Protein AF-A0A9E0LVC6-F1 (afdb_monomer_lite)

Structure (mmCIF, N/CA/C/O backbone):
data_AF-A0A9E0LVC6-F1
#
_entry.id   AF-A0A9E0LVC6-F1
#
loop_
_atom_site.group_PDB
_atom_site.id
_atom_site.type_symbol
_atom_site.label_atom_id
_atom_site.label_alt_id
_atom_site.label_comp_id
_atom_site.label_asym_id
_atom_site.label_entity_id
_atom_site.label_seq_id
_atom_site.pdbx_PDB_ins_code
_atom_site.Cartn_x
_atom_site.Cartn_y
_atom_site.Cartn_z
_atom_site.occupancy
_atom_site.B_iso_or_equiv
_atom_site.auth_seq_id
_atom_site.auth_comp_id
_atom_site.auth_asym_id
_atom_site.auth_atom_id
_atom_site.pdbx_PDB_model_num
ATOM 1 N N . ASP A 1 1 ? 4.984 -20.442 42.184 1.00 42.31 1 ASP A N 1
ATOM 2 C CA . ASP A 1 1 ? 4.432 -19.124 41.804 1.00 42.31 1 ASP A CA 1
ATOM 3 C C . ASP A 1 1 ? 4.838 -17.998 42.746 1.00 42.31 1 ASP A C 1
ATOM 5 O O . ASP A 1 1 ? 5.598 -17.144 42.315 1.00 42.31 1 ASP A O 1
ATOM 9 N N . ASP A 1 2 ? 4.480 -18.013 44.036 1.00 40.62 2 ASP A N 1
ATOM 10 C CA . ASP A 1 2 ? 4.706 -16.874 44.961 1.00 40.62 2 ASP A CA 1
ATOM 11 C C . ASP A 1 2 ? 6.154 -16.354 45.084 1.00 40.62 2 ASP A C 1
ATOM 13 O O . ASP A 1 2 ? 6.376 -15.153 45.225 1.00 40.62 2 ASP A O 1
ATOM 17 N N . PHE A 1 3 ? 7.162 -17.232 45.043 1.00 42.22 3 PHE A N 1
ATOM 18 C CA . PHE A 1 3 ? 8.569 -16.814 45.148 1.00 42.22 3 PHE A CA 1
ATOM 19 C C . PHE A 1 3 ? 9.093 -16.172 43.857 1.00 42.22 3 PHE A C 1
ATOM 21 O O . PHE A 1 3 ? 9.934 -15.277 43.913 1.00 42.22 3 PHE A O 1
ATOM 28 N N . ALA A 1 4 ? 8.594 -16.618 42.705 1.00 41.31 4 ALA A N 1
ATOM 29 C CA . ALA A 1 4 ? 8.999 -16.098 41.409 1.00 41.31 4 ALA A CA 1
ATOM 30 C C . ALA A 1 4 ? 8.216 -14.821 41.063 1.00 41.31 4 ALA A C 1
ATOM 32 O O . ALA A 1 4 ? 8.831 -13.833 40.688 1.00 41.31 4 ALA A O 1
ATOM 33 N N . ALA A 1 5 ? 6.916 -14.756 41.378 1.00 42.84 5 ALA A N 1
ATOM 34 C CA . ALA A 1 5 ? 6.105 -13.536 41.297 1.00 42.84 5 ALA A CA 1
ATOM 35 C C . ALA A 1 5 ? 6.629 -12.381 42.177 1.00 42.84 5 ALA A C 1
ATOM 37 O O . ALA A 1 5 ? 6.423 -11.211 41.869 1.00 42.84 5 ALA A O 1
ATOM 38 N N . ALA A 1 6 ? 7.312 -12.696 43.284 1.00 42.25 6 ALA A N 1
ATOM 39 C CA . ALA A 1 6 ? 7.898 -11.698 44.179 1.00 42.25 6 ALA A CA 1
ATOM 40 C C . ALA A 1 6 ? 9.251 -11.136 43.702 1.00 42.25 6 ALA A C 1
ATOM 42 O O . ALA A 1 6 ? 9.681 -10.104 44.218 1.00 42.25 6 ALA A O 1
ATOM 43 N N . ASN A 1 7 ? 9.933 -11.810 42.769 1.00 41.09 7 ASN A N 1
ATOM 44 C CA . ASN A 1 7 ? 11.288 -11.454 42.327 1.00 41.09 7 ASN A CA 1
ATOM 45 C C . ASN A 1 7 ? 11.408 -11.233 40.808 1.00 41.09 7 ASN A C 1
ATOM 47 O O . ASN A 1 7 ? 12.396 -10.651 40.374 1.00 41.09 7 ASN A O 1
ATOM 51 N N . ASP A 1 8 ? 10.406 -11.635 40.026 1.00 43.59 8 ASP A N 1
ATOM 52 C CA . ASP A 1 8 ? 10.249 -11.344 38.602 1.00 43.59 8 ASP A CA 1
ATOM 53 C C . ASP A 1 8 ? 8.955 -10.524 38.407 1.00 43.59 8 ASP A C 1
ATOM 55 O O . ASP A 1 8 ? 7.855 -11.084 38.468 1.00 43.59 8 ASP A O 1
ATOM 59 N N . PRO A 1 9 ? 9.051 -9.198 38.169 1.00 41.72 9 PRO A N 1
ATOM 60 C CA . PRO A 1 9 ? 7.889 -8.335 37.938 1.00 41.72 9 PRO A CA 1
ATOM 61 C C . PRO A 1 9 ? 7.063 -8.722 36.700 1.00 41.72 9 PRO A C 1
ATOM 63 O O . PRO A 1 9 ? 5.965 -8.202 36.524 1.00 41.72 9 PRO A O 1
ATOM 66 N N . SER A 1 10 ? 7.591 -9.605 35.845 1.00 40.19 10 SER A N 1
ATOM 67 C CA . SER A 1 10 ? 6.977 -10.079 34.600 1.00 40.19 10 SER A CA 1
ATOM 68 C C . SER A 1 10 ? 6.557 -11.554 34.663 1.00 40.19 10 SER A C 1
ATOM 70 O O . SER A 1 10 ? 6.209 -12.127 33.632 1.00 40.19 10 SER A O 1
ATOM 72 N N . TRP A 1 11 ? 6.540 -12.167 35.859 1.00 43.72 11 TRP A N 1
ATOM 73 C CA . TRP A 1 11 ? 6.175 -13.578 36.080 1.00 43.72 11 TRP A CA 1
ATOM 74 C C . TRP A 1 11 ? 4.830 -13.984 35.450 1.00 43.72 11 TRP A C 1
ATOM 76 O O . TRP A 1 11 ? 4.664 -15.119 35.012 1.00 43.72 11 TRP A O 1
ATOM 86 N N . GLY A 1 12 ? 3.868 -13.056 35.386 1.00 42.09 12 GLY A N 1
ATOM 87 C CA . GLY A 1 12 ? 2.541 -13.302 34.814 1.00 42.09 12 GLY A CA 1
ATOM 88 C C . GLY A 1 12 ? 2.458 -13.255 33.284 1.00 42.09 12 GLY A C 1
ATOM 89 O O . GLY A 1 12 ? 1.423 -13.628 32.749 1.00 42.09 12 GLY A O 1
ATOM 90 N N . CYS A 1 13 ? 3.503 -12.796 32.584 1.00 42.22 13 CYS A N 1
ATOM 91 C CA . CYS A 1 13 ? 3.407 -12.419 31.164 1.00 42.22 13 CYS A CA 1
ATOM 92 C C . CYS A 1 13 ? 4.495 -13.041 30.271 1.00 42.22 13 CYS A C 1
ATOM 94 O O . CYS A 1 13 ? 4.649 -12.636 29.121 1.00 42.22 13 CYS A O 1
ATOM 96 N N . ARG A 1 14 ? 5.286 -13.990 30.784 1.00 46.53 14 ARG A N 1
ATOM 97 C CA . ARG A 1 14 ? 6.279 -14.738 29.997 1.00 46.53 14 ARG A CA 1
ATOM 98 C C . ARG A 1 14 ? 5.700 -16.096 29.617 1.00 46.53 14 ARG A C 1
ATOM 100 O O . ARG A 1 14 ? 5.074 -16.730 30.462 1.00 46.53 14 ARG A O 1
ATOM 107 N N . ARG A 1 15 ? 5.958 -16.570 28.391 1.00 50.81 15 ARG A N 1
ATOM 108 C CA . ARG A 1 15 ? 5.830 -18.003 28.092 1.00 50.81 15 ARG A CA 1
ATOM 109 C C . ARG A 1 15 ? 6.840 -18.718 28.987 1.00 50.81 15 ARG A C 1
ATOM 111 O O . ARG A 1 15 ? 8.023 -18.369 29.000 1.00 50.81 15 ARG A O 1
ATOM 118 N N . LYS A 1 16 ? 6.338 -19.585 29.857 1.00 63.16 16 LYS A N 1
ATOM 119 C CA . LYS A 1 16 ? 7.128 -20.205 30.918 1.00 63.16 16 LYS A CA 1
ATOM 120 C C . LYS A 1 16 ? 7.737 -21.470 30.326 1.00 63.16 16 LYS A C 1
ATOM 122 O O . LYS A 1 16 ? 7.055 -22.222 29.646 1.00 63.16 16 LYS A O 1
ATOM 127 N N . PHE A 1 17 ? 9.011 -21.711 30.591 1.00 65.69 17 PHE A N 1
ATOM 128 C CA . PHE A 1 17 ? 9.679 -22.937 30.173 1.00 65.69 17 PHE A CA 1
ATOM 129 C C . PHE A 1 17 ? 10.327 -23.569 31.394 1.00 65.69 17 PHE A C 1
ATOM 131 O O . PHE A 1 17 ? 10.954 -22.875 32.201 1.00 65.69 17 PHE A O 1
ATOM 138 N N . ILE A 1 18 ? 10.202 -24.883 31.534 1.00 76.38 18 ILE A N 1
ATOM 139 C CA . ILE A 1 18 ? 10.920 -25.638 32.555 1.00 76.38 18 ILE A CA 1
ATOM 140 C C . ILE A 1 18 ? 12.070 -26.354 31.876 1.00 76.38 18 ILE A C 1
ATOM 142 O O . ILE A 1 18 ? 11.872 -27.217 31.034 1.00 76.38 18 ILE A O 1
ATOM 146 N N . LEU A 1 19 ? 13.290 -26.021 32.278 1.00 79.38 19 LEU A N 1
ATOM 147 C CA . LEU A 1 19 ? 14.463 -26.811 31.948 1.00 79.38 19 LEU A CA 1
ATOM 148 C C . LEU A 1 19 ? 14.785 -27.718 33.136 1.00 79.38 19 LEU A C 1
ATOM 150 O O . LEU A 1 19 ? 15.366 -27.283 34.134 1.00 79.38 19 LEU A O 1
ATOM 154 N N . LEU A 1 20 ? 14.414 -28.987 33.028 1.00 83.38 20 LEU A N 1
ATOM 155 C CA . LEU A 1 20 ? 14.748 -29.994 34.020 1.00 83.38 20 LEU A CA 1
ATOM 156 C C . LEU A 1 20 ? 16.104 -30.612 33.683 1.00 83.38 20 LEU A C 1
ATOM 158 O O . LEU A 1 20 ? 16.220 -31.371 32.727 1.00 83.38 20 LEU A O 1
ATOM 162 N N . LEU A 1 21 ? 17.120 -30.334 34.499 1.00 84.62 21 LEU A N 1
ATOM 163 C CA . LEU A 1 21 ? 18.437 -30.958 34.377 1.00 84.62 21 LEU A CA 1
ATOM 164 C C . LEU A 1 21 ? 18.627 -32.030 35.459 1.00 84.62 21 LEU A C 1
ATOM 166 O O . LEU A 1 21 ? 18.575 -31.720 36.648 1.00 84.62 21 LEU A O 1
ATOM 170 N N . THR A 1 22 ? 18.892 -33.271 35.053 1.00 83.94 22 THR A N 1
ATOM 171 C CA . THR A 1 22 ? 19.113 -34.413 35.958 1.00 83.94 22 THR A CA 1
ATOM 172 C C . THR A 1 22 ? 20.403 -35.168 35.624 1.00 83.94 22 THR A C 1
ATOM 174 O O . THR A 1 22 ? 20.855 -35.147 34.483 1.00 83.94 22 THR A O 1
ATOM 177 N N . ASP A 1 23 ? 21.011 -35.834 36.608 1.00 81.69 23 ASP A N 1
ATOM 178 C CA . ASP A 1 23 ? 22.166 -36.736 36.455 1.00 81.69 23 ASP A CA 1
ATOM 179 C C . ASP A 1 23 ? 21.789 -38.228 36.591 1.00 81.69 23 ASP A C 1
ATOM 181 O O . ASP A 1 23 ? 22.654 -39.108 36.627 1.00 81.69 23 ASP A O 1
ATOM 185 N N . GLY A 1 24 ? 20.486 -38.524 36.657 1.00 77.06 24 GLY A N 1
ATOM 186 C CA . GLY A 1 24 ? 19.945 -39.866 36.852 1.00 77.06 24 GLY A CA 1
ATOM 187 C C . GLY A 1 24 ? 18.432 -39.952 36.632 1.00 77.06 24 GLY A C 1
ATOM 188 O O . GLY A 1 24 ? 17.780 -38.984 36.245 1.00 77.06 24 GLY A O 1
ATOM 189 N N . ASP A 1 25 ? 17.874 -41.141 36.859 1.00 74.19 25 ASP A N 1
ATOM 190 C CA . ASP A 1 25 ? 16.427 -41.384 36.776 1.00 74.19 25 ASP A CA 1
ATOM 191 C C . ASP A 1 25 ? 15.678 -40.793 37.986 1.00 74.19 25 ASP A C 1
ATOM 193 O O . ASP A 1 25 ? 16.260 -40.587 39.057 1.00 74.19 25 ASP A O 1
ATOM 197 N N . GLU A 1 26 ? 14.374 -40.565 37.839 1.00 74.75 26 GLU A N 1
ATOM 198 C CA . GLU A 1 26 ? 13.529 -40.063 38.923 1.00 74.75 26 GLU A CA 1
ATOM 199 C C . GLU A 1 26 ? 13.328 -41.150 39.994 1.00 74.75 26 GLU A C 1
ATOM 201 O O . GLU A 1 26 ? 12.801 -42.234 39.735 1.00 74.75 26 GLU A O 1
ATOM 206 N N . THR A 1 27 ? 13.751 -40.867 41.228 1.00 73.00 27 THR A N 1
ATOM 207 C CA . THR A 1 27 ? 13.759 -41.831 42.348 1.00 73.00 27 THR A CA 1
ATOM 208 C C . THR A 1 27 ? 13.055 -41.324 43.608 1.00 73.00 27 THR A C 1
ATOM 210 O O . THR A 1 27 ? 12.930 -42.066 44.586 1.00 73.00 27 THR A O 1
ATOM 213 N N . CYS A 1 28 ? 12.560 -40.087 43.597 1.00 64.19 28 CYS A N 1
ATOM 214 C CA . CYS A 1 28 ? 11.994 -39.390 44.750 1.00 64.19 28 CYS A CA 1
ATOM 215 C C . CYS A 1 28 ? 10.492 -39.666 44.960 1.00 64.19 28 CYS A C 1
ATOM 217 O O . CYS A 1 28 ? 9.945 -39.291 45.998 1.00 64.19 28 CYS A O 1
ATOM 219 N N . GLY A 1 29 ? 9.842 -40.389 44.039 1.00 70.00 29 GLY A N 1
ATOM 220 C CA . GLY A 1 29 ? 8.406 -40.696 44.073 1.00 70.00 29 GLY A CA 1
ATOM 221 C C . GLY A 1 29 ? 7.518 -39.496 43.704 1.00 70.00 29 GLY A C 1
ATOM 222 O O . GLY A 1 29 ? 7.975 -38.361 43.678 1.00 70.00 29 GLY A O 1
ATOM 223 N N . GLY A 1 30 ? 6.236 -39.744 43.407 1.00 76.81 30 GLY A N 1
ATOM 224 C CA . GLY A 1 30 ? 5.285 -38.726 42.929 1.00 76.81 30 GLY A CA 1
ATOM 225 C C . GLY A 1 30 ? 4.680 -39.078 41.566 1.00 76.81 30 GLY A C 1
ATOM 226 O O . GLY A 1 30 ? 4.800 -40.219 41.121 1.00 76.81 30 GLY A O 1
ATOM 227 N N . ALA A 1 31 ? 4.021 -38.108 40.925 1.00 82.56 31 ALA A N 1
ATOM 228 C CA . ALA A 1 31 ? 3.431 -38.239 39.587 1.00 82.56 31 ALA A CA 1
ATOM 229 C C . ALA A 1 31 ? 3.926 -37.112 38.652 1.00 82.56 31 ALA A C 1
ATOM 231 O O . ALA A 1 31 ? 3.130 -36.285 38.224 1.00 82.56 31 ALA A O 1
ATOM 232 N N . PRO A 1 32 ? 5.241 -37.025 38.380 1.00 83.12 32 PRO A N 1
ATOM 233 C CA . PRO A 1 32 ? 5.841 -35.883 37.687 1.00 83.12 32 PRO A CA 1
ATOM 234 C C . PRO A 1 32 ? 5.346 -35.706 36.246 1.00 83.12 32 PRO A C 1
ATOM 236 O O . PRO A 1 32 ? 5.228 -34.573 35.809 1.00 83.12 32 PRO A O 1
ATOM 239 N N . CYS A 1 33 ? 4.990 -36.787 35.547 1.00 83.75 33 CYS A N 1
ATOM 240 C CA . CYS A 1 33 ? 4.400 -36.703 34.207 1.00 83.75 33 CYS A CA 1
ATOM 241 C C . CYS A 1 33 ? 3.018 -36.031 34.237 1.00 83.75 33 CYS A C 1
ATOM 243 O O . CYS A 1 33 ? 2.792 -35.085 33.507 1.00 83.75 33 CYS A O 1
ATOM 245 N N . ALA A 1 34 ? 2.167 -36.378 35.213 1.00 81.12 34 ALA A N 1
ATOM 246 C CA . ALA A 1 34 ? 0.881 -35.701 35.410 1.00 81.12 34 ALA A CA 1
ATOM 247 C C . ALA A 1 34 ? 1.026 -34.222 35.816 1.00 81.12 34 ALA A C 1
ATOM 249 O O . ALA A 1 34 ? 0.116 -33.436 35.604 1.00 81.12 34 ALA A O 1
ATOM 250 N N . TYR A 1 35 ? 2.143 -33.834 36.440 1.00 80.12 35 TYR A N 1
ATOM 251 C CA . TYR A 1 35 ? 2.419 -32.424 36.720 1.00 80.12 35 TYR A CA 1
ATOM 252 C C . TYR A 1 35 ? 2.980 -31.683 35.506 1.00 80.12 35 TYR A C 1
ATOM 254 O O . TYR A 1 35 ? 2.711 -30.497 35.390 1.00 80.12 35 TYR A O 1
ATOM 262 N N . ALA A 1 36 ? 3.751 -32.351 34.643 1.00 78.50 36 ALA A N 1
ATOM 263 C CA . ALA A 1 36 ? 4.173 -31.791 33.361 1.00 78.50 36 ALA A CA 1
ATOM 264 C C . ALA A 1 36 ? 2.949 -31.534 32.467 1.00 78.50 36 ALA A C 1
ATOM 266 O O . ALA A 1 36 ? 2.804 -30.417 31.991 1.00 78.50 36 ALA A O 1
ATOM 267 N N . ASP A 1 37 ? 2.031 -32.505 32.416 1.00 77.25 37 ASP A N 1
ATOM 268 C CA . ASP A 1 37 ? 0.720 -32.420 31.755 1.00 77.25 37 ASP A CA 1
ATOM 269 C C . ASP A 1 37 ? -0.072 -31.200 32.241 1.00 77.25 37 ASP A C 1
ATOM 271 O O . ASP A 1 37 ? -0.324 -30.281 31.483 1.00 77.25 37 ASP A O 1
ATOM 275 N N . ILE A 1 38 ? -0.335 -31.088 33.550 1.00 73.12 38 ILE A N 1
ATOM 276 C CA . ILE A 1 38 ? -1.068 -29.941 34.133 1.00 73.12 38 ILE A CA 1
ATOM 277 C C . ILE A 1 38 ? -0.401 -28.584 33.839 1.00 73.12 38 ILE A C 1
ATOM 279 O O . ILE A 1 38 ? -1.066 -27.549 33.827 1.00 73.12 38 ILE A O 1
ATOM 283 N N . LEU A 1 39 ? 0.924 -28.556 33.696 1.00 68.75 39 LEU A N 1
ATOM 284 C CA . LEU A 1 39 ? 1.664 -27.324 33.440 1.00 68.75 39 LEU A CA 1
ATOM 285 C C . LEU A 1 39 ? 1.609 -26.916 31.961 1.00 68.75 39 LEU A C 1
ATOM 287 O O . LEU A 1 39 ? 1.588 -25.714 31.691 1.00 68.75 39 LEU A O 1
ATOM 291 N N . ASP A 1 40 ? 1.558 -27.876 31.038 1.00 67.75 40 ASP A N 1
ATOM 292 C CA . ASP A 1 40 ? 1.463 -27.657 29.590 1.00 67.75 40 ASP A CA 1
ATOM 293 C C . ASP A 1 40 ? 0.011 -27.495 29.100 1.00 67.75 40 ASP A C 1
ATOM 295 O O . ASP A 1 40 ? -0.238 -26.671 28.224 1.00 67.75 40 ASP A O 1
ATOM 299 N N . ASP A 1 41 ? -0.944 -28.213 29.707 1.00 61.31 41 ASP A N 1
ATOM 300 C CA . ASP A 1 41 ? -2.323 -28.390 29.233 1.00 61.31 41 ASP A CA 1
ATOM 301 C C . ASP A 1 41 ? -3.058 -27.059 28.997 1.00 61.31 41 ASP A C 1
ATOM 303 O O . ASP A 1 41 ? -3.315 -26.264 29.905 1.00 61.31 41 ASP A O 1
ATOM 307 N N . THR A 1 42 ? -3.409 -26.812 27.735 1.00 51.31 42 THR A N 1
ATOM 308 C CA . THR A 1 42 ? -4.194 -25.647 27.307 1.00 51.31 42 THR A CA 1
ATOM 309 C C . THR A 1 42 ? -5.649 -26.002 26.979 1.00 51.31 42 THR A C 1
ATOM 311 O O . THR A 1 42 ? -6.442 -25.094 26.717 1.00 51.31 42 THR A O 1
ATOM 314 N N . GLU A 1 43 ? -6.036 -27.285 27.022 1.00 43.41 43 GLU A N 1
ATOM 315 C CA . GLU A 1 43 ? -7.347 -27.766 26.564 1.00 43.41 43 GLU A CA 1
ATOM 316 C C . GLU A 1 43 ? -8.480 -27.511 27.571 1.00 43.41 43 GLU A C 1
ATOM 318 O O . GLU A 1 43 ? -9.631 -27.314 27.172 1.00 43.41 43 GLU A O 1
ATOM 323 N N . ASP A 1 44 ? -8.190 -27.477 28.874 1.00 39.53 44 ASP A N 1
ATOM 324 C CA . ASP A 1 44 ? -9.189 -27.293 29.936 1.00 39.53 44 ASP A CA 1
ATOM 325 C C . ASP A 1 44 ? -9.209 -25.874 30.546 1.00 39.53 44 ASP A C 1
ATOM 327 O O . ASP A 1 44 ? -10.019 -25.574 31.433 1.00 39.53 44 ASP A O 1
ATOM 331 N N . GLY A 1 45 ? -8.357 -24.976 30.036 1.00 40.44 45 GLY A N 1
ATOM 332 C CA . GLY A 1 45 ? -8.273 -23.571 30.441 1.00 40.44 45 GLY A CA 1
ATOM 333 C C . GLY A 1 45 ? -7.672 -23.335 31.832 1.00 40.44 45 GLY A C 1
ATOM 334 O O . GLY A 1 45 ? -7.797 -22.221 32.347 1.00 40.44 45 GLY A O 1
ATOM 335 N N . ASN A 1 46 ? -7.049 -24.352 32.444 1.00 42.12 46 ASN A N 1
ATOM 336 C CA . ASN A 1 46 ? -6.427 -24.257 33.770 1.00 42.12 46 ASN A CA 1
ATOM 337 C C . ASN A 1 46 ? -4.893 -24.384 33.776 1.00 42.12 46 ASN A C 1
ATOM 339 O O . ASN A 1 46 ? -4.298 -24.065 34.811 1.00 42.12 46 ASN A O 1
ATOM 343 N N . GLY A 1 47 ? -4.254 -24.848 32.699 1.00 52.06 47 GLY A N 1
ATOM 344 C CA . GLY A 1 47 ? -2.794 -24.909 32.617 1.00 52.06 47 GLY A CA 1
ATOM 345 C C . GLY A 1 47 ? -2.147 -23.587 32.198 1.00 52.06 47 GLY A C 1
ATOM 346 O O . GLY A 1 47 ? -2.783 -22.656 31.702 1.00 52.06 47 GLY A O 1
ATOM 347 N N . ASP A 1 48 ? -0.846 -23.488 32.467 1.00 53.69 48 ASP A N 1
ATOM 348 C CA . ASP A 1 48 ? -0.050 -22.262 32.342 1.00 53.69 48 ASP A CA 1
ATOM 349 C C . ASP A 1 48 ? 0.736 -22.186 31.008 1.00 53.69 48 ASP A C 1
ATOM 351 O O . ASP A 1 48 ? 1.524 -21.251 30.820 1.00 53.69 48 ASP A O 1
ATOM 355 N N . GLY A 1 49 ? 0.545 -23.160 30.100 1.00 55.16 49 GLY A N 1
ATOM 356 C CA . GLY A 1 49 ? 1.219 -23.262 28.796 1.00 55.16 49 GLY A CA 1
ATOM 357 C C . GLY A 1 49 ? 2.740 -23.427 28.905 1.00 55.16 49 GLY A C 1
ATOM 358 O O . GLY A 1 49 ? 3.494 -22.771 28.177 1.00 55.16 49 GLY A O 1
ATOM 359 N N . VAL A 1 50 ? 3.197 -24.210 29.888 1.00 66.75 50 VAL A N 1
ATOM 360 C CA . VAL A 1 50 ? 4.605 -24.323 30.287 1.00 66.75 50 VAL A CA 1
ATOM 361 C C . VAL A 1 50 ? 5.283 -25.537 29.655 1.00 66.75 50 VAL A C 1
ATOM 363 O O . VAL A 1 50 ? 5.221 -26.643 30.192 1.00 66.75 50 VAL A O 1
ATOM 366 N N . SER A 1 51 ? 6.061 -25.316 28.595 1.00 70.50 51 SER A N 1
ATOM 367 C CA . SER A 1 51 ? 6.805 -26.411 27.965 1.00 70.50 51 SER A CA 1
ATOM 368 C C . SER A 1 51 ? 8.007 -26.848 28.813 1.00 70.50 51 SER A C 1
ATOM 370 O O . SER A 1 51 ? 8.806 -26.033 29.294 1.00 70.50 51 SER A O 1
ATOM 372 N N . THR A 1 52 ? 8.158 -28.158 28.995 1.00 79.75 52 THR A N 1
ATOM 373 C CA . THR A 1 52 ? 9.149 -28.785 29.871 1.00 79.75 52 THR A CA 1
ATOM 374 C C . THR A 1 52 ? 10.212 -29.523 29.063 1.00 79.75 52 THR A C 1
ATOM 376 O O . THR A 1 52 ? 10.010 -30.641 28.605 1.00 79.75 52 THR A O 1
ATOM 379 N N . TYR A 1 53 ? 11.399 -28.929 28.959 1.00 81.12 53 TYR A N 1
ATOM 380 C CA . TYR A 1 53 ? 12.587 -29.553 28.390 1.00 81.12 53 TYR A CA 1
ATOM 381 C C . TYR A 1 53 ? 13.290 -30.425 29.428 1.00 81.12 53 TYR A C 1
ATOM 383 O O . TYR A 1 53 ? 13.798 -29.936 30.441 1.00 81.12 53 TYR A O 1
ATOM 391 N N . VAL A 1 54 ? 13.386 -31.723 29.152 1.00 86.00 54 VAL A N 1
ATOM 392 C CA . VAL A 1 54 ? 14.081 -32.677 30.023 1.00 86.00 54 VAL A CA 1
ATOM 393 C C . VAL A 1 54 ? 15.486 -32.948 29.490 1.00 86.00 54 VAL A C 1
ATOM 395 O O . VAL A 1 54 ? 15.649 -33.455 28.385 1.00 86.00 54 VAL A O 1
ATOM 398 N N . VAL A 1 55 ? 16.513 -32.658 30.290 1.00 86.75 55 VAL A N 1
ATOM 399 C CA . VAL A 1 55 ? 17.926 -32.925 29.989 1.00 86.75 55 VAL A CA 1
ATOM 400 C C . VAL A 1 55 ? 18.502 -33.879 31.032 1.00 86.75 55 VAL A C 1
ATOM 402 O O . VAL A 1 55 ? 18.638 -33.520 32.200 1.00 86.75 55 VAL A O 1
ATOM 405 N N . ALA A 1 56 ? 18.887 -35.090 30.627 1.00 88.12 56 ALA A N 1
ATOM 406 C CA . ALA A 1 56 ? 19.466 -36.088 31.526 1.00 88.12 56 ALA A CA 1
ATOM 407 C C . ALA A 1 56 ? 20.941 -36.360 31.198 1.00 88.12 56 ALA A C 1
ATOM 409 O O . ALA A 1 56 ? 21.288 -37.087 30.264 1.00 88.12 56 ALA A O 1
ATOM 410 N N . PHE A 1 57 ? 21.827 -35.756 31.984 1.00 87.50 57 PHE A N 1
ATOM 411 C CA . PHE A 1 57 ? 23.267 -35.801 31.796 1.00 87.50 57 PHE A CA 1
ATOM 412 C C . PHE A 1 57 ? 23.880 -37.117 32.288 1.00 87.50 57 PHE A C 1
ATOM 414 O O . PHE A 1 57 ? 23.749 -37.488 33.450 1.00 87.50 57 PHE A O 1
ATOM 421 N N . GLY A 1 58 ? 24.600 -37.815 31.409 1.00 79.75 58 GLY A N 1
ATOM 422 C CA . GLY A 1 58 ? 25.254 -39.089 31.720 1.00 79.75 58 GLY A CA 1
ATOM 423 C C . GLY A 1 58 ? 24.300 -40.286 31.803 1.00 79.75 58 GLY A C 1
ATOM 424 O O . GLY A 1 58 ? 24.707 -41.356 32.259 1.00 79.75 58 GLY A O 1
ATOM 425 N N . VAL A 1 59 ? 23.047 -40.126 31.357 1.00 82.62 59 VAL A N 1
ATOM 426 C CA . VAL A 1 59 ? 22.032 -41.187 31.324 1.00 82.62 59 VAL A CA 1
ATOM 427 C C . VAL A 1 59 ? 21.977 -41.794 29.915 1.00 82.62 59 VAL A C 1
ATOM 429 O O . VAL A 1 59 ? 21.646 -41.084 28.969 1.00 82.62 59 VAL A O 1
ATOM 432 N N . PRO A 1 60 ? 22.301 -43.086 29.720 1.00 69.44 60 PRO A N 1
ATOM 433 C CA . PRO A 1 60 ? 22.488 -43.658 28.381 1.00 69.44 60 PRO A CA 1
ATOM 434 C C . PRO A 1 60 ? 21.185 -43.945 27.615 1.00 69.44 60 PRO A C 1
ATOM 436 O O . PRO A 1 60 ? 21.224 -44.111 26.400 1.00 69.44 60 PRO A O 1
ATOM 439 N N . THR A 1 61 ? 20.043 -44.032 28.304 1.00 71.12 61 THR A N 1
ATOM 440 C CA . THR A 1 61 ? 18.715 -44.281 27.715 1.00 71.12 61 THR A CA 1
ATOM 441 C C . THR A 1 61 ? 17.637 -43.610 28.561 1.00 71.12 61 THR A C 1
ATOM 443 O O . THR A 1 61 ? 17.662 -43.765 29.783 1.00 71.12 61 THR A O 1
ATOM 446 N N . GLY A 1 62 ? 16.679 -42.929 27.928 1.00 62.31 62 GLY A N 1
ATOM 447 C CA . GLY A 1 62 ? 15.535 -42.325 28.616 1.00 62.31 62 GLY A CA 1
ATOM 448 C C . GLY A 1 62 ? 14.659 -43.393 29.271 1.00 62.31 62 GLY A C 1
ATOM 449 O O . GLY A 1 62 ? 14.397 -44.446 28.684 1.00 62.31 62 GLY A O 1
ATOM 450 N N . THR A 1 63 ? 14.240 -43.152 30.508 1.00 69.75 63 THR A N 1
ATOM 451 C CA . THR A 1 63 ? 13.314 -44.029 31.237 1.00 69.75 63 THR A CA 1
ATOM 452 C C . THR A 1 63 ? 11.871 -43.648 30.913 1.00 69.75 63 THR A C 1
ATOM 454 O O . THR A 1 63 ? 11.622 -42.557 30.406 1.00 69.75 63 THR A O 1
ATOM 457 N N . ASN A 1 64 ? 10.897 -44.521 31.208 1.00 71.62 64 ASN A N 1
ATOM 458 C CA . ASN A 1 64 ? 9.481 -44.211 30.951 1.00 71.62 64 ASN A CA 1
ATOM 459 C C . ASN A 1 64 ? 9.049 -42.888 31.596 1.00 71.62 64 ASN A C 1
ATOM 461 O O . ASN A 1 64 ? 8.270 -42.166 30.991 1.00 71.62 64 ASN A O 1
ATOM 465 N N . THR A 1 65 ? 9.574 -42.566 32.782 1.00 81.94 65 THR A N 1
ATOM 466 C CA . THR A 1 65 ? 9.233 -41.337 33.503 1.00 81.94 65 THR A CA 1
ATOM 467 C C . THR A 1 65 ? 9.829 -40.101 32.835 1.00 81.94 65 THR A C 1
ATOM 469 O O . THR A 1 65 ? 9.109 -39.145 32.598 1.00 81.94 65 THR A O 1
ATOM 472 N N . LEU A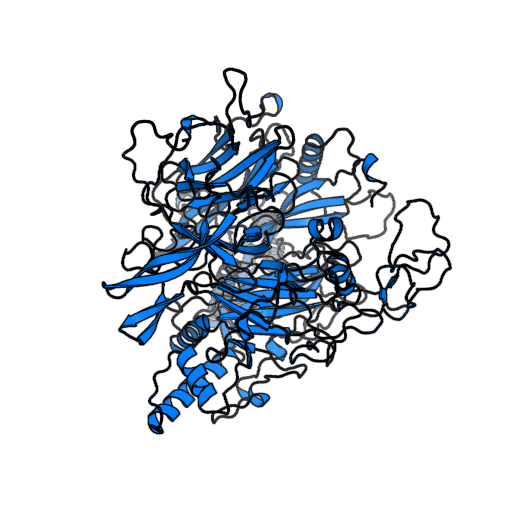 1 66 ? 11.114 -40.115 32.465 1.00 84.19 66 LEU A N 1
ATOM 473 C CA . LEU A 1 66 ? 11.723 -38.980 31.756 1.00 84.19 66 LEU A CA 1
ATOM 474 C C . LEU A 1 66 ? 11.109 -38.780 30.362 1.00 84.19 66 LEU A C 1
ATOM 476 O O . LEU A 1 66 ? 10.975 -37.648 29.910 1.00 84.19 66 LEU A O 1
ATOM 480 N N . ASN A 1 67 ? 10.706 -39.874 29.707 1.00 81.88 67 ASN A N 1
ATOM 481 C CA . ASN A 1 67 ? 10.009 -39.828 28.425 1.00 81.88 67 ASN A CA 1
ATOM 482 C C . ASN A 1 67 ? 8.603 -39.226 28.562 1.00 81.88 67 ASN A C 1
ATOM 484 O O . ASN A 1 67 ? 8.267 -38.366 27.759 1.00 81.88 67 ASN A O 1
ATOM 488 N N . CYS A 1 68 ? 7.810 -39.622 29.570 1.00 84.44 68 CYS A N 1
ATOM 489 C CA . CYS A 1 68 ? 6.491 -39.009 29.770 1.00 84.44 68 CYS A CA 1
ATOM 490 C C . CYS A 1 68 ? 6.571 -37.575 30.290 1.00 84.44 68 CYS A C 1
ATOM 492 O O . CYS A 1 68 ? 5.754 -36.766 29.906 1.00 84.44 68 CYS A O 1
ATOM 494 N N . MET A 1 69 ? 7.579 -37.201 31.080 1.00 82.81 69 MET A N 1
ATOM 495 C CA . MET A 1 69 ? 7.734 -35.802 31.500 1.00 82.81 69 MET A CA 1
ATOM 496 C C . MET A 1 69 ? 8.047 -34.857 30.341 1.00 82.81 69 MET A C 1
ATOM 498 O O . MET A 1 69 ? 7.634 -33.706 30.379 1.00 82.81 69 MET A O 1
ATOM 502 N N . ALA A 1 70 ? 8.817 -35.325 29.357 1.00 77.94 70 ALA A N 1
ATOM 503 C CA . ALA A 1 70 ? 9.032 -34.566 28.138 1.00 77.94 70 ALA A CA 1
ATOM 504 C C . ALA A 1 70 ? 7.718 -34.495 27.348 1.00 77.94 70 ALA A C 1
ATOM 506 O O . ALA A 1 70 ? 7.214 -33.396 27.132 1.00 77.94 70 ALA A O 1
ATOM 507 N N . ALA A 1 71 ? 7.153 -35.661 26.998 1.00 76.50 71 ALA A N 1
ATOM 508 C CA . ALA A 1 71 ? 5.986 -35.778 26.119 1.00 76.50 71 ALA A CA 1
ATOM 509 C C . ALA A 1 71 ? 4.746 -35.062 26.666 1.00 76.50 71 ALA A C 1
ATOM 511 O O . ALA A 1 71 ? 4.133 -34.288 25.943 1.00 76.50 71 ALA A O 1
ATOM 512 N N . ASP A 1 72 ? 4.430 -35.279 27.943 1.00 79.44 72 ASP A N 1
ATOM 513 C CA . ASP A 1 72 ? 3.303 -34.646 28.632 1.00 79.44 72 ASP A CA 1
ATOM 514 C C . ASP A 1 72 ? 3.610 -33.171 28.963 1.00 79.44 72 ASP A C 1
ATOM 516 O O . ASP A 1 72 ? 2.725 -32.410 29.304 1.00 79.44 72 ASP A O 1
ATOM 520 N N . GLY A 1 73 ? 4.874 -32.745 28.888 1.00 69.94 73 GLY A N 1
ATOM 521 C CA . GLY A 1 73 ? 5.285 -31.351 29.054 1.00 69.94 73 GLY A CA 1
ATOM 522 C C . GLY A 1 73 ? 5.475 -30.615 27.727 1.00 69.94 73 GLY A C 1
ATOM 523 O O . GLY A 1 73 ? 6.303 -29.705 27.669 1.00 69.94 73 GLY A O 1
ATOM 524 N N . GLY A 1 74 ? 4.832 -31.063 26.648 1.00 65.38 74 GLY A N 1
ATOM 525 C CA . GLY A 1 74 ? 4.876 -30.407 25.338 1.00 65.38 74 GLY A CA 1
ATOM 526 C C . GLY A 1 74 ? 6.190 -30.564 24.559 1.00 65.38 74 GLY A C 1
ATOM 527 O O . GLY A 1 74 ? 6.374 -29.923 23.526 1.00 65.38 74 GLY A O 1
ATOM 528 N N . THR A 1 75 ? 7.133 -31.404 25.010 1.00 66.06 75 THR A N 1
ATOM 529 C CA . THR A 1 75 ? 8.380 -31.697 24.276 1.00 66.06 75 THR A CA 1
ATOM 530 C C . THR A 1 75 ? 8.456 -33.172 23.884 1.00 66.06 75 THR A C 1
ATOM 532 O O . THR A 1 75 ? 8.181 -34.069 24.659 1.00 66.06 75 THR A O 1
ATOM 535 N N . THR A 1 76 ? 8.846 -33.508 22.659 1.00 61.22 76 THR A N 1
ATOM 536 C CA . THR A 1 76 ? 8.646 -34.884 22.155 1.00 61.22 76 THR A CA 1
ATOM 537 C C . THR A 1 76 ? 9.485 -35.963 22.865 1.00 61.22 76 THR A C 1
ATOM 539 O O . THR A 1 76 ? 9.069 -37.122 22.915 1.00 61.22 76 THR A O 1
ATOM 542 N N . ALA A 1 77 ? 10.672 -35.632 23.396 1.00 75.88 77 ALA A N 1
ATOM 543 C CA . ALA A 1 77 ? 11.562 -36.585 24.075 1.00 75.88 77 ALA A CA 1
ATOM 544 C C . ALA A 1 77 ? 12.650 -35.900 24.937 1.00 75.88 77 ALA A C 1
ATOM 546 O O . ALA A 1 77 ? 13.055 -34.776 24.634 1.00 75.88 77 ALA A O 1
ATOM 547 N N . PRO A 1 78 ? 13.204 -36.583 25.964 1.00 81.88 78 PRO A N 1
ATOM 548 C CA . PRO A 1 78 ? 14.307 -36.061 26.767 1.00 81.88 78 PRO A CA 1
ATOM 549 C C . PRO A 1 78 ? 15.638 -36.053 25.999 1.00 81.88 78 PRO A C 1
ATOM 551 O O . PRO A 1 78 ? 15.977 -36.992 25.275 1.00 81.88 78 PRO A O 1
ATOM 554 N N . ILE A 1 79 ? 16.451 -35.027 26.237 1.00 83.81 79 ILE A N 1
ATOM 555 C CA . ILE A 1 79 ? 17.784 -34.850 25.658 1.00 83.81 79 ILE A CA 1
ATOM 556 C C . ILE A 1 79 ? 18.817 -35.487 26.596 1.00 83.81 79 ILE A C 1
ATOM 558 O O . ILE A 1 79 ? 18.862 -35.187 27.788 1.00 83.81 79 ILE A O 1
ATOM 562 N N . LEU A 1 80 ? 19.664 -36.378 26.075 1.00 84.88 80 LEU A N 1
ATOM 563 C CA . LEU A 1 80 ? 20.532 -37.248 26.887 1.00 84.88 80 LEU A CA 1
ATOM 564 C C . LEU A 1 80 ? 22.032 -36.977 26.657 1.00 84.88 80 LEU A C 1
ATOM 566 O O . LEU A 1 80 ? 22.729 -37.818 26.074 1.00 84.88 80 LEU A O 1
ATOM 570 N N . PRO A 1 81 ? 22.575 -35.820 27.077 1.00 83.25 81 PRO A N 1
ATOM 571 C CA . PRO A 1 81 ? 23.984 -35.508 26.865 1.00 83.25 81 PRO A CA 1
ATOM 572 C C . PRO A 1 81 ? 24.894 -36.429 27.691 1.00 83.25 81 PRO A C 1
ATOM 574 O O . PRO A 1 81 ? 24.692 -36.607 28.886 1.00 83.25 81 PRO A O 1
ATOM 577 N N . GLN A 1 82 ? 25.938 -36.998 27.085 1.00 87.25 82 GLN A N 1
ATOM 578 C CA . GLN A 1 82 ? 26.848 -37.956 27.738 1.00 87.25 82 GLN A CA 1
ATOM 579 C C . GLN A 1 82 ? 28.167 -37.330 28.212 1.00 87.25 82 GLN A C 1
ATOM 581 O O . GLN A 1 82 ? 28.924 -37.948 28.962 1.00 87.25 82 GLN A O 1
ATOM 586 N N . ASN A 1 83 ? 28.485 -36.120 27.757 1.00 83.56 83 ASN A N 1
ATOM 587 C CA . ASN A 1 83 ? 29.715 -35.411 28.101 1.00 83.56 83 ASN A CA 1
ATOM 588 C C . ASN A 1 83 ? 29.486 -33.896 28.174 1.00 83.56 83 ASN A C 1
ATOM 590 O O . ASN A 1 83 ? 28.442 -33.385 27.766 1.00 83.56 83 ASN A O 1
ATOM 594 N N . LYS A 1 84 ? 30.450 -33.186 28.763 1.00 82.19 84 LYS A N 1
ATOM 595 C CA . LYS A 1 84 ? 30.346 -31.750 29.033 1.00 82.19 84 LYS A CA 1
ATOM 596 C C . LYS A 1 84 ? 30.016 -30.959 27.765 1.00 82.19 84 LYS A C 1
ATOM 598 O O . LYS A 1 84 ? 29.212 -30.038 27.832 1.00 82.19 84 LYS A O 1
ATOM 603 N N . GLU A 1 85 ? 30.639 -31.309 26.646 1.00 74.88 85 GLU A N 1
ATOM 604 C CA . GLU A 1 85 ? 30.426 -30.664 25.354 1.00 74.88 85 GLU A CA 1
ATOM 605 C C . GLU A 1 85 ? 28.967 -30.824 24.899 1.00 74.88 85 GLU A C 1
ATOM 607 O O . GLU A 1 85 ? 28.309 -29.820 24.644 1.00 74.88 85 GLU A O 1
ATOM 612 N N . GLN A 1 86 ? 28.427 -32.046 24.943 1.00 71.88 86 GLN A N 1
ATOM 613 C CA . GLN A 1 86 ? 27.025 -32.336 24.617 1.00 71.88 86 GLN A CA 1
ATOM 614 C C . GLN A 1 86 ? 26.034 -31.665 25.576 1.00 71.88 86 GLN A C 1
ATOM 616 O O . GLN A 1 86 ? 24.946 -31.282 25.163 1.00 71.88 86 GLN A O 1
ATOM 621 N N . LEU A 1 87 ? 26.379 -31.515 26.860 1.00 78.75 87 LEU A N 1
ATOM 622 C CA . LEU A 1 87 ? 25.517 -30.823 27.824 1.00 78.75 87 LEU A CA 1
ATOM 623 C C . LEU A 1 87 ? 25.450 -29.324 27.533 1.00 78.75 87 LEU A C 1
ATOM 625 O O . LEU A 1 87 ? 24.374 -28.735 27.564 1.00 78.75 87 LEU A O 1
ATOM 629 N N . VAL A 1 88 ? 26.597 -28.705 27.248 1.00 67.31 88 VAL A N 1
ATOM 630 C CA . VAL A 1 88 ? 26.648 -27.295 26.849 1.00 67.31 88 VAL A CA 1
ATOM 631 C C . VAL A 1 88 ? 25.861 -27.084 25.560 1.00 67.31 88 VAL A C 1
ATOM 633 O O . VAL A 1 88 ? 25.143 -26.096 25.466 1.00 67.31 88 VAL A O 1
ATOM 636 N N . GLU A 1 89 ? 25.959 -28.015 24.613 1.00 56.31 89 GLU A N 1
ATOM 637 C CA . GLU A 1 89 ? 25.223 -27.983 23.351 1.00 56.31 89 GLU A CA 1
ATOM 638 C C . GLU A 1 89 ? 23.708 -28.134 23.527 1.00 56.31 89 GLU A C 1
ATOM 640 O O . GLU A 1 89 ? 22.952 -27.314 23.013 1.00 56.31 89 GLU A O 1
ATOM 645 N N . ALA A 1 90 ? 23.264 -29.088 24.349 1.00 66.88 90 ALA A N 1
ATOM 646 C CA . ALA A 1 90 ? 21.853 -29.270 24.683 1.00 66.88 90 ALA A CA 1
ATOM 647 C C . ALA A 1 90 ? 21.243 -28.016 25.330 1.00 66.88 90 ALA A C 1
ATOM 649 O O . ALA A 1 90 ? 20.204 -27.530 24.893 1.00 66.88 90 ALA A O 1
ATOM 650 N N . LEU A 1 91 ? 21.910 -27.455 26.345 1.00 71.25 91 LEU A N 1
ATOM 651 C CA . LEU A 1 91 ? 21.428 -26.265 27.057 1.00 71.25 91 LEU A CA 1
ATOM 652 C C . LEU A 1 91 ? 21.337 -25.045 26.143 1.00 71.25 91 LEU A C 1
ATOM 654 O O . LEU A 1 91 ? 20.388 -24.271 26.208 1.00 71.25 91 LEU A O 1
ATOM 658 N N . LYS A 1 92 ? 22.334 -24.882 25.282 1.00 54.88 92 LYS A N 1
ATOM 659 C CA . LYS A 1 92 ? 22.376 -23.816 24.299 1.00 54.88 92 LYS A CA 1
ATOM 660 C C . LYS A 1 92 ? 21.259 -23.966 23.254 1.00 54.88 92 LYS A C 1
ATOM 662 O O . LYS A 1 92 ? 20.594 -22.974 22.967 1.00 54.88 92 LYS A O 1
ATOM 667 N N . GLY A 1 93 ? 21.045 -25.174 22.726 1.00 49.59 93 GLY A N 1
ATOM 668 C CA . GLY A 1 93 ? 19.971 -25.476 21.775 1.00 49.59 93 GLY A CA 1
ATOM 669 C C . GLY A 1 93 ? 18.590 -25.121 22.325 1.00 49.59 93 GLY A C 1
ATOM 670 O O . GLY A 1 93 ? 17.854 -24.348 21.721 1.00 49.59 93 GLY A O 1
ATOM 671 N N . ILE A 1 94 ? 18.292 -25.585 23.540 1.00 59.78 94 ILE A N 1
ATOM 672 C CA . ILE A 1 94 ? 17.021 -25.303 24.223 1.00 59.78 94 ILE A CA 1
ATOM 673 C C . ILE A 1 94 ? 16.815 -23.796 24.408 1.00 59.78 94 ILE A C 1
ATOM 675 O O . ILE A 1 94 ? 15.771 -23.257 24.054 1.00 59.78 94 ILE A O 1
ATOM 679 N N . LEU A 1 95 ? 17.828 -23.089 24.920 1.00 56.38 95 LEU A N 1
ATOM 680 C CA . LEU A 1 95 ? 17.725 -21.653 25.195 1.00 56.38 95 LEU A CA 1
ATOM 681 C C . LEU A 1 95 ? 17.517 -20.800 23.946 1.00 56.38 95 LEU A C 1
ATOM 683 O O . LEU A 1 95 ? 17.025 -19.681 24.063 1.00 56.38 95 LEU A O 1
ATOM 687 N N . SER A 1 96 ? 17.883 -21.295 22.766 1.00 46.44 96 SER A N 1
ATOM 688 C CA . SER A 1 96 ? 17.638 -20.551 21.543 1.00 46.44 96 SER A CA 1
ATOM 689 C C . SER A 1 96 ? 16.407 -20.998 20.766 1.00 46.44 96 SER A C 1
ATOM 691 O O . SER A 1 96 ? 15.879 -20.157 20.053 1.00 46.44 96 SER A O 1
ATOM 693 N N . GLN A 1 97 ? 15.886 -22.213 20.953 1.00 49.75 97 GLN A N 1
ATOM 694 C CA . GLN A 1 97 ? 14.509 -22.520 20.536 1.00 49.75 97 GLN A CA 1
ATOM 695 C C . GLN A 1 97 ? 13.534 -21.613 21.296 1.00 49.75 97 GLN A C 1
ATOM 697 O O . GLN A 1 97 ? 12.694 -20.951 20.698 1.00 49.75 97 GLN A O 1
ATOM 702 N N . ILE A 1 98 ? 13.771 -21.448 22.604 1.00 54.34 98 ILE A N 1
ATOM 703 C CA . ILE A 1 98 ? 13.065 -20.481 23.460 1.00 54.34 98 ILE A CA 1
ATOM 704 C C . ILE A 1 98 ? 13.178 -19.036 22.925 1.00 54.34 98 ILE A C 1
ATOM 706 O O . ILE A 1 98 ? 12.278 -18.225 23.138 1.00 54.34 98 ILE A O 1
ATOM 710 N N . ARG A 1 99 ? 14.274 -18.693 22.233 1.00 46.19 99 ARG A N 1
ATOM 711 C CA . ARG A 1 99 ? 14.507 -17.355 21.661 1.00 46.19 99 ARG A CA 1
ATOM 712 C C . ARG A 1 99 ? 13.880 -17.181 20.274 1.00 46.19 99 ARG A C 1
ATOM 714 O O . ARG A 1 99 ? 13.360 -16.106 19.999 1.00 46.19 99 ARG A O 1
ATOM 721 N N . GLU A 1 100 ? 13.937 -18.200 19.418 1.00 44.47 100 GLU A N 1
ATOM 722 C CA . GLU A 1 100 ? 13.359 -18.191 18.067 1.00 44.47 100 GLU A CA 1
ATOM 723 C C . GLU A 1 100 ? 11.837 -18.067 18.104 1.00 44.47 100 GLU A C 1
ATOM 725 O O . GLU A 1 100 ? 11.289 -17.204 17.417 1.00 44.47 100 GLU A O 1
ATOM 730 N N . GLU A 1 101 ? 11.166 -18.830 18.977 1.00 43.47 101 GLU A N 1
ATOM 731 C CA . GLU A 1 101 ? 9.705 -18.781 19.150 1.00 43.47 101 GLU A CA 1
ATOM 732 C C . GLU A 1 101 ? 9.188 -17.407 19.616 1.00 43.47 101 GLU A C 1
ATOM 734 O O . GLU A 1 101 ? 7.990 -17.139 19.549 1.00 43.47 101 GLU A O 1
ATOM 739 N N . ALA A 1 102 ? 10.078 -16.515 20.060 1.00 40.19 102 ALA A N 1
ATOM 740 C CA . ALA A 1 102 ? 9.752 -15.156 20.477 1.00 40.19 102 ALA A CA 1
ATOM 741 C C . ALA A 1 102 ? 9.999 -14.083 19.390 1.00 40.19 102 ALA A C 1
ATOM 743 O O . ALA A 1 102 ? 9.837 -12.901 19.693 1.00 40.19 102 ALA A O 1
ATOM 744 N N . SER A 1 103 ? 10.430 -14.444 18.165 1.00 36.75 103 SER A N 1
ATOM 745 C CA . SER A 1 103 ? 11.074 -13.481 17.242 1.00 36.75 103 SER A CA 1
ATOM 746 C C . SER A 1 103 ? 10.619 -13.432 15.769 1.00 36.75 103 SER A C 1
ATOM 748 O O . SER A 1 103 ? 11.201 -12.654 15.015 1.00 36.75 103 SER A O 1
ATOM 750 N N . ALA A 1 104 ? 9.585 -14.165 15.339 1.00 32.97 104 ALA A N 1
ATOM 751 C CA . ALA A 1 104 ? 9.153 -14.197 13.930 1.00 32.97 104 ALA A CA 1
ATOM 752 C C . ALA A 1 104 ? 7.757 -13.579 13.723 1.00 32.97 104 ALA A C 1
ATOM 754 O O . ALA A 1 104 ? 6.749 -14.260 13.884 1.00 32.97 104 ALA A O 1
ATOM 755 N N . PHE A 1 105 ? 7.686 -12.296 13.349 1.00 37.44 105 PHE A N 1
ATOM 756 C CA . PHE A 1 105 ? 6.413 -11.642 13.020 1.00 37.44 105 PHE A CA 1
ATOM 757 C C . PHE A 1 105 ? 5.959 -12.014 11.594 1.00 37.44 105 PHE A C 1
ATOM 759 O O . PHE A 1 105 ? 6.774 -12.066 10.676 1.00 37.44 105 PHE A O 1
ATOM 766 N N . ALA A 1 106 ? 4.661 -12.264 11.410 1.00 35.34 106 ALA A N 1
ATOM 767 C CA . ALA A 1 106 ? 4.032 -12.577 10.126 1.00 35.34 106 ALA A CA 1
ATOM 768 C C . ALA A 1 106 ? 2.862 -11.616 9.879 1.00 35.34 106 ALA A C 1
ATOM 770 O O . ALA A 1 106 ? 1.923 -11.584 10.680 1.00 35.34 106 ALA A O 1
ATOM 771 N N . SER A 1 107 ? 2.895 -10.855 8.779 1.00 32.38 107 SER A N 1
ATOM 772 C CA . SER A 1 107 ? 1.663 -10.298 8.206 1.00 32.38 107 SER A CA 1
ATOM 773 C C . SER A 1 107 ? 1.002 -11.379 7.344 1.00 32.38 107 SER A C 1
ATOM 775 O O . SER A 1 107 ? 1.672 -12.233 6.766 1.00 32.38 107 SER A O 1
ATOM 777 N N . ALA A 1 108 ? -0.325 -11.385 7.266 1.00 29.72 108 ALA A N 1
ATOM 778 C CA . ALA A 1 108 ? -1.044 -12.327 6.416 1.00 29.72 108 ALA A CA 1
ATOM 779 C C . ALA A 1 108 ? -1.769 -11.612 5.299 1.00 29.72 108 ALA A C 1
ATOM 781 O O . ALA A 1 108 ? -2.481 -10.635 5.527 1.00 29.72 108 ALA A O 1
ATOM 782 N N . ALA A 1 109 ? -1.667 -12.191 4.111 1.00 36.03 109 ALA A N 1
ATOM 783 C CA . ALA A 1 109 ? -2.509 -11.845 2.991 1.00 36.03 109 ALA A CA 1
ATOM 784 C C . ALA A 1 109 ? -3.508 -12.965 2.764 1.00 36.03 109 ALA A C 1
ATOM 786 O O . ALA A 1 109 ? -3.188 -14.042 2.257 1.00 36.03 109 ALA A O 1
ATOM 787 N N . VAL A 1 110 ? -4.760 -12.699 3.110 1.00 32.56 110 VAL A N 1
ATOM 788 C CA . VAL A 1 110 ? -5.848 -13.569 2.684 1.00 32.56 110 VAL A CA 1
ATOM 789 C C . VAL A 1 110 ? -6.382 -13.019 1.362 1.00 32.56 110 VAL A C 1
ATOM 791 O O . VAL A 1 110 ? -6.861 -11.883 1.344 1.00 32.56 110 VAL A O 1
ATOM 794 N N . PRO A 1 111 ? -6.305 -13.770 0.245 1.00 30.28 111 PRO A N 1
ATOM 795 C CA . PRO A 1 111 ? -6.941 -13.352 -0.997 1.00 30.28 111 PRO A CA 1
ATOM 796 C C . PRO A 1 111 ? -8.431 -13.095 -0.771 1.00 30.28 111 PRO A C 1
ATOM 798 O O . PRO A 1 111 ? -9.101 -13.838 -0.046 1.00 30.28 111 PRO A O 1
ATOM 801 N N . GLN A 1 112 ? -8.965 -12.066 -1.434 1.00 28.12 112 GLN A N 1
ATOM 802 C CA . GLN A 1 112 ? -10.411 -11.906 -1.539 1.00 28.12 112 GLN A CA 1
ATOM 803 C C . GLN A 1 112 ? -11.011 -13.142 -2.231 1.00 28.12 112 GLN A C 1
ATOM 805 O O . GLN A 1 112 ? -10.540 -13.582 -3.277 1.00 28.12 112 GLN A O 1
ATOM 810 N N . VAL A 1 113 ? -12.031 -13.702 -1.580 1.00 28.19 113 VAL A N 1
ATOM 811 C CA . VAL A 1 113 ? -12.719 -14.967 -1.879 1.00 28.19 113 VAL A CA 1
ATOM 812 C C . VAL A 1 113 ? -13.132 -15.102 -3.351 1.00 28.19 113 VAL A C 1
ATOM 814 O O . VAL A 1 113 ? -13.735 -14.182 -3.909 1.00 28.19 113 VAL A O 1
ATOM 817 N N . GLN A 1 114 ? -12.929 -16.292 -3.932 1.00 25.80 114 GLN A N 1
ATOM 818 C CA . GLN A 1 114 ? -13.722 -16.770 -5.067 1.00 25.80 114 GLN A CA 1
ATOM 819 C C . GLN A 1 114 ? -14.718 -17.842 -4.603 1.00 25.80 114 GLN A C 1
ATOM 821 O O . GLN A 1 114 ? -14.421 -18.720 -3.805 1.00 25.80 114 GLN A O 1
ATOM 826 N N . ALA A 1 115 ? -15.939 -17.763 -5.130 1.00 24.72 115 ALA A N 1
ATOM 827 C CA . ALA A 1 115 ? -17.053 -18.638 -4.775 1.00 24.72 115 ALA A CA 1
ATOM 828 C C . ALA A 1 115 ? -17.073 -19.973 -5.549 1.00 24.72 115 ALA A C 1
ATOM 830 O O . ALA A 1 115 ? -18.105 -20.637 -5.565 1.00 24.72 115 ALA A O 1
ATOM 831 N N . ASN A 1 116 ? -15.969 -20.388 -6.180 1.00 27.45 116 ASN A N 1
ATOM 832 C CA . ASN A 1 116 ? -15.885 -21.700 -6.822 1.00 27.45 116 ASN A CA 1
ATOM 833 C C . ASN A 1 116 ? -14.531 -22.371 -6.542 1.00 27.45 116 ASN A C 1
ATOM 835 O O . ASN A 1 116 ? -13.509 -21.963 -7.074 1.00 27.45 116 ASN A O 1
ATOM 839 N N . ALA A 1 117 ? -14.598 -23.410 -5.703 1.00 35.75 117 ALA A N 1
ATOM 840 C CA . ALA A 1 117 ? -13.635 -24.490 -5.467 1.00 35.75 117 ALA A CA 1
ATOM 841 C C . ALA A 1 117 ? -12.155 -24.122 -5.179 1.00 35.75 117 ALA A C 1
ATOM 843 O O . ALA A 1 117 ? -11.377 -23.815 -6.077 1.00 35.75 117 ALA A O 1
ATOM 844 N N . THR A 1 118 ? -11.737 -24.386 -3.927 1.00 50.25 118 THR A N 1
ATOM 845 C CA . THR A 1 118 ? -10.342 -24.442 -3.408 1.00 50.25 118 THR A CA 1
ATOM 846 C C . THR A 1 118 ? -9.634 -23.092 -3.204 1.00 50.25 118 THR A C 1
ATOM 848 O O . THR A 1 118 ? -8.672 -22.741 -3.878 1.00 50.25 118 THR A O 1
ATOM 851 N N . ASP A 1 119 ? -10.095 -22.335 -2.206 1.00 68.88 119 ASP A N 1
ATOM 852 C CA . ASP A 1 119 ? -9.473 -21.080 -1.772 1.00 68.88 119 ASP A CA 1
ATOM 853 C C . ASP A 1 119 ? -8.121 -21.302 -1.052 1.00 68.88 119 ASP A C 1
ATOM 855 O O . ASP A 1 119 ? -7.998 -22.180 -0.193 1.00 68.88 119 ASP A O 1
ATOM 859 N N . LYS A 1 120 ? -7.134 -20.439 -1.335 1.00 76.69 120 LYS A N 1
ATOM 860 C CA . LYS A 1 120 ? -5.788 -20.442 -0.724 1.00 76.69 120 LYS A CA 1
ATOM 861 C C . LYS A 1 120 ? -5.639 -19.383 0.378 1.00 76.69 120 LYS A C 1
ATOM 863 O O . LYS A 1 120 ? -6.390 -18.407 0.411 1.00 76.69 120 LYS A O 1
ATOM 868 N N . ILE A 1 121 ? -4.654 -19.551 1.257 1.00 77.94 121 ILE A N 1
ATOM 869 C CA . ILE A 1 121 ? -4.164 -18.555 2.225 1.00 77.94 121 ILE A CA 1
ATOM 870 C C . ILE A 1 121 ? -2.671 -18.348 1.971 1.00 77.94 121 ILE A C 1
ATOM 872 O O . ILE A 1 121 ? -1.962 -19.333 1.772 1.00 77.94 121 ILE A O 1
ATOM 876 N N . PHE A 1 122 ? -2.206 -17.093 2.000 1.00 80.00 122 PHE A N 1
ATOM 877 C CA . PHE A 1 122 ? -0.788 -16.757 1.891 1.00 80.00 122 PHE A CA 1
ATOM 878 C C . PHE A 1 122 ? -0.285 -16.093 3.175 1.00 80.00 122 PHE A C 1
ATOM 880 O O . PHE A 1 122 ? -0.898 -15.145 3.672 1.00 80.00 122 PHE A O 1
ATOM 887 N N . LEU A 1 123 ? 0.823 -16.589 3.723 1.00 75.69 123 LEU A N 1
ATOM 888 C CA . LEU A 1 123 ? 1.408 -16.083 4.966 1.00 75.69 123 LEU A CA 1
ATOM 889 C C . LEU A 1 123 ? 2.863 -15.682 4.729 1.00 75.69 123 LEU A C 1
ATOM 891 O O . LEU A 1 123 ? 3.658 -16.511 4.287 1.00 75.69 123 LEU A O 1
ATOM 895 N N . SER A 1 124 ? 3.219 -14.433 5.044 1.00 75.94 124 SER A N 1
ATOM 896 C CA . SER A 1 124 ? 4.621 -14.022 5.072 1.00 75.94 124 SER A CA 1
ATOM 897 C C . SER A 1 124 ? 5.220 -14.301 6.446 1.00 75.94 124 SER A C 1
ATOM 899 O O . SER A 1 124 ? 4.534 -14.231 7.459 1.00 75.94 124 SER A O 1
ATOM 901 N N . SER A 1 125 ? 6.502 -14.637 6.509 1.00 70.00 125 SER A N 1
ATOM 902 C CA . SER A 1 125 ? 7.243 -14.743 7.771 1.00 70.00 125 SER A CA 1
ATOM 903 C C . SER A 1 125 ? 8.711 -14.408 7.538 1.00 70.00 125 SER A C 1
ATOM 905 O O . SER A 1 125 ? 9.162 -14.379 6.395 1.00 70.00 125 SER A O 1
ATOM 907 N N . PHE A 1 126 ? 9.481 -14.156 8.594 1.00 68.06 126 PHE A N 1
ATOM 908 C CA . PHE A 1 126 ? 10.926 -13.971 8.468 1.00 68.06 126 PHE A CA 1
ATOM 909 C C . PHE A 1 126 ? 11.690 -14.608 9.623 1.00 68.06 126 PHE A C 1
ATOM 911 O O . PHE A 1 126 ? 11.138 -14.892 10.686 1.00 68.06 126 PHE A O 1
ATOM 918 N N . THR A 1 127 ? 12.986 -14.821 9.403 1.00 64.44 127 THR A N 1
ATOM 919 C CA . THR A 1 127 ? 13.911 -15.364 10.398 1.00 64.44 127 THR A CA 1
ATOM 920 C C . THR A 1 127 ? 15.055 -14.386 10.638 1.00 64.44 127 THR A C 1
ATOM 922 O O . THR A 1 127 ? 15.837 -14.136 9.714 1.00 64.44 127 THR A O 1
ATOM 925 N N . PRO A 1 128 ? 15.189 -13.832 11.855 1.00 58.34 128 PRO A N 1
ATOM 926 C CA . PRO A 1 128 ? 16.285 -12.934 12.165 1.00 58.34 128 PRO A CA 1
ATOM 927 C C . PRO A 1 128 ? 17.622 -13.681 12.177 1.00 58.34 128 PRO A C 1
ATOM 929 O O . PRO A 1 128 ? 17.770 -14.722 12.818 1.00 58.34 128 PRO A O 1
ATOM 932 N N . LEU A 1 129 ? 18.618 -13.121 11.493 1.00 61.62 129 LEU A N 1
ATOM 933 C CA . LEU A 1 129 ? 19.967 -13.680 11.388 1.00 61.62 129 LEU A CA 1
ATOM 934 C C . LEU A 1 129 ? 20.942 -12.901 12.284 1.00 61.62 129 LEU A C 1
ATOM 936 O O . LEU A 1 129 ? 20.846 -11.679 12.420 1.00 61.62 129 LEU A O 1
ATOM 940 N N . GLY A 1 130 ? 21.879 -13.608 12.928 1.00 49.28 130 GLY A N 1
ATOM 941 C CA . GLY A 1 130 ? 22.766 -13.031 13.950 1.00 49.28 130 GLY A CA 1
ATOM 942 C C . GLY A 1 130 ? 23.675 -11.907 13.436 1.00 49.28 130 GLY A C 1
ATOM 943 O O . GLY A 1 130 ? 23.788 -10.869 14.094 1.00 49.28 130 GLY A O 1
ATOM 944 N N . ASP A 1 131 ? 24.230 -12.087 12.235 1.00 52.41 131 ASP A N 1
ATOM 945 C CA . ASP A 1 131 ? 25.318 -11.272 11.672 1.00 52.41 131 ASP A CA 1
ATOM 946 C C . ASP A 1 131 ? 24.983 -10.636 10.306 1.00 52.41 131 ASP A C 1
ATOM 948 O O . ASP A 1 131 ? 25.881 -10.163 9.614 1.00 52.41 131 ASP A O 1
ATOM 952 N N . ALA A 1 132 ? 23.709 -10.614 9.897 1.00 54.06 132 ALA A N 1
ATOM 953 C CA . ALA A 1 132 ? 23.296 -10.065 8.603 1.00 54.06 132 ALA A CA 1
ATOM 954 C C . ALA A 1 132 ? 22.379 -8.843 8.760 1.00 54.06 132 ALA A C 1
ATOM 956 O O . ALA A 1 132 ? 21.522 -8.810 9.644 1.00 54.06 132 ALA A O 1
ATOM 957 N N . GLY A 1 133 ? 22.555 -7.851 7.878 1.00 48.81 133 GLY A N 1
ATOM 958 C CA . GLY A 1 133 ? 21.646 -6.706 7.719 1.00 48.81 133 GLY A CA 1
ATOM 959 C C . GLY A 1 133 ? 20.313 -7.055 7.043 1.00 48.81 133 GLY A C 1
ATOM 960 O O . GLY A 1 133 ? 19.437 -6.205 6.984 1.00 48.81 133 GLY A O 1
ATOM 961 N N . PHE A 1 134 ? 20.162 -8.299 6.575 1.00 63.59 134 PHE A N 1
ATOM 962 C CA . PHE A 1 134 ? 18.925 -8.857 6.038 1.00 63.59 134 PHE A CA 1
ATOM 963 C C . PHE A 1 134 ? 18.444 -10.006 6.913 1.00 63.59 134 PHE A C 1
ATOM 965 O O . PHE A 1 134 ? 19.249 -10.821 7.381 1.00 63.59 134 PHE A O 1
ATOM 972 N N . TRP A 1 135 ? 17.134 -10.098 7.100 1.00 68.81 135 TRP A N 1
ATOM 973 C CA . TRP A 1 135 ? 16.505 -11.289 7.650 1.00 68.81 135 TRP A CA 1
ATOM 974 C C . TRP A 1 135 ? 15.952 -12.147 6.520 1.00 68.81 135 TRP A C 1
ATOM 976 O O . TRP A 1 135 ? 15.556 -11.646 5.471 1.00 68.81 135 TRP A O 1
ATOM 986 N N . ALA A 1 136 ? 15.976 -13.461 6.726 1.00 73.12 136 ALA A N 1
ATOM 987 C CA . ALA A 1 136 ? 15.510 -14.405 5.722 1.00 73.12 136 ALA A CA 1
ATOM 988 C C . ALA A 1 136 ? 13.979 -14.379 5.683 1.00 73.12 136 ALA A C 1
ATOM 990 O O . ALA A 1 136 ? 13.345 -14.878 6.616 1.00 73.12 136 ALA A O 1
ATOM 991 N N . GLY A 1 137 ? 13.399 -13.781 4.641 1.00 76.19 137 GLY A N 1
ATOM 992 C CA . GLY A 1 137 ? 11.958 -13.756 4.409 1.00 76.19 137 GLY A CA 1
ATOM 993 C C . GLY A 1 137 ? 11.438 -15.044 3.776 1.00 76.19 137 GLY A C 1
ATOM 994 O O . GLY A 1 137 ? 12.164 -15.762 3.089 1.00 76.19 137 GLY A O 1
ATOM 995 N N . ARG A 1 138 ? 10.159 -15.337 4.013 1.00 76.69 138 ARG A N 1
ATOM 996 C CA . ARG A 1 138 ? 9.433 -16.506 3.502 1.00 76.69 138 ARG A CA 1
ATOM 997 C C . ARG A 1 138 ? 8.000 -16.148 3.133 1.00 76.69 138 ARG A C 1
ATOM 999 O O . ARG A 1 138 ? 7.416 -15.233 3.717 1.00 76.69 138 ARG A O 1
ATOM 1006 N N . MET A 1 139 ? 7.439 -16.903 2.191 1.00 81.44 139 MET A N 1
ATOM 1007 C CA . MET A 1 139 ? 6.060 -16.751 1.733 1.00 81.44 139 MET A CA 1
ATOM 1008 C C . MET A 1 139 ? 5.429 -18.122 1.514 1.00 81.44 139 MET A C 1
ATOM 1010 O O . MET A 1 139 ? 5.729 -18.798 0.531 1.00 81.44 139 MET A O 1
ATOM 1014 N N . ASP A 1 140 ? 4.523 -18.495 2.409 1.00 80.81 140 ASP A N 1
ATOM 1015 C CA . ASP A 1 140 ? 3.857 -19.791 2.395 1.00 80.81 140 ASP A CA 1
ATOM 1016 C C . ASP A 1 140 ? 2.490 -19.711 1.716 1.00 80.81 140 ASP A C 1
ATOM 1018 O O . ASP A 1 140 ? 1.780 -18.711 1.845 1.00 80.81 140 ASP A O 1
ATOM 1022 N N . SER A 1 141 ? 2.071 -20.807 1.086 1.00 84.12 141 SER A N 1
ATOM 1023 C CA . SER A 1 141 ? 0.711 -21.013 0.593 1.00 84.12 141 SER A CA 1
ATOM 1024 C C . SER A 1 141 ? 0.066 -22.252 1.209 1.00 84.12 141 SER A C 1
ATOM 1026 O O . SER A 1 141 ? 0.680 -23.316 1.293 1.00 84.12 141 SER A O 1
ATOM 1028 N N . PHE A 1 142 ? -1.204 -22.128 1.591 1.00 82.06 142 PHE A N 1
ATOM 1029 C CA . PHE A 1 142 ? -2.017 -23.200 2.166 1.00 82.06 142 PHE A CA 1
ATOM 1030 C C . PHE A 1 142 ? -3.385 -23.270 1.483 1.00 82.06 142 PHE A C 1
ATOM 1032 O O . PHE A 1 142 ? -3.928 -22.240 1.088 1.00 82.06 142 PHE A O 1
ATOM 1039 N N . LEU A 1 143 ? -3.985 -24.458 1.398 1.00 81.38 143 LEU A N 1
ATOM 1040 C CA . LEU A 1 143 ? -5.409 -24.617 1.094 1.00 81.38 143 LEU A CA 1
ATOM 1041 C C . LEU A 1 143 ? -6.240 -24.455 2.362 1.00 81.38 143 LEU A C 1
ATOM 1043 O O . LEU A 1 143 ? -5.912 -25.041 3.391 1.00 81.38 143 LEU A O 1
ATOM 1047 N N . LYS A 1 144 ? -7.341 -23.704 2.264 1.00 74.31 144 LYS A N 1
ATOM 1048 C CA . LYS A 1 144 ? -8.264 -23.479 3.383 1.00 74.31 144 LYS A CA 1
ATOM 1049 C C . LYS A 1 144 ? -8.930 -24.777 3.876 1.00 74.31 144 LYS A C 1
ATOM 1051 O O . LYS A 1 144 ? -9.129 -25.699 3.077 1.00 74.31 144 LYS A O 1
ATOM 1056 N N . PRO A 1 145 ? -9.358 -24.827 5.152 1.00 72.69 145 PRO A N 1
ATOM 1057 C CA . PRO A 1 145 ? -8.997 -23.892 6.232 1.00 72.69 145 PRO A CA 1
ATOM 1058 C C . PRO A 1 145 ? -7.499 -23.983 6.567 1.00 72.69 145 PRO A C 1
ATOM 1060 O O . PRO A 1 145 ? -6.866 -24.961 6.210 1.00 72.69 145 PRO A O 1
ATOM 1063 N N . LEU A 1 146 ? -6.899 -22.977 7.207 1.00 74.06 146 LEU A N 1
ATOM 1064 C CA . LEU A 1 146 ? -5.463 -23.019 7.533 1.00 74.06 146 LEU A CA 1
ATOM 1065 C C . LEU A 1 146 ? -5.145 -24.237 8.436 1.00 74.06 146 LEU A C 1
ATOM 1067 O O . LEU A 1 146 ? -5.734 -24.308 9.517 1.00 74.06 146 LEU A O 1
ATOM 1071 N N . PRO A 1 147 ? -4.248 -25.170 8.048 1.00 76.94 147 PRO A N 1
ATOM 1072 C CA . PRO A 1 147 ? -3.829 -26.248 8.940 1.00 76.94 147 PRO A CA 1
ATOM 1073 C C . PRO A 1 147 ? -3.079 -25.657 10.130 1.00 76.94 147 PRO A C 1
ATOM 1075 O O . PRO A 1 147 ? -2.188 -24.831 9.937 1.00 76.94 147 PRO A O 1
ATOM 1078 N N . LEU A 1 148 ? -3.441 -26.064 11.345 1.00 73.44 148 LEU A N 1
ATOM 1079 C CA . LEU A 1 148 ? -2.817 -25.586 12.576 1.00 73.44 148 LEU A CA 1
ATOM 1080 C C . LEU A 1 148 ? -2.176 -26.744 13.343 1.00 73.44 148 LEU A C 1
ATOM 1082 O O . LEU A 1 148 ? -2.758 -27.825 13.408 1.00 73.44 148 LEU A O 1
ATOM 1086 N N . ASP A 1 149 ? -1.010 -26.491 13.935 1.00 69.19 149 ASP A N 1
ATOM 1087 C CA . ASP A 1 149 ? -0.384 -27.374 14.916 1.00 69.19 149 ASP A CA 1
ATOM 1088 C C . ASP A 1 149 ? -1.107 -27.277 16.274 1.00 69.19 149 ASP A C 1
ATOM 1090 O O . ASP A 1 149 ? -1.976 -26.423 16.482 1.00 69.19 149 ASP A O 1
ATOM 1094 N N . ASP A 1 150 ? -0.720 -28.124 17.230 1.00 67.44 150 ASP A N 1
ATOM 1095 C CA . ASP A 1 150 ? -1.292 -28.134 18.588 1.00 67.44 150 ASP A CA 1
ATOM 1096 C C . ASP A 1 150 ? -1.116 -26.787 19.327 1.00 67.44 150 ASP A C 1
ATOM 1098 O O . ASP A 1 150 ? -1.789 -26.508 20.316 1.00 67.44 150 ASP A O 1
ATOM 1102 N N . LEU A 1 151 ? -0.230 -25.914 18.833 1.00 53.06 151 LEU A N 1
ATOM 1103 C CA . LEU A 1 151 ? 0.053 -24.586 19.377 1.00 53.06 151 LEU A CA 1
ATOM 1104 C C . LEU A 1 151 ? -0.702 -23.463 18.641 1.00 53.06 151 LEU A C 1
ATOM 1106 O O . LEU A 1 151 ? -0.514 -22.280 18.956 1.00 53.06 151 LEU A O 1
ATOM 1110 N N . GLY A 1 152 ? -1.570 -23.811 17.687 1.00 64.31 152 GLY A N 1
ATOM 1111 C CA . GLY A 1 152 ? -2.380 -22.873 16.914 1.00 64.31 152 GLY A CA 1
ATOM 1112 C C . GLY A 1 152 ? -1.597 -22.092 15.855 1.00 64.31 152 GLY A C 1
ATOM 1113 O O . GLY A 1 152 ? -2.045 -21.013 15.453 1.00 64.31 152 GLY A O 1
ATOM 1114 N N . ARG A 1 153 ? -0.432 -22.595 15.429 1.00 65.19 153 ARG A N 1
ATOM 1115 C CA . ARG A 1 153 ? 0.418 -22.022 14.369 1.00 65.19 153 ARG A CA 1
ATOM 1116 C C . ARG A 1 153 ? 0.229 -22.787 13.056 1.00 65.19 153 ARG A C 1
ATOM 1118 O O . ARG A 1 153 ? -0.120 -23.959 13.110 1.00 65.19 153 ARG A O 1
ATOM 1125 N N . PRO A 1 154 ? 0.489 -22.180 11.886 1.00 70.00 154 PRO A N 1
ATOM 1126 C CA . PRO A 1 154 ? 0.386 -22.871 10.601 1.00 70.00 154 PRO A CA 1
ATOM 1127 C C . PRO A 1 154 ? 1.232 -24.157 10.545 1.00 70.00 154 PRO A C 1
ATOM 1129 O O . PRO A 1 154 ? 2.451 -24.102 10.717 1.00 70.00 154 PRO A O 1
ATOM 1132 N N . ASP A 1 155 ? 0.609 -25.305 10.266 1.00 76.19 155 ASP A N 1
ATOM 1133 C CA . ASP A 1 155 ? 1.297 -26.597 10.162 1.00 76.19 155 ASP A CA 1
ATOM 1134 C C . ASP A 1 155 ? 1.703 -26.900 8.712 1.00 76.19 155 ASP A C 1
ATOM 1136 O O . ASP A 1 155 ? 0.883 -27.223 7.849 1.00 76.19 155 ASP A O 1
ATOM 1140 N N . ARG A 1 156 ? 3.011 -26.811 8.449 1.00 76.19 156 ARG A N 1
ATOM 1141 C CA . ARG A 1 156 ? 3.614 -27.101 7.138 1.00 76.19 156 ARG A CA 1
ATOM 1142 C C . ARG A 1 156 ? 3.809 -28.599 6.871 1.00 76.19 156 ARG A C 1
ATOM 1144 O O . ARG A 1 156 ? 4.165 -28.970 5.756 1.00 76.19 156 ARG A O 1
ATOM 1151 N N . SER A 1 157 ? 3.634 -29.465 7.872 1.00 74.25 157 SER A N 1
ATOM 1152 C CA . SER A 1 157 ? 3.851 -30.912 7.735 1.00 74.25 157 SER A CA 1
ATOM 1153 C C . SER A 1 157 ? 2.718 -31.623 6.986 1.00 74.25 157 SER A C 1
ATOM 1155 O O . SER A 1 157 ? 2.921 -32.698 6.415 1.00 74.25 157 SER A O 1
ATOM 1157 N N . ILE A 1 158 ? 1.535 -31.006 6.934 1.00 78.62 158 ILE A N 1
ATOM 1158 C CA . ILE A 1 158 ? 0.362 -31.534 6.239 1.00 78.62 158 ILE A CA 1
ATOM 1159 C C . ILE A 1 158 ? 0.435 -31.126 4.766 1.00 78.62 158 ILE A C 1
ATOM 1161 O O . ILE A 1 158 ? -0.080 -30.083 4.382 1.00 78.62 158 ILE A O 1
ATOM 1165 N N . LEU A 1 159 ? 1.091 -31.927 3.926 1.00 79.31 159 LEU A N 1
ATOM 1166 C CA . LEU A 1 159 ? 1.230 -31.641 2.492 1.00 79.31 159 LEU A CA 1
ATOM 1167 C C . LEU A 1 159 ? -0.061 -31.939 1.718 1.00 79.31 159 LEU A C 1
ATOM 1169 O O . LEU A 1 159 ? -0.722 -32.948 1.962 1.00 79.31 159 LEU A O 1
ATOM 1173 N N . CYS A 1 160 ? -0.394 -31.097 0.738 1.00 76.94 160 CYS A N 1
ATOM 1174 C CA . CYS A 1 160 ? -1.477 -31.406 -0.193 1.00 76.94 160 CYS A CA 1
ATOM 1175 C C . CYS A 1 160 ? -1.069 -32.532 -1.158 1.00 76.94 160 CYS A C 1
ATOM 1177 O O . CYS A 1 160 ? -0.010 -32.477 -1.787 1.00 76.94 160 CYS A O 1
ATOM 1179 N N . ASP A 1 161 ? -1.932 -33.535 -1.323 1.00 72.62 161 ASP A N 1
ATOM 1180 C CA . ASP A 1 161 ? -1.717 -34.669 -2.227 1.00 72.62 161 ASP A CA 1
ATOM 1181 C C . ASP A 1 161 ? -3.022 -35.102 -2.927 1.00 72.62 161 ASP A C 1
ATOM 1183 O O . ASP A 1 161 ? -4.004 -34.357 -2.975 1.00 72.62 161 ASP A O 1
ATOM 1187 N N . SER A 1 162 ? -3.045 -36.285 -3.553 1.00 65.50 162 SER A 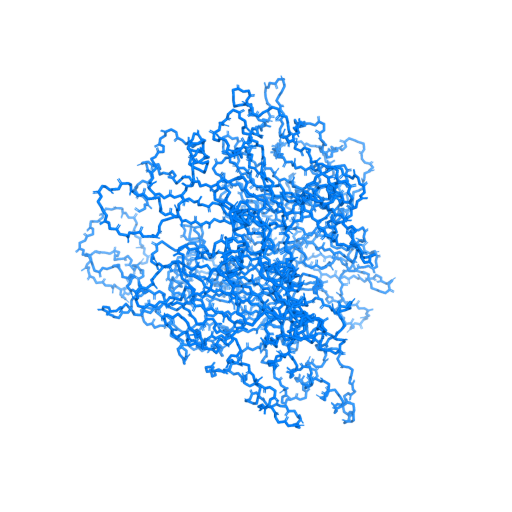N 1
ATOM 1188 C CA . SER A 1 162 ? -4.253 -36.764 -4.241 1.00 65.50 162 SER A CA 1
ATOM 1189 C C . SER A 1 162 ? -5.438 -37.004 -3.302 1.00 65.50 162 SER A C 1
ATOM 1191 O O . SER A 1 162 ? -6.582 -36.929 -3.764 1.00 65.50 162 SER A O 1
ATOM 1193 N N . ASP A 1 163 ? -5.165 -37.285 -2.027 1.00 56.03 163 ASP A N 1
ATOM 1194 C CA . ASP A 1 163 ? -6.143 -37.658 -1.007 1.00 56.03 163 ASP A CA 1
ATOM 1195 C C . ASP A 1 163 ? -6.460 -36.472 -0.066 1.00 56.03 163 ASP A C 1
ATOM 1197 O O . ASP A 1 163 ? -7.577 -36.372 0.443 1.00 56.03 163 ASP A O 1
ATOM 1201 N N . THR A 1 164 ? -5.530 -35.523 0.086 1.00 63.06 164 THR A N 1
ATOM 1202 C CA . THR A 1 164 ? -5.606 -34.335 0.949 1.00 63.06 164 THR A CA 1
ATOM 1203 C C . THR A 1 164 ? -5.794 -33.077 0.099 1.00 63.06 164 THR A C 1
ATOM 1205 O O . THR A 1 164 ? -4.836 -32.510 -0.426 1.00 63.06 164 THR A O 1
ATOM 1208 N N . LYS A 1 165 ? -7.053 -32.643 -0.059 1.00 70.69 165 LYS A N 1
ATOM 1209 C CA . LYS A 1 165 ? -7.454 -31.539 -0.962 1.00 70.69 165 LYS A CA 1
ATOM 1210 C C . LYS A 1 165 ? -7.948 -30.268 -0.259 1.00 70.69 165 LYS A C 1
ATOM 1212 O O . LYS A 1 165 ? -8.530 -29.399 -0.903 1.00 70.69 165 LYS A O 1
ATOM 1217 N N . ALA A 1 166 ? -7.767 -30.180 1.052 1.00 76.12 166 ALA A N 1
ATOM 1218 C CA . ALA A 1 166 ? -8.128 -29.041 1.892 1.00 76.12 166 ALA A CA 1
ATOM 1219 C C . ALA A 1 166 ? -7.301 -29.103 3.182 1.00 76.12 166 ALA A C 1
ATOM 1221 O O . ALA A 1 166 ? -6.853 -30.187 3.554 1.00 76.12 166 ALA A O 1
ATOM 1222 N N . SER A 1 167 ? -7.134 -27.972 3.871 1.00 78.94 167 SER A N 1
ATOM 1223 C CA . SER A 1 167 ? -6.362 -27.887 5.119 1.00 78.94 167 SER A CA 1
ATOM 1224 C C . SER A 1 167 ? -4.956 -28.472 5.027 1.00 78.94 167 SER A C 1
ATOM 1226 O O . SER A 1 167 ? -4.566 -29.320 5.826 1.00 78.94 167 SER A O 1
ATOM 1228 N N . CYS A 1 168 ? -4.201 -28.032 4.026 1.00 80.62 168 CYS A N 1
ATOM 1229 C CA . CYS A 1 168 ? -2.868 -28.547 3.748 1.00 80.62 168 CYS A CA 1
ATOM 1230 C C . CYS A 1 168 ? -1.961 -27.463 3.155 1.00 80.62 168 CYS A C 1
ATOM 1232 O O . CYS A 1 168 ? -2.424 -26.480 2.576 1.00 80.62 168 CYS A O 1
ATOM 1234 N N . PHE A 1 169 ? -0.659 -27.642 3.321 1.00 83.31 169 PHE A N 1
ATOM 1235 C CA . PHE A 1 169 ? 0.408 -26.805 2.799 1.00 83.31 169 PHE A CA 1
ATOM 1236 C C . PHE A 1 169 ? 0.676 -27.109 1.318 1.00 83.31 169 PHE A C 1
ATOM 1238 O O . PHE A 1 169 ? 0.751 -28.273 0.909 1.00 83.31 169 PHE A O 1
ATOM 1245 N N . LEU A 1 170 ? 0.809 -26.044 0.521 1.00 80.31 170 LEU A N 1
ATOM 1246 C CA . LEU A 1 170 ? 1.020 -26.103 -0.924 1.00 80.31 170 LEU A CA 1
ATOM 1247 C C . LEU A 1 170 ? 2.481 -25.891 -1.308 1.00 80.31 170 LEU A C 1
ATOM 1249 O O . LEU A 1 170 ? 3.050 -26.754 -1.969 1.00 80.31 170 LEU A O 1
ATOM 1253 N N . TRP A 1 171 ? 3.054 -24.742 -0.948 1.00 81.62 171 TRP A N 1
ATOM 1254 C CA . TRP A 1 171 ? 4.408 -24.338 -1.330 1.00 81.62 171 TRP A CA 1
ATOM 1255 C C . TRP A 1 171 ? 4.939 -23.212 -0.431 1.00 81.62 171 TRP A C 1
ATOM 1257 O O . TRP A 1 171 ? 4.158 -22.478 0.172 1.00 81.62 171 TRP A O 1
ATOM 1267 N N . ASP A 1 172 ? 6.267 -23.071 -0.371 1.00 81.38 172 ASP A N 1
ATOM 1268 C CA . ASP A 1 172 ? 7.002 -21.931 0.208 1.00 81.38 172 ASP A CA 1
ATOM 1269 C C . ASP A 1 172 ? 7.848 -21.322 -0.915 1.00 81.38 172 ASP A C 1
ATOM 1271 O O . ASP A 1 172 ? 8.664 -22.018 -1.522 1.00 81.38 172 ASP A O 1
ATOM 1275 N N . ALA A 1 173 ? 7.638 -20.042 -1.228 1.00 80.56 173 ALA A N 1
ATOM 1276 C CA . ALA A 1 173 ? 8.391 -19.373 -2.285 1.00 80.56 173 ALA A CA 1
ATOM 1277 C C . ALA A 1 173 ? 9.866 -19.153 -1.908 1.00 80.56 173 ALA A C 1
ATOM 1279 O O . ALA A 1 173 ? 10.698 -19.007 -2.798 1.00 80.56 173 ALA A O 1
ATOM 1280 N N . GLY A 1 174 ? 10.201 -19.101 -0.617 1.00 71.50 174 GLY A N 1
ATOM 1281 C CA . GLY A 1 174 ? 11.527 -18.746 -0.114 1.00 71.50 174 GLY A CA 1
ATOM 1282 C C . GLY A 1 174 ? 12.435 -19.924 0.242 1.00 71.50 174 GLY A C 1
ATOM 1283 O O . GLY A 1 174 ? 13.562 -19.665 0.650 1.00 71.50 174 GLY A O 1
ATOM 1284 N N . ASP A 1 175 ? 11.986 -21.178 0.109 1.00 66.25 175 ASP A N 1
ATOM 1285 C CA . ASP A 1 175 ? 12.730 -22.358 0.581 1.00 66.25 175 ASP A CA 1
ATOM 1286 C C . ASP A 1 175 ? 12.865 -23.467 -0.486 1.00 66.25 175 ASP A C 1
ATOM 1288 O O . ASP A 1 175 ? 11.978 -23.697 -1.312 1.00 66.25 175 ASP A O 1
ATOM 1292 N N . VAL A 1 176 ? 13.981 -24.199 -0.439 1.00 53.97 176 VAL A N 1
ATOM 1293 C CA . VAL A 1 176 ? 14.207 -25.447 -1.180 1.00 53.97 176 VAL A CA 1
ATOM 1294 C C . VAL A 1 176 ? 14.093 -26.576 -0.166 1.00 53.97 176 VAL A C 1
ATOM 1296 O O . VAL A 1 176 ? 15.089 -27.015 0.403 1.00 53.97 176 VAL A O 1
ATOM 1299 N N . GLN A 1 177 ? 12.883 -27.077 0.097 1.00 50.75 177 GLN A N 1
ATOM 1300 C CA . GLN A 1 177 ? 12.771 -28.256 0.955 1.00 50.75 177 GLN A CA 1
ATOM 1301 C C . GLN A 1 177 ? 13.432 -29.471 0.284 1.00 50.75 177 GLN A C 1
ATOM 1303 O O . GLN A 1 177 ? 12.848 -30.137 -0.576 1.00 50.75 177 GLN A O 1
ATOM 1308 N N . GLU A 1 178 ? 14.644 -29.812 0.725 1.00 40.44 178 GLU A N 1
ATOM 1309 C CA . GLU A 1 178 ? 15.213 -31.139 0.530 1.00 40.44 178 GLU A CA 1
ATOM 1310 C C . GLU A 1 178 ? 14.452 -32.142 1.406 1.00 40.44 178 GLU A C 1
ATOM 1312 O O . GLU A 1 178 ? 14.735 -32.316 2.586 1.00 40.44 178 GLU A O 1
ATOM 1317 N N . GLY A 1 179 ? 13.478 -32.824 0.803 1.00 40.00 179 GLY A N 1
ATOM 1318 C CA . GLY A 1 179 ? 12.991 -34.132 1.237 1.00 40.00 179 GLY A CA 1
ATOM 1319 C C . GLY A 1 179 ? 12.493 -34.225 2.682 1.00 40.00 179 GLY A C 1
ATOM 1320 O O . GLY A 1 179 ? 13.234 -34.582 3.595 1.00 40.00 179 GLY A O 1
ATOM 1321 N N . HIS A 1 180 ? 11.182 -34.085 2.868 1.00 36.66 180 HIS A N 1
ATOM 1322 C CA . HIS A 1 180 ? 10.523 -34.459 4.115 1.00 36.66 180 HIS A CA 1
ATOM 1323 C C . HIS A 1 180 ? 10.704 -35.972 4.386 1.00 36.66 180 HIS A C 1
ATOM 1325 O O . HIS A 1 180 ? 10.063 -36.824 3.769 1.00 36.66 180 HIS A O 1
ATOM 1331 N N . GLN A 1 181 ? 11.614 -36.340 5.291 1.00 33.78 181 GLN A N 1
ATOM 1332 C CA . GLN A 1 181 ? 11.794 -37.722 5.752 1.00 33.78 181 GLN A CA 1
ATOM 1333 C C . GLN A 1 181 ? 10.830 -37.985 6.919 1.00 33.78 181 GLN A C 1
ATOM 1335 O O . GLN A 1 181 ? 11.231 -37.914 8.078 1.00 33.78 181 GLN A O 1
ATOM 1340 N N . GLY A 1 182 ? 9.556 -38.283 6.637 1.00 41.41 182 GLY A N 1
ATOM 1341 C CA . GLY A 1 182 ? 8.628 -38.704 7.701 1.00 41.41 182 GLY A CA 1
ATOM 1342 C C . GLY A 1 182 ? 7.127 -38.655 7.411 1.00 41.41 182 GLY A C 1
ATOM 1343 O O . GLY A 1 182 ? 6.383 -39.356 8.091 1.00 41.41 182 GLY A O 1
ATOM 1344 N N . GLY A 1 183 ? 6.680 -37.907 6.401 1.00 40.09 183 GLY A N 1
ATOM 1345 C CA . GLY A 1 183 ? 5.275 -37.833 5.975 1.00 40.09 183 GLY A CA 1
ATOM 1346 C C . GLY A 1 183 ? 5.056 -38.505 4.619 1.00 40.09 183 GLY A C 1
ATOM 1347 O O . GLY A 1 183 ? 5.981 -38.612 3.813 1.00 40.09 183 GLY A O 1
ATOM 1348 N N . ALA A 1 184 ? 3.849 -39.004 4.355 1.00 36.38 184 ALA A N 1
ATOM 1349 C CA . ALA A 1 184 ? 3.493 -39.494 3.028 1.00 36.38 184 ALA A CA 1
ATOM 1350 C C . ALA A 1 184 ? 3.396 -38.298 2.064 1.00 36.38 184 ALA A C 1
ATOM 1352 O O . ALA A 1 184 ? 2.487 -37.491 2.177 1.00 36.38 184 ALA A O 1
ATOM 1353 N N . GLY A 1 185 ? 4.360 -38.171 1.151 1.00 46.81 185 GLY A N 1
ATOM 1354 C CA . GLY A 1 185 ? 4.387 -37.119 0.132 1.00 46.81 185 GLY A CA 1
ATOM 1355 C C . GLY A 1 185 ? 5.797 -36.579 -0.093 1.00 46.81 185 GLY A C 1
ATOM 1356 O O . GLY A 1 185 ? 6.588 -36.455 0.837 1.00 46.81 185 GLY A O 1
ATOM 1357 N N . THR A 1 186 ? 6.149 -36.290 -1.344 1.00 42.09 186 THR A N 1
ATOM 1358 C CA . THR A 1 186 ? 7.374 -35.556 -1.683 1.00 42.09 186 THR A CA 1
ATOM 1359 C C . THR A 1 186 ? 6.939 -34.257 -2.337 1.00 42.09 186 THR A C 1
ATOM 1361 O O . THR A 1 186 ? 6.516 -34.270 -3.491 1.00 42.09 186 THR A O 1
ATOM 1364 N N . TYR A 1 187 ? 7.010 -33.154 -1.592 1.00 51.12 187 TYR A N 1
ATOM 1365 C CA . TYR A 1 187 ? 6.951 -31.822 -2.182 1.00 51.12 187 TYR A CA 1
ATOM 1366 C C . TYR A 1 187 ? 8.169 -31.671 -3.102 1.00 51.12 187 TYR A C 1
ATOM 1368 O O . TYR A 1 187 ? 9.307 -31.856 -2.668 1.00 51.12 187 TYR A O 1
ATOM 1376 N N . ALA A 1 188 ? 7.935 -31.432 -4.394 1.00 53.41 188 ALA A N 1
ATOM 1377 C CA . ALA A 1 188 ? 9.002 -31.011 -5.289 1.00 53.41 188 ALA A CA 1
ATOM 1378 C C . ALA A 1 188 ? 9.200 -29.513 -5.041 1.00 53.41 188 ALA A C 1
ATOM 1380 O O . ALA A 1 188 ? 8.221 -28.785 -5.207 1.00 53.41 188 ALA A O 1
ATOM 1381 N N . PRO A 1 189 ? 10.397 -29.044 -4.643 1.00 53.66 189 PRO A N 1
ATOM 1382 C CA . PRO A 1 189 ? 10.614 -27.623 -4.429 1.00 53.66 189 PRO A CA 1
ATOM 1383 C C . PRO A 1 189 ? 10.214 -26.860 -5.696 1.00 53.66 189 PRO A C 1
ATOM 1385 O O . PRO A 1 189 ? 10.569 -27.243 -6.813 1.00 53.66 189 PRO A O 1
ATOM 1388 N N . GLN A 1 190 ? 9.400 -25.828 -5.520 1.00 58.56 190 GLN A N 1
ATOM 1389 C CA . GLN A 1 190 ? 9.031 -24.840 -6.524 1.00 58.56 190 GLN A CA 1
ATOM 1390 C C . GLN A 1 190 ? 9.034 -23.498 -5.790 1.00 58.56 190 GLN A C 1
ATOM 1392 O O . GLN A 1 190 ? 8.433 -23.390 -4.727 1.00 58.56 190 GLN A O 1
ATOM 1397 N N . GLY A 1 191 ? 9.802 -22.525 -6.277 1.00 74.25 191 GLY A N 1
ATOM 1398 C CA . GLY A 1 191 ? 9.997 -21.274 -5.552 1.00 74.25 191 GLY A CA 1
ATOM 1399 C C . GLY A 1 191 ? 11.113 -20.416 -6.131 1.00 74.25 191 GLY A C 1
ATOM 1400 O O . GLY A 1 191 ? 11.747 -20.783 -7.122 1.00 74.25 191 GLY A O 1
ATOM 1401 N N . LEU A 1 192 ? 11.342 -19.279 -5.482 1.00 82.94 192 LEU A N 1
ATOM 1402 C CA . LEU A 1 192 ? 12.299 -18.244 -5.855 1.00 82.94 192 LEU A CA 1
ATOM 1403 C C . LEU A 1 192 ? 13.745 -18.752 -5.886 1.00 82.94 192 LEU A C 1
ATOM 1405 O O . LEU A 1 192 ? 14.484 -18.398 -6.800 1.00 82.94 192 LEU A O 1
ATOM 1409 N N . LEU A 1 193 ? 14.142 -19.592 -4.922 1.00 78.31 193 LEU A N 1
ATOM 1410 C CA . LEU A 1 193 ? 15.513 -20.113 -4.838 1.00 78.31 193 LEU A CA 1
ATOM 1411 C C . LEU A 1 193 ? 15.900 -20.944 -6.070 1.00 78.31 193 LEU A C 1
ATOM 1413 O O . LEU A 1 193 ? 17.015 -20.846 -6.551 1.00 78.31 193 LEU A O 1
ATOM 1417 N N . LEU A 1 194 ? 14.961 -21.663 -6.692 1.00 78.19 194 LEU A N 1
ATOM 1418 C CA . LEU A 1 194 ? 15.256 -22.416 -7.922 1.00 78.19 194 LEU A CA 1
ATOM 1419 C C . LEU A 1 194 ? 15.538 -21.545 -9.146 1.00 78.19 194 LEU A C 1
ATOM 1421 O O . LEU A 1 194 ? 15.959 -22.071 -10.171 1.00 78.19 194 LEU A O 1
ATOM 1425 N N . GLN A 1 195 ? 15.224 -20.256 -9.069 1.00 83.50 195 GLN A N 1
ATOM 1426 C CA . GLN A 1 195 ? 15.498 -19.292 -10.127 1.00 83.50 195 GLN A CA 1
ATOM 1427 C C . GLN A 1 195 ? 16.740 -18.452 -9.797 1.00 83.50 195 GLN A C 1
ATOM 1429 O O . GLN A 1 195 ? 17.110 -17.565 -10.566 1.00 83.50 195 GLN A O 1
ATOM 1434 N N . ALA A 1 196 ? 17.337 -18.661 -8.623 1.00 83.81 196 ALA A N 1
ATOM 1435 C CA . ALA A 1 196 ? 18.482 -17.910 -8.164 1.00 83.81 196 ALA A CA 1
ATOM 1436 C C . ALA A 1 196 ? 19.783 -18.620 -8.570 1.00 83.81 196 ALA A C 1
ATOM 1438 O O . ALA A 1 196 ? 19.917 -19.832 -8.387 1.00 83.81 196 ALA A O 1
ATOM 1439 N N . PRO A 1 197 ? 20.780 -17.881 -9.079 1.00 84.19 197 PRO A N 1
ATOM 1440 C CA . PRO A 1 197 ? 22.110 -18.435 -9.269 1.00 84.19 197 PRO A CA 1
ATOM 1441 C C . PRO A 1 197 ? 22.741 -18.788 -7.914 1.00 84.19 197 PRO A C 1
ATOM 1443 O O . PRO A 1 197 ? 22.787 -17.953 -7.002 1.00 84.19 197 PRO A O 1
ATOM 1446 N N . HIS A 1 198 ? 23.280 -20.005 -7.795 1.00 82.00 198 HIS A N 1
ATOM 1447 C CA . HIS A 1 198 ? 24.106 -20.383 -6.652 1.00 82.00 198 HIS A CA 1
ATOM 1448 C C . HIS A 1 198 ? 25.467 -19.662 -6.748 1.00 82.00 198 HIS A C 1
ATOM 1450 O O . HIS A 1 198 ? 25.993 -19.501 -7.854 1.00 82.00 198 HIS A O 1
ATOM 1456 N N . PRO A 1 199 ? 26.104 -19.248 -5.634 1.00 76.81 199 PRO A N 1
ATOM 1457 C CA . PRO A 1 199 ? 27.407 -18.574 -5.674 1.00 76.81 199 PRO A CA 1
ATOM 1458 C C . PRO A 1 199 ? 28.510 -19.335 -6.430 1.00 76.81 199 PRO A C 1
ATOM 1460 O O . PRO A 1 199 ? 29.394 -18.706 -7.009 1.00 76.81 199 PRO A O 1
ATOM 1463 N N . ASP A 1 200 ? 28.454 -20.671 -6.451 1.00 76.12 200 ASP A N 1
ATOM 1464 C CA . ASP A 1 200 ? 29.394 -21.517 -7.210 1.00 76.12 200 ASP A CA 1
ATOM 1465 C C . ASP A 1 200 ? 29.120 -21.560 -8.728 1.00 76.12 200 ASP A C 1
ATOM 1467 O O . ASP A 1 200 ? 29.991 -21.997 -9.485 1.00 76.12 200 ASP A O 1
ATOM 1471 N N . ASP A 1 201 ? 27.937 -21.128 -9.177 1.00 70.62 201 ASP A N 1
ATOM 1472 C CA . ASP A 1 201 ? 27.545 -21.124 -10.594 1.00 70.62 201 ASP A CA 1
ATOM 1473 C C . ASP A 1 201 ? 28.026 -19.867 -11.338 1.00 70.62 201 ASP A C 1
ATOM 1475 O O . ASP A 1 201 ? 27.980 -19.821 -12.569 1.00 70.62 201 ASP A O 1
ATOM 1479 N N . VAL A 1 202 ? 28.515 -18.856 -10.611 1.00 72.38 202 VAL A N 1
ATOM 1480 C CA . VAL A 1 202 ? 29.000 -17.594 -11.180 1.00 72.38 202 VAL A CA 1
ATOM 1481 C C . VAL A 1 202 ? 30.524 -17.627 -11.322 1.00 72.38 202 VAL A C 1
ATOM 1483 O O . VAL A 1 202 ? 31.259 -17.935 -10.381 1.00 72.38 202 VAL A O 1
ATOM 1486 N N . ASP A 1 203 ? 31.020 -17.303 -12.520 1.00 66.94 203 ASP A N 1
ATOM 1487 C CA . ASP A 1 203 ? 32.452 -17.284 -12.825 1.00 66.94 203 ASP A CA 1
ATOM 1488 C C . ASP A 1 203 ? 33.232 -16.328 -11.894 1.00 66.94 203 ASP A C 1
ATOM 1490 O O . ASP A 1 203 ? 32.727 -15.342 -11.368 1.00 66.94 203 ASP A O 1
ATOM 1494 N N . ALA A 1 204 ? 34.532 -16.565 -11.696 1.00 60.56 204 ALA A N 1
ATOM 1495 C CA . ALA A 1 204 ? 35.335 -15.742 -10.779 1.00 60.56 204 ALA A CA 1
ATOM 1496 C C . ALA A 1 204 ? 35.707 -14.339 -11.328 1.00 60.56 204 ALA A C 1
ATOM 1498 O O . ALA A 1 204 ? 36.420 -13.595 -10.648 1.00 60.56 204 ALA A O 1
ATOM 1499 N N . VAL A 1 205 ? 35.325 -13.990 -12.569 1.00 66.31 205 VAL A N 1
ATOM 1500 C CA . VAL A 1 205 ? 35.788 -12.773 -13.268 1.00 66.31 205 VAL A CA 1
ATOM 1501 C C . VAL A 1 205 ? 34.608 -11.968 -13.851 1.00 66.31 205 VAL A C 1
ATOM 1503 O O . VAL A 1 205 ? 34.087 -12.366 -14.886 1.00 66.31 205 VAL A O 1
ATOM 1506 N N . PRO A 1 206 ? 34.228 -10.813 -13.266 1.00 68.81 206 PRO A N 1
ATOM 1507 C CA . PRO A 1 206 ? 33.179 -9.932 -13.804 1.00 68.81 206 PRO A CA 1
ATOM 1508 C C . PRO A 1 206 ? 33.609 -9.199 -15.100 1.00 68.81 206 PRO A C 1
ATOM 1510 O O . PRO A 1 206 ? 34.815 -9.058 -15.350 1.00 68.81 206 PRO A O 1
ATOM 1513 N N . PRO A 1 207 ? 32.671 -8.645 -15.905 1.00 68.81 207 PRO A N 1
ATOM 1514 C CA . PRO A 1 207 ? 31.223 -8.557 -15.670 1.00 68.81 207 PRO A CA 1
ATOM 1515 C C . PRO A 1 207 ? 30.476 -9.850 -16.003 1.00 68.81 207 PRO A C 1
ATOM 1517 O O . PRO A 1 207 ? 30.814 -10.503 -16.987 1.00 68.81 207 PRO A O 1
ATOM 1520 N N . PHE A 1 208 ? 29.445 -10.158 -15.216 1.00 73.06 208 PHE A N 1
ATOM 1521 C CA . PHE A 1 208 ? 28.614 -11.346 -15.418 1.00 73.06 208 PHE A CA 1
ATOM 1522 C C . PHE A 1 208 ? 27.504 -11.070 -16.422 1.00 73.06 208 PHE A C 1
ATOM 1524 O O . PHE A 1 208 ? 26.887 -9.997 -16.392 1.00 73.06 208 PHE A O 1
ATOM 1531 N N . ASP A 1 209 ? 27.262 -12.016 -17.324 1.00 71.56 209 ASP A N 1
ATOM 1532 C CA . ASP A 1 209 ? 26.159 -11.898 -18.273 1.00 71.56 209 ASP A CA 1
ATOM 1533 C C . ASP A 1 209 ? 24.821 -12.374 -17.679 1.00 71.56 209 ASP A C 1
ATOM 1535 O O . ASP A 1 209 ? 24.744 -12.929 -16.583 1.00 71.56 209 ASP A O 1
ATOM 1539 N N . ALA A 1 210 ? 23.722 -12.090 -18.383 1.00 74.94 210 ALA A N 1
ATOM 1540 C CA . ALA A 1 210 ? 22.385 -12.444 -17.914 1.00 74.94 210 ALA A CA 1
ATOM 1541 C C . ALA A 1 210 ? 22.183 -13.964 -17.771 1.00 74.94 210 ALA A C 1
ATOM 1543 O O . ALA A 1 210 ? 21.424 -14.380 -16.906 1.00 74.94 210 ALA A O 1
ATOM 1544 N N . GLY A 1 211 ? 22.868 -14.788 -18.573 1.00 76.56 211 GLY A N 1
ATOM 1545 C CA . GLY A 1 211 ? 22.767 -16.244 -18.477 1.00 76.56 211 GLY A CA 1
ATOM 1546 C C . GLY A 1 211 ? 23.449 -16.785 -17.221 1.00 76.56 211 GLY A C 1
ATOM 1547 O O . GLY A 1 211 ? 22.885 -17.643 -16.549 1.00 76.56 211 GLY A O 1
ATOM 1548 N N . GLU A 1 212 ? 24.620 -16.246 -16.868 1.00 77.12 212 GLU A N 1
ATOM 1549 C CA . GLU A 1 212 ? 25.334 -16.581 -15.623 1.00 77.12 212 GLU A CA 1
ATOM 1550 C C . GLU A 1 212 ? 24.536 -16.191 -14.371 1.00 77.12 212 GLU A C 1
ATOM 1552 O O . GLU A 1 212 ? 24.563 -16.893 -13.366 1.00 77.12 212 GLU A O 1
ATOM 1557 N N . LEU A 1 213 ? 23.784 -15.090 -14.443 1.00 83.75 213 LEU A N 1
ATOM 1558 C CA . LEU A 1 213 ? 22.941 -14.604 -13.348 1.00 83.75 213 LEU A CA 1
ATOM 1559 C C . LEU A 1 213 ? 21.523 -15.203 -13.345 1.00 83.75 213 LEU A C 1
ATOM 1561 O O . LEU A 1 213 ? 20.679 -14.730 -12.584 1.00 83.75 213 LEU A O 1
ATOM 1565 N N . GLN A 1 214 ? 21.249 -16.197 -14.200 1.00 87.44 214 GLN A N 1
ATOM 1566 C CA . GLN A 1 214 ? 19.920 -16.791 -14.398 1.00 87.44 214 GLN A CA 1
ATOM 1567 C C . GLN A 1 214 ? 18.823 -15.728 -14.594 1.00 87.44 214 GLN A C 1
ATOM 1569 O O . GLN A 1 214 ? 17.763 -15.780 -13.979 1.00 87.44 214 GLN A O 1
ATOM 1574 N N . LEU A 1 215 ? 19.063 -14.726 -15.438 1.00 88.12 215 LEU A N 1
ATOM 1575 C CA . LEU A 1 215 ? 18.105 -13.669 -15.757 1.00 88.12 215 LEU A CA 1
ATOM 1576 C C . LEU A 1 215 ? 17.561 -13.823 -17.181 1.00 88.12 215 LEU A C 1
ATOM 1578 O O . LEU A 1 215 ? 18.325 -13.811 -18.146 1.00 88.12 215 LEU A O 1
ATOM 1582 N N . GLY A 1 216 ? 16.234 -13.848 -17.328 1.00 84.19 216 GLY A N 1
ATOM 1583 C CA . GLY A 1 216 ? 15.593 -13.940 -18.640 1.00 84.19 216 GLY A CA 1
ATOM 1584 C C . GLY A 1 216 ? 14.179 -14.525 -18.635 1.00 84.19 216 GLY A C 1
ATOM 1585 O O . GLY A 1 216 ? 13.447 -14.461 -17.648 1.00 84.19 216 GLY A O 1
ATOM 1586 N N . THR A 1 217 ? 13.748 -15.034 -19.789 1.00 81.38 217 THR A N 1
ATOM 1587 C CA . THR A 1 217 ? 12.397 -15.580 -20.027 1.00 81.38 217 THR A CA 1
ATOM 1588 C C . THR A 1 217 ? 12.350 -17.110 -19.987 1.00 81.38 217 THR A C 1
ATOM 1590 O O . THR A 1 217 ? 11.318 -17.718 -20.279 1.00 81.38 217 THR A O 1
ATOM 1593 N N . GLY A 1 218 ? 13.448 -17.761 -19.606 1.00 82.06 218 GLY A N 1
ATOM 1594 C CA . GLY A 1 218 ? 13.474 -19.174 -19.269 1.00 82.06 218 GLY A CA 1
ATOM 1595 C C . GLY A 1 218 ? 12.601 -19.488 -18.055 1.00 82.06 218 GLY A C 1
ATOM 1596 O O . GLY A 1 218 ? 12.173 -18.598 -17.314 1.00 82.06 218 GLY A O 1
ATOM 1597 N N . ALA A 1 219 ? 12.324 -20.779 -17.860 1.00 77.06 219 ALA A N 1
ATOM 1598 C CA . ALA A 1 219 ? 11.636 -21.246 -16.666 1.00 77.06 219 ALA A CA 1
ATOM 1599 C C . ALA A 1 219 ? 12.476 -20.863 -15.434 1.00 77.06 219 ALA A C 1
ATOM 1601 O O . ALA A 1 219 ? 12.124 -19.940 -14.697 1.00 77.06 219 ALA A O 1
ATOM 1602 N N . ASP A 1 220 ? 13.621 -21.501 -15.240 1.00 81.06 220 ASP A N 1
ATOM 1603 C CA . ASP A 1 220 ? 14.438 -21.344 -14.033 1.00 81.06 220 ASP A CA 1
ATOM 1604 C C . ASP A 1 220 ? 15.273 -20.044 -14.036 1.00 81.06 220 ASP A C 1
ATOM 1606 O O . ASP A 1 220 ? 16.356 -19.986 -13.481 1.00 81.06 220 ASP A O 1
ATOM 1610 N N . GLU A 1 221 ? 14.773 -18.994 -14.690 1.00 87.38 221 GLU A N 1
ATOM 1611 C CA . GLU A 1 221 ? 15.376 -17.665 -14.721 1.00 87.38 221 GLU A CA 1
ATOM 1612 C C . GLU A 1 221 ? 14.484 -16.658 -13.974 1.00 87.38 221 GLU A C 1
ATOM 1614 O O . GLU A 1 221 ? 13.248 -16.779 -13.959 1.00 87.38 221 GLU A O 1
ATOM 1619 N N . ARG A 1 222 ? 15.104 -15.640 -13.372 1.00 90.50 222 ARG A N 1
ATOM 1620 C CA . ARG A 1 222 ? 14.459 -14.477 -12.753 1.00 90.50 222 ARG A CA 1
ATOM 1621 C C . ARG A 1 222 ? 14.257 -13.338 -13.743 1.00 90.50 222 ARG A C 1
ATOM 1623 O O . ARG A 1 222 ? 14.952 -13.191 -14.748 1.00 90.50 222 ARG A O 1
ATOM 1630 N N . ARG A 1 223 ? 13.291 -12.480 -13.418 1.00 92.12 223 ARG A N 1
ATOM 1631 C CA . ARG A 1 223 ? 12.891 -11.304 -14.207 1.00 92.12 223 ARG A CA 1
ATOM 1632 C C . ARG A 1 223 ? 12.905 -10.066 -13.327 1.00 92.12 223 ARG A C 1
ATOM 1634 O O . ARG A 1 223 ? 11.866 -9.466 -13.068 1.00 92.12 223 ARG A O 1
ATOM 1641 N N . VAL A 1 224 ? 14.094 -9.716 -12.845 1.00 93.56 224 VAL A N 1
ATOM 1642 C CA . VAL A 1 224 ? 14.308 -8.516 -12.030 1.00 93.56 224 VAL A CA 1
ATOM 1643 C C . VAL A 1 224 ? 14.478 -7.320 -12.956 1.00 93.56 224 VAL A C 1
ATOM 1645 O O . VAL A 1 224 ? 15.381 -7.313 -13.793 1.00 93.56 224 VAL A O 1
ATOM 1648 N N . VAL A 1 225 ? 13.613 -6.318 -12.845 1.00 92.88 225 VAL A N 1
ATOM 1649 C CA . VAL A 1 225 ? 13.617 -5.134 -13.711 1.00 92.88 225 VAL A CA 1
ATOM 1650 C C . VAL A 1 225 ? 13.679 -3.843 -12.904 1.00 92.88 225 VAL A C 1
ATOM 1652 O O . VAL A 1 225 ? 13.173 -3.778 -11.791 1.00 92.88 225 VAL A O 1
ATOM 1655 N N . TYR A 1 226 ? 14.284 -2.802 -13.469 1.00 92.75 226 TYR A N 1
ATOM 1656 C CA . TYR A 1 226 ? 14.375 -1.477 -12.858 1.00 92.75 226 TYR A CA 1
ATOM 1657 C C . TYR A 1 226 ? 14.038 -0.368 -13.855 1.00 92.75 226 TYR A C 1
ATOM 1659 O O . TYR A 1 226 ? 14.108 -0.573 -15.071 1.00 92.75 226 TYR A O 1
ATOM 1667 N N . THR A 1 227 ? 13.686 0.816 -13.358 1.00 89.31 227 THR A N 1
ATOM 1668 C CA . THR A 1 227 ? 13.307 1.953 -14.211 1.00 89.31 227 THR A CA 1
ATOM 1669 C C . THR A 1 227 ? 14.517 2.674 -14.806 1.00 89.31 227 THR A C 1
ATOM 1671 O O . THR A 1 227 ? 15.443 3.102 -14.105 1.00 89.31 227 THR A O 1
ATOM 1674 N N . GLN A 1 228 ? 14.473 2.897 -16.119 1.00 83.50 228 GLN A N 1
ATOM 1675 C CA . GLN A 1 228 ? 15.474 3.672 -16.846 1.00 83.50 228 GLN A CA 1
ATOM 1676 C C . GLN A 1 228 ? 15.169 5.178 -16.762 1.00 83.50 228 GLN A C 1
ATOM 1678 O O . GLN A 1 228 ? 14.057 5.614 -17.040 1.00 83.50 228 GLN A O 1
ATOM 1683 N N . TYR A 1 229 ? 16.160 6.013 -16.440 1.00 80.06 229 TYR A N 1
ATOM 1684 C CA . TYR A 1 229 ? 15.951 7.466 -16.304 1.00 80.06 229 TYR A CA 1
ATOM 1685 C C . TYR A 1 229 ? 15.988 8.204 -17.622 1.00 80.06 229 TYR A C 1
ATOM 1687 O O . TYR A 1 229 ? 15.234 9.144 -17.840 1.00 80.06 229 TYR A O 1
ATOM 1695 N N . SER A 1 230 ? 16.861 7.766 -18.523 1.00 69.06 230 SER A N 1
ATOM 1696 C CA . SER A 1 230 ? 16.947 8.324 -19.875 1.00 69.06 230 SER A CA 1
ATOM 1697 C C . SER A 1 230 ? 15.677 8.107 -20.714 1.00 69.06 230 SER A C 1
ATOM 1699 O O . SER A 1 230 ? 15.519 8.764 -21.743 1.00 69.06 230 SER A O 1
ATOM 1701 N N . ALA A 1 231 ? 14.771 7.230 -20.272 1.00 68.50 231 ALA A N 1
ATOM 1702 C CA . ALA A 1 231 ? 13.448 7.029 -20.848 1.00 68.50 231 ALA A CA 1
ATOM 1703 C C . ALA A 1 231 ? 12.445 6.644 -19.738 1.00 68.50 231 ALA A C 1
ATOM 1705 O O . ALA A 1 231 ? 12.168 5.457 -19.565 1.00 68.50 231 ALA A O 1
ATOM 1706 N N . PRO A 1 232 ? 11.936 7.619 -18.960 1.00 62.00 232 PRO A N 1
ATOM 1707 C CA . PRO A 1 232 ? 10.982 7.356 -17.884 1.00 62.00 232 PRO A CA 1
ATOM 1708 C C . PRO A 1 232 ? 9.749 6.616 -18.419 1.00 62.00 232 PRO A C 1
ATOM 1710 O O . PRO A 1 232 ? 9.236 6.974 -19.476 1.00 62.00 232 PRO A O 1
ATOM 1713 N N . GLY A 1 233 ? 9.309 5.580 -17.705 1.00 67.31 233 GLY A N 1
ATOM 1714 C CA . GLY A 1 233 ? 8.271 4.644 -18.159 1.00 67.31 233 GLY A CA 1
ATOM 1715 C C . GLY A 1 233 ? 8.827 3.352 -18.779 1.00 67.31 233 GLY A C 1
ATOM 1716 O O . GLY A 1 233 ? 8.180 2.310 -18.745 1.00 67.31 233 GLY A O 1
ATOM 1717 N N . ASN A 1 234 ? 10.089 3.358 -19.224 1.00 78.50 234 ASN A N 1
ATOM 1718 C CA . ASN A 1 234 ? 10.756 2.137 -19.665 1.00 78.50 234 ASN A CA 1
ATOM 1719 C C . ASN A 1 234 ? 11.429 1.408 -18.501 1.00 78.50 234 ASN A C 1
ATOM 1721 O O . ASN A 1 234 ? 12.054 2.012 -17.622 1.00 78.50 234 ASN A O 1
ATOM 1725 N N . ARG A 1 235 ? 11.394 0.077 -18.572 1.00 87.81 235 ARG A N 1
ATOM 1726 C CA . ARG A 1 235 ? 12.141 -0.809 -17.677 1.00 87.81 235 ARG A CA 1
ATOM 1727 C C . ARG A 1 235 ? 13.326 -1.469 -18.373 1.00 87.81 235 ARG A C 1
ATOM 1729 O O . ARG A 1 235 ? 13.331 -1.665 -19.590 1.00 87.81 235 ARG A O 1
ATOM 1736 N N . LYS A 1 236 ? 14.318 -1.863 -17.584 1.00 87.94 236 LYS A N 1
ATOM 1737 C CA . LYS A 1 236 ? 15.485 -2.641 -18.008 1.00 87.94 236 LYS A CA 1
ATOM 1738 C C . LYS A 1 236 ? 15.659 -3.845 -17.101 1.00 87.94 236 LYS A C 1
ATOM 1740 O O . LYS A 1 236 ? 15.379 -3.758 -15.913 1.00 87.94 236 LYS A O 1
ATOM 1745 N N . LEU A 1 237 ? 16.133 -4.954 -17.661 1.00 88.75 237 LEU A N 1
ATOM 1746 C CA . LEU A 1 237 ? 16.551 -6.109 -16.871 1.00 88.75 237 LEU A CA 1
ATOM 1747 C C . LEU A 1 237 ? 17.730 -5.696 -15.978 1.00 88.75 237 LEU A C 1
ATOM 1749 O O . LEU A 1 237 ? 18.639 -5.011 -16.451 1.00 88.75 237 LEU A O 1
ATOM 1753 N N . PHE A 1 238 ? 17.713 -6.100 -14.711 1.00 90.25 238 PHE A N 1
ATOM 1754 C CA . PHE A 1 238 ? 18.731 -5.796 -13.703 1.00 90.25 238 PHE A CA 1
ATOM 1755 C C . PHE A 1 238 ? 19.987 -6.655 -13.912 1.00 90.25 238 PHE A C 1
ATOM 1757 O O . PHE A 1 238 ? 20.393 -7.456 -13.080 1.00 90.25 238 PHE A O 1
ATOM 1764 N N . THR A 1 239 ? 20.576 -6.504 -15.091 1.00 86.06 239 THR A N 1
ATOM 1765 C CA . THR A 1 239 ? 21.807 -7.152 -15.528 1.00 86.06 239 THR A CA 1
ATOM 1766 C C . THR A 1 239 ? 22.831 -6.087 -15.898 1.00 86.06 239 THR A C 1
ATOM 1768 O O . THR A 1 239 ? 22.521 -4.898 -16.022 1.00 86.06 239 THR A O 1
ATOM 1771 N N . TYR A 1 240 ? 24.074 -6.508 -16.085 1.00 81.62 240 TYR A N 1
ATOM 1772 C CA . TYR A 1 240 ? 25.142 -5.601 -16.439 1.00 81.62 240 TYR A CA 1
ATOM 1773 C C . TYR A 1 240 ? 24.945 -5.023 -17.863 1.00 81.62 240 TYR A C 1
ATOM 1775 O O . TYR A 1 240 ? 24.841 -5.783 -18.832 1.00 81.62 240 TYR A O 1
ATOM 1783 N N . PRO A 1 241 ? 24.908 -3.685 -18.045 1.00 82.50 241 PRO A N 1
ATOM 1784 C CA . PRO A 1 241 ? 24.575 -3.107 -19.341 1.00 82.50 241 PRO A CA 1
ATOM 1785 C C . PRO A 1 241 ? 25.673 -3.238 -20.402 1.00 82.50 241 PRO A C 1
ATOM 1787 O O . PRO A 1 241 ? 26.872 -3.136 -20.127 1.00 82.50 241 PRO A O 1
ATOM 1790 N N . THR A 1 242 ? 25.259 -3.367 -21.666 1.00 79.69 242 THR A N 1
ATOM 1791 C CA . THR A 1 242 ? 26.187 -3.579 -22.796 1.00 79.69 242 THR A CA 1
ATOM 1792 C C . THR A 1 242 ? 26.641 -2.282 -23.470 1.00 79.69 242 THR A C 1
ATOM 1794 O O . THR A 1 242 ? 27.684 -2.261 -24.132 1.00 79.69 242 THR A O 1
ATOM 1797 N N . THR A 1 243 ? 25.906 -1.178 -23.295 1.00 87.81 243 THR A N 1
ATOM 1798 C CA . THR A 1 243 ? 26.243 0.130 -23.879 1.00 87.81 243 THR A CA 1
ATOM 1799 C C . THR A 1 243 ? 26.711 1.132 -22.823 1.00 87.81 243 THR A C 1
ATOM 1801 O O . THR A 1 243 ? 26.284 1.097 -21.674 1.00 87.81 243 THR A O 1
ATOM 1804 N N . ALA A 1 244 ? 27.571 2.083 -23.209 1.00 88.38 244 ALA A N 1
ATOM 1805 C CA . ALA A 1 244 ? 28.070 3.107 -22.284 1.00 88.38 244 ALA A CA 1
ATOM 1806 C C . ALA A 1 244 ? 26.948 3.982 -21.696 1.00 88.38 244 ALA A C 1
ATOM 1808 O O . ALA A 1 244 ? 27.006 4.337 -20.526 1.00 88.38 244 ALA A O 1
ATOM 1809 N N . ALA A 1 245 ? 25.916 4.299 -22.487 1.00 88.12 245 ALA A N 1
ATOM 1810 C CA . ALA A 1 245 ? 24.786 5.099 -22.021 1.00 88.12 245 ALA A CA 1
ATOM 1811 C C . ALA A 1 245 ? 24.001 4.389 -20.908 1.00 88.12 245 ALA A C 1
ATOM 1813 O O . ALA A 1 245 ? 23.658 5.014 -19.912 1.00 88.12 245 ALA A O 1
ATOM 1814 N N . GLU A 1 246 ? 23.766 3.084 -21.053 1.00 87.94 246 GLU A N 1
ATOM 1815 C CA . GLU A 1 246 ? 23.073 2.292 -20.034 1.00 87.94 246 GLU A CA 1
ATOM 1816 C C . GLU A 1 246 ? 23.944 2.065 -18.792 1.00 87.94 246 GLU A C 1
ATOM 1818 O O . GLU A 1 246 ? 23.423 2.062 -17.683 1.00 87.94 246 GLU A O 1
ATOM 1823 N N . LYS A 1 247 ? 25.271 1.938 -18.949 1.00 90.19 247 LYS A N 1
ATOM 1824 C CA . LYS A 1 247 ? 26.196 1.895 -17.805 1.00 90.19 247 LYS A CA 1
ATOM 1825 C C . LYS A 1 247 ? 26.122 3.171 -16.975 1.00 90.19 247 LYS A C 1
ATOM 1827 O O . LYS A 1 247 ? 25.984 3.092 -15.762 1.00 90.19 247 LYS A O 1
ATOM 1832 N N . TYR A 1 248 ? 26.188 4.331 -17.629 1.00 92.31 248 TYR A N 1
ATOM 1833 C CA . TYR A 1 248 ? 26.085 5.621 -16.947 1.00 92.31 248 TYR A CA 1
ATOM 1834 C C . TYR A 1 248 ? 24.724 5.773 -16.257 1.00 92.31 248 TYR A C 1
ATOM 1836 O O . TYR A 1 248 ? 24.683 6.155 -15.095 1.00 92.31 248 TYR A O 1
ATOM 1844 N N . ASP A 1 249 ? 23.634 5.377 -16.924 1.00 91.06 249 ASP A N 1
ATOM 1845 C CA . ASP A 1 249 ? 22.287 5.372 -16.342 1.00 91.06 249 ASP A CA 1
ATOM 1846 C C . ASP A 1 249 ? 22.211 4.489 -15.082 1.00 91.06 249 ASP A C 1
ATOM 1848 O O . ASP A 1 249 ? 21.687 4.932 -14.062 1.00 91.06 249 ASP A O 1
ATOM 1852 N N . LEU A 1 250 ? 22.777 3.280 -15.113 1.00 91.50 250 LEU A N 1
ATOM 1853 C CA . LEU A 1 250 ? 22.805 2.384 -13.957 1.00 91.50 250 LEU A CA 1
ATOM 1854 C C . LEU A 1 250 ? 23.683 2.931 -12.818 1.00 91.50 250 LEU A C 1
ATOM 1856 O O . LEU A 1 250 ? 23.271 2.907 -11.661 1.00 91.50 250 LEU A O 1
ATOM 1860 N N . TRP A 1 251 ? 24.878 3.444 -13.122 1.00 93.81 251 TRP A N 1
ATOM 1861 C CA . TRP A 1 251 ? 25.774 4.011 -12.110 1.00 93.81 251 TRP A CA 1
ATOM 1862 C C . TRP A 1 251 ? 25.211 5.269 -11.463 1.00 93.81 251 TRP A C 1
ATOM 1864 O O . TRP A 1 251 ? 25.381 5.435 -10.260 1.00 93.81 251 TRP A O 1
ATOM 1874 N N . ASP A 1 252 ? 24.530 6.122 -12.232 1.00 92.06 252 ASP A N 1
ATOM 1875 C CA . ASP A 1 252 ? 23.804 7.272 -11.696 1.00 92.06 252 ASP A CA 1
ATOM 1876 C C . ASP A 1 252 ? 22.693 6.805 -10.745 1.00 92.06 252 ASP A C 1
ATOM 1878 O O . ASP A 1 252 ? 22.515 7.393 -9.685 1.00 92.06 252 ASP A O 1
ATOM 1882 N N . GLY A 1 253 ? 21.976 5.727 -11.090 1.00 91.06 253 GLY A N 1
ATOM 1883 C CA . GLY A 1 253 ? 20.962 5.121 -10.220 1.00 91.06 253 GLY A CA 1
ATOM 1884 C C . GLY A 1 253 ? 21.542 4.572 -8.914 1.00 91.06 253 GLY A C 1
ATOM 1885 O O . GLY A 1 253 ? 20.990 4.809 -7.847 1.00 91.06 253 GLY A O 1
ATOM 1886 N N . PHE A 1 254 ? 22.692 3.899 -8.978 1.00 92.56 254 PHE A N 1
ATOM 1887 C CA . PHE A 1 254 ? 23.429 3.467 -7.790 1.00 92.56 254 PHE A CA 1
ATOM 1888 C C . PHE A 1 254 ? 24.181 4.600 -7.081 1.00 92.56 254 PHE A C 1
ATOM 1890 O O . PHE A 1 254 ? 24.862 4.336 -6.096 1.00 92.56 254 PHE A O 1
ATOM 1897 N N . GLU A 1 255 ? 24.169 5.829 -7.595 1.00 92.56 255 GLU A N 1
ATOM 1898 C CA . GLU A 1 255 ? 25.032 6.932 -7.153 1.00 92.56 255 GLU A CA 1
ATOM 1899 C C . GLU A 1 255 ? 26.530 6.568 -7.043 1.00 92.56 255 GLU A C 1
ATOM 1901 O O . GLU A 1 255 ? 27.256 6.996 -6.138 1.00 92.56 255 GLU A O 1
ATOM 1906 N N . ILE A 1 256 ? 27.029 5.733 -7.953 1.00 94.12 256 ILE A N 1
ATOM 1907 C CA . ILE A 1 256 ? 28.449 5.386 -8.038 1.00 94.12 256 ILE A CA 1
ATOM 1908 C C . ILE A 1 256 ? 29.172 6.513 -8.775 1.00 94.12 256 ILE A C 1
ATOM 1910 O O . ILE A 1 256 ? 28.871 6.809 -9.923 1.00 94.12 256 ILE A O 1
ATOM 1914 N N . GLY A 1 257 ? 30.167 7.138 -8.144 1.00 93.94 257 GLY A N 1
ATOM 1915 C CA . GLY A 1 257 ? 30.942 8.204 -8.785 1.00 93.94 257 GLY A CA 1
ATOM 1916 C C . GLY A 1 257 ? 31.830 7.701 -9.934 1.00 93.94 257 GLY A C 1
ATOM 1917 O O . GLY A 1 257 ? 32.636 6.791 -9.743 1.00 93.94 257 GLY A O 1
ATOM 1918 N N . TYR A 1 258 ? 31.753 8.352 -11.099 1.00 95.06 258 TYR A N 1
ATOM 1919 C CA . TYR A 1 258 ? 32.593 8.072 -12.272 1.00 95.06 258 TYR A CA 1
ATOM 1920 C C . TYR A 1 258 ? 33.023 9.351 -13.012 1.00 95.06 258 TYR A C 1
ATOM 1922 O O . TYR A 1 258 ? 32.494 10.442 -12.794 1.00 95.06 258 TYR A O 1
ATOM 1930 N N . VAL A 1 259 ? 34.010 9.224 -13.907 1.00 95.25 259 VAL A N 1
ATOM 1931 C CA . VAL A 1 259 ? 34.459 10.295 -14.810 1.00 95.25 259 VAL A CA 1
ATOM 1932 C C . VAL A 1 259 ? 34.416 9.795 -16.250 1.00 95.25 259 VAL A C 1
ATOM 1934 O O . VAL A 1 259 ? 35.228 8.954 -16.637 1.00 95.25 259 VAL A O 1
ATOM 1937 N N . VAL A 1 260 ? 33.506 10.358 -17.050 1.00 93.00 260 VAL A N 1
ATOM 1938 C CA . VAL A 1 260 ? 33.304 9.992 -18.463 1.00 93.00 260 VAL A CA 1
ATOM 1939 C C . VAL A 1 260 ? 34.614 10.070 -19.251 1.00 93.00 260 VAL A C 1
ATOM 1941 O O . VAL A 1 260 ? 35.283 11.108 -19.279 1.00 93.00 260 VAL A O 1
ATOM 1944 N N . GLY A 1 261 ? 34.974 8.968 -19.914 1.00 91.12 261 GLY A N 1
ATOM 1945 C CA . GLY A 1 261 ? 36.175 8.861 -20.744 1.00 91.12 261 GLY A CA 1
ATOM 1946 C C . GLY A 1 261 ? 37.476 8.613 -19.970 1.00 91.12 261 GLY A C 1
ATOM 1947 O O . GLY A 1 261 ? 38.548 8.585 -20.582 1.00 91.12 261 GLY A O 1
ATOM 1948 N N . ASN A 1 262 ? 37.415 8.428 -18.646 1.00 95.31 262 ASN A N 1
ATOM 1949 C CA . ASN A 1 262 ? 38.541 7.969 -17.836 1.00 95.31 262 ASN A CA 1
ATOM 1950 C C . ASN A 1 262 ? 38.412 6.469 -17.553 1.00 95.31 262 ASN A C 1
ATOM 1952 O O . ASN A 1 262 ? 37.692 6.063 -16.644 1.00 95.31 262 ASN A O 1
ATOM 1956 N N . SER A 1 263 ? 39.195 5.659 -18.268 1.00 93.50 263 SER A N 1
ATOM 1957 C CA . SER A 1 263 ? 39.111 4.198 -18.182 1.00 93.50 263 SER A CA 1
ATOM 1958 C C . SER A 1 263 ? 39.321 3.647 -16.771 1.00 93.50 263 SER A C 1
ATOM 1960 O O . SER A 1 263 ? 38.646 2.703 -16.401 1.00 93.50 263 SER A O 1
ATOM 1962 N N . ALA A 1 264 ? 40.206 4.230 -15.955 1.00 93.75 264 ALA A N 1
ATOM 1963 C CA . ALA A 1 264 ? 40.421 3.735 -14.592 1.00 93.75 264 ALA A CA 1
ATOM 1964 C C . ALA A 1 264 ? 39.216 4.015 -13.679 1.00 93.75 264 ALA A C 1
ATOM 1966 O O . ALA A 1 264 ? 38.879 3.193 -12.834 1.00 93.75 264 ALA A O 1
ATOM 1967 N N . SER A 1 265 ? 38.567 5.170 -13.859 1.00 94.69 265 SER A N 1
ATOM 1968 C CA . SER A 1 265 ? 37.355 5.517 -13.115 1.00 94.69 265 SER A CA 1
ATOM 1969 C C . SER A 1 265 ? 36.164 4.664 -13.543 1.00 94.69 265 SER A C 1
ATOM 1971 O O . SER A 1 265 ? 35.395 4.244 -12.689 1.00 94.69 265 SER A O 1
ATOM 1973 N N . GLU A 1 266 ? 36.014 4.422 -14.845 1.00 92.81 266 GLU A N 1
ATOM 1974 C CA . GLU A 1 266 ? 34.936 3.595 -15.396 1.00 92.81 266 GLU A CA 1
ATOM 1975 C C . GLU A 1 266 ? 35.113 2.120 -15.008 1.00 92.81 266 GLU A C 1
ATOM 1977 O O . GLU A 1 266 ? 34.145 1.489 -14.606 1.00 92.81 266 GLU A O 1
ATOM 1982 N N . THR A 1 267 ? 36.344 1.589 -15.006 1.00 91.44 267 THR A N 1
ATOM 1983 C CA . THR A 1 267 ? 36.624 0.231 -14.504 1.00 91.44 267 THR A CA 1
ATOM 1984 C C . THR A 1 267 ? 36.293 0.082 -13.017 1.00 91.44 267 THR A C 1
ATOM 1986 O O . THR A 1 267 ? 35.706 -0.920 -12.629 1.00 91.44 267 THR A O 1
ATOM 1989 N N . ALA A 1 268 ? 36.604 1.077 -12.181 1.00 91.12 268 ALA A N 1
ATOM 1990 C CA . ALA A 1 268 ? 36.244 1.026 -10.762 1.00 91.12 268 ALA A CA 1
ATOM 1991 C C . ALA A 1 268 ? 34.717 1.065 -10.541 1.00 91.12 268 ALA A C 1
ATOM 1993 O O . ALA A 1 268 ? 34.203 0.379 -9.658 1.00 91.12 268 ALA A O 1
ATOM 1994 N N . ALA A 1 269 ? 33.989 1.851 -11.343 1.00 92.25 269 ALA A N 1
ATOM 1995 C CA . ALA A 1 269 ? 32.527 1.881 -11.304 1.00 92.25 269 ALA A CA 1
ATOM 1996 C C . ALA A 1 269 ? 31.917 0.553 -11.787 1.00 92.25 269 ALA A C 1
ATOM 1998 O O . ALA A 1 269 ? 30.972 0.059 -11.176 1.00 92.25 269 ALA A O 1
ATOM 1999 N N . ASP A 1 270 ? 32.504 -0.056 -12.822 1.00 90.19 270 ASP A N 1
ATOM 2000 C CA . ASP A 1 270 ? 32.147 -1.388 -13.313 1.00 90.19 270 ASP A CA 1
ATOM 2001 C C . ASP A 1 270 ? 32.308 -2.463 -12.229 1.00 90.19 270 ASP A C 1
ATOM 2003 O O . ASP A 1 270 ? 31.374 -3.221 -11.975 1.00 90.19 270 ASP A O 1
ATOM 2007 N N . GLU A 1 271 ? 33.467 -2.531 -11.569 1.00 87.94 271 GLU A N 1
ATOM 2008 C CA . GLU A 1 271 ? 33.738 -3.508 -10.502 1.00 87.94 271 GLU A CA 1
ATOM 2009 C C . GLU A 1 271 ? 32.738 -3.375 -9.342 1.00 87.94 271 GLU A C 1
ATOM 2011 O O . GLU A 1 271 ? 32.200 -4.374 -8.852 1.00 87.94 271 GLU A O 1
ATOM 2016 N N . ARG A 1 272 ? 32.435 -2.134 -8.940 1.00 89.81 272 ARG A N 1
ATOM 2017 C CA . ARG A 1 272 ? 31.477 -1.845 -7.868 1.00 89.81 272 ARG A CA 1
ATOM 2018 C C . ARG A 1 272 ? 30.048 -2.230 -8.262 1.00 89.81 272 ARG A C 1
ATOM 2020 O O . ARG A 1 272 ? 29.399 -2.954 -7.517 1.00 89.81 272 ARG A O 1
ATOM 2027 N N . ALA A 1 273 ? 29.580 -1.827 -9.445 1.00 90.75 273 ALA A N 1
ATOM 2028 C CA . ALA A 1 273 ? 28.233 -2.153 -9.921 1.00 90.75 273 ALA A CA 1
ATOM 2029 C C . ALA A 1 273 ? 28.015 -3.667 -10.086 1.00 90.75 273 ALA A C 1
ATOM 2031 O O . ALA A 1 273 ? 26.974 -4.178 -9.682 1.00 90.75 273 ALA A O 1
ATOM 2032 N N . ASN A 1 274 ? 29.005 -4.398 -10.617 1.00 87.38 274 ASN A N 1
ATOM 2033 C CA . ASN A 1 274 ? 28.930 -5.859 -10.720 1.00 87.38 274 ASN A CA 1
ATOM 2034 C C . ASN A 1 274 ? 28.816 -6.521 -9.345 1.00 87.38 274 ASN A C 1
ATOM 2036 O O . ASN A 1 274 ? 28.017 -7.437 -9.178 1.00 87.38 274 ASN A O 1
ATOM 2040 N N . THR A 1 275 ? 29.575 -6.038 -8.357 1.00 85.12 275 THR A N 1
ATOM 2041 C CA . THR A 1 275 ? 29.492 -6.546 -6.979 1.00 85.12 275 THR A CA 1
ATOM 2042 C C . THR A 1 275 ? 28.079 -6.380 -6.423 1.00 85.12 275 THR A C 1
ATOM 2044 O O . THR A 1 275 ? 27.534 -7.330 -5.865 1.00 85.12 275 THR A O 1
ATOM 2047 N N . VAL A 1 276 ? 27.461 -5.213 -6.639 1.00 88.31 276 VAL A N 1
ATOM 2048 C CA . VAL A 1 276 ? 26.087 -4.954 -6.192 1.00 88.31 276 VAL A CA 1
ATOM 2049 C C . VAL A 1 276 ? 25.077 -5.866 -6.867 1.00 88.31 276 VAL A C 1
ATOM 2051 O O . VAL A 1 276 ? 24.345 -6.557 -6.168 1.00 88.31 276 VAL A O 1
ATOM 2054 N N . ILE A 1 277 ? 25.065 -5.925 -8.202 1.00 89.06 277 ILE A N 1
ATOM 2055 C CA . ILE A 1 277 ? 24.129 -6.781 -8.952 1.00 89.06 277 ILE A CA 1
ATOM 2056 C C . ILE A 1 277 ? 24.222 -8.233 -8.470 1.00 89.06 277 ILE A C 1
ATOM 2058 O O . ILE A 1 277 ? 23.212 -8.865 -8.176 1.00 89.06 277 ILE A O 1
ATOM 2062 N N . THR A 1 278 ? 25.445 -8.741 -8.342 1.00 84.56 278 THR A N 1
ATOM 2063 C CA . THR A 1 278 ? 25.696 -10.135 -7.972 1.00 84.56 278 THR A CA 1
ATOM 2064 C C . THR A 1 278 ? 25.186 -10.439 -6.565 1.00 84.56 278 THR A C 1
ATOM 2066 O O . THR A 1 278 ? 24.473 -11.415 -6.375 1.00 84.56 278 THR A O 1
ATOM 2069 N N . GLN A 1 279 ? 25.468 -9.582 -5.578 1.00 83.25 279 GLN A N 1
ATOM 2070 C CA . GLN A 1 279 ? 25.015 -9.800 -4.194 1.00 83.25 279 GLN A CA 1
ATOM 2071 C C . GLN A 1 279 ? 23.498 -9.637 -4.003 1.00 83.25 279 GLN A C 1
ATOM 2073 O O . GLN A 1 279 ? 22.942 -10.160 -3.038 1.00 83.25 279 GLN A O 1
ATOM 2078 N N . VAL A 1 280 ? 22.822 -8.924 -4.906 1.00 86.94 280 VAL A N 1
ATOM 2079 C CA . VAL A 1 280 ? 21.355 -8.809 -4.911 1.00 86.94 280 VAL A CA 1
ATOM 2080 C C . VAL A 1 280 ? 20.691 -10.064 -5.484 1.00 86.94 280 VAL A C 1
ATOM 2082 O O . VAL A 1 280 ? 19.605 -10.432 -5.037 1.00 86.94 280 VAL A O 1
ATOM 2085 N N . LEU A 1 281 ? 21.315 -10.705 -6.478 1.00 87.81 281 LEU A N 1
ATOM 2086 C CA . LEU A 1 281 ? 20.713 -11.804 -7.238 1.00 87.81 281 LEU A CA 1
ATOM 2087 C C . LEU A 1 281 ? 21.094 -13.200 -6.744 1.00 87.81 281 LEU A C 1
ATOM 2089 O O . LEU A 1 281 ? 20.275 -14.106 -6.878 1.00 87.81 281 LEU A O 1
ATOM 2093 N N . LEU A 1 282 ? 22.309 -13.367 -6.217 1.00 85.56 282 LEU A N 1
ATOM 2094 C CA . LEU A 1 282 ? 22.798 -14.644 -5.702 1.00 85.56 282 LEU A CA 1
ATOM 2095 C C . LEU A 1 282 ? 22.010 -15.101 -4.476 1.00 85.56 282 LEU A C 1
ATOM 2097 O O . LEU A 1 282 ? 21.625 -14.289 -3.628 1.00 85.56 282 LEU A O 1
ATOM 2101 N N . GLU A 1 283 ? 21.878 -16.419 -4.340 1.00 84.81 283 GLU A N 1
ATOM 2102 C CA . GLU A 1 283 ? 21.478 -17.033 -3.078 1.00 84.81 283 GLU A CA 1
ATOM 2103 C C . GLU A 1 283 ? 22.404 -16.585 -1.937 1.00 84.81 283 GLU A C 1
ATOM 2105 O O . GLU A 1 283 ? 23.631 -16.519 -2.078 1.00 84.81 283 GLU A O 1
ATOM 2110 N N . LYS A 1 284 ? 21.806 -16.263 -0.790 1.00 80.12 284 LYS A N 1
ATOM 2111 C CA . LYS A 1 284 ? 22.510 -15.802 0.407 1.00 80.12 284 LYS A CA 1
ATOM 2112 C C . LYS A 1 284 ? 22.509 -16.915 1.442 1.00 80.12 284 LYS A C 1
ATOM 2114 O O . LYS A 1 284 ? 21.479 -17.533 1.698 1.00 80.12 284 LYS A O 1
ATOM 2119 N N . GLU A 1 285 ? 23.647 -17.111 2.097 1.00 77.75 285 GLU A N 1
ATOM 2120 C CA . GLU A 1 285 ? 23.762 -17.998 3.252 1.00 77.75 285 GLU A CA 1
ATOM 2121 C C . GLU A 1 285 ? 23.792 -17.174 4.541 1.00 77.75 285 GLU A C 1
ATOM 2123 O O . GLU A 1 285 ? 24.589 -16.251 4.719 1.00 77.75 285 GLU A O 1
ATOM 2128 N N . GLY A 1 286 ? 22.901 -17.516 5.459 1.00 71.56 286 GLY A N 1
ATOM 2129 C CA . GLY A 1 286 ? 22.865 -17.034 6.825 1.00 71.56 286 GLY A CA 1
ATOM 2130 C C . GLY A 1 286 ? 23.006 -18.188 7.800 1.00 71.56 286 GLY A C 1
ATOM 2131 O O . GLY A 1 286 ? 22.996 -19.362 7.429 1.00 71.56 286 GLY A O 1
ATOM 2132 N N . SER A 1 287 ? 23.101 -17.867 9.083 1.00 65.44 287 SER A N 1
ATOM 2133 C CA . SER A 1 287 ? 22.916 -18.884 10.103 1.00 65.44 287 SER A CA 1
ATOM 2134 C C . SER A 1 287 ? 22.069 -18.380 11.250 1.00 65.44 287 SER A C 1
ATOM 2136 O O . SER A 1 287 ? 22.178 -17.224 11.673 1.00 65.44 287 SER A O 1
ATOM 2138 N N . VAL A 1 288 ? 21.216 -19.271 11.744 1.00 56.97 288 VAL A N 1
ATOM 2139 C CA . VAL A 1 288 ? 20.513 -19.053 12.997 1.00 56.97 288 VAL A CA 1
ATOM 2140 C C . VAL A 1 288 ? 21.269 -19.795 14.073 1.00 56.97 288 VAL A C 1
ATOM 2142 O O . VAL A 1 288 ? 21.447 -21.015 14.033 1.00 56.97 288 VAL A O 1
ATOM 2145 N N . GLU A 1 289 ? 21.783 -19.029 15.025 1.00 50.91 289 GLU A N 1
ATOM 2146 C CA . GLU A 1 289 ? 22.524 -19.593 16.134 1.00 50.91 289 GLU A CA 1
ATOM 2147 C C . GLU A 1 289 ? 21.555 -20.054 17.205 1.00 50.91 289 GLU A C 1
ATOM 2149 O O . GLU A 1 289 ? 21.271 -19.332 18.162 1.00 50.91 289 GLU A O 1
ATOM 2154 N N . VAL A 1 290 ? 21.098 -21.294 17.079 1.00 40.41 290 VAL A N 1
ATOM 2155 C CA . VAL A 1 290 ? 20.341 -21.965 18.120 1.00 40.41 290 VAL A CA 1
ATOM 2156 C C . VAL A 1 290 ? 21.284 -22.552 19.160 1.00 40.41 290 VAL A C 1
ATOM 2158 O O . VAL A 1 290 ? 21.513 -23.756 19.284 1.00 40.41 290 VAL A O 1
ATOM 2161 N N . GLY A 1 291 ? 21.936 -21.650 19.891 1.00 45.72 291 GLY A N 1
ATOM 2162 C CA . GLY A 1 291 ? 22.856 -22.021 20.945 1.00 45.72 291 GLY A CA 1
ATOM 2163 C C . GLY A 1 291 ? 24.249 -22.489 20.491 1.00 45.72 291 GLY A C 1
ATOM 2164 O O . GLY A 1 291 ? 25.200 -21.710 20.528 1.00 45.72 291 GLY A O 1
ATOM 2165 N N . THR A 1 292 ? 24.436 -23.790 20.229 1.00 36.69 292 THR A N 1
ATOM 2166 C CA . THR A 1 292 ? 25.595 -24.344 19.477 1.00 36.69 292 THR A CA 1
ATOM 2167 C C . THR A 1 292 ? 25.159 -24.967 18.163 1.00 36.69 292 THR A C 1
ATOM 2169 O O . THR A 1 292 ? 26.017 -25.310 17.355 1.00 36.69 292 THR A O 1
ATOM 2172 N N . VAL A 1 293 ? 23.852 -25.150 17.967 1.00 38.62 293 VAL A N 1
ATOM 2173 C CA . VAL A 1 293 ? 23.304 -25.586 16.693 1.00 38.62 293 VAL A CA 1
ATOM 2174 C C . VAL A 1 293 ? 23.253 -24.346 15.823 1.00 38.62 293 VAL A C 1
ATOM 2176 O O . VAL A 1 293 ? 22.401 -23.483 15.988 1.00 38.62 293 VAL A O 1
ATOM 2179 N N . THR A 1 294 ? 24.240 -24.221 14.954 1.00 55.09 294 THR A N 1
ATOM 2180 C CA . THR A 1 294 ? 24.222 -23.240 13.879 1.00 55.09 294 THR A CA 1
ATOM 2181 C C . THR A 1 294 ? 23.473 -23.891 12.728 1.00 55.09 294 THR A C 1
ATOM 2183 O O . THR A 1 294 ? 24.022 -24.765 12.057 1.00 55.09 294 THR A O 1
ATOM 2186 N N . THR A 1 295 ? 22.209 -23.519 12.542 1.00 57.84 295 THR A N 1
ATOM 2187 C CA . THR A 1 295 ? 21.427 -23.989 11.396 1.00 57.84 295 THR A CA 1
ATOM 2188 C C . THR A 1 295 ? 21.712 -23.047 10.231 1.00 57.84 295 THR A C 1
ATOM 2190 O O . THR A 1 295 ? 21.429 -21.851 10.363 1.00 57.84 295 THR A O 1
ATOM 2193 N N . PRO A 1 296 ? 22.313 -23.523 9.126 1.00 65.44 296 PRO A N 1
ATOM 2194 C CA . PRO A 1 296 ? 22.438 -22.701 7.934 1.00 65.44 296 PRO A CA 1
ATOM 2195 C C . PRO A 1 296 ? 21.039 -22.401 7.391 1.00 65.44 296 PRO A C 1
ATOM 2197 O O . PRO A 1 296 ? 20.169 -23.270 7.386 1.00 65.44 296 PRO A O 1
ATOM 2200 N N . VAL A 1 297 ? 20.829 -21.164 6.961 1.00 69.94 297 VAL A N 1
ATOM 2201 C CA . VAL A 1 297 ? 19.608 -20.730 6.285 1.00 69.94 297 VAL A CA 1
ATOM 2202 C C . VAL A 1 297 ? 20.021 -20.160 4.945 1.00 69.94 297 VAL A C 1
ATOM 2204 O O . VAL A 1 297 ? 20.755 -19.175 4.903 1.00 69.94 297 VAL A O 1
ATOM 2207 N N . THR A 1 298 ? 19.545 -20.769 3.869 1.00 76.69 298 THR A N 1
ATOM 2208 C CA . THR A 1 298 ? 19.666 -20.201 2.528 1.00 76.69 298 THR A CA 1
ATOM 2209 C C . THR A 1 298 ? 18.442 -19.343 2.263 1.00 76.69 298 THR A C 1
ATOM 2211 O O . THR A 1 298 ? 17.323 -19.744 2.578 1.00 76.69 298 THR A O 1
ATOM 2214 N N . TYR A 1 299 ? 18.644 -18.140 1.740 1.00 78.25 299 TYR A N 1
ATOM 2215 C CA . TYR A 1 299 ? 17.557 -17.214 1.453 1.00 78.25 299 TYR A CA 1
ATOM 2216 C C . TYR A 1 299 ? 17.912 -16.298 0.286 1.00 78.25 299 TYR A C 1
ATOM 2218 O O . TYR A 1 299 ? 19.079 -16.059 -0.017 1.00 78.25 299 TYR A O 1
ATOM 2226 N N . LEU A 1 300 ? 16.884 -15.758 -0.357 1.00 83.19 300 LEU A N 1
ATOM 2227 C CA . LEU A 1 300 ? 17.030 -14.716 -1.375 1.00 83.19 300 LEU A CA 1
ATOM 2228 C C . LEU A 1 300 ? 16.127 -13.526 -1.059 1.00 83.19 300 LEU A C 1
ATOM 2230 O O . LEU A 1 300 ? 16.585 -12.384 -1.100 1.00 83.19 300 LEU A O 1
ATOM 2234 N N . LEU A 1 301 ? 14.885 -13.839 -0.681 1.00 82.56 301 LEU A N 1
ATOM 2235 C CA . LEU A 1 301 ? 13.854 -12.900 -0.264 1.00 82.56 301 LEU A CA 1
ATOM 2236 C C . LEU A 1 301 ? 14.244 -12.207 1.050 1.00 82.56 301 LEU A C 1
ATOM 2238 O O . LEU A 1 301 ? 14.557 -12.873 2.044 1.00 82.56 301 LEU A O 1
ATOM 2242 N N . GLY A 1 302 ? 14.225 -10.874 1.039 1.00 78.88 302 GLY A N 1
ATOM 2243 C CA . GLY A 1 302 ? 14.322 -10.061 2.253 1.00 78.88 302 GLY A CA 1
ATOM 2244 C C . GLY A 1 302 ? 13.099 -10.217 3.163 1.00 78.88 302 GLY A C 1
ATOM 2245 O O . GLY A 1 302 ? 12.097 -10.820 2.778 1.00 78.88 302 GLY A O 1
ATOM 2246 N N . ASP A 1 303 ? 13.149 -9.679 4.379 1.00 72.94 303 ASP A N 1
ATOM 2247 C CA . ASP A 1 303 ? 11.976 -9.706 5.248 1.00 72.94 303 ASP A CA 1
ATOM 2248 C C . ASP A 1 303 ? 10.815 -8.871 4.699 1.00 72.94 303 ASP A C 1
ATOM 2250 O O . ASP A 1 303 ? 10.977 -7.870 3.996 1.00 72.94 303 ASP A O 1
ATOM 2254 N N . ILE A 1 304 ? 9.624 -9.359 5.038 1.00 73.25 304 ILE A N 1
ATOM 2255 C CA . ILE A 1 304 ? 8.323 -8.780 4.722 1.00 73.25 304 ILE A CA 1
ATOM 2256 C C . ILE A 1 304 ? 7.718 -8.401 6.071 1.00 73.25 304 ILE A C 1
ATOM 2258 O O . ILE A 1 304 ? 6.927 -9.152 6.651 1.00 73.25 304 ILE A O 1
ATOM 2262 N N . PHE A 1 305 ? 8.206 -7.300 6.640 1.00 63.78 305 PHE A N 1
ATOM 2263 C CA . PHE A 1 305 ? 7.854 -6.890 7.996 1.00 63.78 305 PHE A CA 1
ATOM 2264 C C . PHE A 1 305 ? 6.720 -5.860 8.008 1.00 63.78 305 PHE A C 1
ATOM 2266 O O . PHE A 1 305 ? 5.781 -5.998 8.798 1.00 63.78 305 PHE A O 1
ATOM 2273 N N . HIS A 1 306 ? 6.773 -4.854 7.129 1.00 67.31 306 HIS A N 1
ATOM 2274 C CA . HIS A 1 306 ? 5.758 -3.801 7.037 1.00 67.31 306 HIS A CA 1
ATOM 2275 C C . HIS A 1 306 ? 4.852 -3.908 5.805 1.00 67.31 306 HIS A C 1
ATOM 2277 O O . HIS A 1 306 ? 3.788 -3.276 5.792 1.00 67.31 306 HIS A O 1
ATOM 2283 N N . ALA A 1 307 ? 5.240 -4.683 4.793 1.00 71.38 307 ALA A N 1
ATOM 2284 C CA . ALA A 1 307 ? 4.415 -4.933 3.624 1.00 71.38 307 ALA A CA 1
ATOM 2285 C C . ALA A 1 307 ? 3.349 -6.004 3.904 1.00 71.38 307 ALA A C 1
ATOM 2287 O O . ALA A 1 307 ? 3.615 -7.065 4.466 1.00 71.38 307 ALA A O 1
ATOM 2288 N N . ASP A 1 308 ? 2.128 -5.728 3.447 1.00 76.12 308 ASP A N 1
ATOM 2289 C CA . ASP A 1 308 ? 1.057 -6.721 3.428 1.00 76.12 308 ASP A CA 1
ATOM 2290 C C . ASP A 1 308 ? 1.053 -7.339 2.027 1.00 76.12 308 ASP A C 1
ATOM 2292 O O . ASP A 1 308 ? 1.005 -6.576 1.050 1.00 76.12 308 ASP A O 1
ATOM 2296 N N . PRO A 1 309 ? 1.116 -8.673 1.886 1.00 79.56 309 PRO A N 1
ATOM 2297 C CA . PRO A 1 309 ? 1.064 -9.270 0.563 1.00 79.56 309 PRO A CA 1
ATOM 2298 C C . PRO A 1 309 ? -0.311 -9.028 -0.087 1.00 79.56 309 PRO A C 1
ATOM 2300 O O . PRO A 1 309 ? -1.336 -8.888 0.583 1.00 79.56 309 PRO A O 1
ATOM 2303 N N . LEU A 1 310 ? -0.351 -8.953 -1.413 1.00 84.56 310 LEU A N 1
ATOM 2304 C CA . LEU A 1 310 ? -1.543 -8.593 -2.175 1.00 84.56 310 LEU A CA 1
ATOM 2305 C C . LEU A 1 310 ? -1.788 -9.613 -3.277 1.00 84.56 310 LEU A C 1
ATOM 2307 O O . LEU A 1 310 ? -0.904 -9.891 -4.081 1.00 84.56 310 LEU A O 1
ATOM 2311 N N . VAL A 1 311 ? -3.010 -10.132 -3.359 1.00 85.75 311 VAL A N 1
ATOM 2312 C CA . VAL A 1 311 ? -3.387 -11.059 -4.429 1.00 85.75 311 VAL A CA 1
ATOM 2313 C C . VAL A 1 311 ? -4.097 -10.311 -5.548 1.00 85.75 311 VAL A C 1
ATOM 2315 O O . VAL A 1 311 ? -5.139 -9.695 -5.325 1.00 85.75 311 VAL A O 1
ATOM 2318 N N . ILE A 1 312 ? -3.555 -10.407 -6.761 1.00 86.62 312 ILE A N 1
ATOM 2319 C CA . ILE A 1 312 ? -4.231 -9.995 -7.992 1.00 86.62 312 ILE A CA 1
ATOM 2320 C C . ILE A 1 312 ? -4.890 -11.227 -8.595 1.00 86.62 312 ILE A C 1
ATOM 2322 O O . ILE A 1 312 ? -4.227 -12.216 -8.881 1.00 86.62 312 ILE A O 1
ATOM 2326 N N . ASN A 1 313 ? -6.194 -11.147 -8.821 1.00 83.75 313 ASN A N 1
ATOM 2327 C CA . ASN A 1 313 ? -6.979 -12.113 -9.589 1.00 83.75 313 ASN A CA 1
ATOM 2328 C C . ASN A 1 313 ? -7.915 -11.312 -10.509 1.00 83.75 313 ASN A C 1
ATOM 2330 O O . ASN A 1 313 ? -7.615 -10.153 -10.771 1.00 83.75 313 ASN A O 1
ATOM 2334 N N . LYS A 1 314 ? -9.028 -11.852 -11.005 1.00 84.56 314 LYS A N 1
ATOM 2335 C CA . LYS A 1 314 ? -10.000 -11.157 -11.863 1.00 84.56 314 LYS A CA 1
ATOM 2336 C C . LYS A 1 314 ? -10.354 -9.727 -11.413 1.00 84.56 314 LYS A C 1
ATOM 2338 O O . LYS A 1 314 ? -10.426 -9.475 -10.205 1.00 84.56 314 LYS A O 1
ATOM 2343 N N . PRO A 1 315 ? -10.634 -8.806 -12.353 1.00 86.81 315 PRO A N 1
ATOM 2344 C CA . PRO A 1 315 ? -11.233 -7.513 -12.030 1.00 86.81 315 PRO A CA 1
ATOM 2345 C C . PRO A 1 315 ? -12.479 -7.684 -11.149 1.00 86.81 315 PRO A C 1
ATOM 2347 O O . PRO A 1 315 ? -13.349 -8.512 -11.433 1.00 86.81 315 PRO A O 1
ATOM 2350 N N . SER A 1 316 ? -12.545 -6.944 -10.041 1.00 80.19 316 SER A N 1
ATOM 2351 C CA . SER A 1 316 ? -13.567 -7.125 -8.998 1.00 80.19 316 SER A CA 1
ATOM 2352 C C . SER A 1 316 ? -14.342 -5.847 -8.661 1.00 80.19 316 SER A C 1
ATOM 2354 O O . SER A 1 316 ? -15.155 -5.852 -7.732 1.00 80.19 316 SER A O 1
ATOM 2356 N N . ASN A 1 317 ? -14.155 -4.757 -9.420 1.00 86.19 317 ASN A N 1
ATOM 2357 C CA . ASN A 1 317 ? -14.861 -3.502 -9.171 1.00 86.19 317 ASN A CA 1
ATOM 2358 C C . ASN A 1 317 ? -16.334 -3.601 -9.604 1.00 86.19 317 ASN A C 1
ATOM 2360 O O . ASN A 1 317 ? -16.712 -3.299 -10.737 1.00 86.19 317 ASN A O 1
ATOM 2364 N N . PHE A 1 318 ? -17.188 -4.024 -8.672 1.00 83.00 318 PHE A N 1
ATOM 2365 C CA . PHE A 1 318 ? -18.620 -4.208 -8.907 1.00 83.00 318 PHE A CA 1
ATOM 2366 C C . PHE A 1 318 ? -19.334 -2.916 -9.331 1.00 83.00 318 PHE A C 1
ATOM 2368 O O . PHE A 1 318 ? -20.241 -2.950 -10.165 1.00 83.00 318 PHE A O 1
ATOM 2375 N N . THR A 1 319 ? -18.926 -1.764 -8.796 1.00 85.44 319 THR A N 1
ATOM 2376 C CA . THR A 1 319 ? -19.520 -0.469 -9.152 1.00 85.44 319 THR A CA 1
ATOM 2377 C C . THR A 1 319 ? -19.270 -0.142 -10.622 1.00 85.44 319 THR A C 1
ATOM 2379 O O . THR A 1 319 ? -20.198 0.243 -11.335 1.00 85.44 319 THR A O 1
ATOM 2382 N N . TYR A 1 320 ? -18.047 -0.345 -11.118 1.00 88.19 320 TYR A N 1
ATOM 2383 C CA . TYR A 1 320 ? -17.749 -0.169 -12.541 1.00 88.19 320 TYR A CA 1
ATOM 2384 C C . TYR A 1 320 ? -18.376 -1.265 -13.399 1.00 88.19 320 TYR A C 1
ATOM 2386 O O . TYR A 1 320 ? -18.885 -0.965 -14.473 1.00 88.19 320 TYR A O 1
ATOM 2394 N N . TYR A 1 321 ? -18.436 -2.508 -12.917 1.00 86.00 321 TYR A N 1
ATOM 2395 C CA . TYR A 1 321 ? -19.103 -3.588 -13.644 1.00 86.00 321 TYR A CA 1
ATOM 2396 C C . TYR A 1 321 ? -20.587 -3.296 -13.858 1.00 86.00 321 TYR A C 1
ATOM 2398 O O . TYR A 1 321 ? -21.092 -3.420 -14.964 1.00 86.00 321 TYR A O 1
ATOM 2406 N N . THR A 1 322 ? -21.299 -2.846 -12.827 1.00 84.94 322 THR A N 1
ATOM 2407 C CA . THR A 1 322 ? -22.737 -2.557 -12.924 1.00 84.94 322 THR A CA 1
ATOM 2408 C C . THR A 1 322 ? -23.041 -1.289 -13.716 1.00 84.94 322 THR A C 1
ATOM 2410 O O . THR A 1 322 ? -23.964 -1.293 -14.532 1.00 84.94 322 THR A O 1
ATOM 2413 N N . SER A 1 323 ? -22.268 -0.218 -13.509 1.00 85.50 323 SER A N 1
ATOM 2414 C CA . SER A 1 323 ? -22.490 1.074 -14.176 1.00 85.50 323 SER A CA 1
ATOM 2415 C C . SER A 1 323 ? -21.905 1.171 -15.590 1.00 85.50 323 SER A C 1
ATOM 2417 O O . SER A 1 323 ? -22.281 2.086 -16.323 1.00 85.50 323 SER A O 1
ATOM 2419 N N . ASP A 1 324 ? -20.999 0.256 -15.954 1.00 85.25 324 ASP A N 1
ATOM 2420 C CA . ASP A 1 324 ? -20.202 0.230 -17.188 1.00 85.25 324 ASP A CA 1
ATOM 2421 C C . ASP A 1 324 ? -19.736 1.627 -17.645 1.00 85.25 324 ASP A C 1
ATOM 2423 O O . ASP A 1 324 ? -20.160 2.154 -18.688 1.00 85.25 324 ASP A O 1
ATOM 2427 N N . PRO A 1 325 ? -18.906 2.305 -16.829 1.00 83.00 325 PRO A N 1
ATOM 2428 C CA . PRO A 1 325 ? -18.519 3.664 -17.125 1.00 83.00 325 PRO A CA 1
ATOM 2429 C C . PRO A 1 325 ? -17.757 3.694 -18.451 1.00 83.00 325 PRO A C 1
ATOM 2431 O O . PRO A 1 325 ? -16.855 2.902 -18.681 1.00 83.00 325 PRO A O 1
ATOM 2434 N N . TYR A 1 326 ? -18.121 4.658 -19.300 1.00 84.44 326 TYR A N 1
ATOM 2435 C CA . TYR A 1 326 ? -17.552 4.902 -20.636 1.00 84.44 326 TYR A CA 1
ATOM 2436 C C . TYR A 1 326 ? -18.064 4.028 -21.778 1.00 84.44 326 TYR A C 1
ATOM 2438 O O . TYR A 1 326 ? -17.701 4.317 -22.922 1.00 84.44 326 TYR A O 1
ATOM 2446 N N . GLN A 1 327 ? -18.969 3.077 -21.537 1.00 82.81 327 GLN A N 1
ATOM 2447 C CA . GLN A 1 327 ? -19.637 2.355 -22.621 1.00 82.81 327 GLN A CA 1
ATOM 2448 C C . GLN A 1 327 ? -20.252 3.337 -23.633 1.00 82.81 327 GLN A C 1
ATOM 2450 O O . GLN A 1 327 ? -21.056 4.199 -23.268 1.00 82.81 327 GLN A O 1
ATOM 2455 N N . ASN A 1 328 ? -19.830 3.246 -24.900 1.00 71.81 328 ASN A N 1
ATOM 2456 C CA . ASN A 1 328 ? -20.294 4.097 -26.003 1.00 71.81 328 ASN A CA 1
ATOM 2457 C C . ASN A 1 328 ? -20.240 5.613 -25.715 1.00 71.81 328 ASN A C 1
ATOM 2459 O O . ASN A 1 328 ? -21.038 6.383 -26.253 1.00 71.81 328 ASN A O 1
ATOM 2463 N N . LYS A 1 329 ? -19.318 6.076 -24.857 1.00 73.62 329 LYS A N 1
ATOM 2464 C CA . LYS A 1 329 ? -19.142 7.510 -24.596 1.00 73.62 329 LYS A CA 1
ATOM 2465 C C . LYS A 1 329 ? -18.181 8.140 -25.598 1.00 73.62 329 LYS A C 1
ATOM 2467 O O . LYS A 1 329 ? -17.118 7.605 -25.891 1.00 73.62 329 LYS A O 1
ATOM 2472 N N . ALA A 1 330 ? -18.544 9.328 -26.077 1.00 74.12 330 ALA A N 1
ATOM 2473 C CA . ALA A 1 330 ? -17.632 10.202 -26.805 1.00 74.12 330 ALA A CA 1
ATOM 2474 C C . ALA A 1 330 ? -16.484 10.624 -25.875 1.00 74.12 330 ALA A C 1
ATOM 2476 O O . ALA A 1 330 ? -16.723 11.245 -24.836 1.00 74.12 330 ALA A O 1
ATOM 2477 N N . LEU A 1 331 ? -15.247 10.303 -26.246 1.00 77.44 331 LEU A N 1
ATOM 2478 C CA . LEU A 1 331 ? -14.059 10.709 -25.500 1.00 77.44 331 LEU A CA 1
ATOM 2479 C C . LEU A 1 331 ? -13.512 11.999 -26.107 1.00 77.44 331 LEU A C 1
ATOM 2481 O O . LEU A 1 331 ? -13.308 12.091 -27.314 1.00 77.44 331 LEU A O 1
ATOM 2485 N N . CYS A 1 332 ? -13.320 13.026 -25.279 1.00 71.00 332 CYS A N 1
ATOM 2486 C CA . CYS A 1 332 ? -12.761 14.319 -25.694 1.00 71.00 332 CYS A CA 1
ATOM 2487 C C . CYS A 1 332 ? -13.424 14.988 -26.898 1.00 71.00 332 CYS A C 1
ATOM 2489 O O . CYS A 1 332 ? -12.772 15.605 -27.739 1.00 71.00 332 CYS A O 1
ATOM 2491 N N . GLY A 1 333 ? -14.749 14.868 -26.982 1.00 66.19 333 GLY A N 1
ATOM 2492 C CA . GLY A 1 333 ? -15.521 15.445 -28.080 1.00 66.19 333 GLY A CA 1
ATOM 2493 C C . GLY A 1 333 ? -15.295 14.759 -29.431 1.00 66.19 333 GLY A C 1
ATOM 2494 O O . GLY A 1 333 ? -15.843 15.223 -30.431 1.00 66.19 333 GLY A O 1
ATOM 2495 N N . VAL A 1 334 ? -14.532 13.660 -29.473 1.00 69.44 334 VAL A N 1
ATOM 2496 C CA . VAL A 1 334 ? -14.451 12.760 -30.625 1.00 69.44 334 VAL A CA 1
ATOM 2497 C C . VAL A 1 334 ? -15.726 11.920 -30.662 1.00 69.44 334 VAL A C 1
ATOM 2499 O O . VAL A 1 334 ? -16.222 11.483 -29.622 1.00 69.44 334 VAL A O 1
ATOM 2502 N N . ALA A 1 335 ? -16.293 11.734 -31.857 1.00 71.00 335 ALA A N 1
ATOM 2503 C CA . ALA A 1 335 ? -17.464 10.882 -32.034 1.00 71.00 335 ALA A CA 1
ATOM 2504 C C . ALA A 1 335 ? -17.170 9.457 -31.543 1.00 71.00 335 ALA A C 1
ATOM 2506 O O . ALA A 1 335 ? -16.049 8.971 -31.666 1.00 71.00 335 ALA A O 1
ATOM 2507 N N . THR A 1 336 ? -18.187 8.802 -30.994 1.00 75.56 336 THR A N 1
ATOM 2508 C CA . THR A 1 336 ? -18.127 7.392 -30.602 1.00 75.56 336 THR A CA 1
ATOM 2509 C C . THR A 1 336 ? -17.684 6.532 -31.782 1.00 75.56 336 THR A C 1
ATOM 2511 O O . THR A 1 336 ? -18.258 6.660 -32.866 1.00 75.56 336 THR A O 1
ATOM 2514 N N . ASP A 1 337 ? -16.709 5.654 -31.563 1.00 70.31 337 ASP A N 1
ATOM 2515 C CA . ASP A 1 337 ? -16.296 4.632 -32.525 1.00 70.31 337 ASP A CA 1
ATOM 2516 C C . ASP A 1 337 ? -16.780 3.257 -32.033 1.00 70.31 337 ASP A C 1
ATOM 2518 O O . ASP A 1 337 ? -16.207 2.727 -31.079 1.00 70.31 337 ASP A O 1
ATOM 2522 N N . PRO A 1 338 ? -17.841 2.688 -32.637 1.00 70.50 338 PRO A N 1
ATOM 2523 C CA . PRO A 1 338 ? -18.344 1.362 -32.278 1.00 70.50 338 PRO A CA 1
ATOM 2524 C C . PRO A 1 338 ? -17.339 0.234 -32.544 1.00 70.50 338 PRO A C 1
ATOM 2526 O O . PRO A 1 338 ? -17.448 -0.820 -31.933 1.00 70.50 338 PRO A O 1
ATOM 2529 N N . ASN A 1 339 ? -16.360 0.458 -33.429 1.00 70.12 339 ASN A N 1
ATOM 2530 C CA . ASN A 1 339 ? -15.371 -0.539 -33.846 1.00 70.12 339 ASN A CA 1
ATOM 2531 C C . ASN A 1 339 ? -14.032 -0.381 -33.111 1.00 70.12 339 ASN A C 1
ATOM 2533 O O . ASN A 1 339 ? -13.017 -0.953 -33.517 1.00 70.12 339 ASN A O 1
ATOM 2537 N N . ARG A 1 340 ? -14.004 0.426 -32.046 1.00 72.75 340 ARG A N 1
ATOM 2538 C CA . ARG A 1 340 ? -12.806 0.645 -31.245 1.00 72.75 340 ARG A CA 1
ATOM 2539 C C . ARG A 1 340 ? -12.353 -0.667 -30.595 1.00 72.75 340 ARG A C 1
ATOM 2541 O O . ARG A 1 340 ? -13.133 -1.321 -29.909 1.00 72.75 340 ARG A O 1
ATOM 2548 N N . SER A 1 341 ? -11.067 -0.984 -30.733 1.00 74.38 341 SER A N 1
ATOM 2549 C CA . SER A 1 341 ? -10.428 -2.118 -30.064 1.00 74.38 341 SER A CA 1
ATOM 2550 C C . SER A 1 341 ? -9.205 -1.653 -29.253 1.00 74.38 341 SER A C 1
ATOM 2552 O O . SER A 1 341 ? -8.295 -1.077 -29.851 1.00 74.38 341 SER A O 1
ATOM 2554 N N . PRO A 1 342 ? -9.157 -1.898 -27.929 1.00 77.44 342 PRO A N 1
ATOM 2555 C CA . PRO A 1 342 ? -10.240 -2.476 -27.134 1.00 77.44 342 PRO A CA 1
ATOM 2556 C C . PRO A 1 342 ? -11.422 -1.498 -26.957 1.00 77.44 342 PRO A C 1
ATOM 2558 O O . PRO A 1 342 ? -11.229 -0.274 -27.011 1.00 77.44 342 PRO A O 1
ATOM 2561 N N . PRO A 1 343 ? -12.645 -2.013 -26.729 1.00 82.50 343 PRO A N 1
ATOM 2562 C CA . PRO A 1 343 ? -13.801 -1.200 -26.365 1.00 82.50 343 PRO A CA 1
ATOM 2563 C C . PRO A 1 343 ? -13.569 -0.391 -25.083 1.00 82.50 343 PRO A C 1
ATOM 2565 O O . PRO A 1 343 ? -12.773 -0.752 -24.221 1.00 82.50 343 PRO A O 1
ATOM 2568 N N . THR A 1 344 ? -14.335 0.685 -24.902 1.00 85.56 344 THR A N 1
ATOM 2569 C CA . THR A 1 344 ? -14.295 1.510 -23.679 1.00 85.56 344 THR A CA 1
ATOM 2570 C C . THR A 1 344 ? -15.050 0.906 -22.490 1.00 85.56 344 THR A C 1
ATOM 2572 O O . THR A 1 344 ? -15.049 1.486 -21.406 1.00 85.56 344 THR A O 1
ATOM 2575 N N . SER A 1 345 ? -15.733 -0.221 -22.694 1.00 86.62 345 SER A N 1
ATOM 2576 C CA . SER A 1 345 ? -16.562 -0.886 -21.685 1.00 86.62 345 SER A CA 1
ATOM 2577 C C . SER A 1 345 ? -15.699 -1.547 -20.607 1.00 86.62 345 SER A C 1
ATOM 2579 O O . SER A 1 345 ? -14.790 -2.321 -20.911 1.00 86.62 345 SER A O 1
ATOM 2581 N N . TYR A 1 346 ? -16.012 -1.265 -19.341 1.00 89.00 346 TYR A N 1
ATOM 2582 C CA . TYR A 1 346 ? -15.429 -1.966 -18.201 1.00 89.00 346 TYR A CA 1
ATOM 2583 C C . TYR A 1 346 ? -15.950 -3.398 -18.102 1.00 89.00 346 TYR A C 1
ATOM 2585 O O . TYR A 1 346 ? -15.194 -4.282 -17.716 1.00 89.00 346 TYR A O 1
ATOM 2593 N N . LYS A 1 347 ? -17.213 -3.658 -18.474 1.00 87.44 347 LYS A N 1
ATOM 2594 C CA . LYS A 1 347 ? -17.748 -5.032 -18.504 1.00 87.44 347 LYS A CA 1
ATOM 2595 C C . LYS A 1 347 ? -16.929 -5.912 -19.436 1.00 87.44 347 LYS A C 1
ATOM 2597 O O . LYS A 1 347 ? -16.430 -6.941 -19.004 1.00 87.44 347 LYS A O 1
ATOM 2602 N N . TRP A 1 348 ? -16.684 -5.437 -20.660 1.00 85.50 348 TRP A N 1
ATOM 2603 C CA . TRP A 1 348 ? -15.819 -6.135 -21.613 1.00 85.50 348 TRP A CA 1
ATOM 2604 C C . TRP A 1 348 ? -14.424 -6.402 -21.033 1.00 85.50 348 TRP A C 1
ATOM 2606 O O . TRP A 1 348 ? -13.908 -7.511 -21.144 1.00 85.50 348 TRP A O 1
ATOM 2616 N N . PHE A 1 349 ? -13.826 -5.401 -20.380 1.00 87.25 349 PHE A N 1
ATOM 2617 C CA . PHE A 1 349 ? -12.524 -5.548 -19.731 1.00 87.25 349 PHE A CA 1
ATOM 2618 C C . PHE A 1 349 ? -12.552 -6.601 -18.614 1.00 87.25 349 PHE A C 1
ATOM 2620 O O . PHE A 1 349 ? -11.675 -7.460 -18.562 1.00 87.25 349 PHE A O 1
ATOM 2627 N N . ALA A 1 350 ? -13.551 -6.555 -17.734 1.00 86.81 350 ALA A N 1
ATOM 2628 C CA . ALA A 1 350 ? -13.694 -7.486 -16.625 1.00 86.81 350 ALA A CA 1
ATOM 2629 C C . ALA A 1 350 ? -13.947 -8.920 -17.107 1.00 86.81 350 ALA A C 1
ATOM 2631 O O . ALA A 1 350 ? -13.310 -9.844 -16.604 1.00 86.81 350 ALA A O 1
ATOM 2632 N N . ASP A 1 351 ? -14.810 -9.090 -18.109 1.00 82.62 351 ASP A N 1
ATOM 2633 C CA . ASP A 1 351 ? -15.163 -10.393 -18.667 1.00 82.62 351 ASP A CA 1
ATOM 2634 C C . ASP A 1 351 ? -13.973 -11.014 -19.416 1.00 82.62 351 ASP A C 1
ATOM 2636 O O . ASP A 1 351 ? -13.644 -12.174 -19.184 1.00 82.62 351 ASP A O 1
ATOM 2640 N N . ARG A 1 352 ? -13.239 -10.227 -20.221 1.00 82.69 352 ARG A N 1
ATOM 2641 C CA . ARG A 1 352 ? -12.001 -10.680 -20.889 1.00 82.69 352 ARG A CA 1
ATOM 2642 C C . ARG A 1 352 ? -10.941 -11.165 -19.899 1.00 82.69 352 ARG A C 1
ATOM 2644 O O . ARG A 1 352 ? -10.171 -12.067 -20.208 1.00 82.69 352 ARG A O 1
ATOM 2651 N N . ASN A 1 353 ? -10.871 -10.541 -18.728 1.00 84.94 353 ASN A N 1
ATOM 2652 C CA . ASN A 1 353 ? -9.854 -10.815 -17.716 1.00 84.94 353 ASN A CA 1
ATOM 2653 C C . ASN A 1 353 ? -10.372 -11.703 -16.573 1.00 84.94 353 ASN A C 1
ATOM 2655 O O . ASN A 1 353 ? -9.720 -11.798 -15.531 1.00 84.94 353 ASN A O 1
ATOM 2659 N N . VAL A 1 354 ? -11.530 -12.354 -16.730 1.00 84.25 354 VAL A N 1
ATOM 2660 C CA . VAL A 1 354 ? -12.159 -13.111 -15.638 1.00 84.25 354 VAL A CA 1
ATOM 2661 C C . VAL A 1 354 ? -11.344 -14.335 -15.210 1.00 84.25 354 VAL A C 1
ATOM 2663 O O . VAL A 1 354 ? -11.308 -14.634 -14.019 1.00 84.25 354 VAL A O 1
ATOM 2666 N N . CYS A 1 355 ? -10.648 -14.999 -16.141 1.00 85.75 355 CYS A N 1
ATOM 2667 C CA . CYS A 1 355 ? -9.754 -16.123 -15.837 1.00 85.75 355 CYS A CA 1
ATOM 2668 C C . CYS A 1 355 ? -8.276 -15.751 -15.906 1.00 85.75 355 CYS A C 1
ATOM 2670 O O . CYS A 1 355 ? -7.427 -16.639 -16.029 1.00 85.75 355 CYS A O 1
ATOM 2672 N N . ARG A 1 356 ? -7.932 -14.455 -15.834 1.00 87.25 356 ARG A N 1
ATOM 2673 C CA . ARG A 1 356 ? -6.520 -14.060 -15.788 1.00 87.25 356 ARG A CA 1
ATOM 2674 C C . ARG A 1 356 ? -5.823 -14.781 -14.639 1.00 87.25 356 ARG A C 1
ATOM 2676 O O . ARG A 1 356 ? -6.440 -15.074 -13.608 1.00 87.25 356 ARG A O 1
ATOM 2683 N N . ARG A 1 357 ? -4.536 -15.075 -14.817 1.00 88.75 357 ARG A N 1
ATOM 2684 C CA . ARG A 1 357 ? -3.757 -15.762 -13.788 1.00 88.75 357 ARG A CA 1
ATOM 2685 C C . ARG A 1 357 ? -3.803 -14.996 -12.463 1.00 88.75 357 ARG A C 1
ATOM 2687 O O . ARG A 1 357 ? -3.852 -13.766 -12.441 1.00 88.75 357 ARG A O 1
ATOM 2694 N N . THR A 1 358 ? -3.725 -15.741 -11.373 1.00 89.44 358 THR A N 1
ATOM 2695 C CA . THR A 1 358 ? -3.628 -15.190 -10.028 1.00 89.44 358 THR A CA 1
ATOM 2696 C C . THR A 1 358 ? -2.161 -14.946 -9.680 1.00 89.44 358 THR A C 1
ATOM 2698 O O . THR A 1 358 ? -1.315 -15.823 -9.861 1.00 89.44 358 THR A O 1
ATOM 2701 N N . LEU A 1 359 ? -1.855 -13.759 -9.164 1.00 89.69 359 LEU A N 1
ATOM 2702 C CA . LEU A 1 359 ? -0.517 -13.351 -8.740 1.00 89.69 359 LEU A CA 1
ATOM 2703 C C . LEU A 1 359 ? -0.528 -12.976 -7.265 1.00 89.69 359 LEU A C 1
ATOM 2705 O O . LEU A 1 359 ? -1.468 -12.335 -6.801 1.00 89.69 359 LEU A O 1
ATOM 2709 N N . LEU A 1 360 ? 0.535 -13.328 -6.552 1.00 89.62 360 LEU A N 1
ATOM 2710 C CA . LEU A 1 360 ? 0.787 -12.885 -5.186 1.00 89.62 360 LEU A CA 1
ATOM 2711 C C . LEU A 1 360 ? 1.938 -11.886 -5.191 1.00 89.62 360 LEU A C 1
ATOM 2713 O O . LEU A 1 360 ? 3.058 -12.229 -5.549 1.00 89.62 360 LEU A O 1
ATOM 2717 N N . LEU A 1 361 ? 1.668 -10.655 -4.789 1.00 89.94 361 LEU A N 1
ATOM 2718 C CA . LEU A 1 361 ? 2.647 -9.584 -4.725 1.00 89.94 361 LEU A CA 1
ATOM 2719 C C . LEU A 1 361 ? 3.083 -9.336 -3.295 1.00 89.94 361 LEU A C 1
ATOM 2721 O O . LEU A 1 361 ? 2.251 -9.310 -2.393 1.00 89.94 361 LEU A O 1
ATOM 2725 N N . THR A 1 362 ? 4.364 -9.069 -3.095 1.00 87.19 362 THR A N 1
ATOM 2726 C CA . THR A 1 362 ? 4.878 -8.612 -1.808 1.00 87.19 362 THR A CA 1
ATOM 2727 C C . THR A 1 362 ? 6.074 -7.708 -2.021 1.00 87.19 362 THR A C 1
ATOM 2729 O O . THR A 1 362 ? 6.913 -7.974 -2.878 1.00 87.19 362 THR A O 1
ATOM 2732 N N . ALA A 1 363 ? 6.140 -6.627 -1.258 1.00 88.25 363 ALA A N 1
ATOM 2733 C CA . ALA A 1 363 ? 7.346 -5.823 -1.179 1.00 88.25 363 ALA A CA 1
ATOM 2734 C C . ALA A 1 363 ? 8.229 -6.367 -0.048 1.00 88.25 363 ALA A C 1
ATOM 2736 O O . ALA A 1 363 ? 7.698 -6.912 0.924 1.00 88.25 363 ALA A O 1
ATOM 2737 N N . SER A 1 364 ? 9.545 -6.276 -0.199 1.00 82.94 364 SER A N 1
ATOM 2738 C CA . SER A 1 364 ? 10.510 -6.711 0.810 1.00 82.94 364 SER A CA 1
ATOM 2739 C C . SER A 1 364 ? 11.644 -5.713 1.000 1.00 82.94 364 SER A C 1
ATOM 2741 O O . SER A 1 364 ? 12.004 -4.899 0.139 1.00 82.94 364 SER A O 1
ATOM 2743 N N . ASN A 1 365 ? 12.267 -5.799 2.171 1.00 78.19 365 ASN A N 1
ATOM 2744 C CA . ASN A 1 365 ? 13.343 -4.897 2.558 1.00 78.19 365 ASN A CA 1
ATOM 2745 C C . ASN A 1 365 ? 14.656 -5.085 1.765 1.00 78.19 365 ASN A C 1
ATOM 2747 O O . ASN A 1 365 ? 15.598 -4.318 1.953 1.00 78.19 365 ASN A O 1
ATOM 2751 N N . ASP A 1 366 ? 14.715 -6.050 0.848 1.00 81.06 366 ASP A N 1
ATOM 2752 C CA . ASP A 1 366 ? 15.781 -6.200 -0.148 1.00 81.06 366 ASP A CA 1
ATOM 2753 C C . ASP A 1 366 ? 15.677 -5.198 -1.312 1.00 81.06 366 ASP A C 1
ATOM 2755 O O . ASP A 1 366 ? 16.481 -5.241 -2.246 1.00 81.06 366 ASP A O 1
ATOM 2759 N N . GLY A 1 367 ? 14.715 -4.271 -1.241 1.00 85.62 367 GLY A N 1
ATOM 2760 C CA . GLY A 1 367 ? 14.553 -3.188 -2.205 1.00 85.62 367 GLY A CA 1
ATOM 2761 C C . GLY A 1 367 ? 13.772 -3.599 -3.448 1.00 85.62 367 GLY A C 1
ATOM 2762 O O . GLY A 1 367 ? 13.848 -2.900 -4.459 1.00 85.62 367 GLY A O 1
ATOM 2763 N N . GLN A 1 368 ? 13.046 -4.717 -3.386 1.00 91.19 368 GLN A N 1
ATOM 2764 C CA . GLN A 1 368 ? 12.296 -5.282 -4.500 1.00 91.19 368 GLN A CA 1
ATOM 2765 C C . GLN A 1 368 ? 10.803 -5.421 -4.174 1.00 91.19 368 GLN A C 1
ATOM 2767 O O . GLN A 1 368 ? 10.392 -5.707 -3.051 1.00 91.19 368 GLN A O 1
ATOM 2772 N N . LEU A 1 369 ? 9.973 -5.230 -5.199 1.00 93.94 369 LEU A N 1
ATOM 2773 C CA . LEU A 1 369 ? 8.612 -5.756 -5.244 1.00 93.94 369 LEU A CA 1
ATOM 2774 C C . LEU A 1 369 ? 8.653 -7.098 -5.977 1.00 93.94 369 LEU A C 1
ATOM 2776 O O . LEU A 1 369 ? 8.981 -7.121 -7.160 1.00 93.94 369 LEU A O 1
ATOM 2780 N N . HIS A 1 370 ? 8.260 -8.181 -5.316 1.00 93.12 370 HIS A N 1
ATOM 2781 C CA . HIS A 1 370 ? 8.186 -9.525 -5.888 1.00 93.12 370 HIS A CA 1
ATOM 2782 C C . HIS A 1 370 ? 6.759 -9.875 -6.311 1.00 93.12 370 HIS A C 1
ATOM 2784 O O . HIS A 1 370 ? 5.802 -9.570 -5.598 1.00 93.12 370 HIS A O 1
ATOM 2790 N N . ALA A 1 371 ? 6.620 -10.564 -7.444 1.00 93.44 371 ALA A N 1
ATOM 2791 C CA . ALA A 1 371 ? 5.369 -11.148 -7.915 1.00 93.44 371 ALA A CA 1
ATOM 2792 C C . ALA A 1 371 ? 5.522 -12.660 -8.088 1.00 93.44 371 ALA A C 1
ATOM 2794 O O . ALA A 1 371 ? 6.305 -13.104 -8.924 1.00 93.44 371 ALA A O 1
ATOM 2795 N N . PHE A 1 372 ? 4.749 -13.447 -7.348 1.00 91.00 372 PHE A N 1
ATOM 2796 C CA . PHE A 1 372 ? 4.763 -14.907 -7.377 1.00 91.00 372 PHE A CA 1
ATOM 2797 C C . PHE A 1 372 ? 3.545 -15.483 -8.098 1.00 91.00 372 PHE A C 1
ATOM 2799 O O . PHE A 1 372 ? 2.448 -14.918 -8.078 1.00 91.00 372 PHE A O 1
ATOM 2806 N N . ASP A 1 373 ? 3.741 -16.643 -8.714 1.00 89.81 373 ASP A N 1
ATOM 2807 C CA . ASP A 1 373 ? 2.691 -17.431 -9.345 1.00 89.81 373 ASP A CA 1
ATOM 2808 C C . ASP A 1 373 ? 1.756 -18.053 -8.298 1.00 89.81 373 ASP A C 1
ATOM 2810 O O . ASP A 1 373 ? 2.114 -19.008 -7.605 1.00 89.81 373 ASP A O 1
ATOM 2814 N N . ALA A 1 374 ? 0.539 -17.519 -8.203 1.00 87.38 374 ALA A N 1
ATOM 2815 C CA . ALA A 1 374 ? -0.465 -17.941 -7.230 1.00 87.38 374 ALA A CA 1
ATOM 2816 C C . ALA A 1 374 ? -1.598 -18.775 -7.848 1.00 87.38 374 ALA A C 1
ATOM 2818 O O . ALA A 1 374 ? -2.522 -19.176 -7.136 1.00 87.38 374 ALA A O 1
ATOM 2819 N N . GLY A 1 375 ? -1.524 -19.075 -9.145 1.00 87.06 375 GLY A N 1
ATOM 2820 C CA . GLY A 1 375 ? -2.403 -20.021 -9.823 1.00 87.06 375 GLY A CA 1
ATOM 2821 C C . GLY A 1 375 ? -2.760 -19.594 -11.240 1.00 87.06 375 GLY A C 1
ATOM 2822 O O . GLY A 1 375 ? -3.032 -18.422 -11.498 1.00 87.06 375 GLY A O 1
ATOM 2823 N N . ILE A 1 376 ? -2.826 -20.551 -12.156 1.00 88.25 376 ILE A N 1
ATOM 2824 C CA . ILE A 1 376 ? -3.186 -20.327 -13.561 1.00 88.25 376 ILE A CA 1
ATOM 2825 C C . ILE A 1 376 ? -4.475 -21.091 -13.854 1.00 88.25 376 ILE A C 1
ATOM 2827 O O . ILE A 1 376 ? -4.653 -22.203 -13.362 1.00 88.25 376 ILE A O 1
ATOM 2831 N N . PHE A 1 377 ? -5.391 -20.494 -14.616 1.00 87.19 377 PHE A N 1
ATOM 2832 C CA . PHE A 1 377 ? -6.626 -21.164 -15.020 1.00 87.19 377 PHE A CA 1
ATOM 2833 C C . PHE A 1 377 ? -6.318 -22.248 -16.060 1.00 87.19 377 PHE A C 1
ATOM 2835 O O . PHE A 1 377 ? -5.623 -21.977 -17.040 1.00 87.19 377 PHE A O 1
ATOM 2842 N N . ARG A 1 378 ? -6.781 -23.480 -15.821 1.00 84.31 378 ARG A N 1
ATOM 2843 C CA . ARG A 1 378 ? -6.438 -24.675 -16.606 1.00 84.31 378 ARG A CA 1
ATOM 2844 C C . ARG A 1 378 ? -7.646 -25.546 -16.911 1.00 84.31 378 ARG A C 1
ATOM 2846 O O . ARG A 1 378 ? -8.661 -25.493 -16.212 1.00 84.31 378 ARG A O 1
ATOM 2853 N N . ASP A 1 379 ? -7.437 -26.418 -17.898 1.00 75.50 379 ASP A N 1
ATOM 2854 C CA . ASP A 1 379 ? -8.327 -27.506 -18.291 1.00 75.50 379 ASP A CA 1
ATOM 2855 C C . ASP A 1 379 ? -8.850 -28.294 -17.082 1.00 75.50 379 ASP A C 1
ATOM 2857 O O . ASP A 1 379 ? -8.063 -28.745 -16.235 1.00 75.50 379 ASP A O 1
ATOM 2861 N N . PRO A 1 380 ? -10.170 -28.526 -16.999 1.00 67.94 380 PRO A N 1
ATOM 2862 C CA . PRO A 1 380 ? -10.708 -29.466 -16.037 1.00 67.94 380 PRO A CA 1
ATOM 2863 C C . PRO A 1 380 ? -10.250 -30.893 -16.399 1.00 67.94 380 PRO A C 1
ATOM 2865 O O . PRO A 1 380 ? -10.017 -31.216 -17.564 1.00 67.94 380 PRO A O 1
ATOM 2868 N N . PRO A 1 381 ? -10.217 -31.838 -15.441 1.00 57.25 381 PRO A N 1
ATOM 2869 C CA . PRO A 1 381 ? -9.900 -33.240 -15.737 1.00 57.25 381 PRO A CA 1
ATOM 2870 C C . PRO A 1 381 ? -10.822 -33.905 -16.783 1.00 57.25 381 PRO A C 1
ATOM 2872 O O . PRO A 1 381 ? -10.516 -34.997 -17.265 1.00 57.25 381 PRO A O 1
ATOM 2875 N N . SER A 1 382 ? -11.975 -33.295 -17.081 1.00 55.19 382 SER A N 1
ATOM 2876 C CA . SER A 1 382 ? -13.043 -33.797 -17.949 1.00 55.19 382 SER A CA 1
ATOM 2877 C C . SER A 1 382 ? -13.046 -33.255 -19.384 1.00 55.19 382 SER A C 1
ATOM 2879 O O . SER A 1 382 ? -13.823 -33.778 -20.185 1.00 55.19 382 SER A O 1
ATOM 2881 N N . GLY A 1 383 ? -12.223 -32.260 -19.735 1.00 64.62 383 GLY A N 1
ATOM 2882 C CA . GLY A 1 383 ? -12.324 -31.568 -21.028 1.00 64.62 383 GLY A CA 1
ATOM 2883 C C . GLY A 1 383 ? -11.319 -30.428 -21.209 1.00 64.62 383 GLY A C 1
ATOM 2884 O O . GLY A 1 383 ? -10.387 -30.309 -20.424 1.00 64.62 383 GLY A O 1
ATOM 2885 N N . SER A 1 384 ? -11.492 -29.632 -22.266 1.00 66.31 384 SER A N 1
ATOM 2886 C CA . SER A 1 384 ? -10.773 -28.366 -22.484 1.00 66.31 384 SER A CA 1
ATOM 2887 C C . SER A 1 384 ? -11.357 -27.273 -21.595 1.00 66.31 384 SER A C 1
ATOM 2889 O O . SER A 1 384 ? -12.571 -27.249 -21.395 1.00 66.31 384 SER A O 1
ATOM 2891 N N . ALA A 1 385 ? -10.511 -26.401 -21.045 1.00 62.53 385 ALA A N 1
ATOM 2892 C CA . ALA A 1 385 ? -10.990 -25.242 -20.314 1.00 62.53 385 ALA A CA 1
ATOM 2893 C C . ALA A 1 385 ? -11.617 -24.230 -21.263 1.00 62.53 385 ALA A C 1
ATOM 2895 O O . ALA A 1 385 ? -11.068 -23.936 -22.315 1.00 62.53 385 ALA A O 1
ATOM 2896 N N . GLU A 1 386 ? -12.729 -23.650 -20.837 1.00 69.25 386 GLU A N 1
ATOM 2897 C CA . GLU A 1 386 ? -13.386 -22.555 -21.537 1.00 69.25 386 GLU A CA 1
ATOM 2898 C C . GLU A 1 386 ? -13.587 -21.420 -20.530 1.00 69.25 386 GLU A C 1
ATOM 2900 O O . GLU A 1 386 ? -14.158 -21.617 -19.451 1.00 69.25 386 GLU A O 1
ATOM 2905 N N . CYS A 1 387 ? -13.072 -20.232 -20.858 1.00 75.44 387 CYS A N 1
ATOM 2906 C CA . CYS A 1 387 ? -13.254 -19.014 -20.075 1.00 75.44 387 CYS A CA 1
ATOM 2907 C C . CYS A 1 387 ? -14.160 -18.026 -20.821 1.00 75.44 387 CYS A C 1
ATOM 2909 O O . CYS A 1 387 ? -13.815 -16.873 -21.104 1.00 75.44 387 CYS A O 1
ATOM 2911 N N . LEU A 1 388 ? -15.355 -18.494 -21.166 1.00 66.25 388 LEU A N 1
ATOM 2912 C CA . LEU A 1 388 ? -16.319 -17.719 -21.929 1.00 66.25 388 LEU A CA 1
ATOM 2913 C C . LEU A 1 388 ? -17.494 -17.356 -21.021 1.00 66.25 388 LEU A C 1
ATOM 2915 O O . LEU A 1 388 ? -18.398 -18.149 -20.752 1.00 66.25 388 LEU A O 1
ATOM 2919 N N . LEU A 1 389 ? -17.477 -16.118 -20.529 1.00 59.81 389 LEU A N 1
ATOM 2920 C CA . LEU A 1 389 ? -18.677 -15.494 -19.983 1.00 59.81 389 LEU A CA 1
ATOM 2921 C C . LEU A 1 389 ? -19.606 -15.115 -21.143 1.00 59.81 389 LEU A C 1
ATOM 2923 O O . LEU A 1 389 ? -19.114 -14.752 -22.211 1.00 59.81 389 LEU A O 1
ATOM 2927 N N . PRO A 1 390 ? -20.935 -15.232 -20.976 1.00 49.06 390 PRO A N 1
ATOM 2928 C CA . PRO A 1 390 ? -21.866 -15.173 -22.096 1.00 49.06 390 PRO A CA 1
ATOM 2929 C C . PRO A 1 390 ? -21.701 -13.895 -22.919 1.00 49.06 390 PRO A C 1
ATOM 2931 O O . PRO A 1 390 ? -21.896 -12.789 -22.410 1.00 49.06 390 PRO A O 1
ATOM 2934 N N . ALA A 1 391 ? -21.482 -14.054 -24.226 1.00 40.34 391 ALA A N 1
ATOM 2935 C CA . ALA A 1 391 ? -22.142 -13.167 -25.166 1.00 40.34 391 ALA A CA 1
ATOM 2936 C C . ALA A 1 391 ? -23.638 -13.429 -24.982 1.00 40.34 391 ALA A C 1
ATOM 2938 O O . ALA A 1 391 ? -24.098 -14.559 -25.118 1.00 40.34 391 ALA A O 1
ATOM 2939 N N . LYS A 1 392 ? -24.399 -12.418 -24.571 1.00 39.28 392 LYS A N 1
ATOM 2940 C CA . LYS A 1 392 ? -25.855 -12.531 -24.581 1.00 39.28 392 LYS A CA 1
ATOM 2941 C C . LYS A 1 392 ? -26.250 -12.792 -26.043 1.00 39.28 392 LYS A C 1
ATOM 2943 O O . LYS A 1 392 ? -25.983 -11.926 -26.871 1.00 39.28 392 LYS A O 1
ATOM 2948 N N . ASP A 1 393 ? -26.823 -13.957 -26.354 1.00 40.12 393 ASP A N 1
ATOM 2949 C CA . ASP A 1 393 ? -27.587 -14.156 -27.590 1.00 40.12 393 ASP A CA 1
ATOM 2950 C C . ASP A 1 393 ? -28.728 -13.123 -27.548 1.00 40.12 393 ASP A C 1
ATOM 2952 O O . ASP A 1 393 ? -29.642 -13.204 -26.723 1.00 40.12 393 ASP A O 1
ATOM 2956 N N . LEU A 1 394 ? -28.558 -12.039 -28.309 1.00 40.12 394 LEU A N 1
ATOM 2957 C CA . LEU A 1 394 ? -29.425 -10.861 -28.274 1.00 40.12 394 LEU A CA 1
ATOM 2958 C C . LEU A 1 394 ? -30.654 -11.018 -29.183 1.00 40.12 394 LEU A C 1
ATOM 2960 O O . LEU A 1 394 ? -31.527 -10.150 -29.122 1.00 40.12 394 LEU A O 1
ATOM 2964 N N . ASP A 1 395 ? -30.750 -12.080 -29.993 1.00 40.50 395 ASP A N 1
ATOM 2965 C CA . ASP A 1 395 ? -31.889 -12.313 -30.891 1.00 40.50 395 ASP A CA 1
ATOM 2966 C C . ASP A 1 395 ? -32.527 -13.715 -30.806 1.00 40.50 395 ASP A C 1
ATOM 2968 O O . ASP A 1 395 ? -33.602 -13.927 -31.382 1.00 40.50 395 ASP A O 1
ATOM 2972 N N . GLY A 1 396 ? -31.968 -14.616 -29.994 1.00 40.03 396 GLY A N 1
ATOM 2973 C CA . GLY A 1 396 ? -32.598 -15.872 -29.589 1.00 40.03 396 GLY A CA 1
ATOM 2974 C C . GLY A 1 396 ? -32.619 -16.930 -30.690 1.00 40.03 396 GLY A C 1
ATOM 2975 O O . GLY A 1 396 ? -33.540 -17.757 -30.732 1.00 40.03 396 GLY A O 1
ATOM 2976 N N . ASP A 1 397 ? -31.655 -16.892 -31.608 1.00 46.47 397 ASP A N 1
ATOM 2977 C CA . ASP A 1 397 ? -31.578 -17.810 -32.743 1.00 46.47 397 ASP A CA 1
ATOM 2978 C C . ASP A 1 397 ? -30.692 -19.049 -32.489 1.00 46.47 397 ASP A C 1
ATOM 2980 O O . ASP A 1 397 ? -30.770 -20.035 -33.239 1.00 46.47 397 ASP A O 1
ATOM 2984 N N . GLY A 1 398 ? -29.954 -19.063 -31.371 1.00 39.31 398 GLY A N 1
ATOM 2985 C CA . GLY A 1 398 ? -29.123 -20.186 -30.947 1.00 39.31 398 GLY A CA 1
ATOM 2986 C C . GLY A 1 398 ? -27.782 -20.286 -31.676 1.00 39.31 398 GLY A C 1
ATOM 2987 O O . GLY A 1 398 ? -27.222 -21.387 -31.769 1.00 39.31 398 GLY A O 1
ATOM 2988 N N . THR A 1 399 ? -27.265 -19.175 -32.209 1.00 36.53 399 THR A N 1
ATOM 2989 C CA . THR A 1 399 ? -25.889 -19.065 -32.696 1.00 36.53 399 THR A CA 1
ATOM 2990 C C . THR A 1 399 ? -25.161 -17.870 -32.071 1.00 36.53 399 THR A C 1
ATOM 2992 O O . THR A 1 399 ? -25.715 -16.790 -31.916 1.00 36.53 399 THR A O 1
ATOM 2995 N N . ALA A 1 400 ? -23.887 -18.055 -31.702 1.00 35.56 400 ALA A N 1
ATOM 2996 C CA . ALA A 1 400 ? -23.030 -16.951 -31.277 1.00 35.56 400 ALA A CA 1
ATOM 2997 C C . ALA A 1 400 ? -22.785 -16.017 -32.475 1.00 35.56 400 ALA A C 1
ATOM 2999 O O . ALA A 1 400 ? -21.964 -16.317 -33.348 1.00 35.56 400 ALA A O 1
ATOM 3000 N N . GLU A 1 401 ? -23.525 -14.911 -32.541 1.00 40.84 401 GLU A N 1
ATOM 3001 C CA . GLU A 1 401 ? -23.423 -13.951 -33.638 1.00 4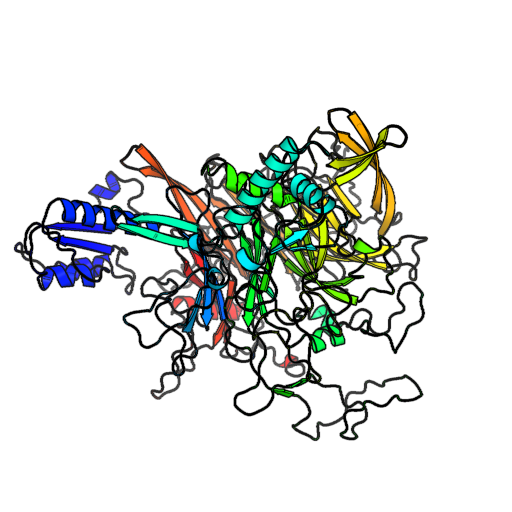0.84 401 GLU A CA 1
ATOM 3002 C C . GLU A 1 401 ? -22.046 -13.266 -33.640 1.00 40.84 401 GLU A C 1
ATOM 3004 O O . GLU A 1 401 ? -21.677 -12.516 -32.733 1.00 40.84 401 GLU A O 1
ATOM 3009 N N . THR A 1 402 ? -21.273 -13.534 -34.696 1.00 33.06 402 THR A N 1
ATOM 3010 C CA . THR A 1 402 ? -20.078 -12.758 -35.071 1.00 33.06 402 THR A CA 1
ATOM 3011 C C . THR A 1 402 ? -20.347 -11.832 -36.254 1.00 33.06 402 THR A C 1
ATOM 3013 O O . THR A 1 402 ? -19.415 -11.187 -36.734 1.00 33.06 402 THR A O 1
ATOM 3016 N N . ASP A 1 403 ? -21.600 -11.684 -36.691 1.00 27.47 403 ASP A N 1
ATOM 3017 C CA . ASP A 1 403 ? -21.904 -10.919 -37.891 1.00 27.47 403 ASP A CA 1
ATOM 3018 C C . ASP A 1 403 ? -22.590 -9.573 -37.579 1.00 27.47 403 ASP A C 1
ATOM 3020 O O . ASP A 1 403 ? -23.588 -9.453 -36.872 1.00 27.47 403 ASP A O 1
ATOM 3024 N N . GLU A 1 404 ? -21.992 -8.514 -38.133 1.00 43.81 404 GLU A N 1
ATOM 3025 C CA . GLU A 1 404 ? -22.455 -7.127 -38.111 1.00 43.81 404 GLU A CA 1
ATOM 3026 C C . GLU A 1 404 ? -23.940 -6.983 -38.513 1.00 43.81 404 GLU A C 1
ATOM 3028 O O . GLU A 1 404 ? -24.319 -7.327 -39.638 1.00 43.81 404 GLU A O 1
ATOM 3033 N N . PHE A 1 405 ? -24.760 -6.316 -37.686 1.00 35.44 405 PHE A N 1
ATOM 3034 C CA . PHE A 1 405 ? -26.072 -5.812 -38.115 1.00 35.44 405 PHE A CA 1
ATOM 3035 C C . PHE A 1 405 ? -26.068 -4.305 -38.436 1.00 35.44 405 PHE A C 1
ATOM 3037 O O . PHE A 1 405 ? -25.546 -3.455 -37.717 1.00 35.44 405 PHE A O 1
ATOM 3044 N N . SER A 1 406 ? -26.695 -3.988 -39.574 1.00 38.31 406 SER A N 1
ATOM 3045 C CA . SER A 1 406 ? -26.630 -2.741 -40.353 1.00 38.31 406 SER A CA 1
ATOM 3046 C C . SER A 1 406 ? -27.375 -1.511 -39.777 1.00 38.31 406 SER A C 1
ATOM 3048 O O . SER A 1 406 ? -27.569 -0.543 -40.523 1.00 38.31 406 SER A O 1
ATOM 3050 N N . ASP A 1 407 ? -27.809 -1.474 -38.515 1.00 39.31 407 ASP A N 1
ATOM 3051 C CA . ASP A 1 407 ? -28.535 -0.300 -37.982 1.00 39.31 407 ASP A CA 1
ATOM 3052 C C . ASP A 1 407 ? -28.297 0.095 -36.508 1.00 39.31 407 ASP A C 1
ATOM 3054 O O . ASP A 1 407 ? -28.793 1.144 -36.093 1.00 39.31 407 ASP A O 1
ATOM 3058 N N . GLY A 1 408 ? -27.440 -0.608 -35.761 1.00 35.72 408 GLY A N 1
ATOM 3059 C CA . GLY A 1 408 ? -26.746 -0.046 -34.590 1.00 35.72 408 GLY A CA 1
ATOM 3060 C C . GLY A 1 408 ? -27.603 0.382 -33.386 1.00 35.72 408 GLY A C 1
ATOM 3061 O O . GLY A 1 408 ? -27.215 1.319 -32.685 1.00 35.72 408 GLY A O 1
ATOM 3062 N N . ILE A 1 409 ? -28.740 -0.267 -33.112 1.00 31.47 409 ILE A N 1
ATOM 3063 C CA . ILE A 1 409 ? -29.517 -0.058 -31.874 1.00 31.47 409 ILE A CA 1
ATOM 3064 C C . ILE A 1 409 ? -29.837 -1.419 -31.237 1.00 31.47 409 ILE A C 1
ATOM 3066 O O . ILE A 1 409 ? -30.504 -2.235 -31.860 1.00 31.47 409 ILE A O 1
ATOM 3070 N N . VAL A 1 410 ? -29.398 -1.637 -29.990 1.00 33.38 410 VAL A N 1
ATOM 3071 C CA . VAL A 1 410 ? -29.756 -2.807 -29.162 1.00 33.38 410 VAL A CA 1
ATOM 3072 C C . VAL A 1 410 ? -30.928 -2.433 -28.245 1.00 33.38 410 VAL A C 1
ATOM 3074 O O . VAL A 1 410 ? -30.866 -1.409 -27.559 1.00 33.38 410 VAL A O 1
ATOM 3077 N N . ASP A 1 411 ? -31.990 -3.241 -28.259 1.00 31.75 411 ASP A N 1
ATOM 3078 C CA . ASP A 1 411 ? -33.140 -3.170 -27.347 1.00 31.75 411 ASP A CA 1
ATOM 3079 C C . ASP A 1 411 ? -32.888 -4.066 -26.118 1.00 31.75 411 ASP A C 1
ATOM 3081 O O . ASP A 1 411 ? -32.327 -5.153 -26.239 1.00 31.75 411 ASP A O 1
ATOM 3085 N N . TYR A 1 412 ? -33.268 -3.597 -24.931 1.00 36.31 412 TYR A N 1
ATOM 3086 C CA . TYR A 1 412 ? -33.045 -4.271 -23.647 1.00 36.31 412 TYR A CA 1
ATOM 3087 C C . TYR A 1 412 ? -34.398 -4.528 -22.965 1.00 36.31 412 TYR A C 1
ATOM 3089 O O . TYR A 1 412 ? -34.722 -3.837 -22.001 1.00 36.31 412 TYR A O 1
ATOM 3097 N N . ASP A 1 413 ? -35.187 -5.494 -23.443 1.00 28.22 413 ASP A N 1
ATOM 3098 C CA . ASP A 1 413 ? -36.406 -5.942 -22.745 1.00 28.22 413 ASP A CA 1
ATOM 3099 C C . ASP A 1 413 ? -36.232 -7.358 -22.147 1.00 28.22 413 ASP A C 1
ATOM 3101 O O . ASP A 1 413 ? -35.476 -8.185 -22.655 1.00 28.22 413 ASP A O 1
ATOM 3105 N N . GLU A 1 414 ? -36.878 -7.584 -20.997 1.00 34.78 414 GLU A N 1
ATOM 3106 C CA . GLU A 1 414 ? -36.585 -8.610 -19.970 1.00 34.78 414 GLU A CA 1
ATOM 3107 C C . GLU A 1 414 ? -37.262 -9.987 -20.142 1.00 34.78 414 GLU A C 1
ATOM 3109 O O . GLU A 1 414 ? -37.233 -10.796 -19.214 1.00 34.78 414 GLU A O 1
ATOM 3114 N N . ASP A 1 415 ? -37.863 -10.306 -21.284 1.00 36.06 415 ASP A N 1
ATOM 3115 C CA . ASP A 1 415 ? -38.697 -11.509 -21.401 1.00 36.06 415 ASP A CA 1
ATOM 3116 C C . ASP A 1 415 ? -38.200 -12.464 -22.496 1.00 36.06 415 ASP A C 1
ATOM 3118 O O . ASP A 1 415 ? -38.796 -12.509 -23.564 1.00 36.06 415 ASP A O 1
ATOM 3122 N N . ASP A 1 416 ? -37.176 -13.283 -22.215 1.00 34.78 416 ASP A N 1
ATOM 3123 C CA . ASP A 1 416 ? -36.994 -14.551 -22.938 1.00 34.78 416 ASP A CA 1
ATOM 3124 C C . ASP A 1 416 ? -36.411 -15.672 -22.060 1.00 34.78 416 ASP A C 1
ATOM 3126 O O . ASP A 1 416 ? -35.503 -15.493 -21.246 1.00 34.78 416 ASP A O 1
ATOM 3130 N N . ALA A 1 417 ? -37.027 -16.849 -22.179 1.00 34.19 417 ALA A N 1
ATOM 3131 C CA . ALA A 1 417 ? -36.738 -18.033 -21.385 1.00 34.19 417 ALA A CA 1
ATOM 3132 C C . ALA A 1 417 ? -35.580 -18.833 -22.003 1.00 34.19 417 ALA A C 1
ATOM 3134 O O . ALA A 1 417 ? -35.656 -19.253 -23.151 1.00 34.19 417 ALA A O 1
ATOM 3135 N N . VAL A 1 418 ? -34.548 -19.084 -21.194 1.00 34.38 418 VAL A N 1
ATOM 3136 C CA . VAL A 1 418 ? -33.340 -19.863 -21.515 1.00 34.38 418 VAL A CA 1
ATOM 3137 C C . VAL A 1 418 ? -33.693 -21.253 -22.076 1.00 34.38 418 VAL A C 1
ATOM 3139 O O . VAL A 1 418 ? -34.194 -22.109 -21.343 1.00 34.38 418 VAL A O 1
ATOM 3142 N N . GLU A 1 419 ? -33.404 -21.493 -23.361 1.00 34.62 419 GLU A N 1
ATOM 3143 C CA . GLU A 1 419 ? -33.641 -22.766 -24.070 1.00 34.62 419 GLU A CA 1
ATOM 3144 C C . GLU A 1 419 ? -32.349 -23.543 -24.424 1.00 34.62 419 GLU A C 1
ATOM 3146 O O . GLU A 1 419 ? -32.346 -24.318 -25.368 1.00 34.62 419 GLU A O 1
ATOM 3151 N N . SER A 1 420 ? -31.247 -23.458 -23.667 1.00 37.34 420 SER A N 1
ATOM 3152 C CA . SER A 1 420 ? -30.221 -24.524 -23.695 1.00 37.34 420 SER A CA 1
ATOM 3153 C C . SER A 1 420 ? -29.221 -24.419 -22.543 1.00 37.34 420 SER A C 1
ATOM 3155 O O . SER A 1 420 ? -28.694 -23.355 -22.252 1.00 37.34 420 SER A O 1
ATOM 3157 N N . ALA A 1 421 ? -28.899 -25.543 -21.904 1.00 36.06 421 ALA A N 1
ATOM 3158 C CA . ALA A 1 421 ? -27.945 -25.636 -20.796 1.00 36.06 421 ALA A CA 1
ATOM 3159 C C . ALA A 1 421 ? -26.463 -25.699 -21.245 1.00 36.06 421 ALA A C 1
ATOM 3161 O O . ALA A 1 421 ? -25.661 -26.342 -20.573 1.00 36.06 421 ALA A O 1
ATOM 3162 N N . THR A 1 422 ? -26.099 -25.096 -22.385 1.00 39.97 422 THR A N 1
ATOM 3163 C CA . THR A 1 422 ? -24.742 -25.194 -22.972 1.00 39.97 422 THR A CA 1
ATOM 3164 C C . THR A 1 422 ? -24.131 -23.861 -23.418 1.00 39.97 422 THR A C 1
ATOM 3166 O O . THR A 1 422 ? -23.203 -23.880 -24.212 1.00 39.97 422 THR A O 1
ATOM 3169 N N . GLU A 1 423 ? -24.616 -22.714 -22.937 1.00 44.03 423 GLU A N 1
ATOM 3170 C CA . GLU A 1 423 ? -24.151 -21.390 -23.413 1.00 44.03 423 GLU A CA 1
ATOM 3171 C C . GLU A 1 423 ? -23.572 -20.484 -22.305 1.00 44.03 423 GLU A C 1
ATOM 3173 O O . GLU A 1 423 ? -23.353 -19.290 -22.480 1.00 44.03 423 GLU A O 1
ATOM 3178 N N . HIS A 1 424 ? -23.261 -21.074 -21.150 1.00 45.72 424 HIS A N 1
ATOM 3179 C CA . HIS A 1 424 ? -22.496 -20.435 -20.081 1.00 45.72 424 HIS A CA 1
ATOM 3180 C C . HIS A 1 424 ? -21.407 -21.407 -19.638 1.00 45.72 424 HIS A C 1
ATOM 3182 O O . HIS A 1 424 ? -21.716 -22.373 -18.936 1.00 45.72 424 HIS A O 1
ATOM 3188 N N . VAL A 1 425 ? -20.157 -21.189 -20.053 1.00 55.12 425 VAL A N 1
ATOM 3189 C CA . VAL A 1 425 ? -19.076 -22.132 -19.750 1.00 55.12 425 VAL A CA 1
ATOM 3190 C C . VAL A 1 425 ? -17.891 -21.380 -19.146 1.00 55.12 425 VAL A C 1
ATOM 3192 O O . VAL A 1 425 ? -17.002 -20.895 -19.835 1.00 55.12 425 VAL A O 1
ATOM 3195 N N . LEU A 1 426 ? -17.911 -21.268 -17.814 1.00 65.50 426 LEU A N 1
ATOM 3196 C CA . LEU A 1 426 ? -16.681 -21.282 -17.026 1.00 65.50 426 LEU A CA 1
ATOM 3197 C C . LEU A 1 426 ? -16.436 -22.747 -16.658 1.00 65.50 426 LEU A C 1
ATOM 3199 O O . LEU A 1 426 ? -16.967 -23.225 -15.652 1.00 65.50 426 LEU A O 1
ATOM 3203 N N . ASP A 1 427 ? -15.698 -23.465 -17.499 1.00 67.75 427 ASP A N 1
ATOM 3204 C CA . ASP A 1 427 ? -15.309 -24.855 -17.245 1.00 67.75 427 ASP A CA 1
ATOM 3205 C C . ASP A 1 427 ? -13.791 -24.917 -17.145 1.00 67.75 427 ASP A C 1
ATOM 3207 O O . ASP A 1 427 ? -13.080 -24.607 -18.091 1.00 67.75 427 ASP A O 1
ATOM 3211 N N . GLY A 1 428 ? -13.288 -25.221 -15.954 1.00 74.50 428 GLY A N 1
ATOM 3212 C CA . GLY A 1 428 ? -11.873 -25.127 -15.618 1.00 74.50 428 GLY A CA 1
ATOM 3213 C C . GLY A 1 428 ? -11.668 -24.762 -14.156 1.00 74.50 428 GLY A C 1
ATOM 3214 O O . GLY A 1 428 ? -12.612 -24.472 -13.416 1.00 74.50 428 GLY A O 1
ATOM 3215 N N . ALA A 1 429 ? -10.418 -24.817 -13.716 1.00 77.31 429 ALA A N 1
ATOM 3216 C CA . ALA A 1 429 ? -10.042 -24.466 -12.355 1.00 77.31 429 ALA A CA 1
ATOM 3217 C C . ALA A 1 429 ? -8.663 -23.817 -12.338 1.00 77.31 429 ALA A C 1
ATOM 3219 O O . ALA A 1 429 ? -7.822 -24.080 -13.199 1.00 77.31 429 ALA A O 1
ATOM 3220 N N . TYR A 1 430 ? -8.419 -22.989 -11.327 1.00 82.56 430 TYR A N 1
ATOM 3221 C CA . TYR A 1 430 ? -7.065 -22.542 -11.048 1.00 82.56 430 TYR A CA 1
ATOM 3222 C C . TYR A 1 430 ? -6.245 -23.709 -10.499 1.00 82.56 430 TYR A C 1
ATOM 3224 O O . TYR A 1 430 ? -6.688 -24.421 -9.595 1.00 82.56 430 TYR A O 1
ATOM 3232 N N . ASP A 1 431 ? -5.038 -23.893 -11.028 1.00 82.94 431 ASP A N 1
ATOM 3233 C CA . ASP A 1 431 ? -4.057 -24.774 -10.406 1.00 82.94 431 ASP A CA 1
ATOM 3234 C C . ASP A 1 431 ? -3.588 -24.211 -9.049 1.00 82.94 431 ASP A C 1
ATOM 3236 O O . ASP A 1 431 ? -3.928 -23.094 -8.639 1.00 82.94 431 ASP A O 1
ATOM 3240 N N . ASN A 1 432 ? -2.802 -24.996 -8.310 1.00 80.62 432 ASN A N 1
ATOM 3241 C CA . ASN A 1 432 ? -2.343 -24.621 -6.973 1.00 80.62 432 ASN A CA 1
ATOM 3242 C C . ASN A 1 432 ? -1.308 -23.479 -6.965 1.00 80.62 432 ASN A C 1
ATOM 3244 O O . ASN A 1 432 ? -1.007 -22.950 -5.893 1.00 80.62 432 ASN A O 1
ATOM 3248 N N . GLY A 1 433 ? -0.871 -22.988 -8.127 1.00 84.12 433 GLY A N 1
ATOM 3249 C CA . GLY A 1 433 ? 0.271 -22.086 -8.231 1.00 84.12 433 GLY A CA 1
ATOM 3250 C C . GLY A 1 433 ? 1.578 -22.799 -7.896 1.00 84.12 433 GLY A C 1
ATOM 3251 O O . GLY A 1 433 ? 1.589 -23.885 -7.313 1.00 84.12 433 GLY A O 1
ATOM 3252 N N . THR A 1 434 ? 2.682 -22.180 -8.295 1.00 82.38 434 THR A N 1
ATOM 3253 C CA . THR A 1 434 ? 4.022 -22.768 -8.166 1.00 82.38 434 THR A CA 1
ATOM 3254 C C . THR A 1 434 ? 4.918 -22.035 -7.171 1.00 82.38 434 THR A C 1
ATOM 3256 O O . THR A 1 434 ? 6.017 -22.505 -6.897 1.00 82.38 434 THR A O 1
ATOM 3259 N N . GLY A 1 435 ? 4.517 -20.855 -6.681 1.00 83.50 435 GLY A N 1
ATOM 3260 C CA . GLY A 1 435 ? 5.368 -20.014 -5.830 1.00 83.50 435 GLY A CA 1
ATOM 3261 C C . GLY A 1 435 ? 6.598 -19.432 -6.546 1.00 83.50 435 GLY A C 1
ATOM 3262 O O . GLY A 1 435 ? 7.409 -18.757 -5.917 1.00 83.50 435 GLY A O 1
ATOM 3263 N N . ARG A 1 436 ? 6.757 -19.662 -7.859 1.00 87.31 436 ARG A N 1
ATOM 3264 C CA . ARG A 1 436 ? 7.862 -19.118 -8.665 1.00 87.31 436 ARG A CA 1
ATOM 3265 C C . ARG A 1 436 ? 7.662 -17.625 -8.929 1.00 87.31 436 ARG A C 1
ATOM 3267 O O . ARG A 1 436 ? 6.539 -17.161 -9.125 1.00 87.31 436 ARG A O 1
ATOM 3274 N N . GLU A 1 437 ? 8.756 -16.875 -8.972 1.00 90.88 437 GLU A N 1
ATOM 3275 C CA . GLU A 1 437 ? 8.779 -15.445 -9.273 1.00 90.88 437 GLU A CA 1
ATOM 3276 C C . GLU A 1 437 ? 8.477 -15.199 -10.762 1.00 90.88 437 GLU A C 1
ATOM 3278 O O . GLU A 1 437 ? 9.212 -15.605 -11.674 1.00 90.88 437 GLU A O 1
ATOM 3283 N N . ILE A 1 438 ? 7.366 -14.509 -11.007 1.00 92.19 438 ILE A N 1
ATOM 3284 C CA . ILE A 1 438 ? 6.905 -14.039 -12.314 1.00 92.19 438 ILE A CA 1
ATOM 3285 C C . ILE A 1 438 ? 7.711 -12.818 -12.742 1.00 92.19 438 ILE A C 1
ATOM 3287 O O . ILE A 1 438 ? 8.191 -12.778 -13.875 1.00 92.19 438 ILE A O 1
ATOM 3291 N N . PHE A 1 439 ? 7.887 -11.850 -11.845 1.00 93.50 439 PHE A N 1
ATOM 3292 C CA . PHE A 1 439 ? 8.789 -10.716 -12.016 1.00 93.50 439 PHE A CA 1
ATOM 3293 C C . PHE A 1 439 ? 9.198 -10.154 -10.651 1.00 93.50 439 PHE A C 1
ATOM 3295 O O . PHE A 1 439 ? 8.524 -10.390 -9.647 1.00 93.50 439 PHE A O 1
ATOM 3302 N N . SER A 1 440 ? 10.270 -9.368 -10.642 1.00 94.44 440 SER A N 1
ATOM 3303 C CA . SER A 1 440 ? 10.632 -8.492 -9.530 1.00 94.44 440 SER A CA 1
ATOM 3304 C C . SER A 1 440 ? 10.926 -7.088 -10.053 1.00 94.44 440 SER A C 1
ATOM 3306 O O . SER A 1 440 ? 11.448 -6.942 -11.159 1.00 94.44 440 SER A O 1
ATOM 3308 N N . PHE A 1 441 ? 10.561 -6.051 -9.301 1.00 95.25 441 PHE A N 1
ATOM 3309 C CA . PHE A 1 441 ? 10.733 -4.653 -9.693 1.00 95.25 441 PHE A CA 1
ATOM 3310 C C . PHE A 1 441 ? 11.522 -3.848 -8.655 1.00 95.25 441 PHE A C 1
ATOM 3312 O O . PHE A 1 441 ? 11.190 -3.865 -7.472 1.00 95.25 441 PHE A O 1
ATOM 3319 N N . ILE A 1 442 ? 12.518 -3.091 -9.128 1.00 94.56 442 ILE A N 1
ATOM 3320 C CA . ILE A 1 442 ? 13.320 -2.139 -8.351 1.00 94.56 442 ILE A CA 1
ATOM 3321 C C . ILE A 1 442 ? 13.066 -0.724 -8.906 1.00 94.56 442 ILE A C 1
ATOM 3323 O O . ILE A 1 442 ? 13.576 -0.384 -9.980 1.00 94.56 442 ILE A O 1
ATOM 3327 N N . PRO A 1 443 ? 12.310 0.135 -8.201 1.00 92.88 443 PRO A N 1
ATOM 3328 C CA . PRO A 1 443 ? 12.202 1.548 -8.519 1.00 92.88 443 PRO A CA 1
ATOM 3329 C C . PRO A 1 443 ? 13.590 2.177 -8.563 1.00 92.88 443 PRO A C 1
ATOM 3331 O O . PRO A 1 443 ? 14.468 1.845 -7.764 1.00 92.88 443 PRO A O 1
ATOM 3334 N N . ARG A 1 444 ? 13.799 3.137 -9.456 1.00 90.75 444 ARG A N 1
ATOM 3335 C CA . ARG A 1 444 ? 15.102 3.777 -9.621 1.00 90.75 444 ARG A CA 1
ATOM 3336 C C . ARG A 1 444 ? 15.596 4.410 -8.327 1.00 90.75 444 ARG A C 1
ATOM 3338 O O . ARG A 1 444 ? 16.779 4.304 -8.015 1.00 90.75 444 ARG A O 1
ATOM 3345 N N . ALA A 1 445 ? 14.694 5.037 -7.575 1.00 88.56 445 ALA A N 1
ATOM 3346 C CA . ALA A 1 445 ? 15.007 5.631 -6.278 1.00 88.56 445 ALA A CA 1
ATOM 3347 C C . ALA A 1 445 ? 15.562 4.621 -5.255 1.00 88.56 445 ALA A C 1
ATOM 3349 O O . ALA A 1 445 ? 16.213 5.034 -4.303 1.00 88.56 445 ALA A O 1
ATOM 3350 N N . MET A 1 446 ? 15.319 3.321 -5.449 1.00 90.44 446 MET A N 1
ATOM 3351 C CA . MET A 1 446 ? 15.767 2.249 -4.558 1.00 90.44 446 MET A CA 1
ATOM 3352 C C . MET A 1 446 ? 17.122 1.659 -4.954 1.00 90.44 446 MET A C 1
ATOM 3354 O O . MET A 1 446 ? 17.704 0.923 -4.165 1.00 90.44 446 MET A O 1
ATOM 3358 N N . LEU A 1 447 ? 17.674 1.998 -6.125 1.00 92.00 447 LEU A N 1
ATOM 3359 C CA . LEU A 1 447 ? 18.987 1.497 -6.540 1.00 92.00 447 LEU A CA 1
ATOM 3360 C C . LEU A 1 447 ? 20.090 1.917 -5.557 1.00 92.00 447 LEU A C 1
ATOM 3362 O O . LEU A 1 447 ? 20.909 1.088 -5.161 1.00 92.00 447 LEU A O 1
ATOM 3366 N N . GLU A 1 448 ? 20.102 3.175 -5.113 1.00 88.62 448 GLU A N 1
ATOM 3367 C CA . GLU A 1 448 ? 21.066 3.645 -4.116 1.00 88.62 448 GLU A CA 1
ATOM 3368 C C . GLU A 1 448 ? 20.897 2.940 -2.751 1.00 88.62 448 GLU A C 1
ATOM 3370 O O . GLU A 1 448 ? 21.893 2.378 -2.278 1.00 88.62 448 GLU A O 1
ATOM 3375 N N . PRO A 1 449 ? 19.693 2.871 -2.137 1.00 85.62 449 PRO A N 1
ATOM 3376 C CA . PRO A 1 449 ? 19.453 2.039 -0.957 1.00 85.62 449 PRO A CA 1
ATOM 3377 C C . PRO A 1 449 ? 19.925 0.592 -1.117 1.00 85.62 449 PRO A C 1
ATOM 3379 O O . PRO A 1 449 ? 20.622 0.089 -0.240 1.00 85.62 449 PRO A O 1
ATOM 3382 N N . VAL A 1 450 ? 19.640 -0.051 -2.255 1.00 86.69 450 VAL A N 1
ATOM 3383 C CA . VAL A 1 450 ? 20.081 -1.422 -2.561 1.00 86.69 450 VAL A CA 1
ATOM 3384 C C . VAL A 1 450 ? 21.610 -1.533 -2.577 1.00 86.69 450 VAL A C 1
ATOM 3386 O O . VAL A 1 450 ? 22.161 -2.443 -1.962 1.00 86.69 450 VAL A O 1
ATOM 3389 N N . ARG A 1 451 ? 22.332 -0.593 -3.206 1.00 88.62 451 ARG A N 1
ATOM 3390 C CA . ARG A 1 451 ? 23.808 -0.551 -3.142 1.00 88.62 451 ARG A CA 1
ATOM 3391 C C . ARG A 1 451 ? 24.290 -0.419 -1.697 1.00 88.62 451 ARG A C 1
ATOM 3393 O O . ARG A 1 451 ? 25.186 -1.148 -1.282 1.00 88.62 451 ARG A O 1
ATOM 3400 N N . THR A 1 452 ? 23.733 0.527 -0.946 1.00 81.06 452 THR A N 1
ATOM 3401 C CA . THR A 1 452 ? 24.149 0.813 0.434 1.00 81.06 452 THR A CA 1
ATOM 3402 C C . THR A 1 452 ? 23.907 -0.392 1.347 1.00 81.06 452 THR A C 1
ATOM 3404 O O . THR A 1 452 ? 24.786 -0.756 2.126 1.00 81.06 452 THR A O 1
ATOM 3407 N N . LEU A 1 453 ? 22.765 -1.065 1.192 1.00 74.75 453 LEU A N 1
ATOM 3408 C CA . LEU A 1 453 ? 22.433 -2.314 1.877 1.00 74.75 453 LEU A CA 1
ATOM 3409 C C . LEU A 1 453 ? 23.487 -3.404 1.645 1.00 74.75 453 LEU A C 1
ATOM 3411 O O . LEU A 1 453 ? 23.936 -4.057 2.588 1.00 74.75 453 LEU A O 1
ATOM 3415 N N . VAL A 1 454 ? 23.905 -3.575 0.390 1.00 79.00 454 VAL A N 1
ATOM 3416 C CA . VAL A 1 454 ? 24.912 -4.562 -0.013 1.00 79.00 454 VAL A CA 1
ATOM 3417 C C . VAL A 1 454 ? 26.295 -4.234 0.564 1.00 79.00 454 VAL A C 1
ATOM 3419 O O . VAL A 1 454 ? 26.995 -5.116 1.064 1.00 79.00 454 VAL A O 1
ATOM 3422 N N . GLU A 1 455 ? 26.708 -2.969 0.497 1.00 78.88 455 GLU A N 1
ATOM 3423 C CA . GLU A 1 455 ? 28.077 -2.559 0.824 1.00 78.88 455 GLU A CA 1
ATOM 3424 C C . GLU A 1 455 ? 28.330 -2.342 2.317 1.00 78.88 455 GLU A C 1
ATOM 3426 O O . GLU A 1 455 ? 29.450 -2.572 2.781 1.00 78.88 455 GLU A O 1
ATOM 3431 N N . GLU A 1 456 ? 27.333 -1.874 3.072 1.00 66.81 456 GLU A N 1
ATOM 3432 C CA . GLU A 1 456 ? 27.541 -1.478 4.467 1.00 66.81 456 GLU A CA 1
ATOM 3433 C C . GLU A 1 456 ? 27.310 -2.620 5.465 1.00 66.81 456 GLU A C 1
ATOM 3435 O O . GLU A 1 456 ? 27.930 -2.591 6.527 1.00 66.81 456 GLU A O 1
ATOM 3440 N N . GLN A 1 457 ? 26.487 -3.629 5.132 1.00 53.81 457 GLN A N 1
ATOM 3441 C CA . GLN A 1 457 ? 26.189 -4.846 5.926 1.00 53.81 457 GLN A CA 1
ATOM 3442 C C . GLN A 1 457 ? 25.880 -4.627 7.434 1.00 53.81 457 GLN A C 1
ATOM 3444 O O . GLN A 1 457 ? 25.808 -5.585 8.205 1.00 53.81 457 GLN A O 1
ATOM 3449 N N . ASP A 1 458 ? 25.697 -3.383 7.892 1.00 45.53 458 ASP A N 1
ATOM 3450 C CA . ASP A 1 458 ? 25.591 -3.021 9.308 1.00 45.53 458 ASP A CA 1
ATOM 3451 C C . ASP A 1 458 ? 24.129 -3.073 9.769 1.00 45.53 458 ASP A C 1
ATOM 3453 O O . ASP A 1 458 ? 23.299 -2.241 9.393 1.00 45.53 458 ASP A O 1
ATOM 3457 N N . ARG A 1 459 ? 23.845 -4.024 10.669 1.00 41.06 459 ARG A N 1
ATOM 3458 C CA . ARG A 1 459 ? 22.549 -4.257 11.335 1.00 41.06 459 ARG A CA 1
ATOM 3459 C C . ARG A 1 459 ? 21.957 -3.027 12.035 1.00 41.06 459 ARG A C 1
ATOM 3461 O O . ARG A 1 459 ? 20.781 -3.043 12.379 1.00 41.06 459 ARG A O 1
ATOM 3468 N N . ASN A 1 460 ? 22.766 -1.999 12.307 1.00 35.28 460 ASN A N 1
ATOM 3469 C CA . ASN A 1 460 ? 22.343 -0.771 12.985 1.00 35.28 460 ASN A CA 1
ATOM 3470 C C . ASN A 1 460 ? 22.249 0.449 12.053 1.00 35.28 460 ASN A C 1
ATOM 3472 O O . ASN A 1 460 ? 21.984 1.549 12.545 1.00 35.28 460 ASN A O 1
ATOM 3476 N N . LYS A 1 461 ? 22.545 0.294 10.754 1.00 36.81 461 LYS A N 1
ATOM 3477 C CA . LYS A 1 461 ? 22.641 1.412 9.796 1.00 36.81 461 LYS A CA 1
ATOM 3478 C C . LYS A 1 461 ? 22.081 1.141 8.396 1.00 36.81 461 LYS A C 1
ATOM 3480 O O . LYS A 1 461 ? 22.014 2.090 7.623 1.00 36.81 461 LYS A O 1
ATOM 3485 N N . GLY A 1 462 ? 21.713 -0.097 8.058 1.00 41.91 462 GLY A N 1
ATOM 3486 C CA . GLY A 1 462 ? 21.185 -0.424 6.731 1.00 41.91 462 GLY A CA 1
ATOM 3487 C C . GLY A 1 462 ? 19.890 0.346 6.423 1.00 41.91 462 GLY A C 1
ATOM 3488 O O . GLY A 1 462 ? 19.004 0.363 7.278 1.00 41.91 462 GLY A O 1
ATOM 3489 N N . PRO A 1 463 ? 19.774 1.012 5.257 1.00 52.34 463 PRO A N 1
ATOM 3490 C CA . PRO A 1 463 ? 18.531 1.660 4.858 1.00 52.34 463 PRO A CA 1
ATOM 3491 C C . PRO A 1 463 ? 17.450 0.604 4.633 1.00 52.34 463 PRO A C 1
ATOM 3493 O O . PRO A 1 463 ? 17.740 -0.506 4.201 1.00 52.34 463 PRO A O 1
ATOM 3496 N N . TRP A 1 464 ? 16.200 0.941 4.919 1.00 64.31 464 TRP A N 1
ATOM 3497 C CA . TRP A 1 464 ? 15.078 0.059 4.623 1.00 64.31 464 TRP A CA 1
ATOM 3498 C C . TRP A 1 464 ? 14.892 -0.047 3.099 1.00 64.31 464 TRP A C 1
ATOM 3500 O O . TRP A 1 464 ? 15.146 0.910 2.368 1.00 64.31 464 TRP A O 1
ATOM 3510 N N . GLY A 1 465 ? 14.504 -1.220 2.597 1.00 71.38 465 GLY A N 1
ATOM 3511 C CA . GLY A 1 465 ? 14.147 -1.405 1.187 1.00 71.38 465 GLY A CA 1
ATOM 3512 C C . GLY A 1 465 ? 12.712 -0.959 0.889 1.00 71.38 465 GLY A C 1
ATOM 3513 O O . GLY A 1 465 ? 12.168 -0.069 1.540 1.00 71.38 465 GLY A O 1
ATOM 3514 N N . ILE A 1 466 ? 12.063 -1.609 -0.079 1.00 79.69 466 ILE A N 1
ATOM 3515 C CA . ILE A 1 466 ? 10.645 -1.367 -0.368 1.00 79.69 466 ILE A CA 1
ATOM 3516 C C . ILE A 1 466 ? 9.825 -2.238 0.576 1.00 79.69 466 ILE A C 1
ATOM 3518 O O . ILE A 1 466 ? 9.577 -3.396 0.291 1.00 79.69 466 ILE A O 1
ATOM 3522 N N . ASP A 1 467 ? 9.364 -1.684 1.688 1.00 70.81 467 ASP A N 1
ATOM 3523 C CA . ASP A 1 467 ? 8.550 -2.436 2.659 1.00 70.81 467 ASP A CA 1
ATOM 3524 C C . ASP A 1 467 ? 7.124 -1.858 2.774 1.00 70.81 467 ASP A C 1
ATOM 3526 O O . ASP A 1 467 ? 6.447 -1.944 3.794 1.00 70.81 467 ASP A O 1
ATOM 3530 N N . GLY A 1 468 ? 6.664 -1.174 1.721 1.00 74.56 468 GLY A N 1
ATOM 3531 C CA . GLY A 1 468 ? 5.316 -0.616 1.629 1.00 74.56 468 GLY A CA 1
ATOM 3532 C C . GLY A 1 468 ? 4.318 -1.606 1.049 1.00 74.56 468 GLY A C 1
ATOM 3533 O O . GLY A 1 468 ? 4.564 -2.186 -0.006 1.00 74.56 468 GLY A O 1
ATOM 3534 N N . SER A 1 469 ? 3.155 -1.756 1.690 1.00 81.62 469 SER A N 1
ATOM 3535 C CA . SER A 1 469 ? 2.060 -2.555 1.131 1.00 81.62 469 SER A CA 1
ATOM 3536 C C . SER A 1 469 ? 1.563 -1.913 -0.178 1.00 81.62 469 SER A C 1
ATOM 3538 O O . SER A 1 469 ? 1.155 -0.744 -0.158 1.00 81.62 469 SER A O 1
ATOM 3540 N N . PRO A 1 470 ? 1.585 -2.630 -1.316 1.00 88.56 470 PRO A N 1
ATOM 3541 C CA . PRO A 1 470 ? 1.063 -2.109 -2.571 1.00 88.56 470 PRO A CA 1
ATOM 3542 C C . PRO A 1 470 ? -0.472 -2.080 -2.565 1.00 88.56 470 PRO A C 1
ATOM 3544 O O . PRO A 1 470 ? -1.131 -2.786 -1.802 1.00 88.56 470 PRO A O 1
ATOM 3547 N N . ARG A 1 471 ? -1.054 -1.296 -3.474 1.00 89.88 471 ARG A N 1
ATOM 3548 C CA . ARG A 1 471 ? -2.486 -1.298 -3.800 1.00 89.88 471 ARG A CA 1
ATOM 3549 C C . ARG A 1 471 ? -2.672 -1.557 -5.285 1.00 89.88 471 ARG A C 1
ATOM 3551 O O . ARG A 1 471 ? -1.884 -1.076 -6.089 1.00 89.88 471 ARG A O 1
ATOM 3558 N N . VAL A 1 472 ? -3.727 -2.277 -5.647 1.00 91.75 472 VAL A N 1
ATOM 3559 C CA . VAL A 1 472 ? -4.099 -2.541 -7.041 1.00 91.75 472 VAL A CA 1
ATOM 3560 C C . VAL A 1 472 ? -5.558 -2.168 -7.245 1.00 91.75 472 VAL A C 1
ATOM 3562 O O . VAL A 1 472 ? -6.394 -2.468 -6.394 1.00 91.75 472 VAL A O 1
ATOM 3565 N N . ASP A 1 473 ? -5.850 -1.501 -8.356 1.00 93.88 473 ASP A N 1
ATOM 3566 C CA . ASP A 1 473 ? -7.204 -1.115 -8.759 1.00 93.88 473 ASP A CA 1
ATOM 3567 C C . ASP A 1 473 ? -7.250 -0.920 -10.288 1.00 93.88 473 ASP A C 1
ATOM 3569 O O . ASP A 1 473 ? -6.209 -0.901 -10.957 1.00 93.88 473 ASP A O 1
ATOM 3573 N N . ASP A 1 474 ? -8.455 -0.813 -10.843 1.00 95.12 474 ASP A N 1
ATOM 3574 C CA . ASP A 1 474 ? -8.672 -0.677 -12.281 1.00 95.12 474 ASP A CA 1
ATOM 3575 C C . ASP A 1 474 ? -8.957 0.777 -12.677 1.00 95.12 474 ASP A C 1
ATOM 3577 O O . ASP A 1 474 ? -9.820 1.454 -12.109 1.00 95.12 474 ASP A O 1
ATOM 3581 N N . PHE A 1 475 ? -8.270 1.250 -13.714 1.00 94.50 475 PHE A N 1
ATOM 3582 C CA . PHE A 1 475 ? -8.305 2.637 -14.164 1.00 94.50 475 PHE A CA 1
ATOM 3583 C C . PHE A 1 475 ? -8.485 2.738 -15.671 1.00 94.50 475 PHE A C 1
ATOM 3585 O O . PHE A 1 475 ? -7.948 1.934 -16.425 1.00 94.50 475 PHE A O 1
ATOM 3592 N N . PHE A 1 476 ? -9.208 3.764 -16.116 1.00 93.38 476 PHE A N 1
ATOM 3593 C CA . PHE A 1 476 ? -9.346 4.081 -17.534 1.00 93.38 476 PHE A CA 1
ATOM 3594 C C . PHE A 1 476 ? -8.333 5.172 -17.906 1.00 93.38 476 PHE A C 1
ATOM 3596 O O . PHE A 1 476 ? -8.592 6.360 -17.693 1.00 93.38 476 PHE A O 1
ATOM 3603 N N . ILE A 1 477 ? -7.164 4.758 -18.400 1.00 91.94 477 ILE A N 1
ATOM 3604 C CA . ILE A 1 477 ? -5.976 5.602 -18.618 1.00 91.94 477 ILE A CA 1
ATOM 3605 C C . ILE A 1 477 ? -5.295 5.278 -19.949 1.00 91.94 477 ILE A C 1
ATOM 3607 O O . ILE A 1 477 ? -5.497 4.205 -20.509 1.00 91.94 477 ILE A O 1
ATOM 3611 N N . ASP A 1 478 ? -4.496 6.210 -20.462 1.00 89.62 478 ASP A N 1
ATOM 3612 C CA . ASP A 1 478 ? -3.583 5.983 -21.577 1.00 89.62 478 ASP A CA 1
ATOM 3613 C C . ASP A 1 478 ? -2.282 5.376 -21.018 1.00 89.62 478 ASP A C 1
ATOM 3615 O O . ASP A 1 478 ? -1.514 6.086 -20.359 1.00 89.62 478 ASP A O 1
ATOM 3619 N N . PRO A 1 479 ? -2.014 4.074 -21.236 1.00 84.19 479 PRO A N 1
ATOM 3620 C CA . PRO A 1 479 ? -0.837 3.413 -20.672 1.00 84.19 479 PRO A CA 1
ATOM 3621 C C . PRO A 1 479 ? 0.485 3.915 -21.278 1.00 84.19 479 PRO A C 1
ATOM 3623 O O . PRO A 1 479 ? 1.544 3.617 -20.735 1.00 84.19 479 PRO A O 1
ATOM 3626 N N . GLN A 1 480 ? 0.449 4.678 -22.378 1.00 82.19 480 GLN A N 1
ATOM 3627 C CA . GLN A 1 480 ? 1.632 5.235 -23.046 1.00 82.19 480 GLN A CA 1
ATOM 3628 C C . GLN A 1 480 ? 1.820 6.739 -22.777 1.00 82.19 480 GLN A C 1
ATOM 3630 O O . GLN A 1 480 ? 2.711 7.376 -23.351 1.00 82.19 480 GLN A O 1
ATOM 3635 N N . ALA A 1 481 ? 1.015 7.323 -21.884 1.00 77.38 481 ALA A N 1
ATOM 3636 C CA . ALA A 1 481 ? 1.049 8.746 -21.553 1.00 77.38 481 ALA A CA 1
ATOM 3637 C C . ALA A 1 481 ? 2.438 9.238 -21.102 1.00 77.38 481 ALA A C 1
ATOM 3639 O O . ALA A 1 481 ? 2.868 10.334 -21.483 1.00 77.38 481 ALA A O 1
ATOM 3640 N N . ALA A 1 482 ? 3.141 8.432 -20.300 1.00 62.31 482 ALA A N 1
ATOM 3641 C CA . ALA A 1 482 ? 4.467 8.755 -19.776 1.00 62.31 482 ALA A CA 1
ATOM 3642 C C . ALA A 1 482 ? 5.555 8.746 -20.865 1.00 62.31 482 ALA A C 1
ATOM 3644 O O . ALA A 1 482 ? 6.392 9.649 -20.899 1.00 62.31 482 ALA A O 1
ATOM 3645 N N . GLU A 1 483 ? 5.499 7.790 -21.797 1.00 58.22 483 GLU A N 1
ATOM 3646 C CA . GLU A 1 483 ? 6.473 7.640 -22.887 1.00 58.22 483 GLU A CA 1
ATOM 3647 C C . GLU A 1 483 ? 6.306 8.713 -23.975 1.00 58.22 483 GLU A C 1
ATOM 3649 O O . GLU A 1 483 ? 7.286 9.239 -24.508 1.00 58.22 483 GLU A O 1
ATOM 3654 N N . ASN A 1 484 ? 5.060 9.080 -24.290 1.00 52.09 484 ASN A N 1
ATOM 3655 C CA . ASN A 1 484 ? 4.750 10.001 -25.387 1.00 52.09 484 ASN A CA 1
ATOM 3656 C C . ASN A 1 484 ? 4.683 11.476 -24.958 1.00 52.09 484 ASN A C 1
ATOM 3658 O O . ASN A 1 484 ? 4.611 12.368 -25.810 1.00 52.09 484 ASN A O 1
ATOM 3662 N N . GLY A 1 485 ? 4.678 11.759 -23.648 1.00 53.59 485 GLY A N 1
ATOM 3663 C CA . GLY A 1 485 ? 4.594 13.116 -23.093 1.00 53.59 485 GLY A CA 1
ATOM 3664 C C . GLY A 1 485 ? 3.312 13.879 -23.468 1.00 53.59 485 GLY A C 1
ATOM 3665 O O . GLY A 1 485 ? 3.227 15.092 -23.258 1.00 53.59 485 GLY A O 1
ATOM 3666 N N . SER A 1 486 ? 2.328 13.183 -24.038 1.00 55.97 486 SER A N 1
ATOM 3667 C CA . SER A 1 486 ? 1.058 13.697 -24.536 1.00 55.97 486 SER A CA 1
ATOM 3668 C C . SER A 1 486 ? -0.022 12.703 -24.145 1.00 55.97 486 SER A C 1
ATOM 3670 O O . SER A 1 486 ? -0.018 11.588 -24.648 1.00 55.97 486 SER A O 1
ATOM 3672 N N . THR A 1 487 ? -0.952 13.111 -23.286 1.00 65.38 487 THR A N 1
ATOM 3673 C CA . THR A 1 487 ? -2.144 12.318 -22.995 1.00 65.38 487 THR A CA 1
ATOM 3674 C C . THR A 1 487 ? -3.185 12.587 -24.064 1.00 65.38 487 THR A C 1
ATOM 3676 O O . THR A 1 487 ? -3.617 13.733 -24.241 1.00 65.38 487 THR A O 1
ATOM 3679 N N . THR A 1 488 ? -3.628 11.550 -24.775 1.00 69.44 488 THR A N 1
ATOM 3680 C CA . THR A 1 488 ? -4.920 11.644 -25.450 1.00 69.44 488 THR A CA 1
ATOM 3681 C C . THR A 1 488 ? -5.903 10.714 -24.762 1.00 69.44 488 THR A C 1
ATOM 3683 O O . THR A 1 488 ? -5.846 9.497 -24.813 1.00 69.44 488 THR A O 1
ATOM 3686 N N . CYS A 1 489 ? -6.880 11.326 -24.115 1.00 76.06 489 CYS A N 1
ATOM 3687 C CA . CYS A 1 489 ? -8.095 10.686 -23.625 1.00 76.06 489 CYS A CA 1
ATOM 3688 C C . CYS A 1 489 ? -8.802 9.760 -24.636 1.00 76.06 489 CYS A C 1
ATOM 3690 O O . CYS A 1 489 ? -9.656 8.987 -24.215 1.00 76.06 489 CYS A O 1
ATOM 3692 N N . ALA A 1 490 ? -8.512 9.858 -25.942 1.00 79.25 490 ALA A N 1
ATOM 3693 C CA . ALA A 1 490 ? -9.016 8.933 -26.953 1.00 79.25 490 ALA A CA 1
ATOM 3694 C C . ALA A 1 490 ? -8.315 7.565 -26.883 1.00 79.25 490 ALA A C 1
ATOM 3696 O O . ALA A 1 490 ? -8.973 6.552 -27.103 1.00 79.25 490 ALA A O 1
ATOM 3697 N N . ASP A 1 491 ? -7.038 7.542 -26.496 1.00 83.44 491 ASP A N 1
ATOM 3698 C CA . ASP A 1 491 ? -6.212 6.337 -26.374 1.00 83.44 491 ASP A CA 1
ATOM 3699 C C . ASP A 1 491 ? -6.429 5.608 -25.035 1.00 83.44 491 ASP A C 1
ATOM 3701 O O . ASP A 1 491 ? -6.017 4.464 -24.872 1.00 83.44 491 ASP A O 1
ATOM 3705 N N . ARG A 1 492 ? -7.158 6.223 -24.091 1.00 88.75 492 ARG A N 1
ATOM 3706 C CA . ARG A 1 492 ? -7.450 5.632 -22.777 1.00 88.75 492 ARG A CA 1
ATOM 3707 C C . ARG A 1 492 ? -8.191 4.319 -22.868 1.00 88.75 492 ARG A C 1
ATOM 3709 O O . ARG A 1 492 ? -9.234 4.255 -23.510 1.00 88.75 492 ARG A O 1
ATOM 3716 N N . GLU A 1 493 ? -7.728 3.330 -22.134 1.00 89.62 493 GLU A N 1
ATOM 3717 C CA . GLU A 1 493 ? -8.324 2.006 -22.028 1.00 89.62 493 GLU A CA 1
ATOM 3718 C C . GLU A 1 493 ? -8.283 1.529 -20.573 1.00 89.62 493 GLU A C 1
ATOM 3720 O O . GLU A 1 493 ? -7.613 2.123 -19.727 1.00 89.62 493 GLU A O 1
ATOM 3725 N N . TRP A 1 494 ? -9.053 0.489 -20.255 1.00 93.06 494 TRP A N 1
ATOM 3726 C CA . TRP A 1 494 ? -9.059 -0.069 -18.905 1.00 93.06 494 TRP A CA 1
ATOM 3727 C C . TRP A 1 494 ? -7.778 -0.853 -18.638 1.00 93.06 494 TRP A C 1
ATOM 3729 O O . TRP A 1 494 ? -7.403 -1.725 -19.422 1.00 93.06 494 TRP A O 1
ATOM 3739 N N . ARG A 1 495 ? -7.124 -0.525 -17.526 1.00 93.62 495 ARG A N 1
ATOM 3740 C CA . ARG A 1 495 ? -5.863 -1.099 -17.060 1.00 93.62 495 ARG A CA 1
ATOM 3741 C C . ARG A 1 495 ? -5.952 -1.415 -15.574 1.00 93.62 495 ARG A C 1
ATOM 3743 O O . ARG A 1 495 ? -6.527 -0.637 -14.820 1.00 93.62 495 ARG A O 1
ATOM 3750 N N . THR A 1 496 ? -5.346 -2.516 -15.149 1.00 94.69 496 THR A N 1
ATOM 3751 C CA . THR A 1 496 ? -5.127 -2.815 -13.729 1.00 94.69 496 THR A CA 1
ATOM 3752 C C . THR A 1 496 ? -3.754 -2.284 -13.342 1.00 94.69 496 THR A C 1
ATOM 3754 O O . THR A 1 496 ? -2.736 -2.756 -13.851 1.00 94.69 496 THR A O 1
ATOM 3757 N N . VAL A 1 497 ? -3.721 -1.294 -12.452 1.00 95.31 497 VAL A N 1
ATOM 3758 C CA . VAL A 1 497 ? -2.482 -0.612 -12.057 1.00 95.31 497 VAL A CA 1
ATOM 3759 C C . VAL A 1 497 ? -2.187 -0.886 -10.594 1.00 95.31 497 VAL A C 1
ATOM 3761 O O . VAL A 1 497 ? -3.050 -0.742 -9.727 1.00 95.31 497 VAL A O 1
ATOM 3764 N N . LEU A 1 498 ? -0.938 -1.251 -10.334 1.00 95.31 498 LEU A N 1
ATOM 3765 C CA . LEU A 1 498 ? -0.355 -1.341 -9.010 1.00 95.31 498 LEU A CA 1
ATOM 3766 C C . LEU A 1 498 ? 0.261 -0.003 -8.621 1.00 95.31 498 LEU A C 1
ATOM 3768 O O . LEU A 1 498 ? 0.966 0.593 -9.426 1.00 95.31 498 LEU A O 1
ATOM 3772 N N . ILE A 1 499 ? 0.060 0.428 -7.380 1.00 95.38 499 ILE A N 1
ATOM 3773 C CA . ILE A 1 499 ? 0.687 1.611 -6.793 1.00 95.38 499 ILE A CA 1
ATOM 3774 C C . ILE A 1 499 ? 1.329 1.208 -5.467 1.00 95.38 499 ILE A C 1
ATOM 3776 O O . ILE A 1 499 ? 0.656 0.652 -4.601 1.00 95.38 499 ILE A O 1
ATOM 3780 N N . GLY A 1 500 ? 2.618 1.492 -5.296 1.00 93.50 500 GLY A N 1
ATOM 3781 C CA . GLY A 1 500 ? 3.360 1.188 -4.071 1.00 93.50 500 GLY A CA 1
ATOM 3782 C C . GLY A 1 500 ? 4.121 2.398 -3.542 1.00 93.50 500 GLY A C 1
ATOM 3783 O O . GLY A 1 500 ? 4.546 3.256 -4.313 1.00 93.50 500 GLY A O 1
ATOM 3784 N N . GLY A 1 501 ? 4.274 2.474 -2.220 1.00 92.38 501 GLY A N 1
ATOM 3785 C CA . GLY A 1 501 ? 5.199 3.388 -1.545 1.00 92.38 501 GLY A CA 1
ATOM 3786 C C . GLY A 1 501 ? 6.489 2.665 -1.151 1.00 92.38 501 GLY A C 1
ATOM 3787 O O . GLY A 1 501 ? 6.508 1.442 -1.033 1.00 92.38 501 GLY A O 1
ATOM 3788 N N . TYR A 1 502 ? 7.563 3.415 -0.928 1.00 88.75 502 TYR A N 1
ATOM 3789 C CA . TYR A 1 502 ? 8.839 2.890 -0.421 1.00 88.75 502 TYR A CA 1
ATOM 3790 C C . TYR A 1 502 ? 8.866 2.699 1.104 1.00 88.75 502 TYR A C 1
ATOM 3792 O O . TYR A 1 502 ? 9.791 2.081 1.622 1.00 88.75 502 TYR A O 1
ATOM 3800 N N . ARG A 1 503 ? 7.865 3.204 1.842 1.00 83.19 503 ARG A N 1
ATOM 3801 C CA . ARG A 1 503 ? 7.839 3.189 3.314 1.00 83.19 503 ARG A CA 1
ATOM 3802 C C . ARG A 1 503 ? 9.093 3.859 3.890 1.00 83.19 503 ARG A C 1
ATOM 3804 O O . ARG A 1 503 ? 9.443 4.945 3.436 1.00 83.19 503 ARG A O 1
ATOM 3811 N N . GLU A 1 504 ? 9.739 3.255 4.884 1.00 77.94 504 GLU A N 1
ATOM 3812 C CA . GLU A 1 504 ? 10.986 3.731 5.491 1.00 77.94 504 GLU A CA 1
ATOM 3813 C C . GLU A 1 504 ? 12.183 3.656 4.526 1.00 77.94 504 GLU A C 1
ATOM 3815 O O . GLU A 1 504 ? 13.252 4.175 4.841 1.00 77.94 504 GLU A O 1
ATOM 3820 N N . GLY A 1 505 ? 12.026 3.030 3.349 1.00 76.19 505 GLY A N 1
ATOM 3821 C CA . GLY A 1 505 ? 13.042 3.069 2.298 1.00 76.19 505 GLY A CA 1
ATOM 3822 C C . GLY A 1 505 ? 13.127 4.413 1.590 1.00 76.19 505 GLY A C 1
ATOM 3823 O O . GLY A 1 505 ? 14.124 4.706 0.930 1.00 76.19 505 GLY A O 1
ATOM 3824 N N . GLY A 1 506 ? 12.110 5.264 1.760 1.00 83.94 506 GLY A N 1
ATOM 3825 C CA . GLY A 1 506 ? 12.248 6.681 1.488 1.00 83.94 506 GLY A CA 1
ATOM 3826 C C . GLY A 1 506 ? 10.995 7.399 0.978 1.00 83.94 506 GLY A C 1
ATOM 3827 O O . GLY A 1 506 ? 9.882 6.857 0.886 1.00 83.94 506 GLY A O 1
ATOM 3828 N N . PRO A 1 507 ? 11.178 8.669 0.588 1.00 90.00 507 PRO A N 1
ATOM 3829 C CA . PRO A 1 507 ? 10.108 9.542 0.132 1.00 90.00 507 PRO A CA 1
ATOM 3830 C C . PRO A 1 507 ? 9.794 9.343 -1.356 1.00 90.00 507 PRO A C 1
ATOM 3832 O O . PRO A 1 507 ? 10.362 10.002 -2.238 1.00 90.00 507 PRO A O 1
ATOM 3835 N N . GLY A 1 508 ? 8.845 8.454 -1.643 1.00 92.81 508 GLY A N 1
ATOM 3836 C CA . GLY A 1 508 ? 8.295 8.307 -2.984 1.00 92.81 508 GLY A CA 1
ATOM 3837 C C . GLY A 1 508 ? 7.291 7.172 -3.158 1.00 92.81 508 GLY A C 1
ATOM 3838 O O . GLY A 1 508 ? 7.065 6.369 -2.258 1.00 92.81 508 GLY A O 1
ATOM 3839 N N . TYR A 1 509 ? 6.680 7.156 -4.338 1.00 95.38 509 TYR A N 1
ATOM 3840 C CA . TYR A 1 509 ? 5.719 6.152 -4.787 1.00 95.38 509 TYR A CA 1
ATOM 3841 C C . TYR A 1 509 ? 6.044 5.740 -6.220 1.00 95.38 509 TYR A C 1
ATOM 3843 O O . TYR A 1 509 ? 6.715 6.470 -6.945 1.00 95.38 509 TYR A O 1
ATOM 3851 N N . TYR A 1 510 ? 5.521 4.607 -6.658 1.00 94.56 510 TYR A N 1
ATOM 3852 C CA . TYR A 1 510 ? 5.651 4.119 -8.025 1.00 94.56 510 TYR A CA 1
ATOM 3853 C C . TYR A 1 510 ? 4.334 3.512 -8.496 1.00 94.56 510 TYR A C 1
ATOM 3855 O O . TYR A 1 510 ? 3.531 3.067 -7.673 1.00 94.56 510 TYR A O 1
ATOM 3863 N N . ALA A 1 511 ? 4.124 3.484 -9.812 1.00 95.00 511 ALA A N 1
ATOM 3864 C CA . ALA A 1 511 ? 2.982 2.822 -10.423 1.00 95.00 511 ALA A CA 1
ATOM 3865 C C . ALA A 1 511 ? 3.396 1.898 -11.570 1.00 95.00 511 ALA A C 1
ATOM 3867 O O . ALA A 1 511 ? 4.191 2.287 -12.430 1.00 95.00 511 ALA A O 1
ATOM 3868 N N . LEU A 1 512 ? 2.822 0.693 -11.589 1.00 94.50 512 LEU A N 1
ATOM 3869 C CA . LEU A 1 512 ? 3.055 -0.331 -12.606 1.00 94.50 512 LEU A CA 1
ATOM 3870 C C . LEU A 1 512 ? 1.741 -0.760 -13.261 1.00 94.50 512 LEU A C 1
ATOM 3872 O O . LEU A 1 512 ? 0.772 -1.053 -12.563 1.00 94.50 512 LEU A O 1
ATOM 3876 N N . ASP A 1 513 ? 1.724 -0.881 -14.584 1.00 93.56 513 ASP A N 1
ATOM 3877 C CA . ASP A 1 513 ? 0.671 -1.610 -15.288 1.00 93.56 513 ASP A CA 1
ATOM 3878 C C . ASP A 1 513 ? 0.919 -3.117 -15.137 1.00 93.56 513 ASP A C 1
ATOM 3880 O O . ASP A 1 513 ? 1.927 -3.652 -15.611 1.00 93.56 513 ASP A O 1
ATOM 3884 N N . VAL A 1 514 ? -0.014 -3.788 -14.461 1.00 93.81 514 VAL A N 1
ATOM 3885 C CA . VAL A 1 514 ? -0.001 -5.231 -14.183 1.00 93.81 514 VAL A CA 1
ATOM 3886 C C . VAL A 1 514 ? -1.227 -5.924 -14.790 1.00 93.81 514 VAL A C 1
ATOM 3888 O O . VAL A 1 514 ? -1.671 -6.959 -14.299 1.00 93.81 514 VAL A O 1
ATOM 3891 N N . THR A 1 515 ? -1.792 -5.348 -15.857 1.00 91.38 515 THR A N 1
ATOM 3892 C CA . THR A 1 515 ? -3.071 -5.774 -16.443 1.00 91.38 515 THR A CA 1
ATOM 3893 C C . THR A 1 515 ? -3.059 -7.217 -16.924 1.00 91.38 515 THR A C 1
ATOM 3895 O O . THR A 1 515 ? -3.904 -8.001 -16.488 1.00 91.38 515 THR A O 1
ATOM 3898 N N . GLN A 1 516 ? -2.134 -7.548 -17.833 1.00 87.88 516 GLN A N 1
ATOM 3899 C CA . GLN A 1 516 ? -2.162 -8.809 -18.565 1.00 87.88 516 GLN A CA 1
ATOM 3900 C C . GLN A 1 516 ? -0.771 -9.465 -18.635 1.00 87.88 516 GLN A C 1
ATOM 3902 O O . GLN A 1 516 ? 0.067 -9.040 -19.430 1.00 87.88 516 GLN A O 1
ATOM 3907 N N . PRO A 1 517 ? -0.515 -10.508 -17.825 1.00 91.38 517 PRO A N 1
ATOM 3908 C CA . PRO A 1 517 ? 0.762 -11.224 -17.823 1.00 91.38 517 PRO A CA 1
ATOM 3909 C C . PRO A 1 517 ? 0.958 -12.185 -19.001 1.00 91.38 517 PRO A C 1
ATOM 3911 O O . PRO A 1 517 ? 2.101 -12.438 -19.387 1.00 91.38 517 PRO A O 1
ATOM 3914 N N . ASP A 1 518 ? -0.127 -12.720 -19.567 1.00 92.00 518 ASP A N 1
ATOM 3915 C CA . ASP A 1 518 ? -0.082 -13.773 -20.585 1.00 92.00 518 ASP A CA 1
ATOM 3916 C C . ASP A 1 518 ? -0.941 -13.432 -21.805 1.00 92.00 518 ASP A C 1
ATOM 3918 O O . ASP A 1 518 ? -1.958 -12.757 -21.691 1.00 92.00 518 ASP A O 1
ATOM 3922 N N . THR A 1 519 ? -0.594 -13.939 -22.982 1.00 89.88 519 THR A N 1
ATOM 3923 C CA . THR A 1 519 ? -1.522 -13.961 -24.117 1.00 89.88 519 THR A CA 1
ATOM 3924 C C . THR A 1 519 ? -2.737 -14.817 -23.763 1.00 89.88 519 THR A C 1
ATOM 3926 O O . THR A 1 519 ? -2.611 -15.791 -23.019 1.00 89.88 519 THR A O 1
ATOM 3929 N N . LEU A 1 520 ? -3.900 -14.475 -24.304 1.00 85.44 520 LEU A N 1
ATOM 3930 C CA . LEU A 1 520 ? -5.114 -15.279 -24.174 1.00 85.44 520 LEU A CA 1
ATOM 3931 C C . LEU A 1 520 ? -5.359 -16.031 -25.485 1.00 85.44 520 LEU A C 1
ATOM 3933 O O . LEU A 1 520 ? -5.086 -15.477 -26.551 1.00 85.44 520 LEU A O 1
ATOM 3937 N N . ASP A 1 521 ? -5.848 -17.266 -25.411 1.00 82.81 521 ASP A N 1
ATOM 3938 C CA . ASP A 1 521 ? -6.360 -17.970 -26.592 1.00 82.81 521 ASP A CA 1
ATOM 3939 C C . ASP A 1 521 ? -7.789 -17.526 -26.960 1.00 82.81 521 ASP A C 1
ATOM 3941 O O . ASP A 1 521 ? -8.350 -16.599 -26.367 1.00 82.81 521 ASP A O 1
ATOM 3945 N N . ASP A 1 522 ? -8.373 -18.187 -27.964 1.00 77.25 522 ASP A N 1
ATOM 3946 C CA . ASP A 1 522 ? -9.716 -17.894 -28.479 1.00 77.25 522 ASP A CA 1
ATOM 3947 C C . ASP A 1 522 ? -10.828 -18.137 -27.432 1.00 77.25 522 ASP A C 1
ATOM 3949 O O . ASP A 1 522 ? -11.940 -17.630 -27.578 1.00 77.25 522 ASP A O 1
ATOM 3953 N N . GLU A 1 523 ? -10.523 -18.867 -26.357 1.00 76.75 523 GLU A N 1
ATOM 3954 C CA . GLU A 1 523 ? -11.421 -19.201 -25.246 1.00 76.75 523 GLU A CA 1
ATOM 3955 C C . GLU A 1 523 ? -11.137 -18.338 -23.998 1.00 76.75 523 GLU A C 1
ATOM 3957 O O . GLU A 1 523 ? -11.669 -18.604 -22.920 1.00 76.75 523 GLU A O 1
ATOM 3962 N N . ASN A 1 524 ? -10.320 -17.284 -24.143 1.00 78.44 524 ASN A N 1
ATOM 3963 C CA . ASN A 1 524 ? -9.813 -16.401 -23.087 1.00 78.44 524 ASN A CA 1
ATOM 3964 C C . ASN A 1 524 ? -9.031 -17.117 -21.967 1.00 78.44 524 ASN A C 1
ATOM 3966 O O . ASN A 1 524 ? -8.921 -16.600 -20.850 1.00 78.44 524 ASN A O 1
ATOM 3970 N N . VAL A 1 525 ? -8.458 -18.289 -22.240 1.00 85.00 525 VAL A N 1
ATOM 3971 C CA . VAL A 1 525 ? -7.613 -19.008 -21.283 1.00 85.00 525 VAL A CA 1
ATOM 3972 C C . VAL A 1 525 ? -6.173 -18.468 -21.363 1.00 85.00 525 VAL A C 1
ATOM 3974 O O . VAL A 1 525 ? -5.640 -18.284 -22.463 1.00 85.00 525 VAL A O 1
ATOM 3977 N N . PRO A 1 526 ? -5.507 -18.175 -20.225 1.00 90.06 526 PRO A N 1
ATOM 3978 C CA . PRO A 1 526 ? -4.122 -17.703 -20.221 1.00 90.06 526 PRO A CA 1
ATOM 3979 C C . PRO A 1 526 ? -3.124 -18.717 -20.791 1.00 90.06 526 PRO A C 1
ATOM 3981 O O . PRO A 1 526 ? -3.079 -19.872 -20.367 1.00 90.06 526 PRO A O 1
ATOM 3984 N N . GLN A 1 527 ? -2.245 -18.244 -21.678 1.00 90.56 527 GLN A N 1
ATOM 3985 C CA . GLN A 1 527 ? -1.218 -19.038 -22.355 1.00 90.56 527 GLN A CA 1
ATOM 3986 C C . GLN A 1 527 ? 0.203 -18.601 -21.943 1.00 90.56 527 GLN A C 1
ATOM 3988 O O . GLN A 1 527 ? 0.871 -17.876 -22.688 1.00 90.56 527 GLN A O 1
ATOM 3993 N N . PRO A 1 528 ? 0.697 -19.007 -20.756 1.00 90.25 528 PRO A N 1
ATOM 3994 C CA . PRO A 1 528 ? 2.066 -18.736 -20.322 1.00 90.25 528 PRO A CA 1
ATOM 3995 C C . PRO A 1 528 ? 3.099 -19.541 -21.124 1.00 90.25 528 PRO A C 1
ATOM 3997 O O . PRO A 1 528 ? 2.840 -20.650 -21.600 1.00 90.25 528 PRO A O 1
ATOM 4000 N N . THR A 1 529 ? 4.328 -19.031 -21.197 1.00 87.31 529 THR A N 1
ATOM 4001 C CA . THR A 1 529 ? 5.470 -19.768 -21.762 1.00 87.31 529 THR A CA 1
ATOM 4002 C C . THR A 1 529 ? 6.085 -20.688 -20.705 1.00 87.31 529 THR A C 1
ATOM 4004 O O . THR A 1 529 ? 6.078 -20.378 -19.519 1.00 87.31 529 THR A O 1
ATOM 4007 N N . ALA A 1 530 ? 6.629 -21.840 -21.113 1.00 79.00 530 ALA A N 1
ATOM 4008 C CA . ALA A 1 530 ? 7.329 -22.771 -20.214 1.00 79.00 530 ALA A CA 1
ATOM 4009 C C . ALA A 1 530 ? 6.522 -23.177 -18.955 1.00 79.00 530 ALA A C 1
ATOM 4011 O O . ALA A 1 530 ? 7.084 -23.463 -17.902 1.00 79.00 530 ALA A O 1
ATOM 4012 N N . GLY A 1 531 ? 5.190 -23.208 -19.066 1.00 79.31 531 GLY A N 1
ATOM 4013 C CA . GLY A 1 531 ? 4.275 -23.607 -17.998 1.00 79.31 531 GLY A CA 1
ATOM 4014 C C . GLY A 1 531 ? 3.825 -22.465 -17.087 1.00 79.31 531 GLY A C 1
ATOM 4015 O O . GLY A 1 531 ? 2.660 -22.466 -16.711 1.00 79.31 531 GLY A O 1
ATOM 4016 N N . TYR A 1 532 ? 4.673 -21.481 -16.781 1.00 83.44 532 TYR A N 1
ATOM 4017 C CA . TYR A 1 532 ? 4.317 -20.378 -15.871 1.00 83.44 532 TYR A CA 1
ATOM 4018 C C . TYR A 1 532 ? 4.968 -19.029 -16.211 1.00 83.44 532 TYR A C 1
ATOM 4020 O O . TYR A 1 532 ? 4.530 -18.014 -15.671 1.00 83.44 532 TYR A O 1
ATOM 4028 N N . THR A 1 533 ? 5.982 -18.967 -17.077 1.00 88.00 533 THR A N 1
ATOM 4029 C CA . THR A 1 533 ? 6.629 -17.699 -17.435 1.00 88.00 533 THR A CA 1
ATOM 4030 C C . THR A 1 533 ? 5.624 -16.788 -18.149 1.00 88.00 533 THR A C 1
ATOM 4032 O O . THR A 1 533 ? 4.964 -17.254 -19.083 1.00 88.00 533 THR A O 1
ATOM 4035 N N . PRO A 1 534 ? 5.511 -15.504 -17.755 1.00 91.56 534 PRO A N 1
ATOM 4036 C CA . PRO A 1 534 ? 4.595 -14.564 -18.395 1.00 91.56 534 PRO A CA 1
ATOM 4037 C C . PRO A 1 534 ? 4.901 -14.444 -19.891 1.00 91.56 534 PRO A C 1
ATOM 4039 O O . PRO A 1 534 ? 6.001 -14.033 -20.269 1.00 91.56 534 PRO A O 1
ATOM 4042 N N . SER A 1 535 ? 3.949 -14.805 -20.753 1.00 91.88 535 SER A N 1
ATOM 4043 C CA . SER A 1 535 ? 4.154 -14.737 -22.211 1.00 91.88 535 SER A CA 1
ATOM 4044 C C . SER A 1 535 ? 4.134 -13.310 -22.757 1.00 91.88 535 SER A C 1
ATOM 4046 O O . SER A 1 535 ? 4.702 -13.063 -23.818 1.00 91.88 535 SER A O 1
ATOM 4048 N N . CYS A 1 536 ? 3.584 -12.357 -22.001 1.00 91.50 536 CYS A N 1
ATOM 4049 C CA . CYS A 1 536 ? 3.574 -10.941 -22.355 1.00 91.50 536 CYS A CA 1
ATOM 4050 C C . CYS A 1 536 ? 4.725 -10.130 -21.759 1.00 91.50 536 CYS A C 1
ATOM 4052 O O . CYS A 1 536 ? 4.687 -8.898 -21.821 1.00 91.50 536 CYS A O 1
ATOM 4054 N N . PHE A 1 537 ? 5.757 -10.787 -21.208 1.00 90.38 537 PHE A N 1
ATOM 4055 C CA . PHE A 1 537 ? 6.890 -10.089 -20.604 1.00 90.38 537 PHE A CA 1
ATOM 4056 C C . PHE A 1 537 ? 7.499 -9.073 -21.576 1.00 90.38 537 PHE A C 1
ATOM 4058 O O . PHE A 1 537 ? 7.439 -7.877 -21.326 1.00 90.38 537 PHE A O 1
ATOM 4065 N N . ASP A 1 538 ? 7.956 -9.495 -22.751 1.00 84.75 538 ASP A N 1
ATOM 4066 C CA . ASP A 1 538 ? 8.541 -8.586 -23.751 1.00 84.75 538 ASP A CA 1
ATOM 4067 C C . ASP A 1 538 ? 7.490 -7.888 -24.645 1.00 84.75 538 ASP A C 1
ATOM 4069 O O . ASP A 1 538 ? 7.821 -7.323 -25.690 1.00 84.75 538 ASP A O 1
ATOM 4073 N N . GLY A 1 539 ? 6.214 -7.911 -24.241 1.00 83.25 539 GLY A N 1
ATOM 4074 C CA . GLY A 1 539 ? 5.083 -7.509 -25.076 1.00 83.25 539 GLY A CA 1
ATOM 4075 C C . GLY A 1 539 ? 4.836 -8.487 -26.231 1.00 83.25 539 GLY A C 1
ATOM 4076 O O . GLY A 1 539 ? 5.389 -9.583 -26.276 1.00 83.25 539 GLY A O 1
ATOM 4077 N N . GLY A 1 540 ? 3.983 -8.104 -27.181 1.00 73.94 540 GLY A N 1
ATOM 4078 C CA . GLY A 1 540 ? 3.651 -8.956 -28.325 1.00 73.94 540 GLY A CA 1
ATOM 4079 C C . GLY A 1 540 ? 2.256 -8.698 -28.881 1.00 73.94 540 GLY A C 1
ATOM 4080 O O . GLY A 1 540 ? 1.510 -7.869 -28.361 1.00 73.94 540 GLY A O 1
ATOM 4081 N N . ALA A 1 541 ? 1.905 -9.422 -29.949 1.00 68.69 541 ALA A N 1
ATOM 4082 C CA . ALA A 1 541 ? 0.512 -9.501 -30.381 1.00 68.69 541 ALA A CA 1
ATOM 4083 C C . ALA A 1 541 ? -0.330 -10.065 -29.221 1.00 68.69 541 ALA A C 1
ATOM 4085 O O . ALA A 1 541 ? 0.130 -10.959 -28.517 1.00 68.69 541 ALA A O 1
ATOM 4086 N N . ASP A 1 542 ? -1.509 -9.487 -28.987 1.00 74.06 542 ASP A N 1
ATOM 4087 C CA . ASP A 1 542 ? -2.465 -9.879 -27.934 1.00 74.06 542 ASP A CA 1
ATOM 4088 C C . ASP A 1 542 ? -2.059 -9.577 -26.476 1.00 74.06 542 ASP A C 1
ATOM 4090 O O . ASP A 1 542 ? -2.857 -9.782 -25.561 1.00 74.06 542 ASP A O 1
ATOM 4094 N N . CYS A 1 543 ? -0.884 -8.974 -26.259 1.00 77.75 543 CYS A N 1
ATOM 4095 C CA . CYS A 1 543 ? -0.403 -8.505 -24.949 1.00 77.75 543 CYS A CA 1
ATOM 4096 C C . CYS A 1 543 ? -0.802 -7.061 -24.602 1.00 77.75 543 CYS A C 1
ATOM 4098 O O . CYS A 1 543 ? -0.465 -6.547 -23.537 1.00 77.75 543 CYS A O 1
ATOM 4100 N N . GLY A 1 544 ? -1.523 -6.388 -25.500 1.00 77.44 544 GLY A N 1
ATOM 4101 C CA . GLY A 1 544 ? -1.824 -4.963 -25.391 1.00 77.44 544 GLY A CA 1
ATOM 4102 C C . GLY A 1 544 ? -0.682 -4.067 -25.884 1.00 77.44 544 GLY A C 1
ATOM 4103 O O . GLY A 1 544 ? 0.234 -4.509 -26.574 1.00 77.44 544 GLY A O 1
ATOM 4104 N N . ASN A 1 545 ? -0.770 -2.775 -25.558 1.00 78.69 545 ASN A N 1
ATOM 4105 C CA . ASN A 1 545 ? 0.095 -1.727 -26.114 1.00 78.69 545 ASN A CA 1
ATOM 4106 C C . ASN A 1 545 ? 1.410 -1.522 -25.341 1.00 78.69 545 ASN A C 1
ATOM 4108 O O . ASN A 1 545 ? 2.246 -0.724 -25.765 1.00 78.69 545 ASN A O 1
ATOM 4112 N N . VAL A 1 546 ? 1.587 -2.212 -24.212 1.00 84.69 546 VAL A N 1
ATOM 4113 C CA . VAL A 1 546 ? 2.746 -2.083 -23.321 1.00 84.69 546 VAL A CA 1
ATOM 4114 C C . VAL A 1 546 ? 3.225 -3.465 -22.854 1.00 84.69 546 VAL A C 1
ATOM 4116 O O . VAL A 1 546 ? 2.406 -4.374 -22.714 1.00 84.69 546 VAL A O 1
ATOM 4119 N N . PRO A 1 547 ? 4.536 -3.661 -22.633 1.00 87.88 547 PRO A N 1
ATOM 4120 C CA . PRO A 1 547 ? 5.086 -4.925 -22.143 1.00 87.88 547 PRO A CA 1
ATOM 4121 C C . PRO A 1 547 ? 4.773 -5.144 -20.656 1.00 87.88 547 PRO A C 1
ATOM 4123 O O . PRO A 1 547 ? 4.716 -4.187 -19.890 1.00 87.88 547 PRO A O 1
ATOM 4126 N N . TYR A 1 548 ? 4.693 -6.393 -20.198 1.00 90.19 548 TYR A N 1
ATOM 4127 C CA . TYR A 1 548 ? 4.340 -6.714 -18.809 1.00 90.19 548 TYR A CA 1
ATOM 4128 C C . TYR A 1 548 ? 5.561 -6.957 -17.888 1.00 90.19 548 TYR A C 1
ATOM 4130 O O . TYR A 1 548 ? 6.465 -7.695 -18.279 1.00 90.19 548 TYR A O 1
ATOM 4138 N N . PRO A 1 549 ? 5.593 -6.436 -16.642 1.00 92.50 549 PRO A N 1
ATOM 4139 C CA . PRO A 1 549 ? 4.806 -5.306 -16.134 1.00 92.50 549 PRO A CA 1
ATOM 4140 C C . PRO A 1 549 ? 5.358 -3.981 -16.679 1.00 92.50 549 PRO A C 1
ATOM 4142 O O . PRO A 1 549 ? 6.574 -3.828 -16.788 1.00 92.50 549 PRO A O 1
ATOM 4145 N N . SER A 1 550 ? 4.517 -3.002 -17.002 1.00 90.75 550 SER A N 1
ATOM 4146 C CA . SER A 1 550 ? 5.010 -1.711 -17.519 1.00 90.75 550 SER A CA 1
ATOM 4147 C C . SER A 1 550 ? 5.201 -0.699 -16.396 1.00 90.75 550 SER A C 1
ATOM 4149 O O . SER A 1 550 ? 4.387 -0.657 -15.478 1.00 90.75 550 SER A O 1
ATOM 4151 N N . VAL A 1 551 ? 6.240 0.138 -16.459 1.00 91.62 551 VAL A N 1
ATOM 4152 C CA . VAL A 1 551 ? 6.402 1.242 -15.501 1.00 91.62 551 VAL A CA 1
ATOM 4153 C C . VAL A 1 551 ? 5.586 2.422 -16.010 1.00 91.62 551 VAL A C 1
ATOM 4155 O O . VAL A 1 551 ? 5.822 2.904 -17.109 1.00 91.62 551 VAL A O 1
ATOM 4158 N N . LEU A 1 552 ? 4.633 2.915 -15.223 1.00 90.38 552 LEU A N 1
ATOM 4159 C CA . LEU A 1 552 ? 3.895 4.123 -15.596 1.00 90.38 552 LEU A CA 1
ATOM 4160 C C . LEU A 1 552 ? 4.656 5.367 -15.143 1.00 90.38 552 LEU A C 1
ATOM 4162 O O . LEU A 1 552 ? 4.927 6.265 -15.936 1.00 90.38 552 LEU A O 1
ATOM 4166 N N . TRP A 1 553 ? 5.030 5.421 -13.866 1.00 90.69 553 TRP A N 1
ATOM 4167 C CA . TRP A 1 553 ? 5.778 6.542 -13.302 1.00 90.69 553 TRP A CA 1
ATOM 4168 C C . TRP A 1 553 ? 6.382 6.199 -11.941 1.00 90.69 553 TRP A C 1
ATOM 4170 O O . TRP A 1 553 ? 5.923 5.305 -11.231 1.00 90.69 553 TRP A O 1
ATOM 4180 N N . GLU A 1 554 ? 7.385 6.987 -11.558 1.00 91.69 554 GLU A N 1
ATOM 4181 C CA . GLU A 1 554 ? 7.888 7.099 -10.191 1.00 91.69 554 GLU A CA 1
ATOM 4182 C C . GLU A 1 554 ? 7.702 8.538 -9.709 1.00 91.69 554 GLU A C 1
ATOM 4184 O O . GLU A 1 554 ? 7.966 9.501 -10.431 1.00 91.69 554 GLU A O 1
ATOM 4189 N N . PHE A 1 555 ? 7.249 8.686 -8.472 1.00 93.25 555 PHE A N 1
ATOM 4190 C CA . PHE A 1 555 ? 6.924 9.952 -7.842 1.00 93.25 555 PHE A CA 1
ATOM 4191 C C . PHE A 1 555 ? 7.837 10.195 -6.636 1.00 93.25 555 PHE A C 1
ATOM 4193 O O . PHE A 1 555 ? 7.882 9.384 -5.719 1.00 93.25 555 PHE A O 1
ATOM 4200 N N . GLN A 1 556 ? 8.534 11.335 -6.608 1.00 92.56 556 GLN A N 1
ATOM 4201 C CA . GLN A 1 556 ? 9.391 11.762 -5.485 1.00 92.56 556 GLN A CA 1
ATOM 4202 C C . GLN A 1 556 ? 9.143 13.225 -5.070 1.00 92.56 556 GLN A C 1
ATOM 4204 O O . GLN A 1 556 ? 10.004 13.843 -4.448 1.00 92.56 556 GLN A O 1
ATOM 4209 N N . ASP A 1 557 ? 7.997 13.799 -5.454 1.00 94.38 557 ASP A N 1
ATOM 4210 C CA . ASP A 1 557 ? 7.682 15.226 -5.271 1.00 94.38 557 ASP A CA 1
ATOM 4211 C C . ASP A 1 557 ? 8.779 16.166 -5.809 1.00 94.38 557 ASP A C 1
ATOM 4213 O O . ASP A 1 557 ? 9.248 17.089 -5.142 1.00 94.38 557 ASP A O 1
ATOM 4217 N N . LYS A 1 558 ? 9.220 15.891 -7.042 1.00 91.62 558 LYS A N 1
ATOM 4218 C CA . LYS A 1 558 ? 10.220 16.682 -7.763 1.00 91.62 558 LYS A CA 1
ATOM 4219 C C . LYS A 1 558 ? 9.571 17.486 -8.881 1.00 91.62 558 LYS A C 1
ATOM 4221 O O . LYS A 1 558 ? 8.610 17.037 -9.501 1.00 91.62 558 LYS A O 1
ATOM 4226 N N . GLN A 1 559 ? 10.131 18.656 -9.169 1.00 91.25 559 GLN A N 1
ATOM 4227 C CA . GLN A 1 559 ? 9.728 19.485 -10.302 1.00 91.25 559 GLN A CA 1
ATOM 4228 C C . GLN A 1 559 ? 10.947 20.063 -11.008 1.00 91.25 559 GLN A C 1
ATOM 4230 O O . GLN A 1 559 ? 11.919 20.458 -10.365 1.00 91.25 559 GLN A O 1
ATOM 4235 N N . SER A 1 560 ? 10.854 20.205 -12.328 1.00 89.81 560 SER A N 1
ATOM 4236 C CA . SER A 1 560 ? 11.858 20.933 -13.097 1.00 89.81 560 SER A CA 1
ATOM 4237 C C . SER A 1 560 ? 11.772 22.435 -12.829 1.00 89.81 560 SER A C 1
ATOM 4239 O O . SER A 1 560 ? 10.752 23.084 -13.091 1.00 89.81 560 SER A O 1
ATOM 4241 N N . VAL A 1 561 ? 12.856 23.005 -12.305 1.00 91.88 561 VAL A N 1
ATOM 4242 C CA . VAL A 1 561 ? 12.932 24.402 -11.874 1.00 91.88 561 VAL A CA 1
ATOM 4243 C C . VAL A 1 561 ? 14.063 25.130 -12.586 1.00 91.88 561 VAL A C 1
ATOM 4245 O O . VAL A 1 561 ? 15.195 24.652 -12.684 1.00 91.88 561 VAL A O 1
ATOM 4248 N N . GLN A 1 562 ? 13.768 26.339 -13.062 1.00 91.12 562 GLN A N 1
ATOM 4249 C CA . GLN A 1 562 ? 14.774 27.195 -13.673 1.00 91.12 562 GLN A CA 1
ATOM 4250 C C . GLN A 1 562 ? 15.604 27.892 -12.593 1.00 91.12 562 GLN A C 1
ATOM 4252 O O . GLN A 1 562 ? 15.170 28.876 -11.992 1.00 91.12 562 GLN A O 1
ATOM 4257 N N . VAL A 1 563 ? 16.830 27.418 -12.380 1.00 89.19 563 VAL A N 1
ATOM 4258 C CA . VAL A 1 563 ? 17.750 27.991 -11.381 1.00 89.19 563 VAL A CA 1
ATOM 4259 C C . VAL A 1 563 ? 18.592 29.141 -11.926 1.00 89.19 563 VAL A C 1
ATOM 4261 O O . VAL A 1 563 ? 19.091 29.976 -11.172 1.00 89.19 563 VAL A O 1
ATOM 4264 N N . SER A 1 564 ? 18.736 29.223 -13.248 1.00 89.19 564 SER A N 1
ATOM 4265 C CA . SER A 1 564 ? 19.276 30.392 -13.944 1.00 89.19 564 SER A CA 1
ATOM 4266 C C . SER A 1 564 ? 18.802 30.410 -15.398 1.00 89.19 564 SER A C 1
ATOM 4268 O O . SER A 1 564 ? 18.188 29.456 -15.868 1.00 89.19 564 SER A O 1
ATOM 4270 N N . ALA A 1 565 ? 19.039 31.508 -16.121 1.00 90.62 565 ALA A N 1
ATOM 4271 C CA . ALA A 1 565 ? 18.530 31.676 -17.482 1.00 90.62 565 ALA A CA 1
ATOM 4272 C C . ALA A 1 565 ? 18.942 30.505 -18.398 1.00 90.62 565 ALA A C 1
ATOM 4274 O O . ALA A 1 565 ? 20.109 30.368 -18.757 1.00 90.62 565 ALA A O 1
ATOM 4275 N N . GLY A 1 566 ? 17.963 29.679 -18.784 1.00 89.19 566 GLY A N 1
ATOM 4276 C CA . GLY A 1 566 ? 18.162 28.512 -19.649 1.00 89.19 566 GLY A CA 1
ATOM 4277 C C . GLY A 1 566 ? 18.712 27.253 -18.966 1.00 89.19 566 GLY A C 1
ATOM 4278 O O . GLY A 1 566 ? 18.887 26.257 -19.657 1.00 89.19 566 GLY A O 1
ATOM 4279 N N . ILE A 1 567 ? 18.956 27.267 -17.651 1.00 90.00 567 ILE A N 1
ATOM 4280 C CA . ILE A 1 567 ? 19.406 26.095 -16.885 1.00 90.00 567 ILE A CA 1
ATOM 4281 C C . ILE A 1 567 ? 18.255 25.611 -16.005 1.00 90.00 567 ILE A C 1
ATOM 4283 O O . ILE A 1 567 ? 17.788 26.346 -15.130 1.00 90.00 567 ILE A O 1
ATOM 4287 N N . TRP A 1 568 ? 17.835 24.373 -16.248 1.00 88.94 568 TRP A N 1
ATOM 4288 C CA . TRP A 1 568 ? 16.779 23.671 -15.528 1.00 88.94 568 TRP A CA 1
ATOM 4289 C C . TRP A 1 568 ? 17.379 22.483 -14.792 1.00 88.94 568 TRP A C 1
ATOM 4291 O O . TRP A 1 568 ? 18.240 21.799 -15.345 1.00 88.94 568 TRP A O 1
ATOM 4301 N N . ILE A 1 569 ? 16.942 22.269 -13.559 1.00 89.38 569 ILE A N 1
ATOM 4302 C CA . ILE A 1 569 ? 17.277 21.085 -12.769 1.00 89.38 569 ILE A CA 1
ATOM 4303 C C . ILE A 1 569 ? 16.014 20.598 -12.070 1.00 89.38 569 ILE A C 1
ATOM 4305 O O . ILE A 1 569 ? 15.150 21.412 -11.733 1.00 89.38 569 ILE A O 1
ATOM 4309 N N . ASP A 1 570 ? 15.918 19.295 -11.843 1.00 88.44 570 ASP A N 1
ATOM 4310 C CA . ASP A 1 570 ? 14.830 18.734 -11.054 1.00 88.44 570 ASP A CA 1
ATOM 4311 C C . ASP A 1 570 ? 15.162 18.902 -9.574 1.00 88.44 570 ASP A C 1
ATOM 4313 O O . ASP A 1 570 ? 16.192 18.430 -9.089 1.00 88.44 570 ASP A O 1
ATOM 4317 N N . LEU A 1 571 ? 14.313 19.650 -8.876 1.00 91.38 571 LEU A N 1
ATOM 4318 C CA . LEU A 1 571 ? 14.438 19.909 -7.450 1.00 91.38 571 LEU A CA 1
ATOM 4319 C C . LEU A 1 571 ? 13.363 19.150 -6.695 1.00 91.38 571 LEU A C 1
ATOM 4321 O O . LEU A 1 571 ? 12.208 19.126 -7.119 1.00 91.38 571 LEU A O 1
ATOM 4325 N N . GLU A 1 572 ? 13.745 18.612 -5.544 1.00 91.81 572 GLU A N 1
ATOM 4326 C CA . GLU A 1 572 ? 12.796 18.229 -4.503 1.00 91.81 572 GLU A CA 1
ATOM 4327 C C . GLU A 1 572 ? 12.048 19.479 -4.039 1.00 91.81 572 GLU A C 1
ATOM 4329 O O . GLU A 1 572 ? 12.643 20.552 -3.871 1.00 91.81 572 GLU A O 1
ATOM 4334 N N . LEU A 1 573 ? 10.728 19.365 -3.923 1.00 93.75 573 LEU A N 1
ATOM 4335 C CA . LEU A 1 573 ? 9.884 20.495 -3.579 1.00 93.75 573 LEU A CA 1
ATOM 4336 C C . LEU A 1 573 ? 9.873 20.745 -2.064 1.00 93.75 573 LEU A C 1
ATOM 4338 O O . LEU A 1 573 ? 9.691 19.827 -1.270 1.00 93.75 573 LEU A O 1
ATOM 4342 N N . ASP A 1 574 ? 10.070 22.013 -1.709 1.00 92.88 574 ASP A N 1
ATOM 4343 C CA . ASP A 1 574 ? 9.897 22.618 -0.382 1.00 92.88 574 ASP A CA 1
ATOM 4344 C C . ASP A 1 574 ? 8.973 23.831 -0.582 1.00 92.88 574 ASP A C 1
ATOM 4346 O O . ASP A 1 574 ? 9.427 24.974 -0.721 1.00 92.88 574 ASP A O 1
ATOM 4350 N N . GLU A 1 575 ? 7.675 23.572 -0.762 1.00 93.12 575 GLU A N 1
ATOM 4351 C CA . GLU A 1 575 ? 6.655 24.589 -1.037 1.00 93.12 575 GLU A CA 1
ATOM 4352 C C . GLU A 1 575 ? 6.315 25.418 0.208 1.00 93.12 575 GLU A C 1
ATOM 4354 O O . GLU A 1 575 ? 5.811 26.538 0.077 1.00 93.12 575 GLU A O 1
ATOM 4359 N N . ASP A 1 576 ? 6.615 24.914 1.410 1.00 89.88 576 ASP A N 1
ATOM 4360 C CA . ASP A 1 576 ? 6.414 25.656 2.655 1.00 89.88 576 ASP A CA 1
ATOM 4361 C C . ASP A 1 576 ? 7.635 26.477 3.127 1.00 89.88 576 ASP A C 1
ATOM 4363 O O . ASP A 1 576 ? 7.535 27.264 4.081 1.00 89.88 576 ASP A O 1
ATOM 4367 N N . LEU A 1 577 ? 8.742 26.384 2.385 1.00 92.00 577 LEU A N 1
ATOM 4368 C CA . LEU A 1 577 ? 9.977 27.150 2.526 1.00 92.00 577 LEU A CA 1
ATOM 4369 C C . LEU A 1 577 ? 10.644 26.961 3.893 1.00 92.00 577 LEU A C 1
ATOM 4371 O O . LEU A 1 577 ? 1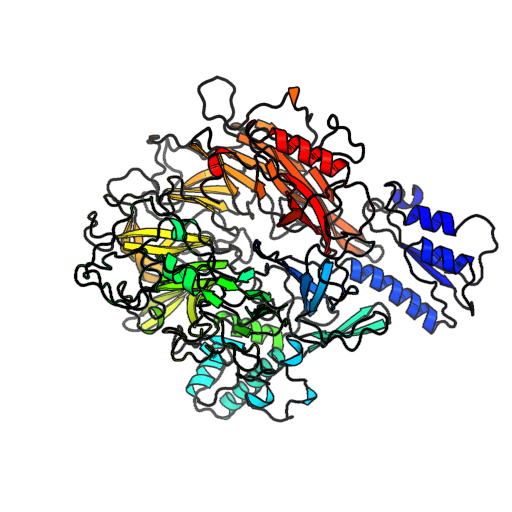1.207 27.920 4.453 1.00 92.00 577 LEU A O 1
ATOM 4375 N N . ASN A 1 578 ? 10.579 25.752 4.441 1.00 87.25 578 ASN A N 1
ATOM 4376 C CA . ASN A 1 578 ? 11.145 25.406 5.742 1.00 87.25 578 ASN A CA 1
ATOM 4377 C C . ASN A 1 578 ? 12.590 24.855 5.666 1.00 87.25 578 ASN A C 1
ATOM 4379 O O . ASN A 1 578 ? 13.194 24.633 6.715 1.00 87.25 578 ASN A O 1
ATOM 4383 N N . ASN A 1 579 ? 13.167 24.768 4.459 1.00 87.31 579 ASN A N 1
ATOM 4384 C CA . ASN A 1 579 ? 14.459 24.160 4.107 1.00 87.31 579 ASN A CA 1
ATOM 4385 C C . ASN A 1 579 ? 14.488 22.623 4.125 1.00 87.31 579 ASN A C 1
ATOM 4387 O O . ASN A 1 579 ? 15.574 22.044 4.097 1.00 87.31 579 ASN A O 1
ATOM 4391 N N . GLU A 1 580 ? 13.337 21.976 4.145 1.00 86.38 580 GLU A N 1
ATOM 4392 C CA . GLU A 1 580 ? 13.163 20.533 4.096 1.00 86.38 580 GLU A CA 1
ATOM 4393 C C . GLU A 1 580 ? 12.217 20.184 2.949 1.00 86.38 580 GLU A C 1
ATOM 4395 O O . GLU A 1 580 ? 11.321 20.946 2.603 1.00 86.38 580 GLU A O 1
ATOM 4400 N N . ARG A 1 581 ? 12.407 19.010 2.353 1.00 89.56 581 ARG A N 1
ATOM 4401 C CA . ARG A 1 581 ? 11.468 18.493 1.353 1.00 89.56 581 ARG A CA 1
ATOM 4402 C C . ARG A 1 581 ? 10.079 18.262 1.962 1.00 89.56 581 ARG A C 1
ATOM 4404 O O . ARG A 1 581 ? 9.967 17.783 3.091 1.00 89.56 581 ARG A O 1
ATOM 4411 N N . ASP A 1 582 ? 9.030 18.512 1.187 1.00 92.62 582 ASP A N 1
ATOM 4412 C CA . ASP A 1 582 ? 7.644 18.385 1.652 1.00 92.62 582 ASP A CA 1
ATOM 4413 C C . ASP A 1 582 ? 7.217 16.915 1.828 1.00 92.62 582 ASP A C 1
ATOM 4415 O O . ASP A 1 582 ? 6.498 16.569 2.770 1.00 92.62 582 ASP A O 1
ATOM 4419 N N . LEU A 1 583 ? 7.626 16.039 0.903 1.00 94.00 583 LEU A N 1
ATOM 4420 C CA . LEU A 1 583 ? 7.352 14.600 0.955 1.00 94.00 583 LEU A CA 1
ATOM 4421 C C . LEU A 1 583 ? 8.359 13.900 1.875 1.00 94.00 583 LEU A C 1
ATOM 4423 O O . LEU A 1 583 ? 9.562 13.941 1.613 1.00 94.00 583 LEU A O 1
ATOM 4427 N N . GLY A 1 584 ? 7.856 13.252 2.924 1.00 91.44 584 GLY A N 1
ATOM 4428 C CA . GLY A 1 584 ? 8.613 12.343 3.782 1.00 91.44 584 GLY A CA 1
ATOM 4429 C C . GLY A 1 584 ? 8.482 10.885 3.337 1.00 91.44 584 GLY A C 1
ATOM 4430 O O . GLY A 1 584 ? 7.921 10.592 2.281 1.00 91.44 584 GLY A O 1
ATOM 4431 N N . ASP A 1 585 ? 8.990 9.978 4.162 1.00 88.56 585 ASP A N 1
ATOM 4432 C CA . ASP A 1 585 ? 8.909 8.534 3.976 1.00 88.56 585 ASP A CA 1
ATOM 4433 C C . ASP A 1 585 ? 7.460 8.104 3.814 1.00 88.56 585 ASP A C 1
ATOM 4435 O O . ASP A 1 585 ? 6.590 8.487 4.602 1.00 88.56 585 ASP A O 1
ATOM 4439 N N . SER A 1 586 ? 7.197 7.309 2.784 1.00 91.88 586 SER A N 1
ATOM 4440 C CA . SER A 1 586 ? 5.855 6.993 2.275 1.00 91.88 586 SER A CA 1
ATOM 4441 C C . SER A 1 586 ? 5.109 5.985 3.162 1.00 91.88 586 SER A C 1
ATOM 4443 O O . SER A 1 586 ? 4.785 4.867 2.770 1.00 91.88 586 SER A O 1
ATOM 4445 N N . TRP A 1 587 ? 4.844 6.390 4.406 1.00 87.69 587 TRP A N 1
ATOM 4446 C CA . TRP A 1 587 ? 4.107 5.612 5.402 1.00 87.69 587 TRP A CA 1
ATOM 4447 C C . TRP A 1 587 ? 2.636 5.411 5.039 1.00 87.69 587 TRP A C 1
ATOM 4449 O O . TRP A 1 587 ? 2.090 4.331 5.288 1.00 87.69 587 TRP A O 1
ATOM 4459 N N . SER A 1 588 ? 2.042 6.444 4.439 1.00 92.50 588 SER A N 1
ATOM 4460 C CA . SER A 1 588 ? 0.662 6.467 3.956 1.00 92.50 588 SER A CA 1
ATOM 4461 C C . SER A 1 588 ? 0.551 5.566 2.730 1.00 92.50 588 SER A C 1
ATOM 4463 O O . SER A 1 588 ? 1.300 5.744 1.772 1.00 92.50 588 SER A O 1
ATOM 4465 N N . LYS A 1 589 ? -0.360 4.593 2.723 1.00 90.94 589 LYS A N 1
ATOM 4466 C CA . LYS A 1 589 ? -0.659 3.842 1.502 1.00 90.94 589 LYS A CA 1
ATOM 4467 C C . LYS A 1 589 ? -1.538 4.719 0.607 1.00 90.94 589 LYS A C 1
ATOM 4469 O O . LYS A 1 589 ? -2.365 5.509 1.072 1.00 90.94 589 LYS A O 1
ATOM 4474 N N . ALA A 1 590 ? -1.348 4.600 -0.704 1.00 93.88 590 ALA A N 1
ATOM 4475 C CA . ALA A 1 590 ? -2.125 5.374 -1.660 1.00 93.88 590 ALA A CA 1
ATOM 4476 C C . ALA A 1 590 ? -3.573 4.868 -1.716 1.00 93.88 590 ALA A C 1
ATOM 4478 O O . ALA A 1 590 ? -3.812 3.701 -2.011 1.00 93.88 590 ALA A O 1
ATOM 4479 N N . THR A 1 591 ? -4.542 5.753 -1.501 1.00 94.88 591 THR A N 1
ATOM 4480 C CA . THR A 1 591 ? -5.960 5.503 -1.786 1.00 94.88 591 THR A CA 1
ATOM 4481 C C . THR A 1 591 ? -6.281 5.940 -3.207 1.00 94.88 591 THR A C 1
ATOM 4483 O O . THR A 1 591 ? -5.801 6.968 -3.673 1.00 94.88 591 THR A O 1
ATOM 4486 N N . THR A 1 592 ? -7.108 5.180 -3.911 1.00 94.94 592 THR A N 1
ATOM 4487 C CA . THR A 1 592 ? -7.434 5.422 -5.318 1.00 94.94 592 THR A CA 1
ATOM 4488 C C . THR A 1 592 ? -8.873 5.896 -5.472 1.00 94.94 592 THR A C 1
ATOM 4490 O O . THR A 1 592 ? -9.737 5.601 -4.646 1.00 94.94 592 THR A O 1
ATOM 4493 N N . GLY A 1 593 ? -9.149 6.647 -6.534 1.00 93.25 593 GLY A N 1
ATOM 4494 C CA . GLY A 1 593 ? -10.521 6.913 -6.946 1.00 93.25 593 GLY A CA 1
ATOM 4495 C C . GLY A 1 593 ? -10.619 7.875 -8.115 1.00 93.25 593 GLY A C 1
ATOM 4496 O O . GLY A 1 593 ? -9.634 8.175 -8.789 1.00 93.25 593 GLY A O 1
ATOM 4497 N N . ARG A 1 594 ? -11.837 8.342 -8.378 1.00 92.19 594 ARG A N 1
ATOM 4498 C CA . ARG A 1 594 ? -12.169 9.133 -9.561 1.00 92.19 594 ARG A CA 1
ATOM 4499 C C . ARG A 1 594 ? -12.683 10.506 -9.158 1.00 92.19 594 ARG A C 1
ATOM 4501 O O . ARG A 1 594 ? -13.522 10.633 -8.270 1.00 92.19 594 ARG A O 1
ATOM 4508 N N . ILE A 1 595 ? -12.201 11.535 -9.842 1.00 90.94 595 ILE A N 1
ATOM 4509 C CA . ILE A 1 595 ? -12.661 12.915 -9.682 1.00 90.94 595 ILE A CA 1
ATOM 4510 C C . ILE A 1 595 ? -13.107 13.490 -11.025 1.00 90.94 595 ILE A C 1
ATOM 4512 O O . ILE A 1 595 ? -12.696 13.027 -12.093 1.00 90.94 595 ILE A O 1
ATOM 4516 N N . ARG A 1 596 ? -13.934 14.534 -10.963 1.00 86.50 596 ARG A N 1
ATOM 4517 C CA . ARG A 1 596 ? -14.387 15.283 -12.134 1.00 86.50 596 ARG A CA 1
ATOM 4518 C C . ARG A 1 596 ? -13.706 16.643 -12.197 1.00 86.50 596 ARG A C 1
ATOM 4520 O O . ARG A 1 596 ? -13.807 17.445 -11.267 1.00 86.50 596 ARG A O 1
ATOM 4527 N N . VAL A 1 597 ? -13.058 16.920 -13.322 1.00 86.56 597 VAL A N 1
ATOM 4528 C CA . VAL A 1 597 ? -12.285 18.145 -13.548 1.00 86.56 597 VAL A CA 1
ATOM 4529 C C . VAL A 1 597 ? -12.693 18.843 -14.846 1.00 86.56 597 VAL A C 1
ATOM 4531 O O . VAL A 1 597 ? -13.399 18.282 -15.678 1.00 86.56 597 VAL A O 1
ATOM 4534 N N . CYS A 1 598 ? -12.248 20.079 -15.038 1.00 83.38 598 CYS A N 1
ATOM 4535 C CA . CYS A 1 598 ? -12.273 20.802 -16.308 1.00 83.38 598 CYS A CA 1
ATOM 4536 C C . CYS A 1 598 ? -10.938 21.532 -16.510 1.00 83.38 598 CYS A C 1
ATOM 4538 O O . CYS A 1 598 ? -10.329 21.990 -15.544 1.00 83.38 598 CYS A O 1
ATOM 4540 N N . THR A 1 599 ? -10.498 21.673 -17.760 1.00 76.50 599 THR A N 1
ATOM 4541 C CA . THR A 1 599 ? -9.238 22.345 -18.151 1.00 76.50 599 THR A CA 1
ATOM 4542 C C . THR A 1 599 ? -9.474 23.651 -18.933 1.00 76.50 599 THR A C 1
ATOM 4544 O O . THR A 1 599 ? -8.526 24.291 -19.389 1.00 76.50 599 THR A O 1
ATOM 4547 N N . GLY A 1 600 ? -10.745 24.044 -19.116 1.00 69.56 600 GLY A N 1
ATOM 4548 C CA . GLY A 1 600 ? -11.192 25.121 -20.010 1.00 69.56 600 GLY A CA 1
ATOM 4549 C C . GLY A 1 600 ? -12.302 26.011 -19.431 1.00 69.56 600 GLY A C 1
ATOM 4550 O O . GLY A 1 600 ? -12.221 26.453 -18.291 1.00 69.56 600 GLY A O 1
ATOM 4551 N N . ALA A 1 601 ? -13.345 26.326 -20.210 1.00 64.62 601 ALA A N 1
ATOM 4552 C CA . ALA A 1 601 ? -14.402 27.256 -19.784 1.00 64.62 601 ALA A CA 1
ATOM 4553 C C . ALA A 1 601 ? -15.400 26.650 -18.770 1.00 64.62 601 ALA A C 1
ATOM 4555 O O . ALA A 1 601 ? -16.243 27.378 -18.242 1.00 64.62 601 ALA A O 1
ATOM 4556 N N . CYS A 1 602 ? -15.263 25.354 -18.458 1.00 67.81 602 CYS A N 1
ATOM 4557 C CA . CYS A 1 602 ? -15.983 24.623 -17.409 1.00 67.81 602 CYS A CA 1
ATOM 4558 C C . CYS A 1 602 ? -17.511 24.663 -17.565 1.00 67.81 602 CYS A C 1
ATOM 4560 O O . CYS A 1 602 ? -18.241 25.009 -16.635 1.00 67.81 602 CYS A O 1
ATOM 4562 N N . GLY A 1 603 ? -18.003 24.295 -18.751 1.00 62.66 603 GLY A N 1
ATOM 4563 C CA . GLY A 1 603 ? -19.409 23.934 -18.971 1.00 62.66 603 GLY A CA 1
ATOM 4564 C C . GLY A 1 603 ? -19.682 22.437 -18.764 1.00 62.66 603 GLY A C 1
ATOM 4565 O O . GLY A 1 603 ? -18.760 21.629 -18.737 1.00 62.66 603 GLY A O 1
ATOM 4566 N N . ALA A 1 604 ? -20.962 22.042 -18.713 1.00 58.78 604 ALA A N 1
ATOM 4567 C CA . ALA A 1 604 ? -21.378 20.643 -18.507 1.00 58.78 604 ALA A CA 1
ATOM 4568 C C . ALA A 1 604 ? -20.876 19.641 -19.570 1.00 58.78 604 ALA A C 1
ATOM 4570 O O . ALA A 1 604 ? -20.863 18.444 -19.311 1.00 58.78 604 ALA A O 1
ATOM 4571 N N . ASN A 1 605 ? -20.446 20.127 -20.740 1.00 60.31 605 ASN A N 1
ATOM 4572 C CA . ASN A 1 605 ? -19.896 19.316 -21.834 1.00 60.31 605 ASN A CA 1
ATOM 4573 C C . ASN A 1 605 ? -18.361 19.419 -21.947 1.00 60.31 605 ASN A C 1
ATOM 4575 O O . ASN A 1 605 ? -17.789 18.928 -22.914 1.00 60.31 605 ASN A O 1
ATOM 4579 N N . GLU A 1 606 ? -17.702 20.094 -21.002 1.00 67.38 606 GLU A N 1
ATOM 4580 C CA . GLU A 1 606 ? -16.250 20.337 -20.985 1.00 67.38 606 GLU A CA 1
ATOM 4581 C C . GLU A 1 606 ? -15.586 19.737 -19.735 1.00 67.38 606 GLU A C 1
ATOM 4583 O O . GLU A 1 606 ? -14.508 20.170 -19.323 1.00 67.38 606 GLU A O 1
ATOM 4588 N N . THR A 1 607 ? -16.251 18.771 -19.097 1.00 77.25 607 THR A N 1
ATOM 4589 C CA . THR A 1 607 ? -15.686 18.035 -17.969 1.00 77.25 607 THR A CA 1
ATOM 4590 C C . THR A 1 607 ? -14.975 16.787 -18.438 1.00 77.25 607 THR A C 1
ATOM 4592 O O . THR A 1 607 ? -15.439 16.093 -19.342 1.00 77.25 607 THR A O 1
ATOM 4595 N N . GLU A 1 608 ? -13.901 16.466 -17.745 1.00 81.88 608 GLU A N 1
ATOM 4596 C CA . GLU A 1 608 ? -13.105 15.277 -17.943 1.00 81.88 608 GLU A CA 1
ATOM 4597 C C . GLU A 1 608 ? -12.974 14.542 -16.613 1.00 81.88 608 GLU A C 1
ATOM 4599 O O . GLU A 1 608 ? -12.958 15.155 -15.543 1.00 81.88 608 GLU A O 1
ATOM 4604 N N . ASP A 1 609 ? -12.887 13.223 -16.677 1.00 87.44 609 ASP A N 1
ATOM 4605 C CA . ASP A 1 609 ? -12.613 12.423 -15.495 1.00 87.44 609 ASP A CA 1
ATOM 4606 C C . ASP A 1 609 ? -11.105 12.235 -15.337 1.00 87.44 609 ASP A C 1
ATOM 4608 O O . ASP A 1 609 ? -10.370 12.089 -16.320 1.00 87.44 609 ASP A O 1
ATOM 4612 N N . ARG A 1 610 ? -10.644 12.237 -14.089 1.00 89.38 610 ARG A N 1
ATOM 4613 C CA . ARG A 1 610 ? -9.278 11.865 -13.720 1.00 89.38 610 ARG A CA 1
ATOM 4614 C C . ARG A 1 610 ? -9.339 10.766 -12.678 1.00 89.38 610 ARG A C 1
ATOM 4616 O O . ARG A 1 610 ? -10.088 10.880 -11.706 1.00 89.38 610 ARG A O 1
ATOM 4623 N N . PHE A 1 611 ? -8.541 9.730 -12.889 1.00 94.75 611 PHE A N 1
ATOM 4624 C CA . PHE A 1 611 ? -8.264 8.727 -11.874 1.00 94.75 611 PHE A CA 1
ATOM 4625 C C . PHE A 1 611 ? -7.039 9.170 -11.089 1.00 94.75 611 PHE A C 1
ATOM 4627 O O . PHE A 1 611 ? -6.056 9.631 -11.668 1.00 94.75 611 PHE A O 1
ATOM 4634 N N . VAL A 1 612 ? -7.127 9.102 -9.767 1.00 96.19 612 VAL A N 1
ATOM 4635 C CA . VAL A 1 612 ? -6.154 9.729 -8.881 1.00 96.19 612 VAL A CA 1
ATOM 4636 C C . VAL A 1 612 ? -5.716 8.794 -7.769 1.00 96.19 612 VAL A C 1
ATOM 4638 O O . VAL A 1 612 ? -6.524 8.049 -7.217 1.00 96.19 612 VAL A O 1
ATOM 4641 N N . ALA A 1 613 ? -4.436 8.886 -7.427 1.00 97.44 613 ALA A N 1
ATOM 4642 C CA . ALA A 1 613 ? -3.849 8.337 -6.219 1.00 97.44 613 ALA A CA 1
ATOM 4643 C C . ALA A 1 613 ? -3.760 9.451 -5.170 1.00 97.44 613 ALA A C 1
ATOM 4645 O O . ALA A 1 613 ? -3.258 10.538 -5.453 1.00 97.44 613 ALA A O 1
ATOM 4646 N N . ILE A 1 614 ? -4.267 9.200 -3.969 1.00 97.94 614 ILE A N 1
ATOM 4647 C CA . ILE A 1 614 ? -4.391 10.154 -2.869 1.00 97.94 614 ILE A CA 1
ATOM 4648 C C . ILE A 1 614 ? -3.635 9.596 -1.678 1.00 97.94 614 ILE A C 1
ATOM 4650 O O . ILE A 1 614 ? -3.915 8.487 -1.232 1.00 97.94 614 ILE A O 1
ATOM 4654 N N . PHE A 1 615 ? -2.700 10.368 -1.142 1.00 97.75 615 PHE A N 1
ATOM 4655 C CA . PHE A 1 615 ? -1.888 9.932 -0.014 1.00 97.75 615 PHE A CA 1
ATOM 4656 C C . PHE A 1 615 ? -1.452 11.107 0.853 1.00 97.75 615 PHE A C 1
ATOM 4658 O O . PHE A 1 615 ? -1.376 12.263 0.419 1.00 97.75 615 PHE A O 1
ATOM 4665 N N . GLY A 1 616 ? -1.178 10.793 2.113 1.00 96.12 616 GLY A N 1
ATOM 4666 C CA . GLY A 1 616 ? -0.497 11.687 3.025 1.00 96.12 616 GLY A CA 1
ATOM 4667 C C . GLY A 1 616 ? 0.975 11.838 2.656 1.00 96.12 616 GLY A C 1
ATOM 4668 O O . GLY A 1 616 ? 1.578 10.971 2.026 1.00 96.12 616 GLY A O 1
ATOM 4669 N N . GLY A 1 617 ? 1.576 12.946 3.070 1.00 93.88 617 GLY A N 1
ATOM 4670 C CA . GLY A 1 617 ? 2.980 13.243 2.817 1.00 93.88 617 GLY A CA 1
ATOM 4671 C C . GLY A 1 617 ? 3.947 12.327 3.555 1.00 93.88 617 GLY A C 1
ATOM 4672 O O . GLY A 1 617 ? 5.151 12.487 3.381 1.00 93.88 617 GLY A O 1
ATOM 4673 N N . GLY A 1 618 ? 3.446 11.393 4.364 1.00 92.12 618 GLY A N 1
ATOM 4674 C CA . GLY A 1 618 ? 4.266 10.413 5.045 1.00 92.12 618 GLY A CA 1
ATOM 4675 C C . GLY A 1 618 ? 4.840 10.937 6.354 1.00 92.12 618 GLY A C 1
ATOM 4676 O O . GLY A 1 618 ? 4.228 11.785 7.009 1.00 92.12 618 GLY A O 1
ATOM 4677 N N . LEU A 1 619 ? 6.000 10.414 6.742 1.00 85.38 619 LEU A N 1
ATOM 4678 C CA . LEU A 1 619 ? 6.692 10.740 7.989 1.00 85.38 619 LEU A CA 1
ATOM 4679 C C . LEU A 1 619 ? 8.097 11.284 7.695 1.00 85.38 619 LEU A C 1
ATOM 4681 O O . LEU A 1 619 ? 8.754 10.840 6.764 1.00 85.38 619 LEU A O 1
ATOM 4685 N N . GLY A 1 620 ? 8.562 12.271 8.458 1.00 74.88 620 GLY A N 1
ATOM 4686 C CA . GLY A 1 620 ? 9.976 12.660 8.441 1.00 74.88 620 GLY A CA 1
ATOM 4687 C C . GLY A 1 620 ? 10.814 11.834 9.418 1.00 74.88 620 GLY A C 1
ATOM 4688 O O . GLY A 1 620 ? 10.271 11.060 10.200 1.00 74.88 620 GLY A O 1
ATOM 4689 N N . ASP A 1 621 ? 12.120 12.109 9.456 1.00 61.19 621 ASP A N 1
ATOM 4690 C CA . ASP A 1 621 ? 13.078 11.485 10.389 1.00 61.19 621 ASP A CA 1
ATOM 4691 C C . ASP A 1 621 ? 12.696 11.668 11.880 1.00 61.19 621 ASP A C 1
ATOM 4693 O O . ASP A 1 621 ? 13.144 10.915 12.744 1.00 61.19 621 ASP A O 1
ATOM 4697 N N . ASP A 1 622 ? 11.858 12.664 12.201 1.00 57.88 622 ASP A N 1
ATOM 4698 C CA . ASP A 1 622 ? 11.072 12.702 13.440 1.00 57.88 622 ASP A CA 1
ATOM 4699 C C . ASP A 1 622 ? 9.687 13.361 13.187 1.00 57.88 622 ASP A C 1
ATOM 4701 O O . ASP A 1 622 ? 9.580 14.302 12.397 1.00 57.88 622 ASP A O 1
ATOM 4705 N N . PRO A 1 623 ? 8.603 12.870 13.822 1.00 53.72 623 PRO A N 1
ATOM 4706 C CA . PRO A 1 623 ? 7.206 13.272 13.626 1.00 53.72 623 PRO A CA 1
ATOM 4707 C C . PRO A 1 623 ? 6.892 14.720 14.019 1.00 53.72 623 PRO A C 1
ATOM 4709 O O . PRO A 1 623 ? 5.777 15.189 13.768 1.00 53.72 623 PRO A O 1
ATOM 4712 N N . PHE A 1 624 ? 7.832 15.405 14.674 1.00 53.44 624 PHE A N 1
ATOM 4713 C CA . PHE A 1 624 ? 7.788 16.827 14.997 1.00 53.44 624 PHE A CA 1
ATOM 4714 C C . PHE A 1 624 ? 8.557 17.695 13.984 1.00 53.44 624 PHE A C 1
ATOM 4716 O O . PHE A 1 624 ? 8.405 18.921 14.019 1.00 53.44 624 PHE A O 1
ATOM 4723 N N . TYR A 1 625 ? 9.357 17.102 13.085 1.00 56.19 625 TYR A N 1
ATOM 4724 C CA . TYR A 1 625 ? 9.980 17.814 11.965 1.00 56.19 625 TYR A CA 1
ATOM 4725 C C . TYR A 1 625 ? 8.957 18.126 10.866 1.00 56.19 625 TYR A C 1
ATOM 4727 O O . TYR A 1 625 ? 7.945 17.437 10.725 1.00 56.19 625 TYR A O 1
ATOM 4735 N N . PRO A 1 626 ? 9.197 19.166 10.052 1.00 69.50 626 PRO A N 1
ATOM 4736 C CA . PRO A 1 626 ? 8.199 19.677 9.127 1.00 69.50 626 PRO A CA 1
ATOM 4737 C C . PRO A 1 626 ? 8.244 18.953 7.765 1.00 69.50 626 PRO A C 1
ATOM 4739 O O . PRO A 1 626 ? 8.169 19.597 6.727 1.00 69.50 626 PRO A O 1
ATOM 4742 N N . ARG A 1 627 ? 8.371 17.616 7.767 1.00 86.94 627 ARG A N 1
ATOM 4743 C CA . ARG A 1 627 ? 8.227 16.773 6.566 1.00 86.94 627 ARG A CA 1
ATOM 4744 C C . ARG A 1 627 ? 6.940 15.951 6.642 1.00 86.94 627 ARG A C 1
ATOM 4746 O O . ARG A 1 627 ? 6.480 15.574 7.724 1.00 86.94 627 ARG A O 1
ATOM 4753 N N . GLY A 1 628 ? 6.348 15.674 5.487 1.00 91.00 628 GLY A N 1
ATOM 4754 C CA . GLY A 1 628 ? 5.129 14.877 5.356 1.00 91.00 628 GLY A CA 1
ATOM 4755 C C . GLY A 1 628 ? 3.843 15.576 5.802 1.00 91.00 628 GLY A C 1
ATOM 4756 O O . GLY A 1 628 ? 2.796 14.946 5.936 1.00 91.00 628 GLY A O 1
ATOM 4757 N N . ASN A 1 629 ? 3.897 16.891 6.002 1.00 91.19 629 ASN A N 1
ATOM 4758 C CA . ASN A 1 629 ? 2.796 17.769 6.409 1.00 91.19 629 ASN A CA 1
ATOM 4759 C C . ASN A 1 629 ? 1.935 18.251 5.225 1.00 91.19 629 ASN A C 1
ATOM 4761 O O . ASN A 1 629 ? 1.352 19.335 5.272 1.00 91.19 629 ASN A O 1
ATOM 4765 N N . PHE A 1 630 ? 1.845 17.455 4.163 1.00 94.25 630 PHE A N 1
ATOM 4766 C CA . PHE A 1 630 ? 1.053 17.746 2.973 1.00 94.25 630 PHE A CA 1
ATOM 4767 C C . PHE A 1 630 ? 0.159 16.566 2.623 1.00 94.25 630 PHE A C 1
ATOM 4769 O O . PHE A 1 630 ? 0.549 15.422 2.804 1.00 94.25 630 PHE A O 1
ATOM 4776 N N . ILE A 1 631 ? -1.025 16.836 2.085 1.00 96.19 631 ILE A N 1
ATOM 4777 C CA . ILE A 1 631 ? -1.826 15.841 1.368 1.00 96.19 631 ILE A CA 1
ATOM 4778 C C . ILE A 1 631 ? -1.574 15.986 -0.131 1.00 96.19 631 ILE A C 1
ATOM 4780 O O . ILE A 1 631 ? -1.526 17.108 -0.644 1.00 96.19 631 ILE A O 1
ATOM 4784 N N . TYR A 1 632 ? -1.456 14.857 -0.822 1.00 97.56 632 TYR A N 1
ATOM 4785 C CA . TYR A 1 632 ? -1.184 14.769 -2.249 1.00 97.56 632 TYR A CA 1
ATOM 4786 C C . TYR A 1 632 ? -2.342 14.089 -2.979 1.00 97.56 632 TYR A C 1
ATOM 4788 O O . TYR A 1 632 ? -2.973 13.170 -2.464 1.00 97.56 632 TYR A O 1
ATOM 4796 N N . MET A 1 633 ? -2.590 14.539 -4.205 1.00 97.44 633 MET A N 1
ATOM 4797 C CA . MET A 1 633 ? -3.349 13.823 -5.224 1.00 97.44 633 MET A CA 1
ATOM 4798 C C . MET A 1 633 ? -2.515 13.828 -6.499 1.00 97.44 633 MET A C 1
ATOM 4800 O O . MET A 1 633 ? -2.192 14.898 -7.032 1.00 97.44 633 MET A O 1
ATOM 4804 N N . VAL A 1 634 ? -2.172 12.641 -6.969 1.00 96.19 634 VAL A N 1
ATOM 4805 C CA . VAL A 1 634 ? -1.408 12.401 -8.187 1.00 96.19 634 VAL A CA 1
ATOM 4806 C C . VAL A 1 634 ? -2.339 11.801 -9.229 1.00 96.19 634 VAL A C 1
ATOM 4808 O O . VAL A 1 634 ? -3.120 10.904 -8.928 1.00 96.19 634 VAL A O 1
ATOM 4811 N N . ASP A 1 635 ? -2.287 12.329 -10.445 1.00 94.06 635 ASP A N 1
ATOM 4812 C CA . ASP A 1 635 ? -2.992 11.766 -11.591 1.00 94.06 635 ASP A CA 1
ATOM 4813 C C . ASP A 1 635 ? -2.352 10.431 -11.988 1.00 94.06 635 ASP A C 1
ATOM 4815 O O . ASP A 1 635 ? -1.163 10.387 -12.300 1.00 94.06 635 ASP A O 1
ATOM 4819 N N . ILE A 1 636 ? -3.131 9.349 -11.972 1.00 94.06 636 ILE A N 1
ATOM 4820 C CA . ILE A 1 636 ? -2.627 7.987 -12.211 1.00 94.06 636 ILE A CA 1
ATOM 4821 C C . ILE A 1 636 ? -2.121 7.826 -13.642 1.00 94.06 636 ILE A C 1
ATOM 4823 O O . ILE A 1 636 ? -1.178 7.078 -13.873 1.00 94.06 636 ILE A O 1
ATOM 4827 N N . GLU A 1 637 ? -2.702 8.550 -14.595 1.00 90.88 637 GLU A N 1
ATOM 4828 C CA . GLU A 1 637 ? -2.276 8.490 -15.993 1.00 90.88 637 GLU A CA 1
ATOM 4829 C C . GLU A 1 637 ? -0.883 9.107 -16.200 1.00 90.88 637 GLU A C 1
ATOM 4831 O O . GLU A 1 637 ? -0.109 8.631 -17.023 1.00 90.88 637 GLU A O 1
ATOM 4836 N N . THR A 1 638 ? -0.542 10.168 -15.460 1.00 88.62 638 THR A N 1
ATOM 4837 C CA . THR A 1 638 ? 0.650 10.986 -15.755 1.00 88.62 638 THR A CA 1
ATOM 4838 C C . THR A 1 638 ? 1.705 11.019 -14.656 1.00 88.62 638 THR A C 1
ATOM 4840 O O . THR A 1 638 ? 2.787 11.562 -14.881 1.00 88.62 638 THR A O 1
ATOM 4843 N N . GLY A 1 639 ? 1.399 10.535 -13.452 1.00 90.75 639 GLY A N 1
ATOM 4844 C CA . GLY A 1 639 ? 2.270 10.663 -12.282 1.00 90.75 639 GLY A CA 1
ATOM 4845 C C . GLY A 1 639 ? 2.433 12.102 -11.782 1.00 90.75 639 GLY A C 1
ATOM 4846 O O . GLY A 1 639 ? 3.235 12.366 -10.885 1.00 90.75 639 GLY A O 1
ATOM 4847 N N . LYS A 1 640 ? 1.683 13.064 -12.340 1.00 91.06 640 LYS A N 1
ATOM 4848 C CA . LYS A 1 640 ? 1.771 14.478 -11.961 1.00 91.06 640 LYS A CA 1
ATOM 4849 C C . LYS A 1 640 ? 0.880 14.785 -10.775 1.00 91.06 640 LYS A C 1
ATOM 4851 O O . LYS A 1 640 ? -0.290 14.411 -10.722 1.00 91.06 640 LYS A O 1
ATOM 4856 N N . THR A 1 641 ? 1.406 15.577 -9.854 1.00 94.94 641 THR A N 1
ATOM 4857 C CA . THR A 1 641 ? 0.650 16.014 -8.688 1.00 94.94 641 THR A CA 1
ATOM 4858 C C . THR A 1 641 ? -0.342 17.112 -9.071 1.00 94.94 641 THR A C 1
ATOM 4860 O O . THR A 1 641 ? 0.042 18.257 -9.302 1.00 94.94 641 THR A O 1
ATOM 4863 N N . ILE A 1 642 ? -1.637 16.805 -9.060 1.00 93.69 642 ILE A N 1
ATOM 4864 C CA . ILE A 1 642 ? -2.711 17.745 -9.415 1.00 93.69 642 ILE A CA 1
ATOM 4865 C C . ILE A 1 642 ? -3.355 18.412 -8.195 1.00 93.69 642 ILE A C 1
ATOM 4867 O O . ILE A 1 642 ? -4.014 19.436 -8.328 1.00 93.69 642 ILE A O 1
ATOM 4871 N N . TYR A 1 643 ? -3.130 17.910 -6.984 1.00 94.62 643 TYR A N 1
ATOM 4872 C CA . TYR A 1 643 ? -3.526 18.585 -5.747 1.00 94.62 643 TYR A CA 1
ATOM 4873 C C . TYR A 1 643 ? -2.442 18.371 -4.699 1.00 94.62 643 TYR A C 1
ATOM 4875 O O . TYR A 1 643 ? -1.957 17.258 -4.516 1.00 94.62 643 TYR A O 1
ATOM 4883 N N . LYS A 1 644 ? -2.031 19.451 -4.041 1.00 94.62 644 LYS A N 1
ATOM 4884 C CA . LYS A 1 644 ? -1.086 19.422 -2.928 1.00 94.62 644 LYS A CA 1
ATOM 4885 C C . LYS A 1 644 ? -1.475 20.524 -1.965 1.00 94.62 644 LYS A C 1
ATOM 4887 O O . LYS A 1 644 ? -1.624 21.674 -2.384 1.00 94.62 644 LYS A O 1
ATOM 4892 N N . LYS A 1 645 ? -1.726 20.163 -0.709 1.00 92.56 645 LYS A N 1
ATOM 4893 C CA . LYS A 1 645 ? -2.167 21.110 0.320 1.00 92.56 645 LYS A CA 1
ATOM 4894 C C . LYS A 1 645 ? -1.464 20.840 1.632 1.00 92.56 645 LYS A C 1
ATOM 4896 O O . LYS A 1 645 ? -1.437 19.701 2.093 1.00 92.56 645 LYS A O 1
ATOM 4901 N N . ARG A 1 646 ? -0.913 21.902 2.214 1.00 90.50 646 ARG A N 1
ATOM 4902 C CA . ARG A 1 646 ? -0.251 21.864 3.513 1.00 90.50 646 ARG A CA 1
ATOM 4903 C C . ARG A 1 646 ? -1.276 21.677 4.627 1.00 90.50 646 ARG A C 1
ATOM 4905 O O . ARG A 1 646 ? -2.396 22.178 4.539 1.00 90.50 646 ARG A O 1
ATOM 4912 N N . VAL A 1 647 ? -0.871 20.981 5.680 1.00 89.19 647 VAL A N 1
ATOM 4913 C CA . VAL A 1 647 ? -1.599 20.835 6.941 1.00 89.19 647 VAL A CA 1
ATOM 4914 C C . VAL A 1 647 ? -0.642 20.956 8.130 1.00 89.19 647 VAL A C 1
ATOM 4916 O O . VAL A 1 647 ? 0.573 21.083 7.983 1.00 89.19 647 VAL A O 1
ATOM 4919 N N . ILE A 1 648 ? -1.194 20.927 9.344 1.00 87.56 648 ILE A N 1
ATOM 4920 C CA . ILE A 1 648 ? -0.405 20.876 10.582 1.00 87.56 648 ILE A CA 1
ATOM 4921 C C . ILE A 1 648 ? -0.192 19.421 11.009 1.00 87.56 648 ILE A C 1
ATOM 4923 O O . ILE A 1 648 ? -1.165 18.721 11.311 1.00 87.56 648 ILE A O 1
ATOM 4927 N N . GLY A 1 649 ? 1.079 19.034 11.133 1.00 88.56 649 GLY A N 1
ATOM 4928 C CA . GLY A 1 649 ? 1.523 17.678 11.463 1.00 88.56 649 GLY A CA 1
ATOM 4929 C C . GLY A 1 649 ? 1.641 16.793 10.227 1.00 88.56 649 GLY A C 1
ATOM 4930 O O . GLY A 1 649 ? 0.980 17.037 9.219 1.00 88.56 649 GLY A O 1
ATOM 4931 N N . SER A 1 650 ? 2.481 15.769 10.318 1.00 92.31 650 SER A N 1
ATOM 4932 C CA . SER A 1 650 ? 2.684 14.794 9.250 1.00 92.31 650 SER A CA 1
ATOM 4933 C C . SER A 1 650 ? 1.448 13.907 9.070 1.00 92.31 650 SER A C 1
ATOM 4935 O O . SER A 1 650 ? 0.668 13.724 10.014 1.00 92.31 650 SER A O 1
ATOM 4937 N N . ILE A 1 651 ? 1.267 13.353 7.872 1.00 94.50 651 ILE A N 1
ATOM 4938 C CA . ILE A 1 651 ? 0.156 12.455 7.529 1.00 94.50 651 ILE A CA 1
ATOM 4939 C C . ILE A 1 651 ? 0.722 11.062 7.191 1.00 94.50 651 ILE A C 1
ATOM 4941 O O . ILE A 1 651 ? 0.949 10.761 6.018 1.00 94.50 651 ILE A O 1
ATOM 4945 N N . PRO A 1 652 ? 0.979 10.208 8.200 1.00 90.81 652 PRO A N 1
ATOM 4946 C CA . PRO A 1 652 ? 1.551 8.877 7.988 1.00 90.81 652 PRO A CA 1
ATOM 4947 C C . PRO A 1 652 ? 0.505 7.815 7.625 1.00 90.81 652 PRO A C 1
ATOM 4949 O O . PRO A 1 652 ? 0.877 6.724 7.222 1.00 90.81 652 PRO A O 1
ATOM 4952 N N . ALA A 1 653 ? -0.782 8.106 7.816 1.00 91.50 653 ALA A N 1
ATOM 4953 C CA . ALA A 1 653 ? -1.878 7.171 7.590 1.00 91.50 653 ALA A CA 1
ATOM 4954 C C . ALA A 1 653 ? -2.501 7.335 6.202 1.00 91.50 653 ALA A C 1
ATOM 4956 O O . ALA A 1 653 ? -2.361 8.383 5.563 1.00 91.50 653 ALA A O 1
ATOM 4957 N N . ASP A 1 654 ? -3.235 6.320 5.772 1.00 92.81 654 ASP A N 1
ATOM 4958 C CA . ASP A 1 654 ? -4.026 6.323 4.546 1.00 92.81 654 ASP A CA 1
ATOM 4959 C C . ASP A 1 654 ? -5.125 7.397 4.607 1.00 92.81 654 ASP A C 1
ATOM 4961 O O . ASP A 1 654 ? -5.593 7.809 5.678 1.00 92.81 654 ASP A O 1
ATOM 4965 N N . ILE A 1 655 ? -5.530 7.884 3.433 1.00 96.31 655 ILE A N 1
ATOM 4966 C CA . ILE A 1 655 ? -6.584 8.891 3.312 1.00 96.31 655 ILE A CA 1
ATOM 4967 C C . ILE A 1 655 ? -7.916 8.190 3.061 1.00 96.31 655 ILE A C 1
ATOM 4969 O O . ILE A 1 655 ? -8.082 7.516 2.043 1.00 96.31 655 ILE A O 1
ATOM 4973 N N . ALA A 1 656 ? -8.898 8.431 3.929 1.00 95.69 656 ALA A N 1
ATOM 4974 C CA . ALA A 1 656 ? -10.241 7.898 3.754 1.00 95.69 656 ALA A CA 1
ATOM 4975 C C . ALA A 1 656 ? -11.005 8.724 2.712 1.00 95.69 656 ALA A C 1
ATOM 4977 O O . ALA A 1 656 ? -11.510 9.813 3.011 1.00 95.69 656 ALA A O 1
ATOM 4978 N N . ALA A 1 657 ? -11.064 8.214 1.481 1.00 93.81 657 ALA A N 1
ATOM 4979 C CA . ALA A 1 657 ? -11.816 8.797 0.375 1.00 93.81 657 ALA A CA 1
ATOM 4980 C C . ALA A 1 657 ? -13.225 8.193 0.310 1.00 93.81 657 ALA A C 1
ATOM 4982 O O . ALA A 1 657 ? -13.387 6.979 0.221 1.00 93.81 657 ALA A O 1
ATOM 4983 N N . VAL A 1 658 ? -14.251 9.040 0.367 1.00 91.25 658 VAL A N 1
ATOM 4984 C CA . VAL A 1 658 ? -15.651 8.619 0.487 1.00 91.25 658 VAL A CA 1
ATOM 4985 C C . VAL A 1 658 ? -16.467 9.216 -0.649 1.00 91.25 658 VAL A C 1
ATOM 4987 O O . VAL A 1 658 ? -16.443 10.430 -0.844 1.00 91.25 658 VAL A O 1
ATOM 4990 N N . ASP A 1 659 ? -17.219 8.370 -1.345 1.00 88.94 659 ASP A N 1
ATOM 4991 C CA . ASP A 1 659 ? -18.364 8.744 -2.179 1.00 88.94 659 ASP A CA 1
ATOM 4992 C C . ASP A 1 659 ? -19.621 8.676 -1.297 1.00 88.94 659 ASP A C 1
ATOM 4994 O O . ASP A 1 659 ? -19.986 7.606 -0.803 1.00 88.94 659 ASP A O 1
ATOM 4998 N N . VAL A 1 660 ? -20.249 9.821 -1.013 1.00 83.12 660 VAL A N 1
ATOM 4999 C CA . VAL A 1 660 ? -21.420 9.870 -0.120 1.00 83.12 660 VAL A CA 1
ATOM 5000 C C . VAL A 1 660 ? -22.739 9.794 -0.879 1.00 83.12 660 VAL A C 1
ATOM 5002 O O . VAL A 1 660 ? -23.788 9.633 -0.246 1.00 83.12 660 VAL A O 1
ATOM 5005 N N . ASN A 1 661 ? -22.713 9.960 -2.201 1.00 82.12 661 ASN A N 1
ATOM 5006 C CA . ASN A 1 661 ? -23.906 10.089 -3.026 1.00 82.12 661 ASN A CA 1
ATOM 5007 C C . ASN A 1 661 ? -24.107 8.905 -3.999 1.00 82.12 661 ASN A C 1
ATOM 5009 O O . ASN A 1 661 ? -25.216 8.729 -4.509 1.00 82.12 661 ASN A O 1
ATOM 5013 N N . GLY A 1 662 ? -23.089 8.058 -4.163 1.00 83.31 662 GLY A N 1
ATOM 5014 C CA . GLY A 1 662 ? -23.112 6.840 -4.965 1.00 83.31 662 GLY A CA 1
ATOM 5015 C C . GLY A 1 662 ? -22.925 7.075 -6.465 1.00 83.31 662 GLY A C 1
ATOM 5016 O O . GLY A 1 662 ? -23.351 6.232 -7.254 1.00 83.31 662 GLY A O 1
ATOM 5017 N N . ASP A 1 663 ? -22.350 8.205 -6.885 1.00 83.62 663 ASP A N 1
ATOM 5018 C CA . ASP A 1 663 ? -22.102 8.521 -8.298 1.00 83.62 663 ASP A CA 1
ATOM 5019 C C . ASP A 1 663 ? -20.725 8.070 -8.811 1.00 83.62 663 ASP A C 1
ATOM 5021 O O . ASP A 1 663 ? -20.388 8.331 -9.970 1.00 83.62 663 ASP A O 1
ATOM 5025 N N . SER A 1 664 ? -19.970 7.328 -7.994 1.00 86.56 664 SER A N 1
ATOM 5026 C CA . SER A 1 664 ? -18.620 6.823 -8.280 1.00 86.56 664 SER A CA 1
ATOM 5027 C C . SER A 1 664 ? -17.541 7.905 -8.369 1.00 86.56 664 SER A C 1
ATOM 5029 O O . SER A 1 664 ? -16.465 7.649 -8.920 1.00 86.56 664 SER A O 1
ATOM 5031 N N . TYR A 1 665 ? -17.804 9.102 -7.842 1.00 88.88 665 TYR A N 1
ATOM 5032 C CA . TYR A 1 665 ? -16.799 10.142 -7.666 1.00 88.88 665 TYR A CA 1
ATOM 5033 C C . TYR A 1 665 ? -16.479 10.337 -6.189 1.00 88.88 665 TYR A C 1
ATOM 5035 O O . TYR A 1 665 ? -17.327 10.202 -5.311 1.00 88.88 665 TYR A O 1
ATOM 5043 N N . ILE A 1 666 ? -15.224 10.675 -5.904 1.00 91.75 666 ILE A N 1
ATOM 5044 C CA . ILE A 1 666 ? -14.831 11.004 -4.539 1.00 91.75 666 ILE A CA 1
ATOM 5045 C C . ILE A 1 666 ? -15.477 12.331 -4.148 1.00 91.75 666 ILE A C 1
ATOM 5047 O O . ILE A 1 666 ? -15.215 13.375 -4.746 1.00 91.75 666 ILE A O 1
ATOM 5051 N N . ASP A 1 667 ? -16.251 12.281 -3.074 1.00 87.38 667 ASP A N 1
ATOM 5052 C CA . ASP A 1 667 ? -16.962 13.419 -2.518 1.00 87.38 667 ASP A CA 1
ATOM 5053 C C . ASP A 1 667 ? -16.206 14.047 -1.348 1.00 87.38 667 ASP A C 1
ATOM 5055 O O . ASP A 1 667 ? -16.215 15.264 -1.164 1.00 87.38 667 ASP A O 1
ATOM 5059 N N . ARG A 1 668 ? -15.572 13.226 -0.506 1.00 89.19 668 ARG A N 1
ATOM 5060 C CA . ARG A 1 668 ? -14.948 13.682 0.740 1.00 89.19 668 ARG A CA 1
ATOM 5061 C C . ARG A 1 668 ? -13.663 12.946 1.030 1.00 89.19 668 ARG A C 1
ATOM 5063 O O . ARG A 1 668 ? -13.564 11.753 0.774 1.00 89.19 668 ARG A O 1
ATOM 5070 N N . LEU A 1 669 ? -12.727 13.656 1.651 1.00 95.06 669 LEU A N 1
ATOM 5071 C CA . LEU A 1 669 ? -11.525 13.065 2.234 1.00 95.06 669 LEU A CA 1
ATOM 5072 C C . LEU A 1 669 ? -11.529 13.295 3.741 1.00 95.06 669 LEU A C 1
ATOM 5074 O O . LEU A 1 669 ? -11.828 14.410 4.180 1.00 95.06 669 LEU A O 1
ATOM 5078 N N . TYR A 1 670 ? -11.148 12.283 4.514 1.00 95.44 670 TYR A N 1
ATOM 5079 C CA . TYR A 1 670 ? -10.900 12.387 5.951 1.00 95.44 670 TYR A CA 1
ATOM 5080 C C . TYR A 1 670 ? -9.530 11.808 6.285 1.00 95.44 670 TYR A C 1
ATOM 5082 O O . TYR A 1 670 ? -9.155 10.759 5.769 1.00 95.44 670 TYR A O 1
ATOM 5090 N N . PHE A 1 671 ? -8.780 12.488 7.148 1.00 96.88 671 PHE A N 1
ATOM 5091 C CA . PHE A 1 671 ? -7.465 12.012 7.576 1.00 96.88 671 PHE A CA 1
ATOM 5092 C C . PHE A 1 671 ? -7.034 12.638 8.901 1.00 96.88 671 PHE A C 1
ATOM 5094 O O . PHE A 1 671 ? -7.472 13.734 9.266 1.00 96.88 671 PHE A O 1
ATOM 5101 N N . GLY A 1 672 ? -6.187 11.920 9.635 1.00 94.56 672 GLY A N 1
ATOM 5102 C CA . GLY A 1 672 ? -5.571 12.379 10.876 1.00 94.56 672 GLY A CA 1
ATOM 5103 C C . GLY A 1 672 ? -4.124 12.816 10.665 1.00 94.56 672 GLY A C 1
ATOM 5104 O O . GLY A 1 672 ? -3.487 12.403 9.700 1.00 94.56 672 GLY A O 1
ATOM 5105 N N . THR A 1 673 ? -3.594 13.640 11.570 1.00 94.12 673 THR A N 1
ATOM 5106 C CA . THR A 1 673 ? -2.174 14.034 11.556 1.00 94.12 673 THR A CA 1
ATOM 5107 C C . THR A 1 673 ? -1.463 13.692 12.861 1.00 94.12 673 THR A C 1
ATOM 5109 O O . THR A 1 673 ? -2.092 13.542 13.917 1.00 94.12 673 THR A O 1
ATOM 5112 N N . THR A 1 674 ? -0.128 13.644 12.828 1.00 92.19 674 THR A N 1
ATOM 5113 C CA . THR A 1 674 ? 0.711 13.458 14.029 1.00 92.19 674 THR A CA 1
ATOM 5114 C C . THR A 1 674 ? 0.529 14.579 15.060 1.00 92.19 674 THR A C 1
ATOM 5116 O O . THR A 1 674 ? 0.753 14.367 16.247 1.00 92.19 674 THR A O 1
ATOM 5119 N N . ALA A 1 675 ? 0.026 15.750 14.652 1.00 90.56 675 ALA A N 1
ATOM 5120 C CA . ALA A 1 675 ? -0.327 16.842 15.562 1.00 90.56 675 ALA A CA 1
ATOM 5121 C C . ALA A 1 675 ? -1.663 16.625 16.309 1.00 90.56 675 ALA A C 1
ATOM 5123 O O . ALA A 1 675 ? -2.029 17.429 17.169 1.00 90.56 675 ALA A O 1
ATOM 5124 N N . GLY A 1 676 ? -2.406 15.557 15.999 1.00 91.62 676 GLY A N 1
ATOM 5125 C CA . GLY A 1 676 ? -3.664 15.222 16.665 1.00 91.62 676 GLY A CA 1
ATOM 5126 C C . GLY A 1 676 ? -4.874 16.000 16.152 1.00 91.62 676 GLY A C 1
ATOM 5127 O O . GLY A 1 676 ? -5.816 16.271 16.904 1.00 91.62 676 GLY A O 1
ATOM 5128 N N . PHE A 1 677 ? -4.857 16.380 14.876 1.00 91.38 677 PHE A N 1
ATOM 5129 C CA . PHE A 1 677 ? -6.007 16.969 14.197 1.00 91.38 677 PHE A CA 1
ATOM 5130 C C .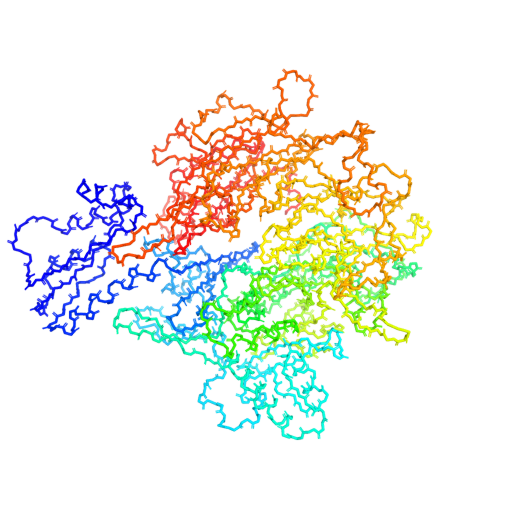 PHE A 1 677 ? -6.630 15.971 13.231 1.00 91.38 677 PHE A C 1
ATOM 5132 O O . PHE A 1 677 ? -5.919 15.241 12.548 1.00 91.38 677 PHE A O 1
ATOM 5139 N N . ILE A 1 678 ? -7.960 15.990 13.149 1.00 92.75 678 ILE A N 1
ATOM 5140 C CA . ILE A 1 678 ? -8.713 15.338 12.078 1.00 92.75 678 ILE A CA 1
ATOM 5141 C C . ILE A 1 678 ? -9.109 16.410 11.071 1.00 92.75 678 ILE A C 1
ATOM 5143 O O . ILE A 1 678 ? -9.742 17.408 11.438 1.00 92.75 678 ILE A O 1
ATOM 5147 N N . TYR A 1 679 ? -8.763 16.184 9.810 1.00 91.50 679 TYR A N 1
ATOM 5148 C CA . TYR A 1 679 ? -9.105 17.038 8.685 1.00 91.50 679 TYR A CA 1
ATOM 5149 C C . TYR A 1 679 ? -10.228 16.439 7.849 1.00 91.50 679 TYR A C 1
ATOM 5151 O O . TYR A 1 679 ? -10.427 15.225 7.803 1.00 91.50 679 TYR A O 1
ATOM 5159 N N . LYS A 1 680 ? -10.940 17.334 7.168 1.00 88.94 680 LYS A N 1
ATOM 5160 C CA . LYS A 1 680 ? -11.915 17.024 6.130 1.00 88.94 680 LYS A CA 1
ATOM 5161 C C . LYS A 1 680 ? -11.619 17.857 4.884 1.00 88.94 680 LYS A C 1
ATOM 5163 O O . LYS A 1 680 ? -11.240 19.023 5.002 1.00 88.94 680 LYS A O 1
ATOM 5168 N N . VAL A 1 681 ? -11.845 17.272 3.713 1.00 88.44 681 VAL A N 1
ATOM 5169 C CA . VAL A 1 681 ? -11.897 17.961 2.413 1.00 88.44 681 VAL A CA 1
ATOM 5170 C C . VAL A 1 681 ? -13.251 17.671 1.770 1.00 88.44 681 VAL A C 1
ATOM 5172 O O . VAL A 1 681 ? -13.743 16.548 1.866 1.00 88.44 681 VAL A O 1
ATOM 5175 N N . GLN A 1 682 ? -13.857 18.680 1.147 1.00 84.00 682 GLN A N 1
ATOM 5176 C CA . GLN A 1 682 ? -15.117 18.576 0.405 1.00 84.00 682 GLN A CA 1
ATOM 5177 C C . GLN A 1 682 ? -14.838 18.733 -1.092 1.00 84.00 682 GLN A C 1
ATOM 5179 O O . GLN A 1 682 ? -14.461 19.817 -1.539 1.00 84.00 682 GLN A O 1
ATOM 5184 N N . LEU A 1 683 ? -14.994 17.639 -1.835 1.00 85.12 683 LEU A N 1
ATOM 5185 C CA . LEU A 1 683 ? -14.746 17.500 -3.273 1.00 85.12 683 LEU A CA 1
ATOM 5186 C C . LEU A 1 683 ? -16.028 17.243 -4.070 1.00 85.12 683 LEU A C 1
ATOM 5188 O O . LEU A 1 683 ? -15.956 17.066 -5.285 1.00 85.12 683 LEU A O 1
ATOM 5192 N N . GLU A 1 684 ? -17.194 17.245 -3.416 1.00 80.69 684 GLU A N 1
ATOM 5193 C CA . GLU A 1 684 ? -18.468 17.002 -4.084 1.00 80.69 684 GLU A CA 1
ATOM 5194 C C . GLU A 1 684 ? -18.607 17.973 -5.259 1.00 80.69 684 GLU A C 1
ATOM 5196 O O . GLU A 1 684 ? -18.590 19.191 -5.073 1.00 80.69 684 GLU A O 1
ATOM 5201 N N . THR A 1 685 ? -18.765 17.476 -6.479 1.00 72.44 685 THR A N 1
ATOM 5202 C CA . THR A 1 685 ? -18.912 18.315 -7.678 1.00 72.44 685 THR A CA 1
ATOM 5203 C C . THR A 1 685 ? -20.061 17.811 -8.532 1.00 72.44 685 THR A C 1
ATOM 5205 O O . THR A 1 685 ? -20.473 16.662 -8.455 1.00 72.44 685 THR A O 1
ATOM 5208 N N . SER A 1 686 ? -20.624 18.687 -9.362 1.00 71.00 686 SER A N 1
ATOM 5209 C CA . SER A 1 686 ? -21.618 18.288 -10.366 1.00 71.00 686 SER A CA 1
ATOM 5210 C C . SER A 1 686 ? -21.104 18.637 -11.755 1.00 71.00 686 SER A C 1
ATOM 5212 O O . SER A 1 686 ? -20.213 19.473 -11.889 1.00 71.00 686 SER A O 1
ATOM 5214 N N . ALA A 1 687 ? -21.685 18.056 -12.807 1.00 66.25 687 ALA A N 1
ATOM 5215 C CA . ALA A 1 687 ? -21.310 18.401 -14.182 1.00 66.25 687 ALA A CA 1
ATOM 5216 C C . ALA A 1 687 ? -21.424 19.916 -14.470 1.00 66.25 687 ALA A C 1
ATOM 5218 O O . ALA A 1 687 ? -20.660 20.455 -15.260 1.00 66.25 687 ALA A O 1
ATOM 5219 N N . GLY A 1 688 ? -22.340 20.627 -13.801 1.00 67.38 688 GLY A N 1
ATOM 5220 C CA . GLY A 1 688 ? -22.489 22.082 -13.933 1.00 67.38 688 GLY A CA 1
ATOM 5221 C C . GLY A 1 688 ? -21.540 22.923 -13.068 1.00 67.38 688 GLY A C 1
ATOM 5222 O O . GLY A 1 688 ? -21.576 24.145 -13.176 1.00 67.38 688 GLY A O 1
ATOM 5223 N N . SER A 1 689 ? -20.743 22.297 -12.196 1.00 75.25 689 SER A N 1
ATOM 5224 C CA . SER A 1 689 ? -19.803 22.957 -11.277 1.00 75.25 689 SER A CA 1
ATOM 5225 C C . SER A 1 689 ? -18.618 22.023 -10.944 1.00 75.25 689 SER A C 1
ATOM 5227 O O . SER A 1 689 ? -18.507 21.536 -9.814 1.00 75.25 689 SER A O 1
ATOM 5229 N N . PRO A 1 690 ? -17.782 21.676 -11.943 1.00 77.56 690 PRO A N 1
ATOM 5230 C CA . PRO A 1 690 ? -16.595 20.834 -11.765 1.00 77.56 690 PRO A CA 1
ATOM 5231 C C . PRO A 1 690 ? -15.434 21.595 -11.101 1.00 77.56 690 PRO A C 1
ATOM 5233 O O . PRO A 1 690 ? -15.404 22.829 -11.081 1.00 77.56 690 PRO A O 1
ATOM 5236 N N . MET A 1 691 ? -14.428 20.859 -10.620 1.00 84.62 691 MET A N 1
ATOM 5237 C CA . MET A 1 691 ? -13.147 21.446 -10.212 1.00 84.62 691 MET A CA 1
ATOM 5238 C C . MET A 1 691 ? -12.319 21.863 -11.429 1.00 84.62 691 MET A C 1
ATOM 5240 O O . MET A 1 691 ? -12.288 21.165 -12.437 1.00 84.62 691 MET A O 1
ATOM 5244 N N . HIS A 1 692 ? -11.606 22.984 -11.332 1.00 85.38 692 HIS A N 1
ATOM 5245 C CA . HIS A 1 692 ? -10.792 23.492 -12.435 1.00 85.38 692 HIS A CA 1
ATOM 5246 C C . HIS A 1 692 ? -9.326 23.098 -12.252 1.00 85.38 692 HIS A C 1
ATOM 5248 O O . HIS A 1 692 ? -8.696 23.487 -11.267 1.00 85.38 692 HIS A O 1
ATOM 5254 N N . LEU A 1 693 ? -8.775 22.348 -13.204 1.00 88.19 693 LEU A N 1
ATOM 5255 C CA . LEU A 1 693 ? -7.349 22.062 -13.289 1.00 88.19 693 LEU A CA 1
ATOM 5256 C C . LEU A 1 693 ? -6.677 23.206 -14.051 1.00 88.19 693 LEU A C 1
ATOM 5258 O O . LEU A 1 693 ? -6.954 23.425 -15.228 1.00 88.19 693 LEU A O 1
ATOM 5262 N N . ALA A 1 694 ? -5.831 23.972 -13.362 1.00 87.31 694 ALA A N 1
ATOM 5263 C CA . ALA A 1 694 ? -5.266 25.200 -13.909 1.00 87.31 694 ALA A CA 1
ATOM 5264 C C . ALA A 1 694 ? -3.771 25.314 -13.640 1.00 87.31 694 ALA A C 1
ATOM 5266 O O . ALA A 1 694 ? -3.302 24.978 -12.553 1.00 87.31 694 ALA A O 1
ATOM 5267 N N . SER A 1 695 ? -3.049 25.900 -14.593 1.00 90.38 695 SER A N 1
ATOM 5268 C CA . SER A 1 695 ? -1.659 26.309 -14.407 1.00 90.38 695 SER A CA 1
ATOM 5269 C C . SER A 1 695 ? -1.545 27.406 -13.340 1.00 90.38 695 SER A C 1
ATOM 5271 O O . SER A 1 695 ? -2.253 28.419 -13.384 1.00 90.38 695 SER A O 1
ATOM 5273 N N . GLN A 1 696 ? -0.663 27.200 -12.363 1.00 90.31 696 GLN A N 1
ATOM 5274 C CA . GLN A 1 696 ? -0.399 28.128 -11.263 1.00 90.31 696 GLN A CA 1
ATOM 5275 C C . GLN A 1 696 ? 1.105 28.224 -10.990 1.00 90.31 696 GLN A C 1
ATOM 5277 O O . GLN A 1 696 ? 1.862 27.310 -11.312 1.00 90.31 696 GLN A O 1
ATOM 5282 N N . VAL A 1 697 ? 1.533 29.340 -10.395 1.00 92.75 697 VAL A N 1
ATOM 5283 C CA . VAL A 1 697 ? 2.933 29.586 -10.024 1.00 92.75 697 VAL A CA 1
ATOM 5284 C C . VAL A 1 697 ? 3.109 29.338 -8.531 1.00 92.75 697 VAL A C 1
ATOM 5286 O O . VAL A 1 697 ? 2.373 29.912 -7.731 1.00 92.75 697 VAL A O 1
ATOM 5289 N N . PHE A 1 698 ? 4.111 28.538 -8.187 1.00 93.12 698 PHE A N 1
ATOM 5290 C CA . PHE A 1 698 ? 4.497 28.177 -6.825 1.00 93.12 698 PHE A CA 1
ATOM 5291 C C . PHE A 1 698 ? 5.955 28.559 -6.569 1.00 93.12 698 PHE A C 1
ATOM 5293 O O . PHE A 1 698 ? 6.696 28.903 -7.499 1.00 93.12 698 PHE A O 1
ATOM 5300 N N . GLN A 1 699 ? 6.362 28.507 -5.303 1.00 94.06 699 GLN A N 1
ATOM 5301 C CA . GLN A 1 699 ? 7.752 28.674 -4.897 1.00 94.06 699 GLN A CA 1
ATOM 5302 C C . GLN A 1 699 ? 8.261 27.372 -4.290 1.00 94.06 699 GLN A C 1
ATOM 5304 O O . GLN A 1 699 ? 7.498 26.660 -3.657 1.00 94.06 699 GLN A O 1
ATOM 5309 N N . THR A 1 700 ? 9.542 27.087 -4.479 1.00 94.25 700 THR A N 1
ATOM 5310 C CA . THR A 1 700 ? 10.274 26.054 -3.741 1.00 94.25 700 THR A CA 1
ATOM 5311 C C . THR A 1 700 ? 11.553 26.659 -3.186 1.00 94.25 700 THR A C 1
ATOM 5313 O O . THR A 1 700 ? 12.062 27.640 -3.749 1.00 94.25 700 THR A O 1
ATOM 5316 N N . ARG A 1 701 ? 12.104 26.101 -2.110 1.00 92.81 701 ARG A N 1
ATOM 5317 C CA . ARG A 1 701 ? 13.417 26.490 -1.600 1.00 92.81 701 ARG A CA 1
ATOM 5318 C C . ARG A 1 701 ? 14.413 25.339 -1.706 1.00 92.81 701 ARG A C 1
ATOM 5320 O O . ARG A 1 701 ? 14.150 24.214 -1.327 1.00 92.81 701 ARG A O 1
ATOM 5327 N N . SER A 1 702 ? 15.616 25.651 -2.181 1.00 90.50 702 SER A N 1
ATOM 5328 C CA . SER A 1 702 ? 16.743 24.716 -2.176 1.00 90.50 702 SER A CA 1
ATOM 5329 C C . SER A 1 702 ? 18.023 25.450 -1.793 1.00 90.50 702 SER A C 1
ATOM 5331 O O . SER A 1 702 ? 18.266 26.570 -2.249 1.00 90.50 702 SER A O 1
ATOM 5333 N N . ALA A 1 703 ? 18.816 24.859 -0.893 1.00 87.00 703 ALA A N 1
ATOM 5334 C CA . ALA A 1 703 ? 20.053 25.445 -0.362 1.00 87.00 703 ALA A CA 1
ATOM 5335 C C . ALA A 1 703 ? 19.900 26.906 0.132 1.00 87.00 703 ALA A C 1
ATOM 5337 O O . ALA A 1 703 ? 20.796 27.738 -0.026 1.00 87.00 703 ALA A O 1
ATOM 5338 N N . GLY A 1 704 ? 18.744 27.238 0.723 1.00 88.62 704 GLY A N 1
ATOM 5339 C CA . GLY A 1 704 ? 18.436 28.580 1.231 1.00 88.62 704 GLY A CA 1
ATOM 5340 C C . GLY A 1 704 ? 18.049 29.617 0.165 1.00 88.62 704 GLY A C 1
ATOM 5341 O O . GLY A 1 704 ? 17.915 30.796 0.495 1.00 88.62 704 GLY A O 1
ATOM 5342 N N . VAL A 1 705 ? 17.862 29.209 -1.093 1.00 92.00 705 VAL A N 1
ATOM 5343 C CA . VAL A 1 705 ? 17.436 30.072 -2.204 1.00 92.00 705 VAL A CA 1
ATOM 5344 C C . VAL A 1 705 ? 16.030 29.682 -2.654 1.00 92.00 705 VAL A C 1
ATOM 5346 O O . VAL A 1 705 ? 15.749 28.504 -2.853 1.00 92.00 705 VAL A O 1
ATOM 5349 N N . ASN A 1 706 ? 15.153 30.674 -2.829 1.00 94.50 706 ASN A N 1
ATOM 5350 C CA . ASN A 1 706 ? 13.802 30.459 -3.344 1.00 94.50 706 ASN A CA 1
ATOM 5351 C C . ASN A 1 706 ? 13.793 30.510 -4.878 1.00 94.50 706 ASN A C 1
ATOM 5353 O O . ASN A 1 706 ? 14.333 31.445 -5.477 1.00 94.50 706 ASN A O 1
ATOM 5357 N N . TYR A 1 707 ? 13.091 29.569 -5.496 1.00 93.94 707 TYR A N 1
ATOM 5358 C CA . TYR A 1 707 ? 12.876 29.481 -6.933 1.00 93.94 707 TYR A CA 1
ATOM 5359 C C . TYR A 1 707 ? 11.383 29.401 -7.242 1.00 93.94 707 TYR A C 1
ATOM 5361 O O . TYR A 1 707 ? 10.616 28.839 -6.467 1.00 93.94 707 TYR A O 1
ATOM 5369 N N . ASN A 1 708 ? 10.966 29.953 -8.382 1.00 93.50 708 ASN A N 1
ATOM 5370 C CA . ASN A 1 708 ? 9.584 29.841 -8.840 1.00 93.50 708 ASN A CA 1
ATOM 5371 C C . ASN A 1 708 ? 9.460 28.694 -9.841 1.00 93.50 708 ASN A C 1
ATOM 5373 O O . ASN A 1 708 ? 10.311 28.544 -10.720 1.00 93.50 708 ASN A O 1
ATOM 5377 N N . PHE A 1 709 ? 8.357 27.962 -9.771 1.00 93.06 709 PHE A N 1
ATOM 5378 C CA . PHE A 1 709 ? 7.995 26.957 -10.762 1.00 93.06 709 PHE A CA 1
ATOM 5379 C C . PHE A 1 709 ? 6.512 27.055 -11.104 1.00 93.06 709 PHE A C 1
ATOM 5381 O O . PHE A 1 709 ? 5.734 27.711 -10.415 1.00 93.06 709 PHE A O 1
ATOM 5388 N N . THR A 1 710 ? 6.127 26.454 -12.223 1.00 92.38 710 THR A N 1
ATOM 5389 C CA . THR A 1 710 ? 4.730 26.390 -12.659 1.00 92.38 710 THR A CA 1
ATOM 5390 C C . THR A 1 710 ? 4.272 24.942 -12.633 1.00 92.38 710 THR A C 1
ATOM 5392 O O . THR A 1 710 ? 5.002 24.071 -13.100 1.00 92.38 710 THR A O 1
ATOM 5395 N N . ALA A 1 711 ? 3.077 24.701 -12.100 1.00 91.38 711 ALA A N 1
ATOM 5396 C CA . ALA A 1 711 ? 2.440 23.390 -12.066 1.00 91.38 711 ALA A CA 1
ATOM 5397 C C . ALA A 1 711 ? 0.930 23.525 -12.294 1.00 91.38 711 ALA A C 1
ATOM 5399 O O . ALA A 1 711 ? 0.331 24.556 -11.975 1.00 91.38 711 ALA A O 1
ATOM 5400 N N . GLU A 1 712 ? 0.308 22.488 -12.849 1.00 90.94 712 GLU A N 1
ATOM 5401 C CA . GLU A 1 712 ? -1.147 22.411 -12.958 1.00 90.94 712 GLU A CA 1
ATOM 5402 C C . GLU A 1 712 ? -1.721 21.839 -11.667 1.00 90.94 712 GLU A C 1
ATOM 5404 O O . GLU A 1 712 ? -1.387 20.726 -11.273 1.00 90.94 712 GLU A O 1
ATOM 5409 N N . ARG A 1 713 ? -2.567 22.615 -10.985 1.00 91.38 713 ARG A N 1
ATOM 5410 C CA . ARG A 1 713 ? -3.214 22.188 -9.741 1.00 91.38 713 ARG A CA 1
ATOM 5411 C C . ARG A 1 713 ? -4.706 22.476 -9.778 1.00 91.38 713 ARG A C 1
ATOM 5413 O O . ARG A 1 713 ? -5.142 23.460 -10.384 1.00 91.38 713 ARG A O 1
ATOM 5420 N N . LEU A 1 714 ? -5.466 21.643 -9.086 1.00 90.00 714 LEU A N 1
ATOM 5421 C CA . LEU A 1 714 ? -6.897 21.784 -8.902 1.00 90.00 714 LEU A CA 1
ATOM 5422 C C . LEU A 1 714 ? -7.231 23.040 -8.092 1.00 90.00 714 LEU A C 1
ATOM 5424 O O . LEU A 1 714 ? -6.541 23.410 -7.139 1.00 90.00 714 LEU A O 1
ATOM 5428 N N . ARG A 1 715 ? -8.326 23.689 -8.482 1.00 82.25 715 ARG A N 1
ATOM 5429 C CA . ARG A 1 715 ? -8.974 24.790 -7.770 1.00 82.25 715 ARG A CA 1
ATOM 5430 C C . ARG A 1 715 ? -10.463 24.497 -7.655 1.00 82.25 715 ARG A C 1
ATOM 5432 O O . ARG A 1 715 ? -11.080 24.034 -8.617 1.00 82.25 715 ARG A O 1
ATOM 5439 N N . GLY A 1 716 ? -11.037 24.806 -6.496 1.00 73.25 716 GLY A N 1
ATOM 5440 C CA . GLY A 1 716 ? -12.483 24.738 -6.309 1.00 73.25 716 GLY A CA 1
ATOM 5441 C C . GLY A 1 716 ? -13.233 25.708 -7.241 1.00 73.25 716 GLY A C 1
ATOM 5442 O O . GLY A 1 716 ? -12.688 26.764 -7.584 1.00 73.25 716 GLY A O 1
ATOM 5443 N N . PRO A 1 717 ? -14.471 25.393 -7.665 1.00 68.19 717 PRO A N 1
ATOM 5444 C CA . PRO A 1 717 ? -15.332 26.307 -8.406 1.00 68.19 717 PRO A CA 1
ATOM 5445 C C . PRO A 1 717 ? -15.520 27.648 -7.684 1.00 68.19 717 PRO A C 1
ATOM 5447 O O . PRO A 1 717 ? -15.869 27.711 -6.506 1.00 68.19 717 PRO A O 1
ATOM 5450 N N . LEU A 1 718 ? -15.345 28.744 -8.431 1.00 58.72 718 LEU A N 1
ATOM 5451 C CA . LEU A 1 718 ? -15.327 30.125 -7.918 1.00 58.72 718 LEU A CA 1
ATOM 5452 C C . LEU A 1 718 ? -16.657 30.595 -7.295 1.00 58.72 718 LEU A C 1
ATOM 5454 O O . LEU A 1 718 ? -16.704 31.660 -6.680 1.00 58.72 718 LEU A O 1
ATOM 5458 N N . THR A 1 719 ? -17.747 29.853 -7.500 1.00 58.88 719 THR A N 1
ATOM 5459 C CA . THR A 1 719 ? -19.113 30.233 -7.109 1.00 58.88 719 THR A CA 1
ATOM 5460 C C . THR A 1 719 ? -19.691 29.400 -5.964 1.00 58.88 719 THR A C 1
ATOM 5462 O O . THR A 1 719 ? -20.823 29.658 -5.557 1.00 58.88 719 THR A O 1
ATOM 5465 N N . GLU A 1 720 ? -18.963 28.404 -5.450 1.00 61.44 720 GLU A N 1
ATOM 5466 C CA . GLU A 1 720 ? -19.453 27.504 -4.399 1.00 61.44 720 GLU A CA 1
ATOM 5467 C C . GLU A 1 720 ? -18.909 27.826 -3.001 1.00 61.44 720 GLU A C 1
ATOM 5469 O O . GLU A 1 720 ? -17.861 28.441 -2.837 1.00 61.44 720 GLU A O 1
ATOM 5474 N N . VAL A 1 721 ? -19.647 27.380 -1.976 1.00 56.25 721 VAL A N 1
ATOM 5475 C CA . VAL A 1 721 ? -19.315 27.536 -0.543 1.00 56.25 721 VAL A CA 1
ATOM 5476 C C . VAL A 1 721 ? -18.577 26.297 0.010 1.00 56.25 721 VAL A C 1
ATOM 5478 O O . VAL A 1 721 ? -18.282 26.230 1.202 1.00 56.25 721 VAL A O 1
ATOM 5481 N N . LYS A 1 722 ? -18.296 25.290 -0.830 1.00 64.44 722 LYS A N 1
ATOM 5482 C CA . LYS A 1 722 ? -17.611 24.054 -0.414 1.00 64.44 722 LYS A CA 1
ATOM 5483 C C . LYS A 1 722 ? -16.144 24.309 -0.068 1.00 64.44 722 LYS A C 1
ATOM 5485 O O . LYS A 1 722 ? -15.504 25.198 -0.629 1.00 64.44 722 LYS A O 1
ATOM 5490 N N . ARG A 1 723 ? -15.617 23.515 0.868 1.00 74.00 723 ARG A N 1
ATOM 5491 C CA . ARG A 1 723 ? -14.245 23.632 1.381 1.00 74.00 723 ARG A CA 1
ATOM 5492 C C . ARG A 1 723 ? -13.322 22.607 0.722 1.00 74.00 723 ARG A C 1
ATOM 5494 O O . ARG A 1 723 ? -13.118 21.514 1.245 1.00 74.00 723 ARG A O 1
ATOM 5501 N N . TYR A 1 724 ? -12.787 23.006 -0.428 1.00 78.94 724 TYR A N 1
ATOM 5502 C CA . TYR A 1 724 ? -11.843 22.222 -1.229 1.00 78.94 724 TYR A CA 1
ATOM 5503 C C . TYR A 1 724 ? -10.437 22.167 -0.632 1.00 78.94 724 TYR A C 1
ATOM 5505 O O . TYR A 1 724 ? -9.687 21.266 -0.974 1.00 78.94 724 TYR A O 1
ATOM 5513 N N . ASP A 1 725 ? -10.083 23.111 0.242 1.00 81.25 725 ASP A N 1
ATOM 5514 C CA . ASP A 1 725 ? -8.847 23.051 1.022 1.00 81.25 725 ASP A CA 1
ATOM 5515 C C . ASP A 1 725 ? -9.101 22.313 2.346 1.00 81.25 725 ASP A C 1
ATOM 5517 O O . ASP A 1 725 ? -10.197 22.444 2.911 1.00 81.25 725 ASP A O 1
ATOM 5521 N N . PRO A 1 726 ? -8.123 21.552 2.876 1.00 87.12 726 PRO A N 1
ATOM 5522 C CA . PRO A 1 726 ? -8.313 20.797 4.105 1.00 87.12 726 PRO A CA 1
ATOM 5523 C C . PRO A 1 726 ? -8.619 21.706 5.291 1.00 87.12 726 PRO A C 1
ATOM 5525 O O . PRO A 1 726 ? -7.920 22.685 5.545 1.00 87.12 726 PRO A O 1
ATOM 5528 N N . PHE A 1 727 ? -9.632 21.347 6.078 1.00 80.50 727 PHE A N 1
ATOM 5529 C CA . PHE A 1 727 ? -9.982 22.068 7.300 1.00 80.50 727 PHE A CA 1
ATOM 5530 C C . PHE A 1 727 ? -10.139 21.117 8.484 1.00 80.50 727 PHE A C 1
ATOM 5532 O O . PHE A 1 727 ? -10.625 19.994 8.351 1.00 80.50 727 PHE A O 1
ATOM 5539 N N . GLN A 1 728 ? -9.741 21.589 9.665 1.00 85.00 728 GLN A N 1
ATOM 5540 C CA . GLN A 1 728 ? -9.813 20.817 10.902 1.00 85.00 728 GLN A CA 1
ATOM 5541 C C . GLN A 1 728 ? -11.267 20.688 11.368 1.00 85.00 728 GLN A C 1
ATOM 5543 O O . GLN A 1 728 ? -11.964 21.691 11.535 1.00 85.00 728 GLN A O 1
ATOM 5548 N N . ILE A 1 729 ? -11.713 19.459 11.626 1.00 82.06 729 ILE A N 1
ATOM 5549 C CA . ILE A 1 729 ? -13.049 19.171 12.170 1.00 82.06 729 ILE A CA 1
ATOM 5550 C C . ILE A 1 729 ? -13.009 18.758 13.642 1.00 82.06 729 ILE A C 1
ATOM 5552 O O . ILE A 1 729 ? -13.968 19.006 14.376 1.00 82.06 729 ILE A O 1
ATOM 5556 N N . PHE A 1 730 ? -11.893 18.192 14.104 1.00 86.06 730 PHE A N 1
ATOM 5557 C CA . PHE A 1 730 ? -11.733 17.722 15.477 1.00 86.06 730 PHE A CA 1
ATOM 5558 C C . PHE A 1 730 ? -10.268 17.783 15.929 1.00 86.06 730 PHE A C 1
ATOM 5560 O O . PHE A 1 730 ? -9.352 17.645 15.118 1.00 86.06 730 PHE A O 1
ATOM 5567 N N . SER A 1 731 ? -10.054 17.982 17.230 1.00 90.62 731 SER A N 1
ATOM 5568 C CA . SER A 1 731 ? -8.744 17.924 17.879 1.00 90.62 731 SER A CA 1
ATOM 5569 C C . SER A 1 731 ? -8.751 16.917 19.027 1.00 90.62 731 SER A C 1
ATOM 5571 O O . SER A 1 731 ? -9.608 16.968 19.911 1.00 90.62 731 SER A O 1
ATOM 5573 N N . THR A 1 732 ? -7.736 16.055 19.046 1.00 92.75 732 THR A N 1
ATOM 5574 C CA . THR A 1 732 ? -7.491 15.048 20.088 1.00 92.75 732 THR A CA 1
ATOM 5575 C C . THR A 1 732 ? -6.775 15.619 21.319 1.00 92.75 732 THR A C 1
ATOM 5577 O O . THR A 1 732 ? -6.408 14.870 22.226 1.00 92.75 732 THR A O 1
ATOM 5580 N N . GLY A 1 733 ? -6.503 16.931 21.343 1.00 89.94 733 GLY A N 1
ATOM 5581 C CA . GLY A 1 733 ? -5.693 17.568 22.383 1.00 89.94 733 GLY A CA 1
ATOM 5582 C C . GLY A 1 733 ? -4.193 17.264 22.282 1.00 89.94 733 GLY A C 1
ATOM 5583 O O . GLY A 1 733 ? -3.511 17.288 23.303 1.00 89.94 733 GLY A O 1
ATOM 5584 N N . GLY A 1 734 ? -3.687 16.972 21.077 1.00 89.25 734 GLY A N 1
ATOM 5585 C CA . GLY A 1 734 ? -2.266 16.695 20.821 1.00 89.25 734 GLY A CA 1
ATOM 5586 C C . GLY A 1 734 ? -1.879 15.215 20.895 1.00 89.25 734 GLY A C 1
ATOM 5587 O O . GLY A 1 734 ? -0.698 14.898 20.990 1.00 89.25 734 GLY A O 1
ATOM 5588 N N . ARG A 1 735 ? -2.858 14.301 20.873 1.00 92.81 735 ARG A N 1
ATOM 5589 C CA . ARG A 1 735 ? -2.603 12.859 20.737 1.00 92.81 735 ARG A CA 1
ATOM 5590 C C . ARG A 1 735 ? -2.420 12.521 19.260 1.00 92.81 735 ARG A C 1
ATOM 5592 O O . ARG A 1 735 ? -3.358 12.779 18.497 1.00 92.81 735 ARG A O 1
ATOM 5599 N N . PRO A 1 736 ? -1.279 11.957 18.846 1.00 92.62 736 PRO A N 1
ATOM 5600 C CA . PRO A 1 736 ? -1.009 11.715 17.439 1.00 92.62 736 PRO A CA 1
ATOM 5601 C C . PRO A 1 736 ? -1.948 10.650 16.863 1.00 92.62 736 PRO A C 1
ATOM 5603 O O . PRO A 1 736 ? -2.338 9.706 17.559 1.00 92.62 736 PRO A O 1
ATOM 5606 N N . ILE A 1 737 ? -2.284 10.800 15.583 1.00 94.25 737 ILE A N 1
ATOM 5607 C CA . ILE A 1 737 ? -3.064 9.829 14.811 1.00 94.25 737 ILE A CA 1
ATOM 5608 C C . ILE A 1 737 ? -2.135 9.237 13.749 1.00 94.25 737 ILE A C 1
ATOM 5610 O O . ILE A 1 737 ? -1.630 9.969 12.901 1.00 94.25 737 ILE A O 1
ATOM 5614 N N . TYR A 1 738 ? -1.902 7.925 13.829 1.00 90.38 738 TYR A N 1
ATOM 5615 C CA . TYR A 1 738 ? -1.045 7.169 12.903 1.00 90.38 738 TYR A CA 1
ATOM 5616 C C . TYR A 1 738 ? -1.802 6.119 12.081 1.00 90.38 738 TYR A C 1
ATOM 5618 O O . TYR A 1 738 ? -1.209 5.502 11.205 1.00 90.38 738 TYR A O 1
ATOM 5626 N N . GLN A 1 739 ? -3.081 5.893 12.386 1.00 89.75 739 GLN A N 1
ATOM 5627 C CA . GLN A 1 739 ? -3.923 4.911 11.703 1.00 89.75 739 GLN A CA 1
ATOM 5628 C C . GLN A 1 739 ? -4.891 5.607 10.754 1.00 89.75 739 GLN A C 1
ATOM 5630 O O . GLN A 1 739 ? -5.242 6.773 10.976 1.00 89.75 739 GLN A O 1
ATOM 5635 N N . GLU A 1 740 ? -5.345 4.878 9.735 1.00 91.50 740 GLU A N 1
ATOM 5636 C CA . GLU A 1 740 ? -6.421 5.337 8.862 1.00 91.50 740 GLU A CA 1
ATOM 5637 C C . GLU A 1 740 ? -7.676 5.667 9.686 1.00 91.50 740 GLU A C 1
ATOM 5639 O O . GLU A 1 740 ? -8.009 5.011 10.680 1.00 91.50 740 GLU A O 1
ATOM 5644 N N . ILE A 1 741 ? -8.389 6.709 9.260 1.00 94.69 741 ILE A N 1
ATOM 5645 C CA . ILE A 1 741 ? -9.727 7.002 9.765 1.00 94.69 741 ILE A CA 1
ATOM 5646 C C . ILE A 1 741 ? -10.724 6.106 9.036 1.00 94.69 741 ILE A C 1
ATOM 5648 O O . ILE A 1 741 ? -11.008 6.338 7.867 1.00 94.69 741 ILE A O 1
ATOM 5652 N N . ALA A 1 742 ? -11.344 5.149 9.725 1.00 94.00 742 ALA A N 1
ATOM 5653 C CA . ALA A 1 742 ? -12.394 4.360 9.089 1.00 94.00 742 ALA A CA 1
ATOM 5654 C C . ALA A 1 742 ? -13.676 5.200 8.955 1.00 94.00 742 ALA A C 1
ATOM 5656 O O . ALA A 1 742 ? -14.291 5.596 9.953 1.00 94.00 742 ALA A O 1
ATOM 5657 N N . ALA A 1 743 ? -14.082 5.472 7.714 1.00 91.62 743 ALA A N 1
ATOM 5658 C CA . ALA A 1 743 ? -15.324 6.166 7.394 1.00 91.62 743 ALA A CA 1
ATOM 5659 C C . ALA A 1 743 ? -16.481 5.165 7.253 1.00 91.62 743 ALA A C 1
ATOM 5661 O O . ALA A 1 743 ? -16.526 4.354 6.334 1.00 91.62 743 ALA A O 1
ATOM 5662 N N . ILE A 1 744 ? -17.448 5.233 8.167 1.00 89.56 744 ILE A N 1
ATOM 5663 C CA . ILE A 1 744 ? -18.562 4.288 8.270 1.00 89.56 744 ILE A CA 1
ATOM 5664 C C . ILE A 1 744 ? -19.861 4.999 7.899 1.00 89.56 744 ILE A C 1
ATOM 5666 O O . ILE A 1 744 ? -20.284 5.942 8.571 1.00 89.56 744 ILE A O 1
ATOM 5670 N N . TYR A 1 745 ? -20.541 4.535 6.852 1.00 83.75 745 TYR A N 1
ATOM 5671 C CA . TYR A 1 745 ? -21.837 5.092 6.476 1.00 83.75 745 TYR A CA 1
ATOM 5672 C C . TYR A 1 745 ? -22.945 4.640 7.439 1.00 83.75 745 TYR A C 1
ATOM 5674 O O . TYR A 1 745 ? -23.261 3.459 7.580 1.00 83.75 745 TYR A O 1
ATOM 5682 N N . VAL A 1 746 ? -23.586 5.604 8.095 1.00 77.12 746 VAL A N 1
ATOM 5683 C CA . VAL A 1 746 ? -24.701 5.395 9.020 1.00 77.12 746 VAL A CA 1
ATOM 5684 C C . VAL A 1 746 ? -26.015 5.577 8.260 1.00 77.12 746 VAL A C 1
ATOM 5686 O O . VAL A 1 746 ? -26.612 6.659 8.252 1.00 77.12 746 VAL A O 1
ATOM 5689 N N . ALA A 1 747 ? -26.489 4.496 7.634 1.00 68.81 747 ALA A N 1
ATOM 5690 C CA . ALA A 1 747 ? -27.619 4.508 6.697 1.00 68.81 747 ALA A CA 1
ATOM 5691 C C . ALA A 1 747 ? -28.893 5.172 7.243 1.00 68.81 747 ALA A C 1
ATOM 5693 O O . ALA A 1 747 ? -29.471 6.042 6.596 1.00 68.81 747 ALA A O 1
ATOM 5694 N N . HIS A 1 748 ? -29.304 4.849 8.475 1.00 66.44 748 HIS A N 1
ATOM 5695 C CA . HIS A 1 748 ? -30.500 5.445 9.090 1.00 66.44 748 HIS A CA 1
ATOM 5696 C C . HIS A 1 748 ? -30.428 6.967 9.265 1.00 66.44 748 HIS A C 1
ATOM 5698 O O . HIS A 1 748 ? -31.452 7.599 9.525 1.00 66.44 748 HIS A O 1
ATOM 5704 N N . ARG A 1 749 ? -29.231 7.552 9.172 1.00 67.88 749 ARG A N 1
ATOM 5705 C CA . ARG A 1 749 ? -28.993 8.988 9.334 1.00 67.88 749 ARG A CA 1
ATOM 5706 C C . ARG A 1 749 ? -28.554 9.668 8.047 1.00 67.88 749 ARG A C 1
ATOM 5708 O O . ARG A 1 749 ? -28.570 10.894 8.005 1.00 67.88 749 ARG A O 1
ATOM 5715 N N . ASN A 1 750 ? -28.196 8.904 7.013 1.00 72.50 750 ASN A N 1
ATOM 5716 C CA . ASN A 1 750 ? -27.566 9.420 5.803 1.00 72.50 750 ASN A CA 1
ATOM 5717 C C . ASN A 1 750 ? -26.354 10.314 6.144 1.00 72.50 750 ASN A C 1
ATOM 5719 O O . ASN A 1 750 ? -26.297 11.493 5.782 1.00 72.50 750 ASN A O 1
ATOM 5723 N N . ARG A 1 751 ? -25.450 9.787 6.978 1.00 77.25 751 ARG A N 1
ATOM 5724 C CA . ARG A 1 751 ? -24.261 10.479 7.501 1.00 77.25 751 ARG A CA 1
ATOM 5725 C C . ARG A 1 751 ? -23.086 9.520 7.594 1.00 77.25 751 ARG A C 1
ATOM 5727 O O . ARG A 1 751 ? -23.289 8.316 7.686 1.00 77.25 751 ARG A O 1
ATOM 5734 N N . VAL A 1 752 ? -21.882 10.075 7.641 1.00 85.75 752 VAL A N 1
ATOM 5735 C CA . VAL A 1 752 ? -20.643 9.327 7.868 1.00 85.75 752 VAL A CA 1
ATOM 5736 C C . VAL A 1 752 ? -20.257 9.446 9.342 1.00 85.75 752 VAL A C 1
ATOM 5738 O O . VAL A 1 752 ? -20.303 10.536 9.913 1.00 85.75 752 VAL A O 1
ATOM 5741 N N . ALA A 1 753 ? -19.904 8.328 9.964 1.00 88.94 753 ALA A N 1
ATOM 5742 C CA . ALA A 1 753 ? -19.213 8.278 11.242 1.00 88.94 753 ALA A CA 1
ATOM 5743 C C . ALA A 1 753 ? -17.732 7.961 11.010 1.00 88.94 753 ALA A C 1
ATOM 5745 O O . ALA A 1 753 ? -17.393 7.242 10.077 1.00 88.94 753 ALA A O 1
ATOM 5746 N N . LEU A 1 754 ? -16.858 8.515 11.839 1.00 93.88 754 LEU A N 1
ATOM 5747 C CA . LEU A 1 754 ? -15.411 8.409 11.725 1.00 93.88 754 LEU A CA 1
ATOM 5748 C C . LEU A 1 754 ? -14.885 7.659 12.944 1.00 93.88 754 LEU A C 1
ATOM 5750 O O . LEU A 1 754 ? -15.018 8.157 14.066 1.00 93.88 754 LEU A O 1
ATOM 5754 N N . ALA A 1 755 ? -14.296 6.489 12.723 1.00 95.88 755 ALA A N 1
ATOM 5755 C CA . ALA A 1 755 ? -13.601 5.741 13.759 1.00 95.88 755 ALA A CA 1
ATOM 5756 C C . ALA A 1 755 ? -12.109 6.092 13.735 1.00 95.88 755 ALA A C 1
ATOM 5758 O O . ALA A 1 755 ? -11.478 6.020 12.681 1.00 95.88 755 ALA A O 1
ATOM 5759 N N . VAL A 1 756 ? -11.553 6.516 14.873 1.00 95.94 756 VAL A N 1
ATOM 5760 C CA . VAL A 1 756 ? -10.181 7.045 14.939 1.00 95.94 756 VAL A CA 1
ATOM 5761 C C . VAL A 1 756 ? -9.462 6.554 16.185 1.00 95.94 756 VAL A C 1
ATOM 5763 O O . VAL A 1 756 ? -9.884 6.838 17.304 1.00 95.94 756 VAL A O 1
ATOM 5766 N N . GLY A 1 757 ? -8.331 5.880 15.997 1.00 95.56 757 GLY A N 1
ATOM 5767 C CA . GLY A 1 757 ? -7.413 5.512 17.072 1.00 95.56 757 GLY A CA 1
ATOM 5768 C C . GLY A 1 757 ? -6.263 6.506 17.230 1.00 95.56 757 GLY A C 1
ATOM 5769 O O . GLY A 1 757 ? -5.755 7.042 16.247 1.00 95.56 757 GLY A O 1
ATOM 5770 N N . THR A 1 758 ? -5.823 6.746 18.466 1.00 95.38 758 THR A N 1
ATOM 5771 C CA . THR A 1 758 ? -4.612 7.542 18.744 1.00 95.38 758 THR A CA 1
ATOM 5772 C C . THR A 1 758 ? -3.480 6.688 19.285 1.00 95.38 758 THR A C 1
ATOM 5774 O O . THR A 1 758 ? -3.723 5.689 19.963 1.00 95.38 758 THR A O 1
ATOM 5777 N N . GLY A 1 759 ? -2.253 7.160 19.093 1.00 89.88 759 GLY A N 1
ATOM 5778 C CA . GLY A 1 759 ? -1.056 6.568 19.675 1.00 89.88 759 GLY A CA 1
ATOM 5779 C C . GLY A 1 759 ? 0.143 6.721 18.753 1.00 89.88 759 GLY A C 1
ATOM 5780 O O . GLY A 1 759 ? -0.011 6.755 17.536 1.00 89.88 759 GLY A O 1
ATOM 5781 N N . ASN A 1 760 ? 1.342 6.834 19.326 1.00 82.88 760 ASN A N 1
ATOM 5782 C CA . ASN A 1 760 ? 2.570 6.934 18.542 1.00 82.88 760 ASN A CA 1
ATOM 5783 C C . ASN A 1 760 ? 2.968 5.562 17.966 1.00 82.88 760 ASN A C 1
ATOM 5785 O O . ASN A 1 760 ? 3.608 4.775 18.658 1.00 82.88 760 ASN A O 1
ATOM 5789 N N . ARG A 1 761 ? 2.596 5.277 16.710 1.00 78.44 761 ARG A N 1
ATOM 5790 C CA . ARG A 1 761 ? 2.962 4.018 16.035 1.00 78.44 761 ARG A CA 1
ATOM 5791 C C . ARG A 1 761 ? 4.451 3.945 15.698 1.00 78.44 761 ARG A C 1
ATOM 5793 O O . ARG A 1 761 ? 5.010 2.858 15.739 1.00 78.44 761 ARG A O 1
ATOM 5800 N N . TRP A 1 762 ? 5.086 5.083 15.414 1.00 74.69 762 TRP A N 1
ATOM 5801 C CA . TRP A 1 762 ? 6.515 5.135 15.096 1.00 74.69 762 TRP A CA 1
ATOM 5802 C C . TRP A 1 762 ? 7.388 4.667 16.265 1.00 74.69 762 TRP A C 1
ATOM 5804 O O . TRP A 1 762 ? 8.387 3.984 16.074 1.00 74.69 762 TRP A O 1
ATOM 5814 N N . ASN A 1 763 ? 6.978 4.971 17.500 1.00 74.06 763 ASN A N 1
ATOM 5815 C CA . ASN A 1 763 ? 7.629 4.442 18.693 1.00 74.06 763 ASN A CA 1
ATOM 5816 C C . ASN A 1 763 ? 6.603 3.968 19.726 1.00 74.06 763 ASN A C 1
ATOM 5818 O O . ASN A 1 763 ? 6.150 4.728 20.590 1.00 74.06 763 ASN A O 1
ATOM 5822 N N . LEU A 1 764 ? 6.281 2.674 19.663 1.00 75.50 764 LEU A N 1
ATOM 5823 C CA . LEU A 1 764 ? 5.337 2.047 20.587 1.00 75.50 764 LEU A CA 1
ATOM 5824 C C . LEU A 1 764 ? 5.817 2.098 22.044 1.00 75.50 764 LEU A C 1
ATOM 5826 O O . LEU A 1 764 ? 4.987 2.247 22.936 1.00 75.50 764 LEU A O 1
ATOM 5830 N N . TRP A 1 765 ? 7.132 2.076 22.286 1.00 71.56 765 TRP A N 1
ATOM 5831 C CA . TRP A 1 765 ? 7.755 2.086 23.620 1.00 71.56 765 TRP A CA 1
ATOM 5832 C C . TRP A 1 765 ? 8.110 3.488 24.122 1.00 71.56 765 TRP A C 1
ATOM 5834 O O . TRP A 1 765 ? 8.938 3.657 25.015 1.00 71.56 765 TRP A O 1
ATOM 5844 N N . GLN A 1 766 ? 7.482 4.522 23.569 1.00 74.06 766 GLN A N 1
ATOM 5845 C CA . GLN A 1 766 ? 7.480 5.830 24.204 1.00 74.06 766 GLN A CA 1
ATOM 5846 C C . GLN A 1 766 ? 6.541 5.817 25.421 1.00 74.06 766 GLN A C 1
ATOM 5848 O O . GLN A 1 766 ? 5.332 5.614 25.264 1.00 74.06 766 GLN A O 1
ATOM 5853 N N . PHE A 1 767 ? 7.118 6.065 26.604 1.00 81.25 767 PHE A N 1
ATOM 5854 C CA . PHE A 1 767 ? 6.426 6.175 27.894 1.00 81.25 767 PHE A CA 1
ATOM 5855 C C . PHE A 1 767 ? 6.361 7.639 28.349 1.00 81.25 767 PHE A C 1
ATOM 5857 O O . PHE A 1 767 ? 7.176 8.098 29.152 1.00 81.25 767 PHE A O 1
ATOM 5864 N N . ASP A 1 768 ? 5.429 8.405 27.789 1.00 82.31 768 ASP A N 1
ATOM 5865 C CA . ASP A 1 768 ? 5.205 9.811 28.150 1.00 82.31 768 ASP A CA 1
ATOM 5866 C C . ASP A 1 768 ? 4.014 10.003 29.108 1.00 82.31 768 ASP A C 1
ATOM 5868 O O . ASP A 1 768 ? 3.724 11.124 29.538 1.00 82.31 768 ASP A O 1
ATOM 5872 N N . GLY A 1 769 ? 3.347 8.908 29.481 1.00 86.25 769 GLY A N 1
ATOM 5873 C CA . GLY A 1 769 ? 2.163 8.881 30.326 1.00 86.25 769 GLY A CA 1
ATOM 5874 C C . GLY A 1 769 ? 0.904 9.394 29.624 1.00 86.25 769 GLY A C 1
ATOM 5875 O O . GLY A 1 769 ? -0.121 9.587 30.288 1.00 86.25 769 GLY A O 1
ATOM 5876 N N . GLN A 1 770 ? 0.942 9.650 28.309 1.00 89.81 770 GLN A N 1
ATOM 5877 C CA . GLN A 1 770 ? -0.223 10.105 27.561 1.00 89.81 770 GLN A CA 1
ATOM 5878 C C . GLN A 1 770 ? -1.260 8.979 27.495 1.00 89.81 770 GLN A C 1
ATOM 5880 O O . GLN A 1 770 ? -1.013 7.881 27.007 1.00 89.81 770 GLN A O 1
ATOM 5885 N N . THR A 1 771 ? -2.464 9.255 27.993 1.00 93.50 771 THR A N 1
ATOM 5886 C CA . THR A 1 771 ? -3.584 8.313 27.911 1.00 93.50 771 THR A CA 1
ATOM 5887 C C . THR A 1 771 ? -4.121 8.246 26.486 1.00 93.50 771 THR A C 1
ATOM 5889 O O . THR A 1 771 ? -4.572 9.275 25.965 1.00 93.50 771 THR A O 1
ATOM 5892 N N . GLY A 1 772 ? -4.137 7.053 25.891 1.00 92.69 772 GLY A N 1
ATOM 5893 C CA . GLY A 1 772 ? -4.685 6.819 24.557 1.00 92.69 772 GLY A CA 1
ATOM 5894 C C . GLY A 1 772 ? -6.201 7.031 24.475 1.00 92.69 772 GLY A C 1
ATOM 5895 O O . GLY A 1 772 ? -6.921 7.124 25.480 1.00 92.69 772 GLY A O 1
ATOM 5896 N N . ARG A 1 773 ? -6.697 7.162 23.248 1.00 95.56 773 ARG A N 1
ATOM 5897 C CA . ARG A 1 773 ? -8.108 7.344 22.909 1.00 95.56 773 ARG A CA 1
ATOM 5898 C C . ARG A 1 773 ? -8.462 6.527 21.675 1.00 95.56 773 ARG A C 1
ATOM 5900 O O . ARG A 1 773 ? -7.670 6.436 20.737 1.00 95.56 773 ARG A O 1
ATOM 5907 N N . PHE A 1 774 ? -9.686 6.024 21.666 1.00 97.19 774 PHE A N 1
ATOM 5908 C CA . PHE A 1 774 ? -10.391 5.638 20.455 1.00 97.19 774 PHE A CA 1
ATOM 5909 C C . PHE A 1 774 ? -11.662 6.480 20.344 1.00 97.19 774 PHE A C 1
ATOM 5911 O O . PHE A 1 774 ? -12.367 6.681 21.331 1.00 97.19 774 PHE A O 1
ATOM 5918 N N . TYR A 1 775 ? -11.949 6.998 19.159 1.00 95.88 775 TYR A N 1
ATOM 5919 C CA . TYR A 1 775 ? -13.076 7.881 18.900 1.00 95.88 775 TYR A CA 1
ATOM 5920 C C . TYR A 1 775 ? -14.026 7.254 17.891 1.00 95.88 775 TYR A C 1
ATOM 5922 O O . TYR A 1 775 ? -13.583 6.675 16.906 1.00 95.88 775 TYR A O 1
ATOM 5930 N N . MET A 1 776 ? -15.322 7.471 18.091 1.00 94.44 776 MET A N 1
ATOM 5931 C CA . MET A 1 776 ? -16.347 7.282 17.073 1.00 94.44 776 MET A CA 1
ATOM 5932 C C . MET A 1 776 ? -17.138 8.583 16.943 1.00 94.44 776 MET A C 1
ATOM 5934 O O . MET A 1 776 ? -17.910 8.941 17.834 1.00 94.44 776 MET A O 1
ATOM 5938 N N . LEU A 1 777 ? -16.919 9.314 15.853 1.00 90.00 777 LEU A N 1
ATOM 5939 C CA . LEU A 1 777 ? -17.390 10.689 15.673 1.00 90.00 777 LEU A CA 1
ATOM 5940 C C . LEU A 1 777 ? -18.391 10.762 14.519 1.00 90.00 777 LEU A C 1
ATOM 5942 O O . LEU A 1 777 ? -18.052 10.429 13.392 1.00 90.00 777 LEU A O 1
ATOM 5946 N N . LEU A 1 778 ? -19.612 11.238 14.751 1.00 85.12 778 LEU A N 1
ATOM 5947 C CA . LEU A 1 778 ? -20.567 11.495 13.673 1.00 85.12 778 LEU A CA 1
ATOM 5948 C C . LEU A 1 778 ? -20.227 12.822 12.978 1.00 85.12 778 LEU A C 1
ATOM 5950 O O . LEU A 1 778 ? -20.255 13.880 13.612 1.00 85.12 778 LEU A O 1
ATOM 5954 N N . ASP A 1 779 ? -19.971 12.792 11.670 1.00 81.00 779 ASP A N 1
ATOM 5955 C CA . ASP A 1 779 ? -19.782 14.007 10.873 1.00 81.00 779 ASP A CA 1
ATOM 5956 C C . ASP A 1 779 ? -21.121 14.743 10.709 1.00 81.00 779 ASP A C 1
ATOM 5958 O O . ASP A 1 779 ? -21.947 14.432 9.844 1.00 81.00 779 ASP A O 1
ATOM 5962 N N . ASN A 1 780 ? -21.360 15.721 11.584 1.00 65.81 780 ASN A N 1
ATOM 5963 C CA . ASN A 1 780 ? -22.598 16.494 11.637 1.00 65.81 780 ASN A CA 1
ATOM 5964 C C . ASN A 1 780 ? -22.555 17.716 10.706 1.00 65.81 780 ASN A C 1
ATOM 5966 O O . ASN A 1 780 ? -22.665 18.864 11.144 1.00 65.81 780 ASN A O 1
ATOM 5970 N N . ASP A 1 781 ? -22.363 17.463 9.414 1.00 62.91 781 ASP A N 1
ATOM 5971 C CA . ASP A 1 781 ? -22.298 18.503 8.390 1.00 62.91 781 ASP A CA 1
ATOM 5972 C C . ASP A 1 781 ? -23.649 19.243 8.298 1.00 62.91 781 ASP A C 1
ATOM 5974 O O . ASP A 1 781 ? -24.603 18.780 7.667 1.00 62.91 781 ASP A O 1
ATOM 5978 N N . THR A 1 782 ? -23.774 20.403 8.951 1.00 49.31 782 THR A N 1
ATOM 5979 C CA . THR A 1 782 ? -24.863 21.333 8.644 1.00 49.31 782 THR A CA 1
ATOM 5980 C C . THR A 1 782 ? -24.464 22.073 7.380 1.00 49.31 782 THR A C 1
ATOM 5982 O O . THR A 1 782 ? -23.550 22.895 7.415 1.00 49.31 782 THR A O 1
ATOM 5985 N N . SER A 1 783 ? -25.161 21.814 6.281 1.00 38.59 783 SER A N 1
ATOM 5986 C CA . SER A 1 783 ? -24.915 22.336 4.930 1.00 38.59 783 SER A CA 1
ATOM 5987 C C . SER A 1 783 ? -24.913 23.871 4.766 1.00 38.59 783 SER A C 1
ATOM 5989 O O . SER A 1 783 ? -25.008 24.347 3.643 1.00 38.59 783 SER A O 1
ATOM 5991 N N . ASN A 1 784 ? -24.829 24.672 5.839 1.00 39.38 784 ASN A N 1
ATOM 5992 C CA . ASN A 1 784 ? -24.985 26.131 5.803 1.00 39.38 784 ASN A CA 1
ATOM 5993 C C . ASN A 1 784 ? -24.273 26.930 6.922 1.00 39.38 784 ASN A C 1
ATOM 5995 O O . ASN A 1 784 ? -24.662 28.070 7.184 1.00 39.38 784 ASN A O 1
ATOM 5999 N N . SER A 1 785 ? -23.242 26.425 7.611 1.00 39.72 785 SER A N 1
ATOM 6000 C CA . SER A 1 785 ? -22.550 27.275 8.600 1.00 39.72 785 SER A CA 1
ATOM 6001 C C . SER A 1 785 ? -21.522 28.199 7.934 1.00 39.72 785 SER A C 1
ATOM 6003 O O . SER A 1 785 ? -20.368 27.833 7.730 1.00 39.72 785 SER A O 1
ATOM 6005 N N . THR A 1 786 ? -21.946 29.431 7.658 1.00 36.16 786 THR A N 1
ATOM 6006 C CA . THR A 1 786 ? -21.184 30.607 7.189 1.00 36.16 786 THR A CA 1
ATOM 6007 C C . THR A 1 786 ? -20.079 31.100 8.152 1.00 36.16 786 THR A C 1
ATOM 6009 O O . THR A 1 786 ? -19.777 32.291 8.197 1.00 36.16 786 THR A O 1
ATOM 6012 N N . GLY A 1 787 ? -19.490 30.223 8.967 1.00 41.78 787 GLY A N 1
ATOM 6013 C CA . GLY A 1 787 ? -18.395 30.538 9.890 1.00 41.78 787 GLY A CA 1
ATOM 6014 C C . GLY A 1 787 ? -17.053 30.166 9.271 1.00 41.78 787 GLY A C 1
ATOM 6015 O O . GLY A 1 787 ? -16.509 29.111 9.585 1.00 41.78 787 GLY A O 1
ATOM 6016 N N . ALA A 1 788 ? -16.570 30.999 8.351 1.00 38.69 788 ALA A N 1
ATOM 6017 C CA . ALA A 1 788 ? -15.342 30.771 7.599 1.00 38.69 788 ALA A CA 1
ATOM 6018 C C . ALA A 1 788 ? -14.107 30.640 8.510 1.00 38.69 788 ALA A C 1
ATOM 6020 O O . ALA A 1 788 ? -13.913 31.470 9.392 1.00 38.69 788 ALA A O 1
ATOM 6021 N N . PHE A 1 789 ? -13.243 29.660 8.238 1.00 43.56 789 PHE A N 1
ATOM 6022 C CA . PHE A 1 789 ? -11.801 29.895 8.291 1.00 43.56 789 PHE A CA 1
ATOM 6023 C C . PHE A 1 789 ? -11.449 30.485 6.929 1.00 43.56 789 PHE A C 1
ATOM 6025 O O . PHE A 1 789 ? -11.660 29.831 5.911 1.00 43.56 789 PHE A O 1
ATOM 6032 N N . VAL A 1 790 ? -11.039 31.748 6.892 1.00 37.16 790 VAL A N 1
ATOM 6033 C CA . VAL A 1 790 ? -10.559 32.370 5.658 1.00 37.16 790 VAL A CA 1
ATOM 6034 C C . VAL A 1 790 ? -9.044 32.211 5.663 1.00 37.16 790 VAL A C 1
ATOM 6036 O O . VAL A 1 790 ? -8.363 32.968 6.350 1.00 37.16 790 VAL A O 1
ATOM 6039 N N . ASP A 1 791 ? -8.534 31.219 4.935 1.00 39.31 791 ASP A N 1
ATOM 6040 C CA . ASP A 1 791 ? -7.136 31.202 4.494 1.00 39.31 791 ASP A CA 1
ATOM 6041 C C . ASP A 1 791 ? -7.027 32.192 3.325 1.00 39.31 791 ASP A C 1
ATOM 6043 O O . ASP A 1 791 ? -7.205 31.863 2.153 1.00 39.31 791 ASP A O 1
ATOM 6047 N N . THR A 1 792 ? -6.913 33.476 3.668 1.00 37.62 792 THR A N 1
ATOM 6048 C CA . THR A 1 792 ? -6.897 34.567 2.679 1.00 37.62 792 THR A CA 1
ATOM 6049 C C . THR A 1 792 ? -5.652 34.520 1.790 1.00 37.62 792 THR A C 1
ATOM 6051 O O . THR A 1 792 ? -5.665 35.097 0.700 1.00 37.62 792 THR A O 1
ATOM 6054 N N . ASP A 1 793 ? -4.588 33.871 2.253 1.00 42.16 793 ASP A N 1
ATOM 6055 C CA . ASP A 1 793 ? -3.290 33.741 1.603 1.00 42.16 793 ASP A CA 1
ATOM 6056 C C . ASP A 1 793 ? -3.099 32.426 0.836 1.00 42.16 793 ASP A C 1
ATOM 6058 O O . ASP A 1 793 ? -2.205 32.370 -0.008 1.00 42.16 793 ASP A O 1
ATOM 6062 N N . HIS A 1 794 ? -4.004 31.456 0.997 1.00 42.81 794 HIS A N 1
ATOM 6063 C CA . HIS A 1 794 ? -3.963 30.131 0.363 1.00 42.81 794 HIS A CA 1
ATOM 6064 C C . HIS A 1 794 ? -2.662 29.370 0.663 1.00 42.81 794 HIS A C 1
ATOM 6066 O O . HIS A 1 794 ? -2.196 28.589 -0.173 1.00 42.81 794 HIS A O 1
ATOM 6072 N N . ASP A 1 795 ? -2.048 29.623 1.820 1.00 41.47 795 ASP A N 1
ATOM 6073 C CA . ASP A 1 795 ? -0.772 29.019 2.207 1.00 41.47 795 ASP A CA 1
ATOM 6074 C C . ASP A 1 795 ? -0.954 27.696 2.975 1.00 41.47 795 ASP A C 1
ATOM 6076 O O . ASP A 1 795 ? 0.025 27.014 3.290 1.00 41.47 795 ASP A O 1
ATOM 6080 N N . GLY A 1 796 ? -2.203 27.303 3.257 1.00 41.56 796 GLY A N 1
ATOM 6081 C CA . GLY A 1 796 ? -2.530 26.103 4.025 1.00 41.56 796 GLY A CA 1
ATOM 6082 C C . GLY A 1 796 ? -2.071 26.183 5.484 1.00 41.56 796 GLY A C 1
ATOM 6083 O O . GLY A 1 796 ? -2.097 25.176 6.197 1.00 41.56 796 GLY A O 1
ATOM 6084 N N . VAL A 1 797 ? -1.642 27.361 5.949 1.00 42.41 797 VAL A N 1
ATOM 6085 C CA . VAL A 1 797 ? -1.230 27.626 7.322 1.00 42.41 797 VAL A CA 1
ATOM 6086 C C . VAL A 1 797 ? -2.366 28.321 8.047 1.00 42.41 797 VAL A C 1
ATOM 6088 O O . VAL A 1 797 ? -3.001 29.268 7.594 1.00 42.41 797 VAL A O 1
ATOM 6091 N N . LEU A 1 798 ? -2.628 27.836 9.252 1.00 42.69 798 LEU A N 1
ATOM 6092 C CA . LEU A 1 798 ? -3.661 28.369 10.114 1.00 42.69 798 LEU A CA 1
ATOM 6093 C C . LEU A 1 798 ? -3.282 29.784 10.599 1.00 42.69 798 LEU A C 1
ATOM 6095 O O . LEU A 1 798 ? -2.732 29.955 11.687 1.00 42.69 798 LEU A O 1
ATOM 6099 N N . ASN A 1 799 ? -3.635 30.824 9.845 1.00 45.97 799 ASN A N 1
ATOM 6100 C CA . ASN A 1 799 ? -3.627 32.198 10.340 1.00 45.97 799 ASN A CA 1
ATOM 6101 C C . ASN A 1 799 ? -4.811 32.402 11.311 1.00 45.97 799 ASN A C 1
ATOM 6103 O O . ASN A 1 799 ? -5.799 33.069 10.995 1.00 45.97 799 ASN A O 1
ATOM 6107 N N . ILE A 1 800 ? -4.735 31.835 12.530 1.00 44.34 800 ILE A N 1
ATOM 6108 C CA . ILE A 1 800 ? -5.689 32.124 13.621 1.00 44.34 800 ILE A CA 1
ATOM 6109 C C . ILE A 1 800 ? -5.496 33.578 14.077 1.00 44.34 800 ILE A C 1
ATOM 6111 O O . ILE A 1 800 ? -4.901 33.869 15.111 1.00 44.34 800 ILE A O 1
ATOM 6115 N N . THR A 1 801 ? -6.044 34.522 13.323 1.00 40.94 801 THR A N 1
ATOM 6116 C CA . THR A 1 801 ? -6.279 35.894 13.792 1.00 40.94 801 THR A CA 1
ATOM 6117 C C . THR A 1 801 ? -7.670 36.406 13.412 1.00 40.94 801 THR A C 1
ATOM 6119 O O . THR A 1 801 ? -7.924 37.608 13.437 1.00 40.94 801 THR A O 1
ATOM 6122 N N . CYS A 1 802 ? -8.624 35.513 13.125 1.00 43.81 802 CYS A N 1
ATOM 6123 C CA . CYS A 1 802 ? -10.011 35.890 12.864 1.00 43.81 802 CYS A CA 1
ATOM 6124 C C . CYS A 1 802 ? -10.902 35.734 14.110 1.00 43.81 802 CYS A C 1
ATOM 6126 O O . CYS A 1 802 ? -11.180 34.640 14.602 1.00 43.81 802 CYS A O 1
ATOM 6128 N N . SER A 1 803 ? -11.391 36.865 14.623 1.00 37.12 803 SER A N 1
ATOM 6129 C CA . SER A 1 803 ? -12.459 36.904 15.628 1.00 37.12 803 SER A CA 1
ATOM 6130 C C . SER A 1 803 ? -13.762 36.367 15.015 1.00 37.12 803 SER A C 1
ATOM 6132 O O . SER A 1 803 ? -14.314 37.007 14.123 1.00 37.12 803 SER A O 1
ATOM 6134 N N . GLY A 1 804 ? -14.249 35.210 15.485 1.00 43.38 804 GLY A N 1
ATOM 6135 C CA . GLY A 1 804 ? -15.510 34.590 15.034 1.00 43.38 804 GLY A CA 1
ATOM 6136 C C . GLY A 1 804 ? -15.382 33.267 14.263 1.00 43.38 804 GLY A C 1
ATOM 6137 O O . GLY A 1 804 ? -16.405 32.715 13.867 1.00 43.38 804 GLY A O 1
ATOM 6138 N N . CYS A 1 805 ? -14.167 32.749 14.068 1.00 50.28 805 CYS A N 1
ATOM 6139 C CA . CYS A 1 805 ? -13.928 31.463 13.404 1.00 50.28 805 CYS A CA 1
ATOM 6140 C C . CYS A 1 805 ? -14.301 30.258 14.291 1.00 50.28 805 CYS A C 1
ATOM 6142 O O . CYS A 1 805 ? -14.107 30.282 15.511 1.00 50.28 805 CYS A O 1
ATOM 6144 N N . THR A 1 806 ? -14.846 29.204 13.678 1.00 51.94 806 THR A N 1
ATOM 6145 C CA . THR A 1 806 ? -15.333 27.996 14.370 1.00 51.94 806 THR A CA 1
ATOM 6146 C C . THR A 1 806 ? -14.162 27.105 14.774 1.00 51.94 806 THR A C 1
ATOM 6148 O O . THR A 1 806 ? -13.605 26.441 13.920 1.00 51.94 806 THR A O 1
ATOM 6151 N N . GLN A 1 807 ? -13.782 27.053 16.052 1.00 63.94 807 GLN A N 1
ATOM 6152 C CA . GLN A 1 807 ? -12.726 26.140 16.526 1.00 63.94 807 GLN A CA 1
ATOM 6153 C C . GLN A 1 807 ? -13.075 24.663 16.238 1.00 63.94 807 GLN A C 1
ATOM 6155 O O . GLN A 1 807 ? -14.266 24.328 16.263 1.00 63.94 807 GLN A O 1
ATOM 6160 N N . PRO A 1 808 ? -12.080 23.779 16.000 1.00 73.00 808 PRO A N 1
ATOM 6161 C CA . PRO A 1 808 ? -12.343 22.352 15.839 1.00 73.00 808 PRO A CA 1
ATOM 6162 C C . PRO A 1 808 ? -13.048 21.789 17.078 1.00 73.00 808 PRO A C 1
ATOM 6164 O O . PRO A 1 808 ? -12.857 22.271 18.201 1.00 73.00 808 PRO A O 1
ATOM 6167 N N . LEU A 1 809 ? -13.880 20.765 16.876 1.00 79.00 809 LEU A N 1
ATOM 6168 C CA . LEU A 1 809 ? -14.546 20.081 17.979 1.00 79.00 809 LEU A CA 1
ATOM 6169 C C . LEU A 1 809 ? -13.511 19.413 18.897 1.00 79.00 809 LEU A C 1
ATOM 6171 O O . LEU A 1 809 ? -12.424 19.037 18.466 1.00 79.00 809 LEU A O 1
ATOM 6175 N N . THR A 1 810 ? -13.859 19.257 20.171 1.00 84.25 810 THR A N 1
ATOM 6176 C CA . THR A 1 810 ? -13.006 18.624 21.187 1.00 84.25 810 THR A CA 1
ATOM 6177 C C . THR A 1 810 ? -13.776 17.539 21.926 1.00 84.25 810 THR A C 1
ATOM 6179 O O . THR A 1 810 ? -15.000 17.449 21.801 1.00 84.25 810 THR A O 1
ATOM 6182 N N . GLU A 1 811 ? -13.071 16.752 22.744 1.00 88.50 811 GLU A N 1
ATOM 6183 C CA . GLU A 1 811 ? -13.642 15.632 23.508 1.00 88.50 811 GLU A CA 1
ATOM 6184 C C . GLU A 1 811 ? -14.907 16.010 24.308 1.00 88.50 811 GLU A C 1
ATOM 6186 O O . GLU A 1 811 ? -15.826 15.210 24.426 1.00 88.50 811 GLU A O 1
ATOM 6191 N N . SER A 1 812 ? -15.019 17.263 24.771 1.00 83.25 812 SER A N 1
ATOM 6192 C CA . SER A 1 812 ? -16.146 17.775 25.579 1.00 83.25 812 SER A CA 1
ATOM 6193 C C . SER A 1 812 ? -17.545 17.666 24.949 1.00 83.25 812 SER A C 1
ATOM 6195 O O . SER A 1 812 ? -18.541 17.950 25.616 1.00 83.25 812 SER A O 1
ATOM 6197 N N . LYS A 1 813 ? -17.632 17.330 23.659 1.00 77.12 813 LYS A N 1
ATOM 6198 C CA . LYS A 1 813 ? -18.888 17.184 22.912 1.00 77.12 813 LYS A CA 1
ATOM 6199 C C . LYS A 1 813 ? -19.398 15.751 22.822 1.00 77.12 813 LYS A C 1
ATOM 6201 O O . LYS A 1 813 ? -20.490 15.577 22.293 1.00 77.12 813 LYS A O 1
ATOM 6206 N N . TYR A 1 814 ? -18.647 14.774 23.309 1.00 85.06 814 TYR A N 1
ATOM 6207 C CA . TYR A 1 814 ? -18.891 13.352 23.085 1.00 85.06 814 TYR A CA 1
ATOM 6208 C C . TYR A 1 814 ? -18.999 12.593 24.410 1.00 85.06 814 TYR A C 1
ATOM 6210 O O . TYR A 1 814 ? -18.568 13.099 25.446 1.00 85.06 814 TYR A O 1
ATOM 6218 N N . GLU A 1 815 ? -19.594 11.399 24.377 1.00 89.00 815 GLU A N 1
ATOM 6219 C CA . GLU A 1 815 ? -19.715 10.555 25.575 1.00 89.00 815 GLU A CA 1
ATOM 6220 C C . GLU A 1 815 ? -18.387 9.862 25.861 1.00 89.00 815 GLU A C 1
ATOM 6222 O O . GLU A 1 815 ? -17.824 9.238 24.965 1.00 89.00 815 GLU A O 1
ATOM 6227 N N . THR A 1 816 ? -17.893 9.940 27.093 1.00 91.56 816 THR A N 1
ATOM 6228 C CA . THR A 1 816 ? -16.661 9.251 27.492 1.00 91.56 816 THR A CA 1
ATOM 6229 C C . THR A 1 816 ? -16.990 7.913 28.133 1.00 91.56 816 THR A C 1
ATOM 6231 O O . THR A 1 816 ? -17.807 7.852 29.045 1.00 91.56 816 THR A O 1
ATOM 6234 N N . ILE A 1 817 ? -16.309 6.865 27.683 1.00 91.38 817 ILE A N 1
ATOM 6235 C CA . ILE A 1 817 ? -16.501 5.477 28.092 1.00 91.38 817 ILE A CA 1
ATOM 6236 C C . ILE A 1 817 ? -15.144 4.909 28.499 1.00 91.38 817 ILE A C 1
ATOM 6238 O O . ILE A 1 817 ? -14.151 5.085 27.788 1.00 91.38 817 ILE A O 1
ATOM 6242 N N . ALA A 1 818 ? -15.093 4.220 29.632 1.00 90.94 818 ALA A N 1
ATOM 6243 C CA . ALA A 1 818 ? -13.943 3.426 30.033 1.00 90.94 818 ALA A CA 1
ATOM 6244 C C . ALA A 1 818 ? -14.114 1.955 29.596 1.00 90.94 818 ALA A C 1
ATOM 6246 O O . ALA A 1 818 ? -15.241 1.455 29.554 1.00 90.94 818 ALA A O 1
ATOM 6247 N N . PRO A 1 819 ? -13.021 1.225 29.302 1.00 88.62 819 PRO A N 1
ATOM 6248 C CA . PRO A 1 819 ? -13.068 -0.188 28.930 1.00 88.62 819 PRO A CA 1
ATOM 6249 C C . PRO A 1 819 ? -13.824 -1.034 29.959 1.00 88.62 819 PRO A C 1
ATOM 6251 O O . PRO A 1 819 ? -14.650 -1.858 29.566 1.00 88.62 819 PRO A O 1
ATOM 6254 N N . ASP A 1 820 ? -13.632 -0.717 31.242 1.00 83.56 820 ASP A N 1
ATOM 6255 C CA . ASP A 1 820 ? -14.183 -1.440 32.393 1.00 83.56 820 ASP A CA 1
ATOM 6256 C C . ASP A 1 820 ? -15.522 -0.868 32.908 1.00 83.56 820 ASP A C 1
ATOM 6258 O O . ASP A 1 820 ? -16.038 -1.320 33.933 1.00 83.56 820 ASP A O 1
ATOM 6262 N N . ASP A 1 821 ? -16.105 0.134 32.234 1.00 84.75 821 ASP A N 1
ATOM 6263 C CA . ASP A 1 821 ? -17.443 0.625 32.592 1.00 84.75 821 ASP A CA 1
ATOM 6264 C C . ASP A 1 821 ? -18.488 -0.492 32.427 1.00 84.75 821 ASP A C 1
ATOM 6266 O O . ASP A 1 821 ? -18.343 -1.323 31.523 1.00 84.75 821 ASP A O 1
ATOM 6270 N N . PRO A 1 822 ? -19.589 -0.497 33.208 1.00 77.81 822 PRO A N 1
ATOM 6271 C CA . PRO A 1 822 ? -20.641 -1.505 33.082 1.00 77.81 822 PRO A CA 1
ATOM 6272 C C . PRO A 1 822 ? -21.081 -1.721 31.625 1.00 77.81 822 PRO A C 1
ATOM 6274 O O . PRO A 1 822 ? -21.363 -0.764 30.900 1.00 77.81 822 PRO A O 1
ATOM 6277 N N . ASN A 1 823 ? -21.139 -2.984 31.195 1.00 80.81 823 ASN A N 1
ATOM 6278 C CA . ASN A 1 823 ? -21.351 -3.368 29.797 1.00 80.81 823 ASN A CA 1
ATOM 6279 C C . ASN A 1 823 ? -22.701 -4.092 29.580 1.00 80.81 823 ASN A C 1
ATOM 6281 O O . ASN A 1 823 ? -22.776 -5.179 29.004 1.00 80.81 823 ASN A O 1
ATOM 6285 N N . ASP A 1 824 ? -23.798 -3.492 30.055 1.00 77.25 824 ASP A N 1
ATOM 6286 C CA . ASP A 1 824 ? -25.153 -4.074 30.026 1.00 77.25 824 ASP A CA 1
ATOM 6287 C C . ASP A 1 824 ? -26.000 -3.581 28.828 1.00 77.25 824 ASP A C 1
ATOM 6289 O O . ASP A 1 824 ? -26.112 -2.387 28.540 1.00 77.25 824 ASP A O 1
ATOM 6293 N N . ALA A 1 825 ? -26.648 -4.523 28.137 1.00 74.50 825 ALA A N 1
ATOM 6294 C CA . ALA A 1 825 ? -27.402 -4.328 26.896 1.00 74.50 825 ALA A CA 1
ATOM 6295 C C . ALA A 1 825 ? -28.734 -3.678 27.208 1.00 74.50 825 ALA A C 1
ATOM 6297 O O . ALA A 1 825 ? -29.242 -2.911 26.395 1.00 74.50 825 ALA A O 1
ATOM 6298 N N . ALA A 1 826 ? -29.272 -3.940 28.401 1.00 75.81 826 ALA A N 1
ATOM 6299 C CA . ALA A 1 826 ? -30.487 -3.302 28.868 1.00 75.81 826 ALA A CA 1
ATOM 6300 C C . ALA A 1 826 ? -30.317 -1.780 29.016 1.00 75.81 826 ALA A C 1
ATOM 6302 O O . ALA A 1 826 ? -31.306 -1.048 28.955 1.00 75.81 826 ALA A O 1
ATOM 6303 N N . THR A 1 827 ? -29.080 -1.301 29.192 1.00 74.62 827 THR A N 1
ATOM 6304 C CA . THR A 1 827 ? -28.754 0.122 29.368 1.00 74.62 827 THR A CA 1
ATOM 6305 C C . THR A 1 827 ? -28.097 0.775 28.153 1.00 74.62 827 THR A C 1
ATOM 6307 O O . THR A 1 827 ? -27.876 1.985 28.170 1.00 74.62 827 THR A O 1
ATOM 6310 N N . ALA A 1 828 ? -27.804 0.014 27.095 1.00 77.88 828 ALA A N 1
ATOM 6311 C CA . ALA A 1 828 ? -27.143 0.533 25.905 1.00 77.88 828 ALA A CA 1
ATOM 6312 C C . ALA A 1 828 ? -28.043 1.537 25.160 1.00 77.88 828 ALA A C 1
ATOM 6314 O O . ALA A 1 828 ? -29.196 1.252 24.831 1.00 77.88 828 ALA A O 1
ATOM 6315 N N . VAL A 1 829 ? -27.500 2.719 24.866 1.00 80.12 829 VAL A N 1
ATOM 6316 C CA . VAL A 1 829 ? -28.185 3.784 24.119 1.00 80.12 829 VAL A CA 1
ATOM 6317 C C . VAL A 1 829 ? -27.473 4.054 22.798 1.00 80.12 829 VAL A C 1
ATOM 6319 O O . VAL A 1 829 ? -26.292 3.763 22.643 1.00 80.12 829 VAL A O 1
ATOM 6322 N N . ASN A 1 830 ? -28.189 4.622 21.827 1.00 81.81 830 ASN A N 1
ATOM 6323 C CA . ASN A 1 830 ? -27.573 5.079 20.583 1.00 81.81 830 ASN A CA 1
ATOM 6324 C C . ASN A 1 830 ? -26.817 6.395 20.829 1.00 81.81 830 ASN A C 1
ATOM 6326 O O . ASN A 1 830 ? -27.427 7.407 21.177 1.00 81.81 830 ASN A O 1
ATOM 6330 N N . LEU A 1 831 ? -25.505 6.360 20.614 1.00 84.00 831 LEU A N 1
ATOM 6331 C CA . LEU A 1 831 ? -24.546 7.436 20.854 1.00 84.00 831 LEU A CA 1
ATOM 6332 C C . LEU A 1 831 ? -24.163 8.207 19.582 1.00 84.00 831 LEU A C 1
ATOM 6334 O O . LEU A 1 831 ? -23.351 9.118 19.658 1.00 84.00 831 LEU A O 1
ATOM 6338 N N . LEU A 1 832 ? -24.722 7.875 18.413 1.00 78.38 832 LEU A N 1
ATOM 6339 C CA . LEU A 1 832 ? -24.520 8.630 17.170 1.00 78.38 832 LEU A CA 1
ATOM 6340 C C . LEU A 1 832 ? -25.770 9.449 16.852 1.00 78.38 832 LEU A C 1
ATOM 6342 O O . LEU A 1 832 ? -26.605 9.038 16.043 1.00 78.38 832 LEU A O 1
ATOM 6346 N N . TYR A 1 833 ? -25.943 10.608 17.491 1.00 72.50 833 TYR A N 1
ATOM 6347 C CA . TYR A 1 833 ? -27.124 11.466 17.317 1.00 72.50 833 TYR A CA 1
ATOM 6348 C C . TYR A 1 833 ? -26.785 12.891 16.845 1.00 72.50 833 TYR A C 1
ATOM 6350 O O . TYR A 1 833 ? -25.867 13.511 17.363 1.00 72.50 833 TYR A O 1
ATOM 6358 N N . ASP A 1 834 ? -27.539 13.435 15.883 1.00 62.41 834 ASP A N 1
ATOM 6359 C CA . ASP A 1 834 ? -27.292 14.745 15.244 1.00 62.41 834 ASP A CA 1
ATOM 6360 C C . ASP A 1 834 ? -28.124 15.908 15.830 1.00 62.41 834 ASP A C 1
ATOM 6362 O O . ASP A 1 834 ? -27.731 17.069 15.706 1.00 62.41 834 ASP A O 1
ATOM 6366 N N . GLY A 1 835 ? -29.215 15.603 16.546 1.00 55.38 835 GLY A N 1
ATOM 6367 C CA . GLY A 1 835 ? -29.907 16.525 17.453 1.00 55.38 835 GLY A CA 1
ATOM 6368 C C . GLY A 1 835 ? -31.321 16.951 17.036 1.00 55.38 835 GLY A C 1
ATOM 6369 O O . GLY A 1 835 ? -31.537 17.593 16.018 1.00 55.38 835 GLY A O 1
ATOM 6370 N N . ASN A 1 836 ? -32.282 16.666 17.923 1.00 44.97 836 ASN A N 1
ATOM 6371 C CA . ASN A 1 836 ? -33.521 17.425 18.164 1.00 44.97 836 ASN A CA 1
ATOM 6372 C C . ASN A 1 836 ? -34.036 17.218 19.615 1.00 44.97 836 ASN A C 1
ATOM 6374 O O . ASN A 1 836 ? -35.187 17.514 19.928 1.00 44.97 836 ASN A O 1
ATOM 6378 N N . GLY A 1 837 ? -33.187 16.715 20.525 1.00 46.50 837 GLY A N 1
ATOM 6379 C CA . GLY A 1 837 ? -33.485 16.520 21.947 1.00 46.50 837 GLY A CA 1
ATOM 6380 C C . GLY A 1 837 ? -32.292 16.927 22.815 1.00 46.50 837 GLY A C 1
ATOM 6381 O O . GLY A 1 837 ? -31.142 16.767 22.414 1.00 46.50 837 GLY A O 1
ATOM 6382 N N . SER A 1 838 ? -32.554 17.499 23.990 1.00 39.09 838 SER A N 1
ATOM 6383 C CA . SER A 1 838 ? -31.518 17.870 24.958 1.00 39.09 838 SER A CA 1
ATOM 6384 C C . SER A 1 838 ? -30.953 16.610 25.626 1.00 39.09 838 SER A C 1
ATOM 6386 O O . SER A 1 838 ? -31.649 16.007 26.441 1.00 39.09 838 SER A O 1
ATOM 6388 N N . GLY A 1 839 ? -29.720 16.222 25.286 1.00 48.38 839 GLY A N 1
ATOM 6389 C CA . GLY A 1 839 ? -29.002 15.108 25.929 1.00 48.38 839 GLY A CA 1
ATOM 6390 C C . GLY A 1 839 ? -28.326 14.111 24.984 1.00 48.38 839 GLY A C 1
ATOM 6391 O O . GLY A 1 839 ? -27.712 13.171 25.467 1.00 48.38 839 GLY A O 1
ATOM 6392 N N . SER A 1 840 ? -28.431 14.282 23.666 1.00 55.41 840 SER A N 1
ATOM 6393 C CA . SER A 1 840 ? -27.833 13.355 22.698 1.00 55.41 840 SER A CA 1
ATOM 6394 C C . SER A 1 840 ? -26.469 13.854 22.209 1.00 55.41 840 SER A C 1
ATOM 6396 O O . SER A 1 840 ? -26.331 15.032 21.876 1.00 55.41 840 SER A O 1
ATOM 6398 N N . LEU A 1 841 ? -25.479 12.960 22.174 1.00 65.06 841 LEU A N 1
ATOM 6399 C CA . LEU A 1 841 ? -24.094 13.257 21.802 1.00 65.06 841 LEU A CA 1
ATOM 6400 C C . LEU A 1 841 ? -23.828 12.739 20.370 1.00 65.06 841 LEU A C 1
ATOM 6402 O O . LEU A 1 841 ? -24.369 11.697 19.999 1.00 65.06 841 LEU A O 1
ATOM 6406 N N . PRO A 1 842 ? -23.067 13.461 19.527 1.00 79.56 842 PRO A N 1
ATOM 6407 C CA . PRO A 1 842 ? -22.778 13.088 18.141 1.00 79.56 842 PRO A CA 1
ATOM 6408 C C . PRO A 1 842 ? -21.614 12.093 18.034 1.00 79.56 842 PRO A C 1
ATOM 6410 O O . PRO A 1 842 ? -20.814 12.179 17.111 1.00 79.56 842 PRO A O 1
ATOM 6413 N N . GLY A 1 843 ? -21.475 11.173 18.986 1.00 87.81 843 GLY A N 1
ATOM 6414 C CA . GLY A 1 843 ? -20.331 10.270 19.076 1.00 87.81 843 GLY A CA 1
ATOM 6415 C C . GLY A 1 843 ? -19.932 9.925 20.503 1.00 87.81 843 GLY A C 1
ATOM 6416 O O . GLY A 1 843 ? -20.480 10.447 21.479 1.00 87.81 843 GLY A O 1
ATOM 6417 N N . TRP A 1 844 ? -18.924 9.068 20.596 1.00 91.62 844 TRP A N 1
ATOM 6418 C CA . TRP A 1 844 ? -18.374 8.565 21.845 1.00 91.62 844 TRP A CA 1
ATOM 6419 C C . TRP A 1 844 ? -16.856 8.395 21.766 1.00 91.62 844 TRP A C 1
ATOM 6421 O O . TRP A 1 844 ? -16.255 8.385 20.689 1.00 91.62 844 TRP A O 1
ATOM 6431 N N . ILE A 1 845 ? -16.238 8.308 22.938 1.00 94.69 845 ILE A N 1
ATOM 6432 C CA . ILE A 1 845 ? -14.800 8.250 23.158 1.00 94.69 845 ILE A CA 1
ATOM 6433 C C . ILE A 1 845 ? -14.530 7.111 24.123 1.00 94.69 845 ILE A C 1
ATOM 6435 O O . ILE A 1 845 ? -15.046 7.121 25.236 1.00 94.69 845 ILE A O 1
ATOM 6439 N N . LEU A 1 846 ? -13.683 6.172 23.732 1.00 96.06 846 LEU A N 1
ATOM 6440 C CA . LEU A 1 846 ? -13.149 5.162 24.628 1.00 96.06 846 LEU A CA 1
ATOM 6441 C C . LEU A 1 846 ? -11.778 5.610 25.145 1.00 96.06 846 LEU A C 1
ATOM 6443 O O . LEU A 1 846 ? -10.878 5.936 24.364 1.00 96.06 846 LEU A O 1
ATOM 6447 N N . THR A 1 847 ? -11.615 5.657 26.464 1.00 95.88 847 THR A N 1
ATOM 6448 C CA . THR A 1 847 ? -10.331 5.983 27.097 1.00 95.88 847 THR A CA 1
ATOM 6449 C C . THR A 1 847 ? -9.473 4.735 27.225 1.00 95.88 847 THR A C 1
ATOM 6451 O O . THR A 1 847 ? -9.908 3.774 27.842 1.00 95.88 847 THR A O 1
ATOM 6454 N N . LEU A 1 848 ? -8.253 4.752 26.704 1.00 94.94 848 LEU A N 1
ATOM 6455 C CA . LEU A 1 848 ? -7.303 3.652 26.894 1.00 94.94 848 LEU A CA 1
ATOM 6456 C C . LEU A 1 848 ? -6.467 3.874 28.164 1.00 94.94 848 LEU A C 1
ATOM 6458 O O . LEU A 1 848 ? -6.606 4.912 28.816 1.00 94.94 848 LEU A O 1
ATOM 6462 N N . ALA A 1 849 ? -5.604 2.934 28.534 1.00 92.62 849 ALA A N 1
ATOM 6463 C CA . ALA A 1 849 ? -4.641 3.129 29.610 1.00 92.62 849 ALA A CA 1
ATOM 6464 C C . ALA A 1 849 ? -3.552 4.159 29.231 1.00 92.62 849 ALA A C 1
ATOM 6466 O O . ALA A 1 849 ? -3.461 4.657 28.102 1.00 92.62 849 ALA A O 1
ATOM 6467 N N . ALA A 1 850 ? -2.744 4.554 30.220 1.00 91.69 850 ALA A N 1
ATOM 6468 C CA . ALA A 1 850 ? -1.572 5.392 29.973 1.00 91.69 850 ALA A CA 1
ATOM 6469 C C . ALA A 1 850 ? -0.560 4.631 29.107 1.00 91.69 850 ALA A C 1
ATOM 6471 O O . ALA A 1 850 ? -0.315 3.451 29.343 1.00 91.69 850 ALA A O 1
ATOM 6472 N N . ASP A 1 851 ? 0.009 5.313 28.113 1.00 88.69 851 ASP A N 1
ATOM 6473 C CA . ASP A 1 851 ? 0.950 4.758 27.135 1.00 88.69 851 ASP A CA 1
ATOM 6474 C C . ASP A 1 851 ? 0.368 3.689 26.191 1.00 88.69 851 ASP A C 1
ATOM 6476 O O . ASP A 1 851 ? 1.083 3.231 25.297 1.00 88.69 851 ASP A O 1
ATOM 6480 N N . GLU A 1 852 ? -0.917 3.346 26.317 1.00 92.75 852 GLU A N 1
ATOM 6481 C CA . GLU A 1 852 ? -1.628 2.447 25.407 1.00 92.75 852 GLU A CA 1
ATOM 6482 C C . GLU A 1 852 ? -1.923 3.124 24.064 1.00 92.75 852 GLU A C 1
ATOM 6484 O O . GLU A 1 852 ? -2.385 4.270 24.010 1.00 92.75 852 GLU A O 1
ATOM 6489 N N . LYS A 1 853 ? -1.676 2.414 22.962 1.00 90.56 853 LYS A N 1
ATOM 6490 C CA . LYS A 1 853 ? -1.720 2.971 21.602 1.00 90.56 853 LYS A CA 1
ATOM 6491 C C . LYS A 1 853 ? -2.580 2.100 20.702 1.00 90.56 853 LYS A C 1
ATOM 6493 O O . LYS A 1 853 ? -2.436 0.887 20.731 1.00 90.56 853 LYS A O 1
ATOM 6498 N N . VAL A 1 854 ? -3.444 2.685 19.876 1.00 92.81 854 VAL A N 1
ATOM 6499 C CA . VAL A 1 854 ? -4.161 1.912 18.845 1.00 92.81 854 VAL A CA 1
ATOM 6500 C C . VAL A 1 854 ? -3.186 1.524 17.729 1.00 92.81 854 VAL A C 1
ATOM 6502 O O . VAL A 1 854 ? -2.525 2.390 17.151 1.00 92.81 854 VAL A O 1
ATOM 6505 N N . ILE A 1 855 ? -3.087 0.228 17.431 1.00 86.00 855 ILE A N 1
ATOM 6506 C CA . ILE A 1 855 ? -2.078 -0.334 16.518 1.00 86.00 855 ILE A CA 1
ATOM 6507 C C . ILE A 1 855 ? -2.647 -0.859 15.200 1.00 86.00 855 ILE A C 1
ATOM 6509 O O . ILE A 1 855 ? -1.886 -0.969 14.239 1.00 86.00 855 ILE A O 1
ATOM 6513 N N . THR A 1 856 ? -3.957 -1.097 15.115 1.00 86.00 856 THR A N 1
ATOM 6514 C CA . THR A 1 856 ? -4.620 -1.510 13.871 1.00 86.00 856 THR A CA 1
ATOM 6515 C C . THR A 1 856 ? -5.620 -0.466 13.397 1.00 86.00 856 THR A C 1
ATOM 6517 O O . THR A 1 856 ? -6.175 0.309 14.182 1.00 86.00 856 THR A O 1
ATOM 6520 N N . GLU A 1 857 ? -5.901 -0.495 12.102 1.00 85.50 857 GLU A N 1
ATOM 6521 C CA . GLU A 1 857 ? -7.063 0.168 11.521 1.00 85.50 857 GLU A CA 1
ATOM 6522 C C . GLU A 1 857 ? -8.360 -0.443 12.073 1.00 85.50 857 GLU A C 1
ATOM 6524 O O . GLU A 1 857 ? -8.378 -1.559 12.608 1.00 85.50 857 GLU A O 1
ATOM 6529 N N . THR A 1 858 ? -9.454 0.318 11.992 1.00 91.62 858 THR A N 1
ATOM 6530 C CA . THR A 1 858 ? -10.753 -0.138 12.500 1.00 91.62 858 THR A CA 1
ATOM 6531 C C . THR A 1 858 ? -11.481 -0.943 11.436 1.00 91.62 858 THR A C 1
ATOM 6533 O O . THR A 1 858 ? -11.939 -0.389 10.440 1.00 91.62 858 THR A O 1
ATOM 6536 N N . PHE A 1 859 ? -11.698 -2.226 11.695 1.00 87.69 859 PHE A N 1
ATOM 6537 C CA . PHE A 1 859 ? -12.557 -3.068 10.877 1.00 87.69 859 PHE A CA 1
ATOM 6538 C C . PHE A 1 859 ? -14.010 -2.936 11.346 1.00 87.69 859 PHE A C 1
ATOM 6540 O O . PHE A 1 859 ? -14.301 -3.162 12.517 1.00 87.69 859 PHE A O 1
ATOM 6547 N N . SER A 1 860 ? -14.945 -2.566 10.469 1.00 86.88 860 SER A N 1
ATOM 6548 C CA . SER A 1 860 ? -16.367 -2.470 10.835 1.00 86.88 860 SER A CA 1
ATOM 6549 C C . SER A 1 860 ? -17.244 -3.313 9.921 1.00 86.88 860 SER A C 1
ATOM 6551 O O . SER A 1 860 ? -17.217 -3.156 8.704 1.00 86.88 860 SER A O 1
ATOM 6553 N N . LEU A 1 861 ? -18.061 -4.179 10.517 1.00 82.19 861 LEU A N 1
ATOM 6554 C CA . LEU A 1 861 ? -18.967 -5.082 9.810 1.00 82.19 861 LEU A CA 1
ATOM 6555 C C . LEU A 1 861 ? -20.205 -5.342 10.672 1.00 82.19 861 LEU A C 1
ATOM 6557 O O . LEU A 1 861 ? -20.107 -5.444 11.889 1.00 82.19 861 LEU A O 1
ATOM 6561 N N . ALA A 1 862 ? -21.385 -5.446 10.057 1.00 76.62 862 ALA A N 1
ATOM 6562 C CA . ALA A 1 862 ? -22.631 -5.821 10.740 1.00 76.62 862 ALA A CA 1
ATOM 6563 C C . ALA A 1 862 ? -22.972 -5.002 12.015 1.00 76.62 862 ALA A C 1
ATOM 6565 O O . ALA A 1 862 ? -23.628 -5.506 12.924 1.00 76.62 862 ALA A O 1
ATOM 6566 N N . GLY A 1 863 ? -22.561 -3.729 12.081 1.00 81.50 863 GLY A N 1
ATOM 6567 C CA . GLY A 1 863 ? -22.863 -2.825 13.202 1.00 81.50 863 GLY A CA 1
ATOM 6568 C C . GLY A 1 863 ? -21.909 -2.917 14.400 1.00 81.50 863 GLY A C 1
ATOM 6569 O O . GLY A 1 863 ? -22.138 -2.230 15.402 1.00 81.50 863 GLY A O 1
ATOM 6570 N N . ILE A 1 864 ? -20.849 -3.721 14.294 1.00 87.94 864 ILE A N 1
ATOM 6571 C CA . ILE A 1 864 ? -19.715 -3.722 15.219 1.00 87.94 864 ILE A CA 1
ATOM 6572 C C . ILE A 1 864 ? -18.485 -3.085 14.569 1.00 87.94 864 ILE A C 1
ATOM 6574 O O . ILE A 1 864 ? -18.327 -3.096 13.348 1.00 87.94 864 ILE A O 1
ATOM 6578 N N . SER A 1 865 ? -17.613 -2.551 15.413 1.00 92.06 865 SER A N 1
ATOM 6579 C CA . SER A 1 865 ? -16.297 -2.027 15.082 1.00 92.06 865 SER A CA 1
ATOM 6580 C C . SER A 1 865 ? -15.256 -2.768 15.919 1.00 92.06 865 SER A C 1
ATOM 6582 O O . SER A 1 865 ? -15.417 -2.923 17.132 1.00 92.06 865 SER A O 1
ATOM 6584 N N . ILE A 1 866 ? -14.205 -3.233 15.255 1.00 91.75 866 ILE A N 1
ATOM 6585 C CA . ILE A 1 866 ? -13.119 -4.034 15.806 1.00 91.75 866 ILE A CA 1
ATOM 6586 C C . ILE A 1 866 ? -11.815 -3.285 15.574 1.00 91.75 866 ILE A C 1
ATOM 6588 O O . ILE A 1 866 ? -11.548 -2.824 14.465 1.00 91.75 866 ILE A O 1
ATOM 6592 N N . PHE A 1 867 ? -11.010 -3.152 16.617 1.00 92.88 867 PHE A N 1
ATOM 6593 C CA . PHE A 1 867 ? -9.680 -2.556 16.543 1.00 92.88 867 PHE A CA 1
ATOM 6594 C C . PHE A 1 867 ? -8.812 -3.115 17.665 1.00 92.88 867 PHE A C 1
ATOM 6596 O O . PHE A 1 867 ? -9.328 -3.526 18.704 1.00 92.88 867 PHE A O 1
ATOM 6603 N N . THR A 1 868 ? -7.499 -3.078 17.483 1.00 91.88 868 THR A N 1
ATOM 6604 C CA . THR A 1 868 ? -6.546 -3.521 18.494 1.00 91.88 868 THR A CA 1
ATOM 6605 C C . THR A 1 868 ? -5.729 -2.346 19.011 1.00 91.88 868 THR A C 1
ATOM 6607 O O . THR A 1 868 ? -5.237 -1.513 18.241 1.00 91.88 868 THR A O 1
ATOM 6610 N N . SER A 1 869 ? -5.549 -2.285 20.325 1.00 93.12 869 SER A N 1
ATOM 6611 C CA . SER A 1 869 ? -4.544 -1.441 20.969 1.00 93.12 869 SER A CA 1
ATOM 6612 C C . SER A 1 869 ? -3.415 -2.275 21.561 1.00 93.12 869 SER A C 1
ATOM 6614 O O . SER A 1 869 ? -3.568 -3.468 21.796 1.00 93.12 869 SER A O 1
ATOM 6616 N N . PHE A 1 870 ? -2.278 -1.635 21.809 1.00 88.25 870 PHE A N 1
ATOM 6617 C CA . PHE A 1 870 ? -1.091 -2.231 22.392 1.00 88.25 870 PHE A CA 1
ATOM 6618 C C . PHE A 1 870 ? -0.642 -1.428 23.605 1.00 88.25 870 PHE A C 1
ATOM 6620 O O . PHE A 1 870 ? -0.408 -0.217 23.517 1.00 88.25 870 PHE A O 1
ATOM 6627 N N . GLN A 1 871 ? -0.493 -2.121 24.728 1.00 88.44 871 GLN A N 1
ATOM 6628 C CA . GLN A 1 871 ? 0.118 -1.603 25.939 1.00 88.44 871 GLN A CA 1
ATOM 6629 C C . GLN A 1 871 ? 1.594 -2.027 25.967 1.00 88.44 871 GLN A C 1
ATOM 6631 O O . GLN A 1 871 ? 1.876 -3.189 26.278 1.00 88.44 871 GLN A O 1
ATOM 6636 N N . PRO A 1 872 ? 2.542 -1.119 25.676 1.00 75.69 872 PRO A N 1
ATOM 6637 C CA . PRO A 1 872 ? 3.963 -1.433 25.727 1.00 75.69 872 PRO A CA 1
ATOM 6638 C C . PRO A 1 872 ? 4.420 -1.693 27.166 1.00 75.69 872 PRO A C 1
ATOM 6640 O O . PRO A 1 872 ? 3.936 -1.075 28.120 1.00 75.69 872 PRO A O 1
ATOM 6643 N N . THR A 1 873 ? 5.410 -2.567 27.314 1.00 68.25 873 THR A N 1
ATOM 6644 C CA . THR A 1 873 ? 6.137 -2.809 28.561 1.00 68.25 873 THR A CA 1
ATOM 6645 C C . THR A 1 873 ? 7.637 -2.930 28.286 1.00 68.25 873 THR A C 1
ATOM 6647 O O . THR A 1 873 ? 8.067 -3.397 27.231 1.00 68.25 873 THR A O 1
ATOM 6650 N N . GLU A 1 874 ? 8.457 -2.485 29.237 1.00 58.88 874 GLU A N 1
ATOM 6651 C CA . GLU A 1 874 ? 9.894 -2.771 29.259 1.00 58.88 874 GLU A CA 1
ATOM 6652 C C . GLU A 1 874 ? 10.182 -3.779 30.366 1.00 58.88 874 GLU A C 1
ATOM 6654 O O . GLU A 1 874 ? 9.743 -3.616 31.506 1.00 58.88 874 GLU A O 1
ATOM 6659 N N . VAL A 1 875 ? 10.924 -4.825 30.020 1.00 54.41 875 VAL A N 1
ATOM 6660 C CA . VAL A 1 875 ? 11.239 -5.937 30.908 1.00 54.41 875 VAL A CA 1
ATOM 6661 C C . VAL A 1 875 ? 12.746 -5.975 31.108 1.00 54.41 875 VAL A C 1
ATOM 6663 O O . VAL A 1 875 ? 13.497 -6.145 30.155 1.00 54.41 875 VAL A O 1
ATOM 6666 N N . ALA A 1 876 ? 13.207 -5.826 32.347 1.00 44.88 876 ALA A N 1
ATOM 6667 C CA . ALA A 1 876 ? 14.616 -6.017 32.668 1.00 44.88 876 ALA A CA 1
ATOM 6668 C C . ALA A 1 876 ? 14.958 -7.516 32.644 1.00 44.88 876 ALA A C 1
ATOM 6670 O O . ALA A 1 876 ? 14.279 -8.331 33.271 1.00 44.88 876 ALA A O 1
ATOM 6671 N N . ASN A 1 877 ? 16.011 -7.871 31.917 1.00 44.75 877 ASN A N 1
ATOM 6672 C CA . ASN A 1 877 ? 16.583 -9.208 31.871 1.00 44.75 877 ASN A CA 1
ATOM 6673 C C . ASN A 1 877 ? 17.686 -9.335 32.935 1.00 44.75 877 ASN A C 1
ATOM 6675 O O . ASN A 1 877 ? 18.347 -8.360 33.307 1.00 44.75 877 ASN A O 1
ATOM 6679 N N . ASP A 1 878 ? 17.922 -10.562 33.396 1.00 37.62 878 ASP A N 1
ATOM 6680 C CA . ASP A 1 878 ? 18.890 -10.860 34.462 1.00 37.62 878 ASP A CA 1
ATOM 6681 C C . ASP A 1 878 ? 20.362 -10.628 34.055 1.00 37.62 878 ASP A C 1
ATOM 6683 O O . ASP A 1 878 ? 21.254 -10.631 34.906 1.00 37.62 878 ASP A O 1
ATOM 6687 N N . ASP A 1 879 ? 20.635 -10.392 32.769 1.00 37.00 879 ASP A N 1
ATOM 6688 C CA . ASP A 1 879 ? 21.954 -10.048 32.222 1.00 37.00 879 ASP A CA 1
ATOM 6689 C C . ASP A 1 879 ? 22.212 -8.528 32.133 1.00 37.00 879 ASP A C 1
ATOM 6691 O O . ASP A 1 879 ? 23.279 -8.098 31.690 1.00 37.00 879 ASP A O 1
ATOM 6695 N N . GLY A 1 880 ? 21.259 -7.705 32.585 1.00 33.44 880 GLY A N 1
ATOM 6696 C CA . GLY A 1 880 ? 21.336 -6.247 32.509 1.00 33.44 880 GLY A CA 1
ATOM 6697 C C . GLY A 1 880 ? 20.887 -5.656 31.169 1.00 33.44 880 GLY A C 1
ATOM 6698 O O . GLY A 1 880 ? 21.048 -4.451 30.971 1.00 33.44 880 GLY A O 1
ATOM 6699 N N . THR A 1 881 ? 20.327 -6.463 30.263 1.00 36.19 881 THR A N 1
ATOM 6700 C CA . THR A 1 881 ? 19.620 -5.979 29.067 1.00 36.19 881 THR A CA 1
ATOM 6701 C C . THR A 1 881 ? 18.132 -5.769 29.365 1.00 36.19 881 THR A C 1
ATOM 6703 O O . THR A 1 881 ? 17.614 -6.305 30.338 1.00 36.19 881 THR A O 1
ATOM 6706 N N . CYS A 1 882 ? 17.425 -4.971 28.562 1.00 38.28 882 CYS A N 1
ATOM 6707 C CA . CYS A 1 882 ? 15.967 -4.852 28.650 1.00 38.28 882 CYS A CA 1
ATOM 6708 C C . CYS A 1 882 ? 15.338 -5.422 27.376 1.00 38.28 882 CYS A C 1
ATOM 6710 O O . CYS A 1 882 ? 15.744 -5.043 26.278 1.00 38.28 882 CYS A O 1
ATOM 6712 N N . SER A 1 883 ? 14.348 -6.305 27.512 1.00 50.31 883 SER A N 1
ATOM 6713 C CA . SER A 1 883 ? 13.486 -6.728 26.409 1.00 50.31 883 SER A CA 1
ATOM 6714 C C . SER A 1 883 ? 12.256 -5.820 26.327 1.00 50.31 883 SER A C 1
ATOM 6716 O O . SER A 1 883 ? 11.667 -5.420 27.333 1.00 50.31 883 SER A O 1
ATOM 6718 N N . ARG A 1 884 ? 11.897 -5.445 25.100 1.00 56.84 884 ARG A N 1
ATOM 6719 C CA . ARG A 1 884 ? 10.690 -4.681 24.787 1.00 56.84 884 ARG A CA 1
ATOM 6720 C C . ARG A 1 884 ? 9.557 -5.665 24.534 1.00 56.84 884 ARG A C 1
ATOM 6722 O O . ARG A 1 884 ? 9.689 -6.533 23.681 1.00 56.84 884 ARG A O 1
ATOM 6729 N N . ALA A 1 885 ? 8.472 -5.535 25.284 1.00 63.53 885 ALA A N 1
ATOM 6730 C CA . ALA A 1 885 ? 7.301 -6.399 25.192 1.00 63.53 885 ALA A CA 1
ATOM 6731 C C . ALA A 1 885 ? 6.018 -5.555 25.230 1.00 63.53 885 ALA A C 1
ATOM 6733 O O . ALA A 1 885 ? 6.065 -4.321 25.174 1.00 63.53 885 ALA A O 1
ATOM 6734 N N . GLY A 1 886 ? 4.867 -6.216 25.290 1.00 69.69 886 GLY A N 1
ATOM 6735 C CA . GLY A 1 886 ? 3.586 -5.574 25.536 1.00 69.69 886 GLY A CA 1
ATOM 6736 C C . GLY A 1 886 ? 2.418 -6.521 25.311 1.00 69.69 886 GLY A C 1
ATOM 6737 O O . GLY A 1 886 ? 2.606 -7.688 24.972 1.00 69.69 886 GLY A O 1
ATOM 6738 N N . ARG A 1 887 ? 1.210 -6.015 25.542 1.00 77.38 887 ARG A N 1
ATOM 6739 C CA . ARG A 1 887 ? -0.037 -6.786 25.465 1.00 77.38 887 ARG A CA 1
ATOM 6740 C C . ARG A 1 887 ? -1.000 -6.097 24.520 1.00 77.38 887 ARG A C 1
ATOM 6742 O O . ARG A 1 887 ? -1.110 -4.871 24.565 1.00 77.38 887 ARG A O 1
ATOM 6749 N N . SER A 1 888 ? -1.679 -6.872 23.686 1.00 85.69 888 SER A N 1
ATOM 6750 C CA . SER A 1 888 ? -2.703 -6.363 22.782 1.00 85.69 888 SER A CA 1
ATOM 6751 C C . SER A 1 888 ? -4.090 -6.532 23.383 1.00 85.69 888 SER A C 1
ATOM 6753 O O . SER A 1 888 ? -4.421 -7.606 23.883 1.00 85.69 888 SER A O 1
ATOM 6755 N N . HIS A 1 889 ? -4.924 -5.503 23.288 1.00 91.12 889 HIS A N 1
ATOM 6756 C CA . HIS A 1 889 ? -6.348 -5.594 23.592 1.00 91.12 889 HIS A CA 1
ATOM 6757 C C . HIS A 1 889 ? -7.134 -5.522 22.286 1.00 91.12 889 HIS A C 1
ATOM 6759 O O . HIS A 1 889 ? -7.124 -4.497 21.604 1.00 91.12 889 HIS A O 1
ATOM 6765 N N . ILE A 1 890 ? -7.813 -6.613 21.934 1.00 90.81 890 ILE A N 1
ATOM 6766 C CA . ILE A 1 890 ? -8.677 -6.691 20.754 1.00 90.81 890 ILE A CA 1
ATOM 6767 C C . ILE A 1 890 ? -10.068 -6.229 21.174 1.00 90.81 890 ILE A C 1
ATOM 6769 O O . ILE A 1 890 ? -10.788 -6.969 21.842 1.00 90.81 890 ILE A O 1
ATOM 6773 N N . PHE A 1 891 ? -10.448 -5.010 20.804 1.00 93.19 891 PHE A N 1
ATOM 6774 C CA . PHE A 1 891 ? -11.764 -4.456 21.099 1.00 93.19 891 PHE A CA 1
ATOM 6775 C C . PHE A 1 891 ? -12.803 -4.940 20.093 1.00 93.19 891 PHE A C 1
ATOM 6777 O O . PHE A 1 891 ? -12.572 -4.894 18.889 1.00 93.19 891 PHE A O 1
ATOM 6784 N N . ILE A 1 892 ? -13.978 -5.336 20.585 1.00 91.06 892 ILE A N 1
ATOM 6785 C CA . ILE A 1 892 ? -15.153 -5.678 19.775 1.00 91.06 892 ILE A CA 1
ATOM 6786 C C . ILE A 1 892 ? -16.325 -4.886 20.339 1.00 91.06 892 ILE A C 1
ATOM 6788 O O . ILE A 1 892 ? -16.909 -5.260 21.359 1.00 91.06 892 ILE A O 1
ATOM 6792 N N . VAL A 1 893 ? -16.649 -3.758 19.707 1.00 91.94 893 VAL A N 1
ATOM 6793 C CA . VAL A 1 893 ? -17.616 -2.795 20.246 1.00 91.94 893 VAL A CA 1
ATOM 6794 C C . VAL A 1 893 ? -18.693 -2.425 19.234 1.00 91.94 893 VAL A C 1
ATOM 6796 O O . VAL A 1 893 ? -18.449 -2.338 18.038 1.00 91.94 893 VAL A O 1
ATOM 6799 N N . GLY A 1 894 ? -19.912 -2.171 19.700 1.00 90.06 894 GLY A N 1
ATOM 6800 C CA . GLY A 1 894 ? -21.011 -1.726 18.849 1.00 90.06 894 GLY A CA 1
ATOM 6801 C C . GLY A 1 894 ? -20.731 -0.332 18.304 1.00 90.06 894 GLY A C 1
ATOM 6802 O O . GLY A 1 894 ? -20.559 0.606 19.079 1.00 90.06 894 GLY A O 1
ATOM 6803 N N . THR A 1 895 ? -20.757 -0.160 16.984 1.00 88.94 895 THR A N 1
ATOM 6804 C CA . THR A 1 895 ? -20.416 1.113 16.327 1.00 88.94 895 THR A CA 1
ATOM 6805 C C . THR A 1 895 ? -21.266 2.275 16.855 1.00 88.94 895 THR A C 1
ATOM 6807 O O . THR A 1 895 ? -20.773 3.376 17.095 1.00 88.94 895 THR A O 1
ATOM 6810 N N . VAL A 1 896 ? -22.559 2.029 17.090 1.00 86.25 896 VAL A N 1
ATOM 6811 C CA . VAL A 1 896 ? -23.514 3.065 17.515 1.00 86.25 896 VAL A CA 1
ATOM 6812 C C . VAL A 1 896 ? -23.720 3.155 19.028 1.00 86.25 896 VAL A C 1
ATOM 6814 O O . VAL A 1 896 ? -24.302 4.136 19.476 1.00 86.25 896 VAL A O 1
ATOM 6817 N N . THR A 1 897 ? -23.309 2.153 19.810 1.00 86.38 897 THR A N 1
ATOM 6818 C CA . THR A 1 897 ? -23.618 2.055 21.254 1.00 86.38 897 THR A CA 1
ATOM 6819 C C . THR A 1 897 ? -22.397 1.928 22.158 1.00 86.38 897 THR A C 1
ATOM 6821 O O . THR A 1 897 ? -22.550 2.069 23.367 1.00 86.38 897 THR A O 1
ATOM 6824 N N . ALA A 1 898 ? -21.219 1.620 21.603 1.00 89.56 898 ALA A N 1
ATOM 6825 C CA . ALA A 1 898 ? -20.008 1.230 22.331 1.00 89.56 898 ALA A CA 1
ATOM 68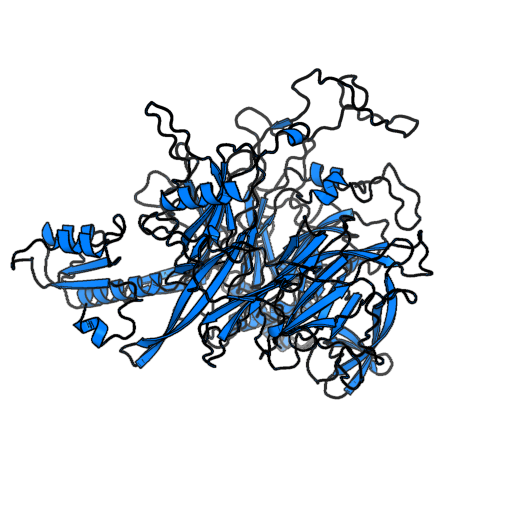26 C C . ALA A 1 898 ? -20.176 0.013 23.268 1.00 89.56 898 ALA A C 1
ATOM 6828 O O . ALA A 1 898 ? -19.399 -0.181 24.209 1.00 89.56 898 ALA A O 1
ATOM 6829 N N . LEU A 1 899 ? -21.205 -0.804 23.022 1.00 88.44 899 LEU A N 1
ATOM 6830 C CA . LEU A 1 899 ? -21.450 -2.046 23.749 1.00 88.44 899 LEU A CA 1
ATOM 6831 C C . LEU A 1 899 ? -20.384 -3.084 23.386 1.00 88.44 899 LEU A C 1
ATOM 6833 O O . LEU A 1 899 ? -20.134 -3.275 22.204 1.00 88.44 899 LEU A O 1
ATOM 6837 N N . GLY A 1 900 ? -19.774 -3.744 24.365 1.00 88.69 900 GLY A N 1
ATOM 6838 C CA . GLY A 1 900 ? -18.769 -4.779 24.122 1.00 88.69 900 GLY A CA 1
ATOM 6839 C C . GLY A 1 900 ? -19.373 -6.149 23.817 1.00 88.69 900 GLY A C 1
ATOM 6840 O O . GLY A 1 900 ? -20.346 -6.524 24.468 1.00 88.69 900 GLY A O 1
ATOM 6841 N N . TYR A 1 901 ? -18.769 -6.877 22.876 1.00 84.25 901 TYR A N 1
ATOM 6842 C CA . TYR A 1 901 ? -19.182 -8.217 22.423 1.00 84.25 901 TYR A CA 1
ATOM 6843 C C . TYR A 1 901 ? -18.118 -9.302 22.674 1.00 84.25 901 TYR A C 1
ATOM 6845 O O . TYR A 1 901 ? -18.258 -10.424 22.196 1.00 84.25 901 TYR A O 1
ATOM 6853 N N . SER A 1 902 ? -17.044 -8.986 23.405 1.00 77.69 902 SER A N 1
ATOM 6854 C CA . SER A 1 902 ? -16.074 -9.995 23.846 1.00 77.69 902 SER A CA 1
ATOM 6855 C C . SER A 1 902 ? -16.711 -10.845 24.949 1.00 77.69 902 SER A C 1
ATOM 6857 O O . SER A 1 902 ? -17.251 -10.295 25.913 1.00 77.69 902 SER A O 1
ATOM 6859 N N . ILE A 1 903 ? -16.685 -12.174 24.815 1.00 64.50 903 ILE A N 1
ATOM 6860 C CA . ILE A 1 903 ? -17.313 -13.089 25.780 1.00 64.50 903 ILE A CA 1
ATOM 6861 C C . ILE A 1 903 ? -16.226 -13.767 26.628 1.00 64.50 903 ILE A C 1
ATOM 6863 O O . ILE A 1 903 ? -15.316 -14.371 26.058 1.00 64.50 903 ILE A O 1
ATOM 6867 N N . PRO A 1 904 ? -16.316 -13.715 27.972 1.00 55.47 904 PRO A N 1
ATOM 6868 C CA . PRO A 1 904 ? -15.424 -14.452 28.858 1.00 55.47 904 PRO A CA 1
ATOM 6869 C C . PRO A 1 904 ? -15.558 -15.964 28.656 1.00 55.47 904 PRO A C 1
ATOM 6871 O O . PRO A 1 904 ? -16.610 -16.474 28.269 1.00 55.47 904 PRO A O 1
ATOM 6874 N N . THR A 1 905 ? -14.521 -16.712 29.021 1.00 53.69 905 THR A N 1
ATOM 6875 C CA . THR A 1 905 ? -14.484 -18.187 28.992 1.00 53.69 905 THR A CA 1
ATOM 6876 C C . THR A 1 905 ? -15.623 -18.875 29.764 1.00 53.69 905 THR A C 1
ATOM 6878 O O . THR A 1 905 ? -15.857 -20.062 29.572 1.00 53.69 905 THR A O 1
ATOM 6881 N N . SER A 1 906 ? -16.371 -18.147 30.602 1.00 53.31 906 SER A N 1
ATOM 6882 C CA . SER A 1 906 ? -17.510 -18.644 31.385 1.00 53.31 906 SER A CA 1
ATOM 6883 C C . SER A 1 906 ? -18.822 -18.813 30.600 1.00 53.31 906 SER A C 1
ATOM 6885 O O . SER A 1 906 ? -19.758 -19.408 31.135 1.00 53.31 906 SER A O 1
ATOM 6887 N N . GLY A 1 907 ? -18.927 -18.282 29.372 1.00 61.75 907 GLY A N 1
ATOM 6888 C CA . GLY A 1 907 ? -20.142 -18.368 28.545 1.00 61.75 907 GLY A CA 1
ATOM 6889 C C . GLY A 1 907 ? -21.334 -17.530 29.046 1.00 61.75 907 GLY A C 1
ATOM 6890 O O . GLY A 1 907 ? -22.451 -17.686 28.550 1.00 61.75 907 GLY A O 1
ATOM 6891 N N . ASP A 1 908 ? -21.127 -16.638 30.022 1.00 68.31 908 ASP A N 1
ATOM 6892 C CA . ASP A 1 908 ? -22.168 -15.764 30.577 1.00 68.31 908 ASP A CA 1
ATOM 6893 C C . ASP A 1 908 ? -22.172 -14.386 29.889 1.00 68.31 908 ASP A C 1
ATOM 6895 O O . ASP A 1 908 ? -21.272 -13.566 30.073 1.00 68.31 908 ASP A O 1
ATOM 6899 N N . LEU A 1 909 ? -23.233 -14.099 29.125 1.00 66.88 909 LEU A N 1
ATOM 6900 C CA . LEU A 1 909 ? -23.424 -12.816 28.433 1.00 66.88 909 LEU A CA 1
ATOM 6901 C C . LEU A 1 909 ? -23.563 -11.613 29.383 1.00 66.88 909 LEU A C 1
ATOM 6903 O O . LEU A 1 909 ? -23.448 -10.472 28.935 1.00 66.88 909 LEU A O 1
ATOM 6907 N N . SER A 1 910 ? -23.821 -11.832 30.676 1.00 69.88 910 SER A N 1
ATOM 6908 C CA . SER A 1 910 ? -23.888 -10.752 31.667 1.00 69.88 910 SER A CA 1
ATOM 6909 C C . SER A 1 910 ? -22.516 -10.216 32.098 1.00 69.88 910 SER A C 1
ATOM 6911 O O . SER A 1 910 ? -22.456 -9.107 32.627 1.00 69.88 910 SER A O 1
ATOM 6913 N N . ASP A 1 911 ? -21.433 -10.947 31.811 1.00 70.88 911 ASP A N 1
ATOM 6914 C CA . ASP A 1 911 ? -20.040 -10.578 32.126 1.00 70.88 911 ASP A CA 1
ATOM 6915 C C . ASP A 1 911 ? -19.225 -10.199 30.874 1.00 70.88 911 ASP A C 1
ATOM 6917 O O . ASP A 1 911 ? -17.997 -10.137 30.878 1.00 70.88 911 ASP A O 1
ATOM 6921 N N . ARG A 1 912 ? -19.903 -9.952 29.750 1.00 76.69 912 ARG A N 1
ATOM 6922 C CA . ARG A 1 912 ? -19.237 -9.587 28.495 1.00 76.69 912 ARG A CA 1
ATOM 6923 C C . ARG A 1 912 ? -18.382 -8.328 28.630 1.00 76.69 912 ARG A C 1
ATOM 6925 O O . ARG A 1 912 ? -18.763 -7.332 29.255 1.00 76.69 912 ARG A O 1
ATOM 6932 N N . GLN A 1 913 ? -17.254 -8.331 27.941 1.00 85.38 913 GLN A N 1
ATOM 6933 C CA . GLN A 1 913 ? -16.264 -7.264 27.972 1.00 85.38 913 GLN A CA 1
ATOM 6934 C C . GLN A 1 913 ? -16.207 -6.518 26.639 1.00 85.38 913 GLN A C 1
ATOM 6936 O O . GLN A 1 913 ? -16.789 -6.924 25.631 1.00 85.38 913 GLN A O 1
ATOM 6941 N N . ARG A 1 914 ? -15.514 -5.377 26.631 1.00 89.75 914 ARG A N 1
ATOM 6942 C CA . ARG A 1 914 ? -15.255 -4.619 25.398 1.00 89.75 914 ARG A CA 1
ATOM 6943 C C . ARG A 1 914 ? -14.056 -5.141 24.624 1.00 89.75 914 ARG A C 1
ATOM 6945 O O . ARG A 1 914 ? -13.980 -4.854 23.435 1.00 89.75 914 ARG A O 1
ATOM 6952 N N . TYR A 1 915 ? -13.167 -5.893 25.269 1.00 90.38 915 TYR A N 1
ATOM 6953 C CA . TYR A 1 915 ? -11.967 -6.431 24.644 1.00 90.38 915 TYR A CA 1
ATOM 6954 C C . TYR A 1 915 ? -11.626 -7.843 25.120 1.00 90.38 915 TYR A C 1
ATOM 6956 O O . TYR A 1 915 ? -12.172 -8.332 26.109 1.00 90.38 915 TYR A O 1
ATOM 6964 N N . THR A 1 916 ? -10.727 -8.491 24.389 1.00 85.75 916 THR A N 1
ATOM 6965 C CA . THR A 1 916 ? -9.988 -9.685 24.815 1.00 85.75 916 THR A CA 1
ATOM 6966 C C . THR A 1 916 ? -8.501 -9.339 24.842 1.00 85.75 916 THR A C 1
ATOM 6968 O O . THR A 1 916 ? -8.021 -8.629 23.958 1.00 85.75 916 THR A O 1
ATOM 6971 N N . GLU A 1 917 ? -7.770 -9.803 25.855 1.00 86.81 917 GLU A N 1
ATOM 6972 C CA . GLU A 1 917 ? -6.324 -9.576 25.974 1.00 86.81 917 GLU A CA 1
ATOM 6973 C C . GLU A 1 917 ? -5.534 -10.710 25.300 1.00 86.81 917 GLU A C 1
ATOM 6975 O O . GLU A 1 917 ? -5.840 -11.888 25.480 1.00 86.81 917 GLU A O 1
ATOM 6980 N N . VAL A 1 918 ? -4.493 -10.347 24.550 1.00 77.75 918 VAL A N 1
ATOM 6981 C CA . VAL A 1 918 ? -3.535 -11.263 23.920 1.00 77.75 918 VAL A CA 1
ATOM 6982 C C . VAL A 1 918 ? -2.120 -10.825 24.306 1.00 77.75 918 VAL A C 1
ATOM 6984 O O . VAL A 1 918 ? -1.758 -9.661 24.146 1.00 77.75 918 VAL A O 1
ATOM 6987 N N . GLN A 1 919 ? -1.288 -11.750 24.795 1.00 73.56 919 GLN A N 1
ATOM 6988 C CA . GLN A 1 919 ? 0.077 -11.470 25.292 1.00 73.56 919 GLN A CA 1
ATOM 6989 C C . GLN A 1 919 ? 1.117 -11.234 24.178 1.00 73.56 919 GLN A C 1
ATOM 6991 O O . GLN A 1 919 ? 2.294 -11.541 24.347 1.00 73.56 919 GLN A O 1
ATOM 6996 N N . GLN A 1 920 ? 0.687 -10.753 23.013 1.00 66.50 920 GLN A N 1
ATOM 6997 C CA . GLN A 1 920 ? 1.515 -10.562 21.825 1.00 66.50 920 GLN A CA 1
ATOM 6998 C C . GLN A 1 920 ? 0.965 -9.423 20.972 1.00 66.50 920 GLN A C 1
ATOM 7000 O O . GLN A 1 920 ? -0.194 -9.035 21.124 1.00 66.50 920 GLN A O 1
ATOM 7005 N N . PHE A 1 921 ? 1.782 -8.893 20.061 1.00 69.50 921 PHE A N 1
ATOM 7006 C CA . PHE A 1 921 ? 1.294 -7.985 19.023 1.00 69.50 921 PHE A CA 1
ATOM 7007 C C . PHE A 1 921 ? 0.362 -8.753 18.076 1.00 69.50 921 PHE A C 1
ATOM 7009 O O . PHE A 1 921 ? 0.600 -9.935 17.831 1.00 69.50 921 PHE A O 1
ATOM 7016 N N . THR A 1 922 ? -0.677 -8.106 17.546 1.00 73.38 922 THR A N 1
ATOM 7017 C CA . THR A 1 922 ? -1.569 -8.732 16.560 1.00 73.38 922 THR A CA 1
ATOM 7018 C C . THR A 1 922 ? -1.682 -7.901 15.290 1.00 73.38 922 THR A C 1
ATOM 7020 O O . THR A 1 922 ? -1.636 -6.670 15.335 1.00 73.38 922 THR A O 1
ATOM 7023 N N . THR A 1 923 ? -1.881 -8.568 14.160 1.00 73.69 923 THR A N 1
ATOM 7024 C CA . THR A 1 923 ? -2.144 -7.928 12.867 1.00 73.69 923 THR A CA 1
ATOM 7025 C C . THR A 1 923 ? -3.551 -7.312 12.813 1.00 73.69 923 THR A C 1
ATOM 7027 O O . THR A 1 923 ? -4.402 -7.599 13.667 1.00 73.69 923 THR A O 1
ATOM 7030 N N . PRO A 1 924 ? -3.848 -6.448 11.825 1.00 76.69 924 PRO A N 1
ATOM 7031 C CA . PRO A 1 924 ? -5.223 -6.060 11.532 1.00 76.69 924 PRO A CA 1
ATOM 7032 C C . PRO A 1 924 ? -6.134 -7.286 11.309 1.00 76.69 924 PRO A C 1
ATOM 7034 O O . PRO A 1 924 ? -5.681 -8.289 10.754 1.00 76.69 924 PRO A O 1
ATOM 7037 N N . PRO A 1 925 ? -7.410 -7.238 11.736 1.00 79.19 925 PRO A N 1
ATOM 7038 C CA . PRO A 1 925 ? -8.345 -8.331 11.493 1.00 79.19 925 PRO A CA 1
ATOM 7039 C C . PRO A 1 925 ? -8.560 -8.601 9.999 1.00 79.19 925 PRO A C 1
ATOM 7041 O O . PRO A 1 925 ? -8.729 -7.668 9.215 1.00 79.19 925 PRO A O 1
ATOM 7044 N N . PHE A 1 926 ? -8.651 -9.874 9.624 1.00 74.31 926 PHE A N 1
ATOM 7045 C CA . PHE A 1 926 ? -9.010 -10.327 8.282 1.00 74.31 926 PHE A CA 1
ATOM 7046 C C . PHE A 1 926 ? -10.241 -11.238 8.317 1.00 74.31 926 PHE A C 1
ATOM 7048 O O . PHE A 1 926 ? -10.634 -11.746 9.370 1.00 74.31 926 PHE A O 1
ATOM 7055 N N . VAL A 1 927 ? -10.866 -11.434 7.154 1.00 74.62 927 VAL A N 1
ATOM 7056 C CA . VAL A 1 927 ? -12.087 -12.234 7.008 1.00 74.62 927 VAL A CA 1
ATOM 7057 C C . VAL A 1 927 ? -11.804 -13.509 6.225 1.00 74.62 927 VAL A C 1
ATOM 7059 O O . VAL A 1 927 ? -11.280 -13.468 5.115 1.00 74.62 927 VAL A O 1
ATOM 7062 N N . GLU A 1 928 ? -12.242 -14.634 6.773 1.00 70.94 928 GLU A N 1
ATOM 7063 C CA . GLU A 1 928 ? -12.275 -15.935 6.115 1.00 70.94 928 GLU A CA 1
ATOM 7064 C C . GLU A 1 928 ? -13.724 -16.427 6.032 1.00 70.94 928 GLU A C 1
ATOM 7066 O O . GLU A 1 928 ? -14.450 -16.406 7.022 1.00 70.94 928 GLU A O 1
ATOM 7071 N N . GLN A 1 929 ? -14.184 -16.867 4.862 1.00 64.06 929 GLN A N 1
ATOM 7072 C CA . GLN A 1 929 ? -15.490 -17.522 4.766 1.00 64.06 929 GLN A CA 1
ATOM 7073 C C . GLN A 1 929 ? -15.366 -18.991 5.164 1.00 64.06 929 GLN A C 1
ATOM 7075 O O . GLN A 1 929 ? -14.470 -19.683 4.691 1.00 64.06 929 GLN A O 1
ATOM 7080 N N . SER A 1 930 ? -16.287 -19.474 5.997 1.00 61.41 930 SER A N 1
ATOM 7081 C CA . SER A 1 930 ? -16.343 -20.881 6.394 1.00 61.41 930 SER A CA 1
ATOM 7082 C C . SER A 1 930 ? -17.780 -21.399 6.379 1.00 61.41 930 SER A C 1
ATOM 7084 O O . SER A 1 930 ? -18.732 -20.664 6.668 1.00 61.41 930 SER A O 1
ATOM 7086 N N . ALA A 1 931 ? -17.946 -22.675 6.028 1.00 57.75 931 ALA A N 1
ATOM 7087 C CA . ALA A 1 931 ? -19.219 -23.372 6.146 1.00 57.75 931 ALA A CA 1
ATOM 7088 C C . ALA A 1 931 ? -19.418 -23.837 7.596 1.00 57.75 931 ALA A C 1
ATOM 7090 O O . ALA A 1 931 ? -18.543 -24.454 8.196 1.00 57.75 931 ALA A O 1
ATOM 7091 N N . THR A 1 932 ? -20.591 -23.587 8.174 1.00 50.53 932 THR A N 1
ATOM 7092 C CA . THR A 1 932 ? -20.947 -24.115 9.493 1.00 50.53 932 THR A CA 1
ATOM 7093 C C . THR A 1 932 ? -21.359 -25.580 9.373 1.00 50.53 932 THR A C 1
ATOM 7095 O O . THR A 1 932 ? -22.207 -25.912 8.540 1.00 50.53 932 THR A O 1
ATOM 7098 N N . LYS A 1 933 ? -20.822 -26.445 10.241 1.00 48.94 933 LYS A N 1
ATOM 7099 C CA . LYS A 1 933 ? -21.158 -27.876 10.307 1.00 48.94 933 LYS A CA 1
ATOM 7100 C C . LYS A 1 933 ? -22.675 -28.097 10.362 1.00 48.94 933 LYS A C 1
ATOM 7102 O O . LYS A 1 933 ? -23.339 -27.628 11.287 1.00 48.94 933 LYS A O 1
ATOM 7107 N N . ASN A 1 934 ? -23.219 -28.869 9.420 1.00 37.47 934 ASN A N 1
ATOM 7108 C CA . ASN A 1 934 ? -24.546 -29.458 9.587 1.00 37.47 934 ASN A CA 1
ATOM 7109 C C . ASN A 1 934 ? -24.443 -30.603 10.606 1.00 37.47 934 ASN A C 1
ATOM 7111 O O . ASN A 1 934 ? -23.642 -31.518 10.405 1.00 37.47 934 ASN A O 1
ATOM 7115 N N . PRO A 1 935 ? -25.229 -30.611 11.696 1.00 31.41 935 PRO A N 1
ATOM 7116 C CA . PRO A 1 935 ? -25.310 -31.777 12.558 1.00 31.41 935 PRO A CA 1
ATOM 7117 C C . PRO A 1 935 ? -26.168 -32.838 11.858 1.00 31.41 935 PRO A C 1
ATOM 7119 O O . PRO A 1 935 ? -27.373 -32.906 12.091 1.00 31.41 935 PRO A O 1
ATOM 7122 N N . GLU A 1 936 ? -25.583 -33.666 10.989 1.00 30.92 936 GLU A N 1
ATOM 7123 C CA . GLU A 1 936 ? -26.275 -34.857 10.490 1.00 30.92 936 GLU A CA 1
ATOM 7124 C C . GLU A 1 936 ? -25.896 -36.119 11.265 1.00 30.92 936 GLU A C 1
ATOM 7126 O O . GLU A 1 936 ? -24.748 -36.402 11.610 1.00 30.92 936 GLU A O 1
ATOM 7131 N N . ALA A 1 937 ? -26.943 -36.874 11.579 1.00 31.62 937 ALA A N 1
ATOM 7132 C CA . ALA A 1 937 ? -26.894 -38.139 12.271 1.00 31.62 937 ALA A CA 1
ATOM 7133 C C . ALA A 1 937 ? -26.310 -39.228 11.359 1.00 31.62 937 ALA A C 1
ATOM 7135 O O . ALA A 1 937 ? -27.044 -39.892 10.634 1.00 31.62 937 ALA A O 1
ATOM 7136 N N . GLY A 1 938 ? -25.005 -39.464 11.447 1.00 33.94 938 GLY A N 1
ATOM 7137 C CA . GLY A 1 938 ? -24.382 -40.665 10.890 1.00 33.94 938 GLY A CA 1
ATOM 7138 C C . GLY A 1 938 ? -22.978 -40.402 10.375 1.00 33.94 938 GLY A C 1
ATOM 7139 O O . GLY A 1 938 ? -22.784 -39.547 9.525 1.00 33.94 938 GLY A O 1
ATOM 7140 N N . GLY A 1 939 ? -22.006 -41.139 10.914 1.00 36.31 939 GLY A N 1
ATOM 7141 C CA . GLY A 1 939 ? -20.582 -40.946 10.659 1.00 36.31 939 GLY A CA 1
ATOM 7142 C C . GLY A 1 939 ? -20.191 -41.050 9.183 1.00 36.31 939 GLY A C 1
ATOM 7143 O O . GLY A 1 939 ? -20.216 -42.134 8.603 1.00 36.31 939 GLY A O 1
ATOM 7144 N N . GLY A 1 940 ? -19.774 -39.912 8.641 1.00 31.95 940 GLY A N 1
ATOM 7145 C CA . GLY A 1 940 ? -18.919 -39.731 7.475 1.00 31.95 940 GLY A CA 1
ATOM 7146 C C . GLY A 1 940 ? -18.072 -38.487 7.758 1.00 31.95 940 GLY A C 1
ATOM 7147 O O . GLY A 1 940 ? -18.615 -37.478 8.202 1.00 31.95 940 GLY A O 1
ATOM 7148 N N . SER A 1 941 ? -16.753 -38.604 7.647 1.00 35.62 941 SER A N 1
ATOM 7149 C CA . SER A 1 941 ? -15.771 -37.571 7.991 1.00 35.62 941 SER A CA 1
ATOM 7150 C C . SER A 1 941 ? -15.719 -36.484 6.914 1.00 35.62 941 SER A C 1
ATOM 7152 O O . SER A 1 941 ? -14.922 -36.583 5.987 1.00 35.62 941 SER A O 1
ATOM 7154 N N . ASP A 1 942 ? -16.567 -35.464 7.026 1.00 38.03 942 ASP A N 1
ATOM 7155 C CA . ASP A 1 942 ? -16.302 -34.165 6.399 1.00 38.03 942 ASP A CA 1
ATOM 7156 C C . ASP A 1 942 ? -15.561 -33.293 7.430 1.00 38.03 942 ASP A C 1
ATOM 7158 O O . ASP A 1 942 ? -16.181 -32.567 8.211 1.00 38.03 942 ASP A O 1
ATOM 7162 N N . ASP A 1 943 ? -14.228 -33.405 7.461 1.00 42.97 943 ASP A N 1
ATOM 7163 C CA . ASP A 1 943 ? -13.301 -32.703 8.378 1.00 42.97 943 ASP A CA 1
ATOM 7164 C C . ASP A 1 943 ? -12.997 -31.246 7.947 1.00 42.97 943 ASP A C 1
ATOM 7166 O O . ASP A 1 943 ? -12.000 -30.655 8.346 1.00 42.97 943 ASP A O 1
ATOM 7170 N N . HIS A 1 944 ? -13.848 -30.633 7.117 1.00 48.81 944 HIS A N 1
ATOM 7171 C CA . HIS A 1 944 ? -13.520 -29.395 6.387 1.00 48.81 944 HIS A CA 1
ATOM 7172 C C . HIS A 1 944 ? -14.257 -28.124 6.867 1.00 48.81 944 HIS A C 1
ATOM 7174 O O . HIS A 1 944 ? -14.247 -27.114 6.167 1.00 48.81 944 HIS A O 1
ATOM 7180 N N . ALA A 1 945 ? -14.923 -28.150 8.028 1.00 51.28 945 ALA A N 1
ATOM 7181 C CA . ALA A 1 945 ? -15.644 -26.998 8.593 1.00 51.28 945 ALA A CA 1
ATOM 7182 C C . ALA A 1 945 ? -14.941 -26.449 9.847 1.00 51.28 945 ALA A C 1
ATOM 7184 O O . ALA A 1 945 ? -14.588 -27.235 10.727 1.00 51.28 945 ALA A O 1
ATOM 7185 N N . ASP A 1 946 ? -14.816 -25.119 9.976 1.00 53.94 946 ASP A N 1
ATOM 7186 C CA . ASP A 1 946 ? -14.237 -24.489 11.175 1.00 53.94 946 ASP A CA 1
ATOM 7187 C C . ASP A 1 946 ? -15.044 -24.893 12.421 1.00 53.94 946 ASP A C 1
ATOM 7189 O O . ASP A 1 946 ? -16.262 -24.678 12.505 1.00 53.94 946 ASP A O 1
ATOM 7193 N N . TYR A 1 947 ? -14.369 -25.459 13.423 1.00 56.28 947 TYR A N 1
ATOM 7194 C CA . TYR A 1 947 ? -14.984 -25.745 14.714 1.00 56.28 947 TYR A CA 1
ATOM 7195 C C . TYR A 1 947 ? -15.223 -24.433 15.480 1.00 56.28 947 TYR A C 1
ATOM 7197 O O . TYR A 1 947 ? -14.300 -23.816 16.004 1.00 56.28 947 TYR A O 1
ATOM 7205 N N . ILE A 1 948 ? -16.480 -23.987 15.543 1.00 64.69 948 ILE A N 1
ATOM 7206 C CA . ILE A 1 948 ? -16.883 -22.816 16.335 1.00 64.69 948 ILE A CA 1
ATOM 7207 C C . ILE A 1 948 ? -17.044 -23.250 17.799 1.00 64.69 948 ILE A C 1
ATOM 7209 O O . ILE A 1 948 ? -17.922 -24.056 18.111 1.00 64.69 948 ILE A O 1
ATOM 7213 N N . THR A 1 949 ? -16.228 -22.691 18.696 1.00 69.38 949 THR A N 1
ATOM 7214 C CA . THR A 1 949 ? -16.337 -22.918 20.148 1.00 69.38 949 THR A CA 1
ATOM 7215 C C . THR A 1 949 ? -17.664 -22.390 20.712 1.00 69.38 949 THR A C 1
ATOM 7217 O O . THR A 1 949 ? -18.339 -21.569 20.088 1.00 69.38 949 THR A O 1
ATOM 7220 N N . GLU A 1 950 ? -18.055 -22.830 21.912 1.00 71.50 950 GLU A N 1
ATOM 7221 C CA . GLU A 1 950 ? -19.305 -22.388 22.556 1.00 71.50 950 GLU A CA 1
ATOM 7222 C C . GLU A 1 950 ? -19.377 -20.856 22.698 1.00 71.50 950 GLU A C 1
ATOM 7224 O O . GLU A 1 950 ? -20.377 -20.246 22.309 1.00 71.50 950 GLU A O 1
ATOM 7229 N N . SER A 1 951 ? -18.286 -20.221 23.139 1.00 70.69 951 SER A N 1
ATOM 7230 C CA . SER A 1 951 ? -18.186 -18.761 23.265 1.00 70.69 951 SER A CA 1
ATOM 7231 C C . SER A 1 951 ? -18.352 -18.045 21.922 1.00 70.69 951 SER A C 1
ATOM 7233 O O . SER A 1 951 ? -19.119 -17.089 21.824 1.00 70.69 951 SER A O 1
ATOM 7235 N N . LEU A 1 952 ? -17.711 -18.527 20.851 1.00 77.88 952 LEU A N 1
ATOM 7236 C CA . LEU A 1 952 ? -17.884 -17.956 19.509 1.00 77.88 952 LEU A CA 1
ATOM 7237 C C . LEU A 1 952 ? -19.315 -18.167 18.981 1.00 77.88 952 LEU A C 1
ATOM 7239 O O . LEU A 1 952 ? -19.853 -17.315 18.271 1.00 77.88 952 LEU A O 1
ATOM 7243 N N . GLY A 1 953 ? -19.963 -19.272 19.361 1.00 78.12 953 GLY A N 1
ATOM 7244 C CA . GLY A 1 953 ? -21.371 -19.537 19.072 1.00 78.12 953 GLY A CA 1
ATOM 7245 C C . GLY A 1 953 ? -22.312 -18.505 19.700 1.00 78.12 953 GLY A C 1
ATOM 7246 O O . GLY A 1 953 ? -23.255 -18.065 19.038 1.00 78.12 953 GLY A O 1
ATOM 7247 N N . LEU A 1 954 ? -22.026 -18.069 20.930 1.00 77.31 954 LEU A N 1
ATOM 7248 C CA . LEU A 1 954 ? -22.768 -17.000 21.603 1.00 77.31 954 LEU A CA 1
ATOM 7249 C C . LEU A 1 954 ? -22.561 -15.642 20.914 1.00 77.31 954 LEU A C 1
ATOM 7251 O O . LEU A 1 954 ? -23.551 -14.959 20.645 1.00 77.31 954 LEU A O 1
ATOM 7255 N N . ILE A 1 955 ? -21.318 -15.293 20.540 1.00 80.44 955 ILE A N 1
ATOM 7256 C CA . ILE A 1 955 ? -21.023 -14.067 19.767 1.00 80.44 955 ILE A CA 1
ATOM 7257 C C . ILE A 1 955 ? -21.833 -14.066 18.472 1.00 80.44 955 ILE A C 1
ATOM 7259 O O . ILE A 1 955 ? -22.537 -13.101 18.176 1.00 80.44 955 ILE A O 1
ATOM 7263 N N . ARG A 1 956 ? -21.792 -15.172 17.716 1.00 83.44 956 ARG A N 1
ATOM 7264 C CA . ARG A 1 956 ? -22.555 -15.329 16.469 1.00 83.44 956 ARG A CA 1
ATOM 7265 C C . ARG A 1 956 ? -24.026 -14.981 16.667 1.00 83.44 956 ARG A C 1
ATOM 7267 O O . ARG A 1 956 ? -24.610 -14.271 15.852 1.00 83.44 956 ARG A O 1
ATOM 7274 N N . ASP A 1 957 ? -24.641 -15.539 17.705 1.00 81.06 957 ASP A N 1
ATOM 7275 C CA . ASP A 1 957 ? -26.075 -15.419 17.938 1.00 81.06 957 ASP A CA 1
ATOM 7276 C C . ASP A 1 957 ? -26.456 -14.015 18.435 1.00 81.06 957 ASP A C 1
ATOM 7278 O O . ASP A 1 957 ? -27.513 -13.504 18.055 1.00 81.06 957 ASP A O 1
ATOM 7282 N N . GLU A 1 958 ? -25.571 -13.337 19.170 1.00 80.19 958 GLU A N 1
ATOM 7283 C CA . GLU A 1 958 ? -25.727 -11.920 19.500 1.00 80.19 958 GLU A CA 1
ATOM 7284 C C . GLU A 1 958 ? -25.617 -11.034 18.248 1.00 80.19 958 GLU A C 1
ATOM 7286 O O . GLU A 1 958 ? -26.466 -10.167 18.031 1.00 80.19 958 GLU A O 1
ATOM 7291 N N . LEU A 1 959 ? -24.664 -11.306 17.350 1.00 83.06 959 LEU A N 1
ATOM 7292 C CA . LEU A 1 959 ? -24.513 -10.573 16.087 1.00 83.06 959 LEU A CA 1
ATOM 7293 C C . LEU A 1 959 ? -25.715 -10.746 15.148 1.00 83.06 959 LEU A C 1
ATOM 7295 O O . LEU A 1 959 ? -26.077 -9.801 14.444 1.00 83.06 959 LEU A O 1
ATOM 7299 N N . LYS A 1 960 ? -26.410 -11.896 15.176 1.00 83.56 960 LYS A N 1
ATOM 7300 C CA . LYS A 1 960 ? -27.694 -12.056 14.457 1.00 83.56 960 LYS A CA 1
ATOM 7301 C C . LYS A 1 960 ? -28.728 -11.025 14.909 1.00 83.56 960 LYS A C 1
ATOM 7303 O O . LYS A 1 960 ? -29.520 -10.556 14.096 1.00 83.56 960 LYS A O 1
ATOM 7308 N N . SER A 1 961 ? -28.725 -10.650 16.190 1.00 77.94 961 SER A N 1
ATOM 7309 C CA . SER A 1 961 ? -29.688 -9.684 16.733 1.00 77.94 961 SER A CA 1
ATOM 7310 C C . SER A 1 961 ? -29.477 -8.251 16.225 1.00 77.94 961 SER A C 1
ATOM 7312 O O . SER A 1 961 ? -30.420 -7.459 16.245 1.00 77.94 961 SER A O 1
ATOM 7314 N N . LEU A 1 962 ? -28.275 -7.926 15.731 1.00 77.19 962 LEU A N 1
ATOM 7315 C CA . LEU A 1 962 ? -27.952 -6.622 15.138 1.00 77.19 962 LEU A CA 1
ATOM 7316 C C . LEU A 1 962 ? -28.454 -6.476 13.699 1.00 77.19 962 LEU A C 1
ATOM 7318 O O . LEU A 1 962 ? -28.500 -5.369 13.161 1.00 77.19 962 LEU A O 1
ATOM 7322 N N . GLN A 1 963 ? -28.831 -7.584 13.069 1.00 78.00 963 GLN A N 1
ATOM 7323 C CA . GLN A 1 963 ? -29.271 -7.615 11.685 1.00 78.00 963 GLN A CA 1
ATOM 7324 C C . GLN A 1 963 ? -30.802 -7.528 11.570 1.00 78.00 963 GLN A C 1
ATOM 7326 O O . GLN A 1 963 ? -31.550 -7.559 12.549 1.00 78.00 963 GLN A O 1
ATOM 7331 N N . SER A 1 964 ? -31.296 -7.376 10.338 1.00 72.38 964 SER A N 1
ATOM 7332 C CA . SER A 1 964 ? -32.732 -7.259 10.072 1.00 72.38 964 SER A CA 1
ATOM 7333 C C . SER A 1 964 ? -33.497 -8.496 10.553 1.00 72.38 964 SER A C 1
ATOM 7335 O O . SER A 1 964 ? -33.126 -9.630 10.272 1.00 72.38 964 SER A O 1
ATOM 7337 N N . THR A 1 965 ? -34.663 -8.297 11.172 1.00 74.94 965 THR A N 1
ATOM 7338 C CA . THR A 1 965 ? -35.566 -9.403 11.561 1.00 74.94 965 THR A CA 1
ATOM 7339 C C . THR A 1 965 ? -36.097 -10.219 10.373 1.00 74.94 965 THR A C 1
ATOM 7341 O O . THR A 1 965 ? -36.699 -11.275 10.572 1.00 74.94 965 THR A O 1
ATOM 7344 N N . ARG A 1 966 ? -35.892 -9.743 9.136 1.00 76.12 966 ARG A N 1
ATOM 7345 C CA . ARG A 1 966 ? -36.223 -10.459 7.893 1.00 76.12 966 ARG A CA 1
ATOM 7346 C C . ARG A 1 966 ? -35.117 -11.401 7.418 1.00 76.12 966 ARG A C 1
ATOM 7348 O O . ARG A 1 966 ? -35.386 -12.217 6.539 1.00 76.12 966 ARG A O 1
ATOM 7355 N N . CYS A 1 967 ? -33.919 -11.299 7.993 1.00 76.25 967 CYS A N 1
ATOM 7356 C CA . CYS A 1 967 ? -32.765 -12.100 7.612 1.00 76.25 967 CYS A CA 1
ATOM 7357 C C . CYS A 1 967 ? -33.057 -13.598 7.720 1.00 76.25 967 CYS A C 1
ATOM 7359 O O . CYS A 1 967 ? -33.594 -14.092 8.720 1.00 76.25 967 CYS A O 1
ATOM 7361 N N . ARG A 1 968 ? -32.667 -14.333 6.681 1.00 77.69 968 ARG A N 1
ATOM 7362 C CA . ARG A 1 968 ? -32.490 -15.782 6.725 1.00 77.69 968 ARG A CA 1
ATOM 7363 C C . ARG A 1 968 ? -30.998 -16.073 6.737 1.00 77.69 968 ARG A C 1
ATOM 7365 O O . ARG A 1 968 ? -30.238 -15.434 6.021 1.00 77.69 968 ARG A O 1
ATOM 7372 N N . TYR A 1 969 ? -30.598 -17.015 7.577 1.00 75.62 969 TYR A N 1
ATOM 7373 C CA . TYR A 1 969 ? -29.201 -17.378 7.762 1.00 75.62 969 TYR A CA 1
ATOM 7374 C C . TYR A 1 969 ? -28.917 -18.667 7.015 1.00 75.62 969 TYR A C 1
ATOM 7376 O O . TYR A 1 969 ? -29.594 -19.668 7.254 1.00 75.62 969 TYR A O 1
ATOM 7384 N N . ALA A 1 970 ? -27.940 -18.623 6.114 1.00 65.38 970 ALA A N 1
ATOM 7385 C CA . ALA A 1 970 ? -27.366 -19.827 5.535 1.00 65.38 970 ALA A CA 1
ATOM 7386 C C . ALA A 1 970 ? -26.363 -20.463 6.511 1.00 65.38 970 ALA A C 1
ATOM 7388 O O . ALA A 1 970 ? -25.996 -19.867 7.526 1.00 65.38 970 ALA A O 1
ATOM 7389 N N . ASN A 1 971 ? -25.889 -21.661 6.179 1.00 67.00 971 ASN A N 1
ATOM 7390 C CA . ASN A 1 971 ? -24.847 -22.363 6.929 1.00 67.00 971 ASN A CA 1
ATOM 7391 C C . ASN A 1 971 ? -23.440 -21.825 6.617 1.00 67.00 971 ASN A C 1
ATOM 7393 O O . ASN A 1 971 ? -22.509 -22.602 6.438 1.00 67.00 971 ASN A O 1
ATOM 7397 N N . TYR A 1 972 ? -23.284 -20.508 6.512 1.00 69.12 972 TYR A N 1
ATOM 7398 C CA . TYR A 1 972 ? -22.008 -19.864 6.215 1.00 69.12 972 TYR A CA 1
ATOM 7399 C C . TYR A 1 972 ? -21.784 -18.685 7.159 1.00 69.12 972 TYR A C 1
ATOM 7401 O O . TYR A 1 972 ? -22.713 -17.927 7.470 1.00 69.12 972 TYR A O 1
ATOM 7409 N N . THR A 1 973 ? -20.542 -18.521 7.599 1.00 73.56 973 THR A N 1
ATOM 7410 C CA . THR A 1 973 ? -20.094 -17.386 8.407 1.00 73.56 973 THR A CA 1
ATOM 7411 C C . THR A 1 973 ? -18.894 -16.713 7.753 1.00 73.56 973 THR A C 1
ATOM 7413 O O . THR A 1 973 ? -18.060 -17.356 7.119 1.00 73.56 973 THR A O 1
ATOM 7416 N N . GLN A 1 974 ? -18.817 -15.395 7.910 1.00 79.69 974 GLN A N 1
ATOM 7417 C CA . GLN A 1 974 ? -17.598 -14.623 7.719 1.00 79.69 974 GLN A CA 1
ATOM 7418 C C . GLN A 1 974 ? -16.849 -14.613 9.053 1.00 79.69 974 GLN A C 1
ATOM 7420 O O . GLN A 1 974 ? -17.225 -13.906 9.987 1.00 79.69 974 GLN A O 1
ATOM 7425 N N . ASN A 1 975 ? -15.832 -15.456 9.165 1.00 78.94 975 ASN A N 1
ATOM 7426 C CA . ASN A 1 975 ? -15.002 -15.598 10.349 1.00 78.94 975 ASN A CA 1
ATOM 7427 C C . ASN A 1 975 ? -13.950 -14.492 10.354 1.00 78.94 975 ASN A C 1
ATOM 7429 O O . ASN A 1 975 ? -13.092 -14.431 9.479 1.00 78.94 975 ASN A O 1
ATOM 7433 N N . ILE A 1 976 ? -14.032 -13.613 11.345 1.00 82.25 976 ILE A N 1
ATOM 7434 C CA . ILE A 1 976 ? -13.054 -12.558 11.578 1.00 82.25 976 ILE A CA 1
ATOM 7435 C C . ILE A 1 976 ? -11.943 -13.141 12.446 1.00 82.25 976 ILE A C 1
ATOM 7437 O O . ILE A 1 976 ? -12.211 -13.648 13.541 1.00 82.25 976 ILE A O 1
ATOM 7441 N N . LYS A 1 977 ? -10.707 -13.065 11.960 1.00 79.25 977 LYS A N 1
ATOM 7442 C CA . LYS A 1 977 ? -9.505 -13.621 12.588 1.00 79.25 977 LYS A CA 1
ATOM 7443 C C . LYS A 1 977 ? -8.382 -12.574 12.592 1.00 79.25 977 LYS A C 1
ATOM 7445 O O . LYS A 1 977 ? -8.435 -11.602 11.847 1.00 79.25 977 LYS A O 1
ATOM 7450 N N . THR A 1 978 ? -7.384 -12.743 13.450 1.00 77.81 978 THR A N 1
ATOM 7451 C CA . THR A 1 978 ? -6.126 -11.970 13.452 1.00 77.81 978 THR A CA 1
ATOM 7452 C C . THR A 1 978 ? -4.957 -12.911 13.735 1.00 77.81 978 THR A C 1
ATOM 7454 O O . THR A 1 978 ? -5.173 -14.031 14.197 1.00 77.81 978 THR A O 1
ATOM 7457 N N . ILE A 1 979 ? -3.730 -12.485 13.446 1.00 72.12 979 ILE A N 1
ATOM 7458 C CA . ILE A 1 979 ? -2.511 -13.265 13.672 1.00 72.12 979 ILE A CA 1
ATOM 7459 C C . ILE A 1 979 ? -1.650 -12.580 14.719 1.00 72.12 979 ILE A C 1
ATOM 7461 O O . ILE A 1 979 ? -1.494 -11.359 14.714 1.00 72.12 979 ILE A O 1
ATOM 7465 N N . ARG A 1 980 ? -1.112 -13.376 15.641 1.00 70.25 980 ARG A N 1
ATOM 7466 C CA . ARG A 1 980 ? -0.177 -12.917 16.663 1.00 70.25 980 ARG A CA 1
ATOM 7467 C C . ARG A 1 980 ? 1.247 -12.853 16.117 1.00 70.25 980 ARG A C 1
ATOM 7469 O O . ARG A 1 980 ? 1.578 -13.469 15.108 1.00 70.25 980 ARG A O 1
ATOM 7476 N N . SER A 1 981 ? 2.119 -12.164 16.843 1.00 61.34 981 SER A N 1
ATOM 7477 C CA . SER A 1 981 ? 3.537 -12.046 16.503 1.00 61.34 981 SER A CA 1
ATOM 7478 C C . SER A 1 981 ? 4.326 -13.353 16.511 1.00 61.34 981 SER A C 1
ATOM 7480 O O . SER A 1 981 ? 5.472 -13.322 16.103 1.00 61.34 981 SER A O 1
ATOM 7482 N N . ASP A 1 982 ? 3.767 -14.460 16.996 1.00 57.12 982 ASP A N 1
ATOM 7483 C CA . ASP A 1 982 ? 4.345 -15.805 16.895 1.00 57.12 982 ASP A CA 1
ATOM 7484 C C . ASP A 1 982 ? 3.718 -16.652 15.779 1.00 57.12 982 ASP A C 1
ATOM 7486 O O . ASP A 1 982 ? 3.835 -17.876 15.799 1.00 57.12 982 ASP A O 1
ATOM 7490 N N . THR A 1 983 ? 3.025 -16.010 14.832 1.00 59.69 983 THR A N 1
ATOM 7491 C CA . THR A 1 983 ? 2.243 -16.614 13.735 1.00 59.69 983 THR A CA 1
ATOM 7492 C C . THR A 1 983 ? 0.965 -17.343 14.164 1.00 59.69 983 THR A C 1
ATOM 7494 O O . THR A 1 983 ? 0.216 -17.816 13.312 1.00 59.69 983 THR A O 1
ATOM 7497 N N . GLY A 1 984 ? 0.660 -17.392 15.466 1.00 64.50 984 GLY A N 1
ATOM 7498 C CA . GLY A 1 984 ? -0.547 -18.033 15.978 1.00 64.50 984 GLY A CA 1
ATOM 7499 C C . GLY A 1 984 ? -1.829 -17.311 15.559 1.00 64.50 984 GLY A C 1
ATOM 7500 O O . GLY A 1 984 ? -1.899 -16.079 15.558 1.00 64.50 984 GLY A O 1
ATOM 7501 N N . LEU A 1 985 ? -2.870 -18.073 15.235 1.00 72.62 985 LEU A N 1
ATOM 7502 C CA . LEU A 1 985 ? -4.165 -17.538 14.816 1.00 72.62 985 LEU A CA 1
ATOM 7503 C C . LEU A 1 985 ? -5.067 -17.232 16.024 1.00 72.62 985 LEU A C 1
ATOM 7505 O O . LEU A 1 985 ? -5.208 -18.043 16.937 1.00 72.62 985 LEU A O 1
ATOM 7509 N N . VAL A 1 986 ? -5.750 -16.086 16.010 1.00 76.88 986 VAL A N 1
ATOM 7510 C CA . VAL A 1 986 ? -6.770 -15.712 17.004 1.00 76.88 986 VAL A CA 1
ATOM 7511 C C . VAL A 1 986 ? -8.113 -15.528 16.309 1.00 76.88 986 VAL A C 1
ATOM 7513 O O . VAL A 1 986 ? -8.277 -14.660 15.450 1.00 76.88 986 VAL A O 1
ATOM 7516 N N . PHE A 1 987 ? -9.103 -16.330 16.700 1.00 80.62 987 PHE A N 1
ATOM 7517 C CA . PHE A 1 987 ? -10.473 -16.219 16.202 1.00 80.62 987 PHE A CA 1
ATOM 7518 C C . PHE A 1 987 ? -11.225 -15.134 16.985 1.00 80.62 987 PHE A C 1
ATOM 7520 O O . PHE A 1 987 ? -11.453 -15.278 18.182 1.00 80.62 987 PHE A O 1
ATOM 7527 N N . ILE A 1 988 ? -11.640 -14.061 16.302 1.00 82.81 988 ILE A N 1
ATOM 7528 C CA . ILE A 1 988 ? -12.299 -12.900 16.920 1.00 82.81 988 ILE A CA 1
ATOM 7529 C C . ILE A 1 988 ? -13.821 -13.077 16.954 1.00 82.81 988 ILE A C 1
ATOM 7531 O O . ILE A 1 988 ? -14.430 -13.016 18.019 1.00 82.81 988 ILE A O 1
ATOM 7535 N N . ALA A 1 989 ? -14.462 -13.261 15.793 1.00 82.44 989 ALA A N 1
ATOM 7536 C CA . ALA A 1 989 ? -15.923 -13.313 15.718 1.00 82.44 989 ALA A CA 1
ATOM 7537 C C . ALA A 1 989 ? -16.441 -14.012 14.448 1.00 82.44 989 ALA A C 1
ATOM 7539 O O . ALA A 1 989 ? -15.995 -13.688 13.350 1.00 82.44 989 ALA A O 1
ATOM 7540 N N . PRO A 1 990 ? -17.419 -14.930 14.554 1.00 84.25 990 PRO A N 1
ATOM 7541 C CA . PRO A 1 990 ? -18.086 -15.522 13.395 1.00 84.25 990 PRO A CA 1
ATOM 7542 C C . PRO A 1 990 ? -19.312 -14.685 13.001 1.00 84.25 990 PRO A C 1
ATOM 7544 O O . PRO A 1 990 ? -20.382 -14.794 13.606 1.00 84.25 990 PRO A O 1
ATOM 7547 N N . VAL A 1 991 ? -19.184 -13.843 11.976 1.00 83.25 991 VAL A N 1
ATOM 7548 C CA . VAL A 1 991 ? -20.289 -13.002 11.499 1.00 83.25 991 VAL A CA 1
ATOM 7549 C C . VAL A 1 991 ? -21.223 -13.824 10.607 1.00 83.25 991 VAL A C 1
ATOM 7551 O O . VAL A 1 991 ? -20.808 -14.317 9.558 1.00 83.25 991 VAL A O 1
ATOM 7554 N N . PRO A 1 992 ? -22.501 -13.989 10.977 1.00 80.62 992 PRO A N 1
ATOM 7555 C CA . PRO A 1 992 ? -23.443 -14.762 10.181 1.00 80.62 992 PRO A CA 1
ATOM 7556 C C . PRO A 1 992 ? -23.862 -13.995 8.920 1.00 80.62 992 PRO A C 1
ATOM 7558 O O . PRO A 1 992 ? -24.213 -12.811 8.982 1.00 80.62 992 PRO A O 1
ATOM 7561 N N . LEU A 1 993 ? -23.883 -14.689 7.780 1.00 76.75 993 LEU A N 1
ATOM 7562 C CA . LEU A 1 993 ? -24.363 -14.133 6.515 1.00 76.75 993 LEU A CA 1
ATOM 7563 C C . LEU A 1 993 ? -25.894 -14.028 6.526 1.00 76.75 993 LEU A C 1
ATOM 7565 O O . LEU A 1 993 ? -26.604 -15.036 6.570 1.00 76.75 993 LEU A O 1
ATOM 7569 N N . CYS A 1 994 ? -26.401 -12.793 6.496 1.00 74.25 994 CYS A N 1
ATOM 7570 C CA . CYS A 1 994 ? -27.823 -12.515 6.318 1.00 74.25 994 CYS A CA 1
ATOM 7571 C C . CYS A 1 994 ? -28.180 -12.498 4.833 1.00 74.25 994 CYS A C 1
ATOM 7573 O O . CYS A 1 994 ? -27.623 -11.719 4.064 1.00 74.25 994 CYS A O 1
ATOM 7575 N N . ILE A 1 995 ? -29.170 -13.304 4.463 1.00 68.69 995 ILE A N 1
ATOM 7576 C CA . ILE A 1 995 ? -29.803 -13.293 3.146 1.00 68.69 995 ILE A CA 1
ATOM 7577 C C . ILE A 1 995 ? -31.199 -12.683 3.307 1.00 68.69 995 ILE A C 1
ATOM 7579 O O . ILE A 1 995 ? -32.034 -13.216 4.050 1.00 68.69 995 ILE A O 1
ATOM 7583 N N . ASP A 1 996 ? -31.458 -11.557 2.634 1.00 62.62 996 ASP A N 1
ATOM 7584 C CA . ASP A 1 996 ? -32.804 -10.981 2.555 1.00 62.62 996 ASP A CA 1
ATOM 7585 C C . ASP A 1 996 ? -33.592 -11.682 1.429 1.00 62.62 996 ASP A C 1
ATOM 7587 O O . ASP A 1 996 ? -33.157 -11.673 0.275 1.00 62.62 996 ASP A O 1
ATOM 7591 N N . PRO A 1 997 ? -34.753 -12.300 1.715 1.00 50.88 997 PRO A N 1
ATOM 7592 C CA . PRO A 1 997 ? -35.541 -13.011 0.710 1.00 50.88 997 PRO A CA 1
ATOM 7593 C C . PRO A 1 997 ? -36.057 -12.150 -0.458 1.00 50.88 997 PRO A C 1
ATOM 7595 O O . PRO A 1 997 ? -36.509 -12.726 -1.446 1.00 50.88 997 PRO A O 1
ATOM 7598 N N . THR A 1 998 ? -36.012 -10.811 -0.402 1.00 51.94 998 THR A N 1
ATOM 7599 C CA . THR A 1 998 ? -36.315 -9.975 -1.586 1.00 51.94 998 THR A CA 1
ATOM 7600 C C . THR A 1 998 ? -35.167 -9.881 -2.592 1.00 51.94 998 THR A C 1
ATOM 7602 O O . THR A 1 998 ? -35.424 -9.539 -3.741 1.00 51.94 998 THR A O 1
ATOM 7605 N N . SER A 1 999 ? -33.939 -10.215 -2.190 1.00 43.38 999 SER A N 1
ATOM 7606 C CA . SER A 1 999 ? -32.726 -10.126 -3.019 1.00 43.38 999 SER A CA 1
ATOM 7607 C C . SER A 1 999 ? -32.465 -11.384 -3.859 1.00 43.38 999 SER A C 1
ATOM 7609 O O . SER A 1 999 ? -31.500 -11.444 -4.608 1.00 43.38 999 SER A O 1
ATOM 7611 N N . TRP A 1 1000 ? -33.334 -12.398 -3.766 1.00 36.66 1000 TRP A N 1
ATOM 7612 C CA . TRP A 1 1000 ? -33.189 -13.686 -4.466 1.00 36.66 1000 TRP A CA 1
ATOM 7613 C C . TRP A 1 1000 ? -33.387 -13.594 -5.989 1.00 36.66 1000 TRP A C 1
ATOM 7615 O O . TRP A 1 1000 ? -33.249 -14.587 -6.688 1.00 36.66 1000 TRP A O 1
ATOM 7625 N N . LYS A 1 1001 ? -33.772 -12.434 -6.526 1.00 34.88 1001 LYS A N 1
ATOM 7626 C CA . LYS A 1 1001 ? -33.922 -12.258 -7.977 1.00 34.88 1001 LYS A CA 1
ATOM 7627 C C . LYS A 1 1001 ? -32.631 -11.834 -8.687 1.00 34.88 1001 LYS A C 1
ATOM 7629 O O . LYS A 1 1001 ? -32.650 -11.763 -9.907 1.00 34.88 1001 LYS A O 1
ATOM 7634 N N . GLU A 1 1002 ? -31.554 -11.563 -7.949 1.00 34.84 1002 GLU A N 1
ATOM 7635 C CA . GLU A 1 1002 ? -30.327 -10.950 -8.487 1.00 34.84 1002 GLU A CA 1
ATOM 7636 C C . GLU A 1 1002 ? -29.046 -11.767 -8.220 1.00 34.84 1002 GLU A C 1
ATOM 7638 O O . GLU A 1 1002 ? -27.957 -11.278 -8.507 1.00 34.84 1002 GLU A O 1
ATOM 7643 N N . PHE A 1 1003 ? -29.159 -12.992 -7.691 1.00 29.03 1003 PHE A N 1
ATOM 7644 C CA . PHE A 1 1003 ? -28.032 -13.915 -7.489 1.00 29.03 1003 PHE A CA 1
ATOM 7645 C C . PHE A 1 1003 ? -28.210 -15.212 -8.266 1.00 29.03 1003 PHE A C 1
ATOM 7647 O O . PHE A 1 1003 ? -29.334 -15.770 -8.207 1.00 29.03 1003 PHE A O 1
#

pLDDT: mean 74.59, std 18.26, range [24.72, 97.94]

Foldseek 3Di:
DVVCVVVFVCVLQAQAEAEAEEQDDDDPDDQLLVVLLQQCDPPVPRHPNYAYAAEHELDPDDDPRQQSSNVSNVHRGHHYHDDPVSVLVSVLLVVVVSVFLQFKFKFWDQADDDPDDWGKTKIKIWGDFDQFLFTFIKIWMFTPPFAADPQQFGDALFDDDPVRRHNYTDAMQWDQDDDDPPDPDDDHHFHAQQLFQAPVLADPDDDGFLVSGQDDLDPSHAAEWEAFPVFGFDIDGLHDDDDPVVLVRLCVLQVQDADPPDPVRSVVSRVLSSLLSNLLRYWDWGWDRSRPPTDIDIGNFGHQNQARKYKDAAADPVLCLVVQPPQQDDFPVHHGDPPDVPGQGPNSLRLLRRQAFMWIWTDHQLQKIWIFRQWFWAADPVGGFFSDAAPPPQPPPPDDDPDDDDPDDGDDDDDDDDDDPPGGDRHTDIDRGRNYTLHMYHYSNQSNLSSQSSPVRDNVDRFGHQNWHKDKHKDFAQQCCSRVVDGDSVNTHIFIKIKGFSASNKFKIWIKGQSHQAAADPSSGGDAPPVDHRNQQVHDVRNPDAGPTITQHMGRCWDWFDPDDPDTDIDQFDQLLPQDHQAIGQLEHWDKFKFWEAADPQALVRIDMFIWTKTFSADHVHQQDNYRQWIFIAGNRHRATAAIAGAPTHFNYYWDFDDLPSPRHGQKIWGFHLQQFIKMAGRDADSGFGWYFDKDKTWGDHPRDITIDIGTYTDGGPPDPGGRHIDTAEGAPRFGFNYYWDWDQPPVVSWTWTWTWGADQVDLPDQPQDKTKIWTATPLDPVDPPQDPDPVVSRNDRPPPDDRHDDHHYQVQFAEDEQPPQQDPVPFDFQCDNDDDPPHGNIYMYIHGGSKTWNHYWDDDLQKIWTKIWDWDWGQDPVRDIDIFIKIWIFIAGSGGRRGLADPPVLDPSPGTRTDIDSFDKYYKDWDKFFADDPDPDDDDPVNGDDQDSSLVSSQVVSVVSDDPQWDFHRMWTWIWIAGRSSRIGTDHTHTDTDRPVCVVPD

Radius of gyration: 30.17 Å; chains: 1; bounding box: 79×81×86 Å

Sequence (1003 aa):
DDFAAANDPSWGCRRKFILLLTDGDETCGGAPCAYADILDDTEDGNGDGVSTYVVAFGVPTGTNTLNCMAADGGTTAPILPQNKEQLVEALKGILSQIREEASAFASAAVPQVQANATDKIFLSSFTPLGDAGFWAGRMDSFLKPLPLDDLGRPDRSILCDSDTKASCFLWDAGDVQEGHQGGAGTYAPQGLLLQAPHPDDVDAVPPFDAGELQLGTGADERRVVYTQYSAPGNRKLFTYPTTAAEKYDLWDGFEIGYVVGNSASETAADERANTVITQVLLEKEGSVEVGTVTTPVTYLLGDIFHADPLVINKPSNFTYYTSDPYQNKALCGVATDPNRSPPTSYKWFADRNVCRRTLLLTASNDGQLHAFDAGIFRDPPSGSAECLLPAKDLDGDGTAETDEFSDGIVDYDEDDAVESATEHVLDGAYDNGTGREIFSFIPRAMLEPVRTLVEEQDRNKGPWGIDGSPRVDDFFIDPQAAENGSTTCADREWRTVLIGGYREGGPGYYALDVTQPDTLDDENVPQPTAGYTPSCFDGGADCGNVPYPSVLWEFQDKQSVQVSAGIWIDLELDEDLNNERDLGDSWSKATTGRIRVCTGACGANETEDRFVAIFGGGLGDDPFYPRGNFIYMVDIETGKTIYKKRVIGSIPADIAAVDVNGDSYIDRLYFGTTAGFIYKVQLETSAGSPMHLASQVFQTRSAGVNYNFTAERLRGPLTEVKRYDPFQIFSTGGRPIYQEIAAIYVAHRNRVALAVGTGNRWNLWQFDGQTGRFYMLLDNDTSNSTGAFVDTDHDGVLNITCSGCTQPLTESKYETIAPDDPNDAATAVNLLYDGNGSGSLPGWILTLAADEKVITETFSLAGISIFTSFQPTEVANDDGTCSRAGRSHIFIVGTVTALGYSIPTSGDLSDRQRYTEVQQFTTPPFVEQSATKNPEAGGGSDDHADYITESLGLIRDELKSLQSTRCRYANYTQNIKTIRSDTGLVFIAPVPLCIDPTSWKEF

Secondary structure (DSSP, 8-state):
-HHHHTT-TTTTSSPPEEEEEESS---S-S-HHHHHHHHH--SSS-S---EEEEEETT-SS--HHHHHHHHTTT-SS-B---SHHHHHHHHHHHHHHHHHTTS----EEPPPP-SSS--EEEEEEEE--SS-SS-EEEEEEEESSPPB-TTSSB-TTSB--SS--SSEEEEETT------SSSS--PPP-SGGGGSPPGGGS-SSSPPPTTTTTBSSSTT-B-EEEE-SSSTT-EEESS--SSHHHHHHHHHHTT----TT-HHHHHHHHHHHHHHHHHHHS-EEEEEEETTEEEEEEE-SPP-SSPPPEEE-S---HHHHHH-TTTTPPSTTPPP-TT-SS-S-HHHHHHHTTTPPEEEEEEETTTEEEEEEEE-EE--TTS--EEEPPP--SS-SSS---S--TT-------------TTS-EEE-EE------EEEEEE-HHHHHHHHHHHHH--TTTPPP-S-PPPEEEEEEE-TTHHHHS---TTT-EEEEEEEEE-BTT-S-EEEEE-S-SSEE-TT--EE-BTTTB-TTTT--TTS-SSPSSEEEEEE-SEEEEEEETTEEEEEE--TT-SSS-S--BB-SPPEEEEEEEESSS--TTSEEEEEEEEEE-BB-SSTTSSSS-EEEEEETTT--EEEEEE-SS-B-SPPEEE-SSSSSS--EEEEE-TTSEEEEEE---BTTBPEEEEEEEEEEEETTEEEEEEEEEEE--TT-----S-EEEEE-SS----S--EEEEEGGGTEEEEEEE-S-STTTT--S-PEEEEEEEE----TT-------SS-SSS-----TT--PPB-GGGSEEE-TTS---GGG----B--SSSTT--BEEEEEEEET-EE-S--EEETTEEEEEEEEEEEEE-TTS-EEEEEEEEEEEEETTT--B-B--TT--GGG-BSEEEESS-BPPPEEEEEEPPP--SS------S----HHHHHHHHHHHHTS-TT-EEEEEEEEEEEEBTTS-EEEEEEEEEEE-TTSTT--